Protein AF-0000000082582727 (afdb_homodimer)

Foldseek 3Di:
DEKEWQEWEQFLDPVDRIDGGKIWDDDQFFTADIGHRVVVCVVCVPHHYFYLPHFYKFFFFEFAEAELLCQLVVVFDAPPQDDDAQVSCCVVPVVLSLLLDDLLLLLLSLLLLVLQLQLLRHQEYEHEYGRLNYQACSQVSSVVSCVQLVGAYEYEYAAFCPPHDVSNVSRLVNQLVVQVVVVPDPDLRYHYAYEHEFDLGADLVSLVVNVVSGDPLHAYEYEYLLAVVRQVSCCVPPVDGRLVVCVVSVRAALLYEHEDQAPDDPVSLVVNVVRLGEYEHAQCVSVVSVRHHRPQQVSVVVPRLYAYHHHNVHSKRLVRLQRNLVRVCVVVVHNPPSLPRSVCRTQPSSQVNSCSTGVARGRGRDGRHTPWMWTFQFDDPDDDDSVCPSVCSNPPDISNRTQWTDHSNRTQGHRSDGDNDDSVVSVVSNVVVSVVSSCSSHVD/DEKEWQEWEQFLDPVDRIDGGKIWPDDQFFTADIGHRVVVCVVCVPHHYFYLPHFYKFFFFAFAEAALLCQLVVVFDAPPQDDDAQVSCCVVPVVLSLLLDDLLLLLLSLLLLVLQLQLLRHQEYEHEYGRLNYQACSQVSSVVSCVQLVGAYEYEYAQFCPPHDVSNVSRLVNQLVVQVVVVPDPDLRYHYAYEHEFDLGADLVSLVVNVVSGDPLHAYEYEYLLAVVRQVSCCVPPVDGRLVVCVVSVRAALLYEHEDQAPDDPVSLVVNVVRLGEYEHAQCVSVVSVRHHRPQQVSVVVPRLYAYHHHNVHSKRLVRLQRNLVRVCVVVVHNPPSLPRSVCRTQPSSQVNSCSTGVARGNGRDGRHTPWMWTFQFDDPDDDDSVCPSVCSNPPDISNRTQWTDHSNRTQGHRSDGDNDDSVVSVVSNVVVSVVSSCSSHVD

Structure (mmCIF, N/CA/C/O backbone):
data_AF-0000000082582727-model_v1
#
loop_
_entity.id
_entity.type
_entity.pdbx_description
1 polymer 'Putative aminohydrolase SsnA'
#
loop_
_atom_site.group_PDB
_atom_site.id
_atom_site.type_symbol
_atom_site.label_atom_id
_atom_site.label_alt_id
_atom_site.label_comp_id
_atom_site.label_asym_id
_atom_site.label_entity_id
_atom_site.label_seq_id
_atom_site.pdbx_PDB_ins_code
_atom_site.Cartn_x
_atom_site.Cartn_y
_atom_site.Cartn_z
_atom_site.occupancy
_atom_site.B_iso_or_equiv
_atom_site.auth_seq_id
_atom_site.auth_comp_id
_atom_site.auth_asym_id
_atom_site.auth_atom_id
_atom_site.pdbx_PDB_model_num
ATOM 1 N N . MET A 1 1 ? -12.984 29.828 -16.984 1 96.62 1 MET A N 1
ATOM 2 C CA . MET A 1 1 ? -13.641 28.609 -16.531 1 96.62 1 MET A CA 1
ATOM 3 C C . MET A 1 1 ? -12.898 27.375 -17.047 1 96.62 1 MET A C 1
ATOM 5 O O . MET A 1 1 ? -12.312 27.391 -18.125 1 96.62 1 MET A O 1
ATOM 9 N N . LYS A 1 2 ? -12.82 26.375 -16.281 1 98.56 2 LYS A N 1
ATOM 10 C CA . LYS A 1 2 ? -12.242 25.094 -16.641 1 98.56 2 LYS A CA 1
ATOM 11 C C . LYS A 1 2 ? -13.273 23.969 -16.5 1 98.56 2 LYS A C 1
ATOM 13 O O . LYS A 1 2 ? -14.125 24.016 -15.602 1 98.56 2 LYS A O 1
ATOM 18 N N . LEU A 1 3 ? -13.273 23.078 -17.422 1 98.81 3 LEU A N 1
ATOM 19 C CA . LEU A 1 3 ? -14.141 21.906 -17.391 1 98.81 3 LEU A CA 1
ATOM 20 C C . LEU A 1 3 ? -13.312 20.625 -17.391 1 98.81 3 LEU A C 1
ATOM 22 O O . LEU A 1 3 ? -12.656 20.297 -18.375 1 98.81 3 LEU A O 1
ATOM 26 N N . ILE A 1 4 ? -13.273 19.938 -16.25 1 98.88 4 ILE A N 1
ATOM 27 C CA . ILE A 1 4 ? -12.648 18.609 -16.172 1 98.88 4 ILE A CA 1
ATOM 28 C C . ILE A 1 4 ? -13.695 17.531 -16.422 1 98.88 4 ILE A C 1
ATOM 30 O O . ILE A 1 4 ? -14.68 17.422 -15.695 1 98.88 4 ILE A O 1
ATOM 34 N N . GLY A 1 5 ? -13.547 16.766 -17.5 1 98.62 5 GLY A N 1
ATOM 35 C CA . GLY A 1 5 ? -14.609 15.836 -17.844 1 98.62 5 GLY A CA 1
ATOM 36 C C . GLY A 1 5 ? -14.125 14.633 -18.641 1 98.62 5 GLY A C 1
ATOM 37 O O . GLY A 1 5 ? -12.922 14.391 -18.719 1 98.62 5 GLY A O 1
ATOM 38 N N . ASN A 1 6 ? -15.062 13.852 -19.094 1 98.19 6 ASN A N 1
ATOM 39 C CA . ASN A 1 6 ? -14.789 12.625 -19.844 1 98.19 6 ASN A CA 1
ATOM 40 C C . ASN A 1 6 ? -14.227 11.531 -18.938 1 98.19 6 ASN A C 1
ATOM 42 O O . ASN A 1 6 ? -13.164 10.969 -19.219 1 98.19 6 ASN A O 1
ATOM 46 N N . GLY A 1 7 ? -14.836 11.328 -17.797 1 98.5 7 GLY A N 1
ATOM 47 C CA . GLY A 1 7 ? -14.477 10.312 -16.812 1 98.5 7 GLY A CA 1
ATOM 48 C C . GLY A 1 7 ? -15.586 10.016 -15.828 1 98.5 7 GLY A C 1
ATOM 49 O O . GLY A 1 7 ? -16.641 10.641 -15.875 1 98.5 7 GLY A O 1
ATOM 50 N N . LYS A 1 8 ? -15.484 8.984 -15.062 1 98.56 8 LYS A N 1
ATOM 51 C CA . LYS A 1 8 ? -16.391 8.703 -13.953 1 98.56 8 LYS A CA 1
ATOM 52 C C . LYS A 1 8 ? -16.172 9.688 -12.805 1 98.56 8 LYS A C 1
ATOM 54 O O . LYS A 1 8 ? -15.055 9.844 -12.32 1 98.56 8 LYS A O 1
ATOM 59 N N . VAL A 1 9 ? -17.203 10.367 -12.422 1 98.94 9 VAL A N 1
ATOM 60 C CA . VAL A 1 9 ? -17.078 11.367 -11.375 1 98.94 9 VAL A CA 1
ATOM 61 C C . VAL A 1 9 ? -17.578 10.805 -10.047 1 98.94 9 VAL A C 1
ATOM 63 O O . VAL A 1 9 ? -18.75 10.453 -9.922 1 98.94 9 VAL A O 1
ATOM 66 N N . ILE A 1 10 ? -16.719 10.602 -9.109 1 98.88 10 ILE A N 1
ATOM 67 C CA . ILE A 1 10 ? -17.078 10.312 -7.723 1 98.88 10 ILE A CA 1
ATOM 68 C C . ILE A 1 10 ? -17.156 11.617 -6.934 1 98.88 10 ILE A C 1
ATOM 70 O O . ILE A 1 10 ? -16.141 12.25 -6.66 1 98.88 10 ILE A O 1
ATOM 74 N N . THR A 1 11 ? -18.328 12.031 -6.527 1 98.81 11 THR A N 1
ATOM 75 C CA . THR A 1 11 ? -18.531 13.391 -6.047 1 98.81 11 THR A CA 1
ATOM 76 C C . THR A 1 11 ? -18.328 13.469 -4.539 1 98.81 11 THR A C 1
ATOM 78 O O . THR A 1 11 ? -18.062 14.547 -3.998 1 98.81 11 THR A O 1
ATOM 81 N N . ARG A 1 12 ? -18.516 12.305 -3.807 1 98.44 12 ARG A N 1
ATOM 82 C CA . ARG A 1 12 ? -18.594 12.234 -2.35 1 98.44 12 ARG A CA 1
ATOM 83 C C . ARG A 1 12 ? -19.766 13.047 -1.812 1 98.44 12 ARG A C 1
ATOM 85 O O . ARG A 1 12 ? -19.734 13.5 -0.665 1 98.44 12 ARG A O 1
ATOM 92 N N . ASP A 1 13 ? -20.656 13.383 -2.715 1 96.88 13 ASP A N 1
ATOM 93 C CA . ASP A 1 13 ? -21.984 13.898 -2.367 1 96.88 13 ASP A CA 1
ATOM 94 C C . ASP A 1 13 ? -23.016 12.773 -2.314 1 96.88 13 ASP A C 1
ATOM 96 O O . ASP A 1 13 ? -23.266 12.109 -3.32 1 96.88 13 ASP A O 1
ATOM 100 N N . ASN A 1 14 ? -23.641 12.602 -1.166 1 93.56 14 ASN A N 1
ATOM 101 C CA . ASN A 1 14 ? -24.562 11.484 -0.961 1 93.56 14 ASN A CA 1
ATOM 102 C C . ASN A 1 14 ? -25.734 11.539 -1.928 1 93.56 14 ASN A C 1
ATOM 104 O O . ASN A 1 14 ? -26.328 10.508 -2.264 1 93.56 14 ASN A O 1
ATOM 108 N N . ASP A 1 15 ? -26.062 12.703 -2.426 1 94.31 15 ASP A N 1
ATOM 109 C CA . ASP A 1 15 ? -27.203 12.859 -3.324 1 94.31 15 ASP A CA 1
ATOM 110 C C . ASP A 1 15 ? -26.859 12.359 -4.727 1 94.31 15 ASP A C 1
ATOM 112 O O . ASP A 1 15 ? -27.75 11.977 -5.488 1 94.31 15 ASP A O 1
ATOM 116 N N . GLN A 1 16 ? -25.625 12.398 -5.094 1 96.06 16 GLN A N 1
ATOM 117 C CA . GLN A 1 16 ? -25.125 11.945 -6.391 1 96.06 16 GLN A CA 1
ATOM 118 C C . GLN A 1 16 ? -23.688 11.461 -6.297 1 96.06 16 GLN A C 1
ATOM 120 O O . GLN A 1 16 ? -22.766 12.109 -6.805 1 96.06 16 GLN A O 1
ATOM 125 N N . PRO A 1 17 ? -23.609 10.289 -5.77 1 97.69 17 PRO A N 1
ATOM 126 C CA . PRO A 1 17 ? -22.266 9.82 -5.414 1 97.69 17 PRO A CA 1
ATOM 127 C C . PRO A 1 17 ? -21.406 9.516 -6.637 1 97.69 17 PRO A C 1
ATOM 129 O O . PRO A 1 17 ? -20.172 9.586 -6.566 1 97.69 17 PRO A O 1
ATOM 132 N N . LEU A 1 18 ? -22.078 9.172 -7.797 1 98.56 18 LEU A N 1
ATOM 133 C CA . LEU A 1 18 ? -21.344 8.742 -8.977 1 98.56 18 LEU A CA 1
ATOM 134 C C . LEU A 1 18 ? -22.016 9.242 -10.25 1 98.56 18 LEU A C 1
ATOM 136 O O . LEU A 1 18 ? -23.25 9.18 -10.367 1 98.56 18 LEU A O 1
ATOM 140 N N . ILE A 1 19 ? -21.281 9.82 -11.094 1 98.62 19 ILE A N 1
ATOM 141 C CA . ILE A 1 19 ? -21.703 10.156 -12.445 1 98.62 19 ILE A CA 1
ATOM 142 C C . ILE A 1 19 ? -20.844 9.414 -13.461 1 98.62 19 ILE A C 1
ATOM 144 O O . ILE A 1 19 ? -19.641 9.68 -13.586 1 98.62 19 ILE A O 1
ATOM 148 N N . GLU A 1 20 ? -21.359 8.484 -14.203 1 97.19 20 GLU A N 1
ATOM 149 C CA . GLU A 1 20 ? -20.625 7.559 -15.062 1 97.19 20 GLU A CA 1
ATOM 150 C C . GLU A 1 20 ? -19.812 8.305 -16.109 1 97.19 20 GLU A C 1
ATOM 152 O O . GLU A 1 20 ? -18.641 7.98 -16.344 1 97.19 20 GLU A O 1
ATOM 157 N N . GLU A 1 21 ? -20.391 9.172 -16.828 1 97.94 21 GLU A N 1
ATOM 158 C CA . GLU A 1 21 ? -19.734 10.078 -17.781 1 97.94 21 GLU A CA 1
ATOM 159 C C . GLU A 1 21 ? -19.969 11.531 -17.391 1 97.94 21 GLU A C 1
ATOM 161 O O . GLU A 1 21 ? -20.844 12.195 -17.922 1 97.94 21 GLU A O 1
ATOM 166 N N . GLY A 1 22 ? -19.062 11.938 -16.453 1 98.69 22 GLY A N 1
ATOM 167 C CA . GLY A 1 22 ? -19.359 13.211 -15.82 1 98.69 22 GLY A CA 1
ATOM 168 C C . GLY A 1 22 ? -18.281 14.25 -16.062 1 98.69 22 GLY A C 1
ATOM 169 O O . GLY A 1 22 ? -17.328 14.016 -16.812 1 98.69 22 GLY A O 1
ATOM 170 N N . ALA A 1 23 ? -18.562 15.414 -15.555 1 98.81 23 ALA A N 1
ATOM 171 C CA . ALA A 1 23 ? -17.625 16.531 -15.602 1 98.81 23 ALA A CA 1
ATOM 172 C C . ALA A 1 23 ? -17.844 17.484 -14.43 1 98.81 23 ALA A C 1
ATOM 174 O O . ALA A 1 23 ? -18.906 17.469 -13.805 1 98.81 23 ALA A O 1
ATOM 175 N N . VAL A 1 24 ? -16.875 18.203 -14.102 1 98.94 24 VAL A N 1
ATOM 176 C CA . VAL A 1 24 ? -16.891 19.234 -13.07 1 98.94 24 VAL A CA 1
ATOM 177 C C . VAL A 1 24 ? -16.5 20.578 -13.672 1 98.94 24 VAL A C 1
ATOM 179 O O . VAL A 1 24 ? -15.438 20.719 -14.273 1 98.94 24 VAL A O 1
ATOM 182 N N . LEU A 1 25 ? -17.359 21.594 -13.586 1 98.88 25 LEU A N 1
ATOM 183 C CA . LEU A 1 25 ? -17.109 22.953 -14.055 1 98.88 25 LEU A CA 1
ATOM 184 C C . LEU A 1 25 ? -16.547 23.828 -12.93 1 98.88 25 LEU A C 1
ATOM 186 O O . LEU A 1 25 ? -17.141 23.891 -11.844 1 98.88 25 LEU A O 1
ATOM 190 N N . VAL A 1 26 ? -15.43 24.484 -13.164 1 98.81 26 VAL A N 1
ATOM 191 C CA . VAL A 1 26 ? -14.719 25.281 -12.172 1 98.81 26 VAL A CA 1
ATOM 192 C C . VAL A 1 26 ? -14.648 26.734 -12.641 1 98.81 26 VAL A C 1
ATOM 194 O O . VAL A 1 26 ? -14.398 27 -13.82 1 98.81 26 VAL A O 1
ATOM 197 N N . LYS A 1 27 ? -14.984 27.672 -11.844 1 98.38 27 LYS A N 1
ATOM 198 C CA . LYS A 1 27 ? -14.758 29.094 -12.039 1 98.38 27 LYS A CA 1
ATOM 199 C C . LYS A 1 27 ? -13.852 29.656 -10.953 1 98.38 27 LYS A C 1
ATOM 201 O O . LYS A 1 27 ? -14.211 29.672 -9.773 1 98.38 27 LYS A O 1
ATOM 206 N N . GLU A 1 28 ? -12.688 30.156 -11.359 1 97 28 GLU A N 1
ATOM 207 C CA . GLU A 1 28 ? -11.664 30.609 -10.43 1 97 28 GLU A CA 1
ATOM 208 C C . GLU A 1 28 ? -11.266 29.5 -9.453 1 97 28 GLU A C 1
ATOM 210 O O . GLU A 1 28 ? -10.812 28.438 -9.867 1 97 28 GLU A O 1
ATOM 215 N N . ASN A 1 29 ? -11.656 29.625 -8.195 1 98.06 29 ASN A N 1
ATOM 216 C CA . ASN A 1 29 ? -11.195 28.641 -7.211 1 98.06 29 ASN A CA 1
ATOM 217 C C . ASN A 1 29 ? -12.352 27.812 -6.66 1 98.06 29 ASN A C 1
ATOM 219 O O . ASN A 1 29 ? -12.188 27.094 -5.684 1 98.06 29 ASN A O 1
ATOM 223 N N . THR A 1 30 ? -13.508 27.812 -7.371 1 98.25 30 THR A N 1
ATOM 224 C CA . THR A 1 30 ? -14.688 27.141 -6.836 1 98.25 30 THR A CA 1
ATOM 225 C C . THR A 1 30 ? -15.352 26.281 -7.906 1 98.25 30 THR A C 1
ATOM 227 O O . THR A 1 30 ? -15.273 26.594 -9.094 1 98.25 30 THR A O 1
ATOM 230 N N . ILE A 1 31 ? -15.906 25.219 -7.441 1 98.75 31 ILE A N 1
ATOM 231 C CA . ILE A 1 31 ? -16.734 24.375 -8.312 1 98.75 31 ILE A CA 1
ATOM 232 C C . ILE A 1 31 ? -18.078 25.047 -8.547 1 98.75 31 ILE A C 1
ATOM 234 O O . ILE A 1 31 ? -18.719 25.531 -7.602 1 98.75 31 ILE A O 1
ATOM 238 N N . VAL A 1 32 ? -18.562 25.062 -9.781 1 98.25 32 VAL A N 1
ATOM 239 C CA . VAL A 1 32 ? -19.812 25.766 -10.078 1 98.25 32 VAL A CA 1
ATOM 240 C C . VAL A 1 32 ? -20.891 24.75 -10.438 1 98.25 32 VAL A C 1
ATOM 242 O O . VAL A 1 32 ? -22.078 25.031 -10.25 1 98.25 32 VAL A O 1
ATOM 245 N N . LYS A 1 33 ? -20.5 23.734 -11.156 1 97.94 33 LYS A N 1
ATOM 246 C CA . LYS A 1 33 ? -21.453 22.719 -11.586 1 97.94 33 LYS A CA 1
ATOM 247 C C . LYS A 1 33 ? -20.797 21.359 -11.719 1 97.94 33 LYS A C 1
ATOM 249 O O . LYS A 1 33 ? -19.609 21.266 -12.086 1 97.94 33 LYS A O 1
ATOM 254 N N . VAL A 1 34 ? -21.469 20.328 -11.359 1 98.75 34 VAL A N 1
ATOM 255 C CA . VAL A 1 34 ? -21.094 18.938 -11.578 1 98.75 34 VAL A CA 1
ATOM 256 C C . VAL A 1 34 ? -22.234 18.203 -12.289 1 98.75 34 VAL A C 1
ATOM 258 O O . VAL A 1 34 ? -23.391 18.359 -11.922 1 98.75 34 VAL A O 1
ATOM 261 N N . GLY A 1 35 ? -21.969 17.516 -13.336 1 98.31 35 GLY A N 1
ATOM 262 C CA . GLY A 1 35 ? -23.031 16.844 -14.055 1 98.31 35 GLY A CA 1
ATOM 263 C C . GLY A 1 35 ? -22.547 16.047 -15.25 1 98.31 35 GLY A C 1
ATOM 264 O O . GLY A 1 35 ? -21.375 15.641 -15.297 1 98.31 35 GLY A O 1
ATOM 265 N N . ASP A 1 36 ? -23.422 15.789 -16.172 1 98.44 36 ASP A N 1
ATOM 266 C CA . ASP A 1 36 ? -23.125 15.008 -17.359 1 98.44 36 ASP A CA 1
ATOM 267 C C . ASP A 1 36 ? -22.125 15.734 -18.25 1 98.44 36 ASP A C 1
ATOM 269 O O . ASP A 1 36 ? -22.25 16.922 -18.516 1 98.44 36 ASP A O 1
ATOM 273 N N . TYR A 1 37 ? -21.125 14.953 -18.703 1 98.44 37 TYR A N 1
ATOM 274 C CA . TYR A 1 37 ? -20.016 15.516 -19.469 1 98.44 37 TYR A CA 1
ATOM 275 C C . TYR A 1 37 ? -20.516 16.188 -20.75 1 98.44 37 TYR A C 1
ATOM 277 O O . TYR A 1 37 ? -20.203 17.344 -21 1 98.44 37 TYR A O 1
ATOM 285 N N . LYS A 1 38 ? -21.312 15.508 -21.547 1 98.06 38 LYS A N 1
ATOM 286 C CA . LYS A 1 38 ? -21.781 16.031 -22.828 1 98.06 38 LYS A CA 1
ATOM 287 C C . LYS A 1 38 ? -22.625 17.281 -22.641 1 98.06 38 LYS A C 1
ATOM 289 O O . LYS A 1 38 ? -22.5 18.25 -23.406 1 98.06 38 LYS A O 1
ATOM 294 N N . GLN A 1 39 ? -23.438 17.234 -21.609 1 98.38 39 GLN A N 1
ATOM 295 C CA . GLN A 1 39 ? -24.297 18.375 -21.312 1 98.38 39 GLN A CA 1
ATOM 296 C C . GLN A 1 39 ? -23.453 19.594 -20.938 1 98.38 39 GLN A C 1
ATOM 298 O O . GLN A 1 39 ? -23.656 20.688 -21.484 1 98.38 39 GLN A O 1
ATOM 303 N N . LEU A 1 40 ? -22.516 19.453 -20.031 1 98.44 40 LEU A N 1
ATOM 304 C CA . LEU A 1 40 ? -21.719 20.578 -19.547 1 98.44 40 LEU A CA 1
ATOM 305 C C . LEU A 1 40 ? -20.797 21.094 -20.641 1 98.44 40 LEU A C 1
ATOM 307 O O . LEU A 1 40 ? -20.578 22.312 -20.75 1 98.44 40 LEU A O 1
ATOM 311 N N . LYS A 1 41 ? -20.234 20.188 -21.391 1 97.94 41 LYS A N 1
ATOM 312 C CA . LYS A 1 41 ? -19.391 20.609 -22.516 1 97.94 41 LYS A CA 1
ATOM 313 C C . LYS A 1 41 ? -20.188 21.453 -23.516 1 97.94 41 LYS A C 1
ATOM 315 O O . LYS A 1 41 ? -19.656 22.422 -24.062 1 97.94 41 LYS A O 1
ATOM 320 N N . GLY A 1 42 ? -21.406 21.109 -23.766 1 98 42 GLY A N 1
ATOM 321 C CA . GLY A 1 42 ? -22.281 21.875 -24.656 1 98 42 GLY A CA 1
ATOM 322 C C . GLY A 1 42 ? -22.672 23.219 -24.078 1 98 42 GLY A C 1
ATOM 323 O O . GLY A 1 42 ? -22.719 24.219 -24.797 1 98 42 GLY A O 1
ATOM 324 N N . GLU A 1 43 ? -22.969 23.234 -22.828 1 98.12 43 GLU A N 1
ATOM 325 C CA . GLU A 1 43 ? -23.406 24.453 -22.141 1 98.12 43 GLU A CA 1
ATOM 326 C C . GLU A 1 43 ? -22.25 25.453 -22.016 1 98.12 43 GLU A C 1
ATOM 328 O O . GLU A 1 43 ? -22.484 26.656 -22.016 1 98.12 43 GLU A O 1
ATOM 333 N N . TYR A 1 44 ? -21.047 24.969 -21.875 1 97.94 44 TYR A N 1
ATOM 334 C CA . TYR A 1 44 ? -19.891 25.828 -21.688 1 97.94 44 TYR A CA 1
ATOM 335 C C . TYR A 1 44 ? -18.797 25.516 -22.703 1 97.94 44 TYR A C 1
ATOM 337 O O . TYR A 1 44 ? -17.672 25.141 -22.344 1 97.94 44 TYR A O 1
ATOM 345 N N . PRO A 1 45 ? -19.016 25.797 -23.922 1 97 45 PRO A N 1
ATOM 346 C CA . PRO A 1 45 ? -18.094 25.406 -24.984 1 97 45 PRO A CA 1
ATOM 347 C C . PRO A 1 45 ? -16.766 26.156 -24.938 1 97 45 PRO A C 1
ATOM 349 O O . PRO A 1 45 ? -15.766 25.688 -25.484 1 97 45 PRO A O 1
ATOM 352 N N . ASP A 1 46 ? -16.719 27.297 -24.219 1 97.19 46 ASP A N 1
ATOM 353 C CA . ASP A 1 46 ? -15.523 28.141 -24.203 1 97.19 46 ASP A CA 1
ATOM 354 C C . ASP A 1 46 ? -14.656 27.812 -22.984 1 97.19 46 ASP A C 1
ATOM 356 O O . ASP A 1 46 ? -13.555 28.359 -22.844 1 97.19 46 ASP A O 1
ATOM 360 N N . ALA A 1 47 ? -15.141 26.906 -22.109 1 97.88 47 ALA A N 1
ATOM 361 C CA . ALA A 1 47 ? -14.352 26.531 -20.938 1 97.88 47 ALA A CA 1
ATOM 362 C C . ALA A 1 47 ? -13.102 25.766 -21.344 1 97.88 47 ALA A C 1
ATOM 364 O O . ALA A 1 47 ? -13.141 24.938 -22.266 1 97.88 47 ALA A O 1
ATOM 365 N N . GLU A 1 48 ? -11.93 26.109 -20.734 1 98.25 48 GLU A N 1
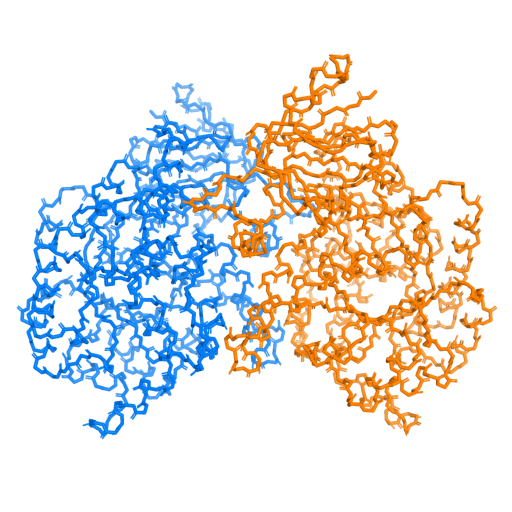ATOM 366 C CA . GLU A 1 48 ? -10.75 25.281 -20.922 1 98.25 48 GLU A CA 1
ATOM 367 C C . GLU A 1 48 ? -11.016 23.828 -20.531 1 98.25 48 GLU A C 1
ATOM 369 O O . GLU A 1 48 ? -11.414 23.562 -19.391 1 98.25 48 GLU A O 1
ATOM 374 N N . PHE A 1 49 ? -10.859 22.984 -21.469 1 98.44 49 PHE A N 1
ATOM 375 C CA . PHE A 1 49 ? -11.219 21.578 -21.25 1 98.44 49 PHE A CA 1
ATOM 376 C C . PHE A 1 49 ? -10.016 20.781 -20.766 1 98.44 49 PHE A C 1
ATOM 378 O O . PHE A 1 49 ? -8.938 20.844 -21.359 1 98.44 49 PHE A O 1
ATOM 385 N N . ILE A 1 50 ? -10.133 20.078 -19.672 1 98.5 50 ILE A N 1
ATOM 386 C CA . ILE A 1 50 ? -9.164 19.125 -19.125 1 98.5 50 ILE A CA 1
ATOM 387 C C . ILE A 1 50 ? -9.703 17.703 -19.266 1 98.5 50 ILE A C 1
ATOM 389 O O . ILE A 1 50 ? -10.664 17.328 -18.594 1 98.5 50 ILE A O 1
ATOM 393 N N . ASP A 1 51 ? -9.102 16.906 -20.078 1 98.56 51 ASP A N 1
ATOM 394 C CA . ASP A 1 51 ? -9.562 15.562 -20.438 1 98.56 51 ASP A CA 1
ATOM 395 C C . ASP A 1 51 ? -9.125 14.531 -19.406 1 98.56 51 ASP A C 1
ATOM 397 O O . ASP A 1 51 ? -7.926 14.328 -19.203 1 98.56 51 ASP A O 1
ATOM 401 N N . ALA A 1 52 ? -10.117 13.93 -18.766 1 98.44 52 ALA A N 1
ATOM 402 C CA . ALA A 1 52 ? -9.812 12.883 -17.781 1 98.44 52 ALA A CA 1
ATOM 403 C C . ALA A 1 52 ? -9.516 11.555 -18.484 1 98.44 52 ALA A C 1
ATOM 405 O O . ALA A 1 52 ? -9.062 10.609 -17.844 1 98.44 52 ALA A O 1
ATOM 406 N N . LYS A 1 53 ? -9.773 11.445 -19.766 1 96.88 53 LYS A N 1
ATOM 407 C CA . LYS A 1 53 ? -9.438 10.305 -20.609 1 96.88 53 LYS A CA 1
ATOM 408 C C . LYS A 1 53 ? -10.039 9.016 -20.047 1 96.88 53 LYS A C 1
ATOM 410 O O . LYS A 1 53 ? -9.359 7.988 -19.969 1 96.88 53 LYS A O 1
ATOM 415 N N . GLY A 1 54 ? -11.25 9.125 -19.578 1 97.31 54 GLY A N 1
ATOM 416 C CA . GLY A 1 54 ? -11.977 7.957 -19.094 1 97.31 54 GLY A CA 1
ATOM 417 C C . GLY A 1 54 ? -11.648 7.59 -17.672 1 97.31 54 GLY A C 1
ATOM 418 O O . GLY A 1 54 ? -12.211 6.641 -17.109 1 97.31 54 GLY A O 1
ATOM 419 N N . GLY A 1 55 ? -10.766 8.328 -17 1 98.19 55 GLY A N 1
ATOM 420 C CA . GLY A 1 55 ? -10.344 8.039 -15.633 1 98.19 55 GLY A CA 1
ATOM 421 C C . GLY A 1 55 ? -11.391 8.422 -14.602 1 98.19 55 GLY A C 1
ATOM 422 O O . GLY A 1 55 ? -12.547 8.656 -14.938 1 98.19 55 GLY A O 1
ATOM 423 N N . VAL A 1 56 ? -10.984 8.406 -13.352 1 98.81 56 VAL A N 1
ATOM 424 C CA . VAL A 1 56 ? -11.875 8.742 -12.242 1 98.81 56 VAL A CA 1
ATOM 425 C C . VAL A 1 56 ? -11.594 10.164 -11.766 1 98.81 56 VAL A C 1
ATOM 427 O O . VAL A 1 56 ? -10.453 10.508 -11.453 1 98.81 56 VAL A O 1
ATOM 430 N N . ILE A 1 57 ? -12.586 11.016 -11.812 1 98.94 57 ILE A N 1
ATOM 431 C CA . ILE A 1 57 ? -12.531 12.375 -11.297 1 98.94 57 ILE A CA 1
ATOM 432 C C . ILE A 1 57 ? -13.102 12.406 -9.875 1 98.94 57 ILE A C 1
ATOM 434 O O . ILE A 1 57 ? -14.227 11.961 -9.641 1 98.94 57 ILE A O 1
ATOM 438 N N . MET A 1 58 ? -12.359 12.852 -8.891 1 98.94 58 MET A N 1
ATOM 439 C CA . MET A 1 58 ? -12.805 12.844 -7.504 1 98.94 58 MET A CA 1
ATOM 440 C C . MET A 1 58 ? -12.203 14.016 -6.73 1 98.94 58 MET A C 1
ATOM 442 O O . MET A 1 58 ? -11.312 14.695 -7.23 1 98.94 58 MET A O 1
ATOM 446 N N . PRO A 1 59 ? -12.758 14.359 -5.555 1 98.94 59 PRO A N 1
ATOM 447 C CA . PRO A 1 59 ? -12.148 15.422 -4.75 1 98.94 59 PRO A CA 1
ATOM 448 C C . PRO A 1 59 ? -10.703 15.109 -4.363 1 98.94 59 PRO A C 1
ATOM 450 O O . PRO A 1 59 ? -10.336 13.945 -4.211 1 98.94 59 PRO A O 1
ATOM 453 N N . GLY A 1 60 ? -9.859 16.156 -4.254 1 98.88 60 GLY A N 1
ATOM 454 C CA . GLY A 1 60 ? -8.539 15.984 -3.668 1 98.88 60 GLY A CA 1
ATOM 455 C C . GLY A 1 60 ? -8.586 15.398 -2.271 1 98.88 60 GLY A C 1
ATOM 456 O O . GLY A 1 60 ? -9.57 15.562 -1.552 1 98.88 60 GLY A O 1
ATOM 457 N N . LEU A 1 61 ? -7.52 14.719 -1.865 1 98.94 61 LEU A N 1
ATOM 458 C CA . LEU A 1 61 ? -7.445 14.062 -0.565 1 98.94 61 LEU A CA 1
ATOM 459 C C . LEU A 1 61 ? -6.883 15.008 0.491 1 98.94 61 LEU A C 1
ATOM 461 O O . LEU A 1 61 ? -6.152 15.945 0.164 1 98.94 61 LEU A O 1
ATOM 465 N N . ILE A 1 62 ? -7.273 14.766 1.72 1 98.94 62 ILE A N 1
ATOM 466 C CA . ILE A 1 62 ? -6.852 15.57 2.863 1 98.94 62 ILE A CA 1
ATOM 467 C C . ILE A 1 62 ? -6.078 14.703 3.848 1 98.94 62 ILE A C 1
ATOM 469 O O . ILE A 1 62 ? -6.531 13.617 4.219 1 98.94 62 ILE A O 1
ATOM 473 N N . ASN A 1 63 ? -4.883 15.055 4.18 1 98.94 63 ASN A N 1
ATOM 474 C CA . ASN A 1 63 ? -4.078 14.414 5.215 1 98.94 63 ASN A CA 1
ATOM 475 C C . ASN A 1 63 ? -4.117 15.203 6.523 1 98.94 63 ASN A C 1
ATOM 477 O O . ASN A 1 63 ? -3.529 16.281 6.617 1 98.94 63 ASN A O 1
ATOM 481 N N . THR A 1 64 ? -4.68 14.609 7.586 1 98.94 64 THR A N 1
ATOM 482 C CA . THR A 1 64 ? -4.984 15.391 8.781 1 98.94 64 THR A CA 1
ATOM 483 C C . THR A 1 64 ? -3.865 15.266 9.805 1 98.94 64 THR A C 1
ATOM 485 O O . THR A 1 64 ? -3.943 15.852 10.891 1 98.94 64 THR A O 1
ATOM 488 N N . HIS A 1 65 ? -2.816 14.555 9.523 1 98.94 65 HIS A N 1
ATOM 489 C CA . HIS A 1 65 ? -1.632 14.5 10.367 1 98.94 65 HIS A CA 1
ATOM 490 C C . HIS A 1 65 ? -0.408 14.047 9.578 1 98.94 65 HIS A C 1
ATOM 492 O O . HIS A 1 65 ? -0.322 12.883 9.172 1 98.94 65 HIS A O 1
ATOM 498 N N . ASN A 1 66 ? 0.524 14.898 9.383 1 98.81 66 ASN A N 1
ATOM 499 C CA . ASN A 1 66 ? 1.755 14.633 8.641 1 98.81 66 ASN A CA 1
ATOM 500 C C . ASN A 1 66 ? 2.969 15.227 9.352 1 98.81 66 ASN A C 1
ATOM 502 O O . ASN A 1 66 ? 2.828 15.938 10.352 1 98.81 66 ASN A O 1
ATOM 506 N N . HIS A 1 67 ? 4.16 14.844 8.977 1 98.81 67 HIS A N 1
ATOM 507 C CA . HIS A 1 67 ? 5.434 15.414 9.406 1 98.81 67 HIS A CA 1
ATOM 508 C C . HIS A 1 67 ? 6.316 15.742 8.203 1 98.81 67 HIS A C 1
ATOM 510 O O . HIS A 1 67 ? 7.051 14.883 7.711 1 98.81 67 HIS A O 1
ATOM 516 N N . ILE A 1 68 ? 6.375 17 7.848 1 98.56 68 ILE A N 1
ATOM 517 C CA . ILE A 1 68 ? 7.191 17.484 6.738 1 98.56 68 ILE A CA 1
ATOM 518 C C . ILE A 1 68 ? 8.672 17.359 7.102 1 98.56 68 ILE A C 1
ATOM 520 O O . ILE A 1 68 ? 9.5 17.031 6.25 1 98.56 68 ILE A O 1
ATOM 524 N N . TYR A 1 69 ? 9.023 17.562 8.383 1 97.88 69 TYR A N 1
ATOM 525 C CA . TYR A 1 69 ? 10.422 17.625 8.805 1 97.88 69 TYR A CA 1
ATOM 526 C C . TYR A 1 69 ? 11.102 16.266 8.648 1 97.88 69 TYR A C 1
ATOM 528 O O . TYR A 1 69 ? 12.328 16.172 8.68 1 97.88 69 TYR A O 1
ATOM 536 N N . SER A 1 70 ? 10.273 15.188 8.422 1 97.44 70 SER A N 1
ATOM 537 C CA . SER A 1 70 ? 10.828 13.844 8.375 1 97.44 70 SER A CA 1
ATOM 538 C C . SER A 1 70 ? 11.211 13.445 6.953 1 97.44 70 SER A C 1
ATOM 540 O O . SER A 1 70 ? 11.711 12.344 6.723 1 97.44 70 SER A O 1
ATOM 542 N N . ALA A 1 71 ? 11.086 14.305 5.965 1 97.62 71 ALA A N 1
ATOM 543 C CA . ALA A 1 71 ? 11.234 13.961 4.551 1 97.62 71 ALA A CA 1
ATOM 544 C C . ALA A 1 71 ? 12.625 13.391 4.273 1 97.62 71 ALA A C 1
ATOM 546 O O . ALA A 1 71 ? 12.758 12.398 3.551 1 97.62 71 ALA A O 1
ATOM 547 N N . MET A 1 72 ? 13.648 13.945 4.914 1 98.06 72 MET A N 1
ATOM 548 C CA . MET A 1 72 ? 15.023 13.594 4.594 1 98.06 72 MET A CA 1
ATOM 549 C C . MET A 1 72 ? 15.461 12.352 5.363 1 98.06 72 MET A C 1
ATOM 551 O O . MET A 1 72 ? 16.609 11.922 5.254 1 98.06 72 MET A O 1
ATOM 555 N N . ALA A 1 73 ? 14.508 11.766 6.145 1 96.94 73 ALA A N 1
ATOM 556 C CA . ALA A 1 73 ? 14.82 10.531 6.863 1 96.94 73 ALA A CA 1
ATOM 557 C C . ALA A 1 73 ? 14.875 9.336 5.906 1 96.94 73 ALA A C 1
ATOM 559 O O . ALA A 1 73 ? 15.406 8.281 6.254 1 96.94 73 ALA A O 1
ATOM 560 N N . ARG A 1 74 ? 14.383 9.461 4.738 1 94.75 74 ARG A N 1
ATOM 561 C CA . ARG A 1 74 ? 14.359 8.359 3.773 1 94.75 74 ARG A CA 1
ATOM 562 C C . ARG A 1 74 ? 15.773 7.883 3.465 1 94.75 74 ARG A C 1
ATOM 564 O O . ARG A 1 74 ? 16.594 8.648 2.959 1 94.75 74 ARG A O 1
ATOM 571 N N . GLY A 1 75 ? 16.047 6.629 3.729 1 94.19 75 GLY A N 1
ATOM 572 C CA . GLY A 1 75 ? 17.344 6.031 3.4 1 94.19 75 GLY A CA 1
ATOM 573 C C . GLY A 1 75 ? 18.453 6.496 4.309 1 94.19 75 GLY A C 1
ATOM 574 O O . GLY A 1 75 ? 19.625 6.184 4.066 1 94.19 75 GLY A O 1
ATOM 575 N N . LEU A 1 76 ? 18.109 7.23 5.328 1 95.5 76 LEU A N 1
ATOM 576 C CA . LEU A 1 76 ? 19.125 7.785 6.227 1 95.5 76 LEU A CA 1
ATOM 577 C C . LEU A 1 76 ? 19.672 6.711 7.164 1 95.5 76 LEU A C 1
ATOM 579 O O . LEU A 1 76 ? 18.891 5.984 7.797 1 95.5 76 LEU A O 1
ATOM 583 N N . ALA A 1 77 ? 20.938 6.547 7.176 1 93.06 77 ALA A N 1
ATOM 584 C CA . ALA A 1 77 ? 21.625 5.703 8.148 1 93.06 77 ALA A CA 1
ATOM 585 C C . ALA A 1 77 ? 22.328 6.551 9.211 1 93.06 77 ALA A C 1
ATOM 587 O O . ALA A 1 77 ? 23.094 7.453 8.875 1 93.06 77 ALA A O 1
ATOM 588 N N . ILE A 1 78 ? 22.016 6.289 10.375 1 94.69 78 ILE A N 1
ATOM 589 C CA . ILE A 1 78 ? 22.656 6.969 11.492 1 94.69 78 ILE A CA 1
ATOM 590 C C . ILE A 1 78 ? 23.625 6.012 12.188 1 94.69 78 ILE A C 1
ATOM 592 O O . ILE A 1 78 ? 23.234 4.922 12.609 1 94.69 78 ILE A O 1
ATOM 596 N N . ASP A 1 79 ? 24.797 6.359 12.312 1 93.62 79 ASP A N 1
ATOM 597 C CA . ASP A 1 79 ? 25.828 5.516 12.906 1 93.62 79 ASP A CA 1
ATOM 598 C C . ASP A 1 79 ? 25.469 5.133 14.336 1 93.62 79 ASP A C 1
ATOM 600 O O . ASP A 1 79 ? 25.141 5.996 15.156 1 93.62 79 ASP A O 1
ATOM 604 N N . GLY A 1 80 ? 25.5 3.865 14.578 1 90.31 80 GLY A N 1
ATOM 605 C CA . GLY A 1 80 ? 25.281 3.379 15.938 1 90.31 80 GLY A CA 1
ATOM 606 C C . GLY A 1 80 ? 23.828 3.305 16.328 1 90.31 80 GLY A C 1
ATOM 607 O O . GLY A 1 80 ? 23.484 2.92 17.438 1 90.31 80 GLY A O 1
ATOM 608 N N . TYR A 1 81 ? 22.969 3.621 15.406 1 91.38 81 TYR A N 1
ATOM 609 C CA . TYR A 1 81 ? 21.531 3.639 15.688 1 91.38 81 TYR A CA 1
ATOM 610 C C . TYR A 1 81 ? 20.969 2.225 15.742 1 91.38 81 TYR A C 1
ATOM 612 O O . TYR A 1 81 ? 20.969 1.515 14.734 1 91.38 81 TYR A O 1
ATOM 620 N N . ASN A 1 82 ? 20.562 1.728 16.812 1 90.38 82 ASN A N 1
ATOM 621 C CA . ASN A 1 82 ? 19.953 0.437 17.094 1 90.38 82 ASN A CA 1
ATOM 622 C C . ASN A 1 82 ? 18.953 0.528 18.25 1 90.38 82 ASN A C 1
ATOM 624 O O . ASN A 1 82 ? 19.219 0.023 19.344 1 90.38 82 ASN A O 1
ATOM 628 N N . PRO A 1 83 ? 17.766 1.047 17.906 1 91.75 83 PRO A N 1
ATOM 629 C CA . PRO A 1 83 ? 16.844 1.41 18.984 1 91.75 83 PRO A CA 1
ATOM 630 C C . PRO A 1 83 ? 16.141 0.201 19.594 1 91.75 83 PRO A C 1
ATOM 632 O O . PRO A 1 83 ? 15.812 -0.749 18.875 1 91.75 83 PRO A O 1
ATOM 635 N N . ASN A 1 84 ? 15.961 0.253 20.828 1 90.12 84 ASN A N 1
ATOM 636 C CA . ASN A 1 84 ? 15.094 -0.662 21.562 1 90.12 84 ASN A CA 1
ATOM 637 C C . ASN A 1 84 ? 13.867 0.057 22.125 1 90.12 84 ASN A C 1
ATOM 639 O O . ASN A 1 84 ? 13.898 0.528 23.266 1 90.12 84 ASN A O 1
ATOM 643 N N . GLY A 1 85 ? 12.852 0.035 21.344 1 90.69 85 GLY A N 1
ATOM 644 C CA . GLY A 1 85 ? 11.617 0.661 21.797 1 90.69 85 GLY A CA 1
ATOM 645 C C . GLY A 1 85 ? 11.406 2.051 21.234 1 90.69 85 GLY A C 1
ATOM 646 O O . GLY A 1 85 ? 12.312 2.617 20.609 1 90.69 85 GLY A O 1
ATOM 647 N N . PHE A 1 86 ? 10.281 2.652 21.5 1 93.56 86 PHE A N 1
ATOM 648 C CA . PHE A 1 86 ? 9.805 3.871 20.859 1 93.56 86 PHE A CA 1
ATOM 649 C C . PHE A 1 86 ? 10.586 5.082 21.344 1 93.56 86 PHE A C 1
ATOM 651 O O . PHE A 1 86 ? 10.93 5.965 20.562 1 93.56 86 PHE A O 1
ATOM 658 N N . LEU A 1 87 ? 10.898 5.16 22.625 1 94.12 87 LEU A N 1
ATOM 659 C CA . LEU A 1 87 ? 11.609 6.309 23.156 1 94.12 87 LEU A CA 1
ATOM 660 C C . LEU A 1 87 ? 13 6.422 22.547 1 94.12 87 LEU A C 1
ATOM 662 O O . LEU A 1 87 ? 13.484 7.527 22.281 1 94.12 87 LEU A O 1
ATOM 666 N N . GLU A 1 88 ? 13.648 5.23 22.344 1 94.62 88 GLU A N 1
ATOM 667 C CA . GLU A 1 88 ? 14.961 5.234 21.703 1 94.62 88 GLU A CA 1
ATOM 668 C C . GLU A 1 88 ? 14.852 5.629 20.234 1 94.62 88 GLU A C 1
ATOM 670 O O . GLU A 1 88 ? 15.766 6.25 19.688 1 94.62 88 GLU A O 1
ATOM 675 N N . ILE A 1 89 ? 13.758 5.309 19.609 1 95.38 89 ILE A N 1
ATOM 676 C CA . ILE A 1 89 ? 13.508 5.742 18.25 1 95.38 89 ILE A CA 1
ATOM 677 C C . ILE A 1 89 ? 13.383 7.262 18.203 1 95.38 89 ILE A C 1
ATOM 679 O O . ILE A 1 89 ? 13.984 7.918 17.344 1 95.38 89 ILE A O 1
ATOM 683 N N . LEU A 1 90 ? 12.602 7.832 19.125 1 95.19 90 LEU A N 1
ATOM 684 C CA . LEU A 1 90 ? 12.461 9.281 19.203 1 95.19 90 LEU A CA 1
ATOM 685 C C . LEU A 1 90 ? 13.82 9.953 19.375 1 95.19 90 LEU A C 1
ATOM 687 O O . LEU A 1 90 ? 14.203 10.812 18.578 1 95.19 90 LEU A O 1
ATOM 691 N N . ASP A 1 91 ? 14.562 9.492 20.328 1 94.44 91 ASP A N 1
ATOM 692 C CA . ASP A 1 91 ? 15.82 10.133 20.703 1 94.44 91 ASP A CA 1
ATOM 693 C C . ASP A 1 91 ? 16.875 9.922 19.625 1 94.44 91 ASP A C 1
ATOM 695 O O . ASP A 1 91 ? 17.562 10.859 19.219 1 94.44 91 ASP A O 1
ATOM 699 N N . GLY A 1 92 ? 16.953 8.703 19.203 1 94.25 92 GLY A N 1
ATOM 700 C CA . GLY A 1 92 ? 18.031 8.336 18.312 1 94.25 92 GLY A CA 1
ATOM 701 C C . GLY A 1 92 ? 17.781 8.711 16.859 1 94.25 92 GLY A C 1
ATOM 702 O O . GLY A 1 92 ? 18.719 8.859 16.078 1 94.25 92 GLY A O 1
ATOM 703 N N . LEU A 1 93 ? 16.531 8.891 16.5 1 96 93 LEU A N 1
ATOM 704 C CA . LEU A 1 93 ? 16.219 9.164 15.102 1 96 93 LEU A CA 1
ATOM 705 C C . LEU A 1 93 ? 15.523 10.516 14.953 1 96 93 LEU A C 1
ATOM 707 O O . LEU A 1 93 ? 16.125 11.484 14.477 1 96 93 LEU A O 1
ATOM 711 N N . TRP A 1 94 ? 14.375 10.695 15.445 1 96.31 94 TRP A N 1
ATOM 712 C CA . TRP A 1 94 ? 13.531 11.844 15.117 1 96.31 94 TRP A CA 1
ATOM 713 C C . TRP A 1 94 ? 14.047 13.102 15.797 1 96.31 94 TRP A C 1
ATOM 715 O O . TRP A 1 94 ? 14.164 14.156 15.156 1 96.31 94 TRP A O 1
ATOM 725 N N . TRP A 1 95 ? 14.367 13.023 17.125 1 97.19 95 TRP A N 1
ATOM 726 C CA . TRP A 1 95 ? 14.891 14.188 17.828 1 97.19 95 TRP A CA 1
ATOM 727 C C . TRP A 1 95 ? 16.297 14.516 17.359 1 97.19 95 TRP A C 1
ATOM 729 O O . TRP A 1 95 ? 16.703 15.68 17.359 1 97.19 95 TRP A O 1
ATOM 739 N N . ASN A 1 96 ? 17.031 13.43 16.953 1 97 96 ASN A N 1
ATOM 740 C CA . ASN A 1 96 ? 18.328 13.672 16.328 1 97 96 ASN A CA 1
ATOM 741 C C . ASN A 1 96 ? 18.203 14.461 15.031 1 97 96 ASN A C 1
ATOM 743 O O . ASN A 1 96 ? 18.906 15.445 14.82 1 97 96 ASN A O 1
ATOM 747 N N . ILE A 1 97 ? 17.266 14.133 14.203 1 97.69 97 ILE A N 1
ATOM 748 C CA . ILE A 1 97 ? 17.047 14.812 12.938 1 97.69 97 ILE A CA 1
ATOM 749 C C . ILE A 1 97 ? 16.609 16.25 13.188 1 97.69 97 ILE A C 1
ATOM 751 O O . ILE A 1 97 ? 17.203 17.188 12.641 1 97.69 97 ILE A O 1
ATOM 755 N N . ASP A 1 98 ? 15.594 16.453 14.031 1 97.5 98 ASP A N 1
ATOM 756 C CA . ASP A 1 98 ? 15.039 17.797 14.172 1 97.5 98 ASP A CA 1
ATOM 757 C C . ASP A 1 98 ? 16.031 18.734 14.859 1 97.5 98 ASP A C 1
ATOM 759 O O . ASP A 1 98 ? 15.984 19.953 14.664 1 97.5 98 ASP A O 1
ATOM 763 N N . ARG A 1 99 ? 17.047 18.219 15.656 1 97.69 99 ARG A N 1
ATOM 764 C CA . ARG A 1 99 ? 18.078 19.016 16.297 1 97.69 99 ARG A CA 1
ATOM 765 C C . ARG A 1 99 ? 19.094 19.5 15.266 1 97.69 99 ARG A C 1
ATOM 767 O O . ARG A 1 99 ? 19.828 20.453 15.516 1 97.69 99 ARG A O 1
ATOM 774 N N . HIS A 1 100 ? 19.078 18.875 14.109 1 98.06 100 HIS A N 1
ATOM 775 C CA . HIS A 1 100 ? 20.109 19.203 13.125 1 98.06 100 HIS A CA 1
ATOM 776 C C . HIS A 1 100 ? 19.531 19.969 11.945 1 98.06 100 HIS A C 1
ATOM 778 O O . HIS A 1 100 ? 20.266 20.516 11.133 1 98.06 100 HIS A O 1
ATOM 784 N N . LEU A 1 101 ? 18.281 20.047 11.836 1 98.44 101 LEU A N 1
ATOM 785 C CA . LEU A 1 101 ? 17.641 20.656 10.672 1 98.44 101 LEU A CA 1
ATOM 786 C C . LEU A 1 101 ? 17.906 22.156 10.633 1 98.44 101 LEU A C 1
ATOM 788 O O . LEU A 1 101 ? 17.734 22.859 11.641 1 98.44 101 LEU A O 1
ATOM 792 N N . THR A 1 102 ? 18.344 22.656 9.516 1 98.44 102 THR A N 1
ATOM 793 C CA . THR A 1 102 ? 18.438 24.094 9.234 1 98.44 102 THR A CA 1
ATOM 794 C C . THR A 1 102 ? 17.172 24.594 8.562 1 98.44 102 THR A C 1
ATOM 796 O O . THR A 1 102 ? 16.312 23.797 8.156 1 98.44 102 THR A O 1
ATOM 799 N N . LEU A 1 103 ? 17.031 25.938 8.477 1 98.62 103 LEU A N 1
ATOM 800 C CA . LEU A 1 103 ? 15.883 26.5 7.781 1 98.62 103 LEU A CA 1
ATOM 801 C C . LEU A 1 103 ? 15.875 26.078 6.316 1 98.62 103 LEU A C 1
ATOM 803 O O . LEU A 1 103 ? 14.812 25.828 5.742 1 98.62 103 LEU A O 1
ATOM 807 N N . GLU A 1 104 ? 17.078 26.016 5.715 1 98.69 104 GLU A N 1
ATOM 808 C CA . GLU A 1 104 ? 17.172 25.594 4.32 1 98.69 104 GLU A CA 1
ATOM 809 C C . GLU A 1 104 ? 16.734 24.141 4.16 1 98.69 104 GLU A C 1
ATOM 811 O O . GLU A 1 104 ? 16.031 23.797 3.209 1 98.69 104 GLU A O 1
ATOM 816 N N . GLN A 1 105 ? 17.156 23.312 5.074 1 98.75 105 GLN A N 1
ATOM 817 C CA . GLN A 1 105 ? 16.75 21.906 5.039 1 98.75 105 GLN A CA 1
ATOM 818 C C . GLN A 1 105 ? 15.25 21.766 5.281 1 98.75 105 GLN A C 1
ATOM 820 O O . GLN A 1 105 ? 14.586 20.953 4.652 1 98.75 105 GLN A O 1
ATOM 825 N N . THR A 1 106 ? 14.688 22.578 6.223 1 98.81 106 THR A N 1
ATOM 826 C CA . THR A 1 106 ? 13.242 22.625 6.43 1 98.81 106 THR A CA 1
ATOM 827 C C . THR A 1 106 ? 12.523 23.047 5.148 1 98.81 106 THR A C 1
ATOM 829 O O . THR A 1 106 ? 11.516 22.438 4.773 1 98.81 106 THR A O 1
ATOM 832 N N . LYS A 1 107 ? 13.094 24.031 4.457 1 98.81 107 LYS A N 1
ATOM 833 C CA . LYS A 1 107 ? 12.523 24.516 3.197 1 98.81 107 LYS A CA 1
ATOM 834 C C . LYS A 1 107 ? 12.508 23.406 2.15 1 98.81 107 LYS A C 1
ATOM 836 O O . LYS A 1 107 ? 11.477 23.141 1.521 1 98.81 107 LYS A O 1
ATOM 841 N N . GLN A 1 108 ? 13.625 22.703 1.983 1 98.81 108 GLN A N 1
ATOM 842 C CA . GLN A 1 108 ? 13.734 21.656 0.974 1 98.81 108 GLN A CA 1
ATOM 843 C C . GLN A 1 108 ? 12.844 20.453 1.324 1 98.81 108 GLN A C 1
ATOM 845 O O . GLN A 1 108 ? 12.258 19.828 0.439 1 98.81 108 GLN A O 1
ATOM 850 N N . SER A 1 109 ? 12.766 20.141 2.613 1 98.69 109 SER A N 1
ATOM 851 C CA . SER A 1 109 ? 11.844 19.094 3.061 1 98.69 109 SER A CA 1
ATOM 852 C C . SER A 1 109 ? 10.406 19.438 2.701 1 98.69 109 SER A C 1
ATOM 854 O O . SER A 1 109 ? 9.641 18.578 2.254 1 98.69 109 SER A O 1
ATOM 856 N N . ALA A 1 110 ? 10.039 20.703 2.932 1 98.88 110 ALA A N 1
ATOM 857 C CA . ALA A 1 110 ? 8.688 21.156 2.633 1 98.88 110 ALA A CA 1
ATOM 858 C C . ALA A 1 110 ? 8.398 21.062 1.138 1 98.88 110 ALA A C 1
ATOM 860 O O . ALA A 1 110 ? 7.352 20.547 0.733 1 98.88 110 ALA A O 1
ATOM 861 N N . ILE A 1 111 ? 9.328 21.531 0.337 1 98.75 111 ILE A N 1
ATOM 862 C CA . ILE A 1 111 ? 9.156 21.531 -1.111 1 98.75 111 ILE A CA 1
ATOM 863 C C . ILE A 1 111 ? 8.984 20.094 -1.602 1 98.75 111 ILE A C 1
ATOM 865 O O . ILE A 1 111 ? 8.039 19.781 -2.328 1 98.75 111 ILE A O 1
ATOM 869 N N . ALA A 1 112 ? 9.859 19.219 -1.181 1 98.44 112 ALA A N 1
ATOM 870 C CA . ALA A 1 112 ? 9.797 17.828 -1.607 1 98.44 112 ALA A CA 1
ATOM 871 C C . ALA A 1 112 ? 8.5 17.172 -1.157 1 98.44 112 ALA A C 1
ATOM 873 O O . ALA A 1 112 ? 7.879 16.422 -1.916 1 98.44 112 ALA A O 1
ATOM 874 N N . THR A 1 113 ? 8.086 17.406 0.093 1 98.75 113 THR A N 1
ATOM 875 C CA . THR A 1 113 ? 6.883 16.797 0.648 1 98.75 113 THR A CA 1
ATOM 876 C C . THR A 1 113 ? 5.641 17.297 -0.085 1 98.75 113 THR A C 1
ATOM 878 O O . THR A 1 113 ? 4.754 16.5 -0.423 1 98.75 113 THR A O 1
ATOM 881 N N . TYR A 1 114 ? 5.535 18.594 -0.346 1 98.88 114 TYR A N 1
ATOM 882 C CA . TYR A 1 114 ? 4.363 19.141 -1.021 1 98.88 114 TYR A CA 1
ATOM 883 C C . TYR A 1 114 ? 4.293 18.656 -2.467 1 98.88 114 TYR A C 1
ATOM 885 O O . TYR A 1 114 ? 3.207 18.406 -2.994 1 98.88 114 TYR A O 1
ATOM 893 N N . ILE A 1 115 ? 5.465 18.547 -3.148 1 98.69 115 ILE A N 1
ATOM 894 C CA . ILE A 1 115 ? 5.492 17.953 -4.48 1 98.69 115 ILE A CA 1
ATOM 895 C C . ILE A 1 115 ? 4.918 16.547 -4.43 1 98.69 115 ILE A C 1
ATOM 897 O O . ILE A 1 115 ? 4.074 16.172 -5.254 1 98.69 115 ILE A O 1
ATOM 901 N N . ASP A 1 116 ? 5.367 15.805 -3.467 1 98.56 116 ASP A N 1
ATOM 902 C CA . ASP A 1 116 ? 4.879 14.445 -3.301 1 98.56 116 ASP A CA 1
ATOM 903 C C . ASP A 1 116 ? 3.377 14.422 -3.027 1 98.56 116 ASP A C 1
ATOM 905 O O . ASP A 1 116 ? 2.662 13.547 -3.518 1 98.56 116 ASP A O 1
ATOM 909 N N . CYS A 1 117 ? 2.875 15.344 -2.199 1 98.88 117 CYS A N 1
ATOM 910 C CA . CYS A 1 117 ? 1.446 15.461 -1.931 1 98.88 117 CYS A CA 1
ATOM 911 C C . CYS A 1 117 ? 0.668 15.719 -3.217 1 98.88 117 CYS A C 1
ATOM 913 O O . CYS A 1 117 ? -0.316 15.031 -3.498 1 98.88 117 CYS A O 1
ATOM 915 N N . ILE A 1 118 ? 1.107 16.656 -4.031 1 98.88 118 ILE A N 1
ATOM 916 C CA . ILE A 1 118 ? 0.463 16.984 -5.305 1 98.88 118 ILE A CA 1
ATOM 917 C C . ILE A 1 118 ? 0.422 15.734 -6.184 1 98.88 118 ILE A C 1
ATOM 919 O O . ILE A 1 118 ? -0.625 15.391 -6.742 1 98.88 118 ILE A O 1
ATOM 923 N N . LYS A 1 119 ? 1.491 15.008 -6.227 1 98.69 119 LYS A N 1
ATOM 924 C CA . LYS A 1 119 ? 1.614 13.852 -7.105 1 98.69 119 LYS A CA 1
ATOM 925 C C . LYS A 1 119 ? 0.761 12.688 -6.609 1 98.69 119 LYS A C 1
ATOM 927 O O . LYS A 1 119 ? 0.41 11.789 -7.379 1 98.69 119 LYS A O 1
ATOM 932 N N . ASN A 1 120 ? 0.448 12.719 -5.34 1 98.81 120 ASN A N 1
ATOM 933 C CA . ASN A 1 120 ? -0.39 11.672 -4.77 1 98.81 120 ASN A CA 1
ATOM 934 C C . ASN A 1 120 ? -1.834 12.133 -4.602 1 98.81 120 ASN A C 1
ATOM 936 O O . ASN A 1 120 ? -2.652 11.43 -4.008 1 98.81 120 ASN A O 1
ATOM 940 N N . GLY A 1 121 ? -2.193 13.305 -5.047 1 98.88 121 GLY A N 1
ATOM 941 C CA . GLY A 1 121 ? -3.559 13.805 -5.035 1 98.88 121 GLY A CA 1
ATOM 942 C C . GLY A 1 121 ? -3.969 14.383 -3.691 1 98.88 121 GLY A C 1
ATOM 943 O O . GLY A 1 121 ? -5.16 14.508 -3.4 1 98.88 121 GLY A O 1
ATOM 944 N N . VAL A 1 122 ? -2.992 14.68 -2.832 1 98.94 122 VAL A N 1
ATOM 945 C CA . VAL A 1 122 ? -3.277 15.289 -1.537 1 98.94 122 VAL A CA 1
ATOM 946 C C . VAL A 1 122 ? -3.262 16.812 -1.67 1 98.94 122 VAL A C 1
ATOM 948 O O . VAL A 1 122 ? -2.227 17.406 -1.982 1 98.94 122 VAL A O 1
ATOM 951 N N . THR A 1 123 ? -4.391 17.438 -1.406 1 98.94 123 THR A N 1
ATOM 952 C CA . THR A 1 123 ? -4.543 18.859 -1.711 1 98.94 123 THR A CA 1
ATOM 953 C C . THR A 1 123 ? -4.555 19.688 -0.43 1 98.94 123 THR A C 1
ATOM 955 O O . THR A 1 123 ? -4.422 20.906 -0.477 1 98.94 123 THR A O 1
ATOM 958 N N . THR A 1 124 ? -4.746 19.031 0.728 1 98.94 124 THR A N 1
ATOM 959 C CA . THR A 1 124 ? -4.742 19.688 2.031 1 98.94 124 THR A CA 1
ATOM 960 C C . THR A 1 124 ? -3.955 18.859 3.047 1 98.94 124 THR A C 1
ATOM 962 O O . THR A 1 124 ? -4.152 17.656 3.162 1 98.94 124 THR A O 1
ATOM 965 N N . VAL A 1 125 ? -3.051 19.562 3.803 1 98.88 125 VAL A N 1
ATOM 966 C CA . VAL A 1 125 ? -2.166 18.844 4.707 1 98.88 125 VAL A CA 1
ATOM 967 C C . VAL A 1 125 ? -2.137 19.531 6.066 1 98.88 125 VAL A C 1
ATOM 969 O O . VAL A 1 125 ? -1.924 20.75 6.148 1 98.88 125 VAL A O 1
ATOM 972 N N . PHE A 1 126 ? -2.432 18.781 7.121 1 98.94 126 PHE A N 1
ATOM 973 C CA . PHE A 1 126 ? -2.121 19.203 8.484 1 98.94 126 PHE A CA 1
ATOM 974 C C . PHE A 1 126 ? -0.75 18.688 8.906 1 98.94 126 PHE A C 1
ATOM 976 O O . PHE A 1 126 ? -0.535 17.469 8.992 1 98.94 126 PHE A O 1
ATOM 983 N N . ASP A 1 127 ? 0.168 19.594 9.133 1 98.88 127 ASP A N 1
ATOM 984 C CA . ASP A 1 127 ? 1.542 19.203 9.438 1 98.88 127 ASP A CA 1
ATOM 985 C C . ASP A 1 127 ? 1.92 19.562 10.867 1 98.88 127 ASP A C 1
ATOM 987 O O . ASP A 1 127 ? 1.552 20.641 11.352 1 98.88 127 ASP A O 1
ATOM 991 N N . HIS A 1 128 ? 2.521 18.641 11.477 1 98.81 128 HIS A N 1
ATOM 992 C CA . HIS A 1 128 ? 3.064 18.75 12.82 1 98.81 128 HIS A CA 1
ATOM 993 C C . HIS A 1 128 ? 4.586 18.828 12.805 1 98.81 128 HIS A C 1
ATOM 995 O O . HIS A 1 128 ? 5.258 17.797 12.852 1 98.81 128 HIS A O 1
ATOM 1001 N N . HIS A 1 129 ? 5.156 20.062 12.859 1 98.75 129 HIS A N 1
ATOM 1002 C CA . HIS A 1 129 ? 6.547 20.312 12.508 1 98.75 129 HIS A CA 1
ATOM 1003 C C . HIS A 1 129 ? 7.438 20.328 13.742 1 98.75 129 HIS A C 1
ATOM 1005 O O . HIS A 1 129 ? 6.973 20.609 14.852 1 98.75 129 HIS A O 1
ATOM 1011 N N . ALA A 1 130 ? 8.672 19.906 13.555 1 98.5 130 ALA A N 1
ATOM 1012 C CA . ALA A 1 130 ? 9.727 20.031 14.562 1 98.5 130 ALA A CA 1
ATOM 1013 C C . ALA A 1 130 ? 11.078 20.297 13.906 1 98.5 130 ALA A C 1
ATOM 1015 O O . ALA A 1 130 ? 11.445 19.625 12.938 1 98.5 130 ALA A O 1
ATOM 1016 N N . SER A 1 131 ? 11.773 21.25 14.32 1 98.31 131 SER A N 1
ATOM 1017 C CA . SER A 1 131 ? 13.141 21.562 13.914 1 98.31 131 SER A CA 1
ATOM 1018 C C . SER A 1 131 ? 13.883 22.312 15.016 1 98.31 131 SER A C 1
ATOM 1020 O O . SER A 1 131 ? 14.258 23.484 14.844 1 98.31 131 SER A O 1
ATOM 1022 N N . PHE A 1 132 ? 14.195 21.672 16.062 1 97.06 132 PHE A N 1
ATOM 1023 C CA . PHE A 1 132 ? 14.773 22.281 17.25 1 97.06 132 PHE A CA 1
ATOM 1024 C C . PHE A 1 132 ? 16.156 22.859 16.953 1 97.06 132 PHE A C 1
ATOM 1026 O O . PHE A 1 132 ? 16.672 23.672 17.719 1 97.06 132 PHE A O 1
ATOM 1033 N N . GLY A 1 133 ? 16.734 22.391 15.828 1 95.88 133 GLY A N 1
ATOM 1034 C CA . GLY A 1 133 ? 17.953 23.031 15.367 1 95.88 133 GLY A CA 1
ATOM 1035 C C . GLY A 1 133 ? 17.75 24.438 14.844 1 95.88 133 GLY A C 1
ATOM 1036 O O . GLY A 1 133 ? 18.688 25.234 14.805 1 95.88 133 GLY A O 1
ATOM 1037 N N . SER A 1 134 ? 16.594 24.703 14.344 1 97.94 134 SER A N 1
ATOM 1038 C CA . SER A 1 134 ? 16.172 26 13.828 1 97.94 134 SER A CA 1
ATOM 1039 C C . SER A 1 134 ? 14.672 26.219 14.039 1 97.94 134 SER A C 1
ATOM 1041 O O . SER A 1 134 ? 13.867 25.953 13.148 1 97.94 134 SER A O 1
ATOM 1043 N N . ILE A 1 135 ? 14.305 26.875 15.164 1 98.62 135 ILE A N 1
ATOM 1044 C CA . ILE A 1 135 ? 12.906 26.984 15.562 1 98.62 135 ILE A CA 1
ATOM 1045 C C . ILE A 1 135 ? 12.266 28.203 14.906 1 98.62 135 ILE A C 1
ATOM 1047 O O . ILE A 1 135 ? 11.289 28.062 14.164 1 98.62 135 ILE A O 1
ATOM 1051 N N . GLU A 1 136 ? 12.898 29.391 15.102 1 98.38 136 GLU A N 1
ATOM 1052 C CA . GLU A 1 136 ? 12.305 30.656 14.672 1 98.38 136 GLU A CA 1
ATOM 1053 C C . GLU A 1 136 ? 12.227 30.734 13.148 1 98.38 136 GLU A C 1
ATOM 1055 O O . GLU A 1 136 ? 13.227 30.516 12.461 1 98.38 136 GLU A O 1
ATOM 1060 N N . GLY A 1 137 ? 11.055 30.938 12.656 1 98.75 137 GLY A N 1
ATOM 1061 C CA . GLY A 1 137 ? 10.844 31.141 11.234 1 98.75 137 GLY A CA 1
ATOM 1062 C C . GLY A 1 137 ? 10.539 29.859 10.492 1 98.75 137 GLY A C 1
ATOM 1063 O O . GLY A 1 137 ? 10.211 29.875 9.305 1 98.75 137 GLY A O 1
ATOM 1064 N N . SER A 1 138 ? 10.609 28.719 11.125 1 98.81 138 SER A N 1
ATOM 1065 C CA . SER A 1 138 ? 10.469 27.438 10.438 1 98.81 138 SER A CA 1
ATOM 1066 C C . SER A 1 138 ? 9.055 27.25 9.906 1 98.81 138 SER A C 1
ATOM 1068 O O . SER A 1 138 ? 8.867 26.766 8.789 1 98.81 138 SER A O 1
ATOM 1070 N N . LEU A 1 139 ? 8.016 27.594 10.688 1 98.94 139 LEU A N 1
ATOM 1071 C CA . LEU A 1 139 ? 6.648 27.484 10.188 1 98.94 139 LEU A CA 1
ATOM 1072 C C . LEU A 1 139 ? 6.441 28.406 8.984 1 98.94 139 LEU A C 1
ATOM 1074 O O . LEU A 1 139 ? 5.766 28.031 8.023 1 98.94 139 LEU A O 1
ATOM 1078 N N . PHE A 1 140 ? 7.012 29.609 9.055 1 98.88 140 PHE A N 1
ATOM 1079 C CA . PHE A 1 140 ? 6.918 30.562 7.949 1 98.88 140 PHE A CA 1
ATOM 1080 C C . PHE A 1 140 ? 7.602 30.016 6.703 1 98.88 140 PHE A C 1
ATOM 1082 O O . PHE A 1 140 ? 7.109 30.188 5.586 1 98.88 140 P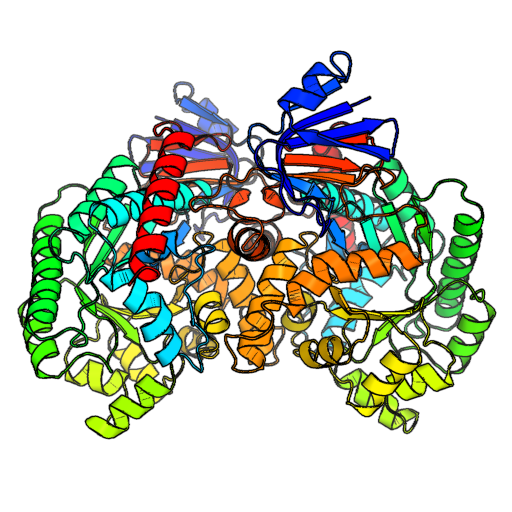HE A O 1
ATOM 1089 N N . THR A 1 141 ? 8.727 29.328 6.93 1 98.88 141 THR A N 1
ATOM 1090 C CA . THR A 1 141 ? 9.461 28.703 5.832 1 98.88 141 THR A CA 1
ATOM 1091 C C . THR A 1 141 ? 8.602 27.641 5.145 1 98.88 141 THR A C 1
ATOM 1093 O O . THR A 1 141 ? 8.547 27.594 3.914 1 98.88 141 THR A O 1
ATOM 1096 N N . ILE A 1 142 ? 7.922 26.797 5.883 1 98.94 142 ILE A N 1
ATOM 1097 C CA . ILE A 1 142 ? 7.055 25.766 5.34 1 98.94 142 ILE A CA 1
ATOM 1098 C C . ILE A 1 142 ? 5.855 26.406 4.641 1 98.94 142 ILE A C 1
ATOM 1100 O O . ILE A 1 142 ? 5.449 25.969 3.564 1 98.94 142 ILE A O 1
ATOM 1104 N N . ALA A 1 143 ? 5.281 27.453 5.27 1 98.88 143 ALA A N 1
ATOM 1105 C CA . ALA A 1 143 ? 4.141 28.156 4.688 1 98.88 143 ALA A CA 1
ATOM 1106 C C . ALA A 1 143 ? 4.504 28.766 3.336 1 98.88 143 ALA A C 1
ATOM 1108 O O . ALA A 1 143 ? 3.693 28.766 2.408 1 98.88 143 ALA A O 1
ATOM 1109 N N . ASP A 1 144 ? 5.703 29.344 3.254 1 98.69 144 ASP A N 1
ATOM 1110 C CA . ASP A 1 144 ? 6.168 29.922 1.995 1 98.69 144 ASP A CA 1
ATOM 1111 C C . ASP A 1 144 ? 6.242 28.859 0.9 1 98.69 144 ASP A C 1
ATOM 1113 O O . ASP A 1 144 ? 5.867 29.109 -0.245 1 98.69 144 ASP A O 1
ATOM 1117 N N . ALA A 1 145 ? 6.773 27.688 1.25 1 98.62 145 ALA A N 1
ATOM 1118 C CA . ALA A 1 145 ? 6.832 26.594 0.298 1 98.62 145 ALA A CA 1
ATOM 1119 C C . ALA A 1 145 ? 5.43 26.172 -0.145 1 98.62 145 ALA A C 1
ATOM 1121 O O . ALA A 1 145 ? 5.195 25.922 -1.329 1 98.62 145 ALA A O 1
ATOM 1122 N N . ALA A 1 146 ? 4.508 26.109 0.83 1 98.69 146 ALA A N 1
ATOM 1123 C CA . ALA A 1 146 ? 3.127 25.75 0.518 1 98.69 146 ALA A CA 1
ATOM 1124 C C . ALA A 1 146 ? 2.506 26.766 -0.444 1 98.69 146 ALA A C 1
ATOM 1126 O O . ALA A 1 146 ? 1.808 26.375 -1.387 1 98.69 146 ALA A O 1
ATOM 1127 N N . LYS A 1 147 ? 2.729 28 -0.165 1 97.81 147 LYS A N 1
ATOM 1128 C CA . LYS A 1 147 ? 2.211 29.062 -1.009 1 97.81 147 LYS A CA 1
ATOM 1129 C C . LYS A 1 147 ? 2.783 28.984 -2.422 1 97.81 147 LYS A C 1
ATOM 1131 O O . LYS A 1 147 ? 2.047 29.094 -3.402 1 97.81 147 LYS A O 1
ATOM 1136 N N . GLU A 1 148 ? 4.035 28.75 -2.473 1 97.5 148 GLU A N 1
ATOM 1137 C CA . GLU A 1 148 ? 4.715 28.641 -3.76 1 97.5 148 GLU A CA 1
ATOM 1138 C C . GLU A 1 148 ? 4.184 27.469 -4.566 1 97.5 148 GLU A C 1
ATOM 1140 O O . GLU A 1 148 ? 3.99 27.578 -5.781 1 97.5 148 GLU A O 1
ATOM 1145 N N . LEU A 1 149 ? 3.912 26.375 -3.936 1 98.25 149 LEU A N 1
ATOM 1146 C CA . LEU A 1 149 ? 3.555 25.141 -4.637 1 98.25 149 LEU A CA 1
ATOM 1147 C C . LEU A 1 149 ? 2.041 25 -4.758 1 98.25 149 LEU A C 1
ATOM 1149 O O . LEU A 1 149 ? 1.547 24.203 -5.551 1 98.25 149 LEU A O 1
ATOM 1153 N N . GLY A 1 150 ? 1.306 25.766 -3.971 1 98.19 150 GLY A N 1
ATOM 1154 C CA . GLY A 1 150 ? -0.139 25.828 -4.125 1 98.19 150 GLY A CA 1
ATOM 1155 C C . GLY A 1 150 ? -0.875 24.781 -3.318 1 98.19 150 GLY A C 1
ATOM 1156 O O . GLY A 1 150 ? -1.977 24.359 -3.686 1 98.19 150 GLY A O 1
ATOM 1157 N N . VAL A 1 151 ? -0.303 24.312 -2.209 1 98.75 151 VAL A N 1
ATOM 1158 C CA . VAL A 1 151 ? -0.94 23.281 -1.391 1 98.75 151 VAL A CA 1
ATOM 1159 C C . VAL A 1 151 ? -1.594 23.938 -0.17 1 98.75 151 VAL A C 1
ATOM 1161 O O . VAL A 1 151 ? -0.995 24.797 0.481 1 98.75 151 VAL A O 1
ATOM 1164 N N . ARG A 1 152 ? -2.873 23.625 0.089 1 98.88 152 ARG A N 1
ATOM 1165 C CA . ARG A 1 152 ? -3.557 24.078 1.298 1 98.88 152 ARG A CA 1
ATOM 1166 C C . ARG A 1 152 ? -2.963 23.406 2.539 1 98.88 152 ARG A C 1
ATOM 1168 O O . ARG A 1 152 ? -2.719 22.203 2.551 1 98.88 152 ARG A O 1
ATOM 1175 N N . THR A 1 153 ? -2.656 24.25 3.619 1 98.81 153 THR A N 1
ATOM 1176 C CA . THR A 1 153 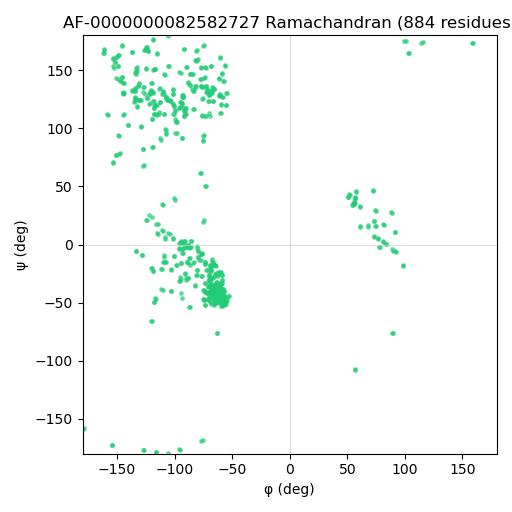? -1.926 23.641 4.73 1 98.81 153 THR A CA 1
ATOM 1177 C C . THR A 1 153 ? -2.365 24.266 6.059 1 98.81 153 THR A C 1
ATOM 1179 O O . THR A 1 153 ? -2.828 25.406 6.098 1 98.81 153 THR A O 1
ATOM 1182 N N . CYS A 1 154 ? -2.416 23.484 7.047 1 98.94 154 CYS A N 1
ATOM 1183 C CA . CYS A 1 154 ? -2.514 23.875 8.445 1 98.94 154 CYS A CA 1
ATOM 1184 C C . CYS A 1 154 ? -1.27 23.453 9.219 1 98.94 154 CYS A C 1
ATOM 1186 O O . CYS A 1 154 ? -0.921 22.281 9.25 1 98.94 154 CYS A O 1
ATOM 1188 N N . LEU A 1 155 ? -0.541 24.438 9.812 1 98.94 155 LEU A N 1
ATOM 1189 C CA . LEU A 1 155 ? 0.782 24.156 10.359 1 98.94 155 LEU A CA 1
ATOM 1190 C C . LEU A 1 155 ? 0.815 24.406 11.867 1 98.94 155 LEU A C 1
ATOM 1192 O O . LEU A 1 155 ? 0.063 25.25 12.367 1 98.94 155 LEU A O 1
ATOM 1196 N N . CYS A 1 156 ? 1.622 23.719 12.547 1 98.94 156 CYS A N 1
ATOM 1197 C CA . CYS A 1 156 ? 1.955 23.984 13.938 1 98.94 156 CYS A CA 1
ATOM 1198 C C . CYS A 1 156 ? 3.348 23.469 14.281 1 98.94 156 CYS A C 1
ATOM 1200 O O . CYS A 1 156 ? 3.93 22.703 13.516 1 98.94 156 CYS A O 1
ATOM 1202 N N . TYR A 1 157 ? 3.916 23.969 15.305 1 98.88 157 TYR A N 1
ATOM 1203 C CA . TYR A 1 157 ? 5.238 23.578 15.781 1 98.88 157 TYR A CA 1
ATOM 1204 C C . TYR A 1 157 ? 5.145 22.812 17.094 1 98.88 157 TYR A C 1
ATOM 1206 O O . TYR A 1 157 ? 4.531 23.266 18.047 1 98.88 157 TYR A O 1
ATOM 1214 N N . GLU A 1 158 ? 5.824 21.688 17.188 1 98.12 158 GLU A N 1
ATOM 1215 C CA . GLU A 1 158 ? 5.797 20.844 18.375 1 98.12 158 GLU A CA 1
ATOM 1216 C C . GLU A 1 158 ? 6.527 21.5 19.531 1 98.12 158 GLU A C 1
ATOM 1218 O O . GLU A 1 158 ? 7.754 21.609 19.531 1 98.12 158 GLU A O 1
ATOM 1223 N N . VAL A 1 159 ? 5.84 21.875 20.562 1 98.75 159 VAL A N 1
ATOM 1224 C CA . VAL A 1 159 ? 6.441 22.406 21.781 1 98.75 159 VAL A CA 1
ATOM 1225 C C . VAL A 1 159 ? 6.859 21.266 22.703 1 98.75 159 VAL A C 1
ATOM 1227 O O . VAL A 1 159 ? 6.129 20.281 22.859 1 98.75 159 VAL A O 1
ATOM 1230 N N . SER A 1 160 ? 8 21.297 23.234 1 98.31 160 SER A N 1
ATOM 1231 C CA . SER A 1 160 ? 8.539 20.281 24.125 1 98.31 160 SER A CA 1
ATOM 1232 C C . SER A 1 160 ? 9.57 20.875 25.078 1 98.31 160 SER A C 1
ATOM 1234 O O . SER A 1 160 ? 10.273 21.828 24.719 1 98.31 160 SER A O 1
ATOM 1236 N N . ASP A 1 161 ? 9.711 20.266 26.25 1 98.25 161 ASP A N 1
ATOM 1237 C CA . ASP A 1 161 ? 10.695 20.703 27.25 1 98.25 161 ASP A CA 1
ATOM 1238 C C . ASP A 1 161 ? 12.039 20.016 27.016 1 98.25 161 ASP A C 1
ATOM 1240 O O . ASP A 1 161 ? 13.031 20.344 27.672 1 98.25 161 ASP A O 1
ATOM 1244 N N . ARG A 1 162 ? 12.156 19.188 26.062 1 96.25 162 ARG A N 1
ATOM 1245 C CA . ARG A 1 162 ? 13.227 18.188 25.984 1 96.25 162 ARG A CA 1
ATOM 1246 C C . ARG A 1 162 ? 14.578 18.875 25.75 1 96.25 162 ARG A C 1
ATOM 1248 O O . ARG A 1 162 ? 15.625 18.297 26.062 1 96.25 162 ARG A O 1
ATOM 1255 N N . ASP A 1 163 ? 14.609 20.094 25.219 1 96.5 163 ASP A N 1
ATOM 1256 C CA . ASP A 1 163 ? 15.867 20.766 24.922 1 96.5 163 ASP A CA 1
ATOM 1257 C C . ASP A 1 163 ? 15.984 22.078 25.703 1 96.5 163 ASP A C 1
ATOM 1259 O O . ASP A 1 163 ? 16.594 23.047 25.219 1 96.5 163 ASP A O 1
ATOM 1263 N N . GLY A 1 164 ? 15.289 22.203 26.812 1 97.06 164 GLY A N 1
ATOM 1264 C CA . GLY A 1 164 ? 15.461 23.344 27.719 1 97.06 164 GLY A CA 1
ATOM 1265 C C . GLY A 1 164 ? 14.352 24.375 27.609 1 97.06 164 GLY A C 1
ATOM 1266 O O . GLY A 1 164 ? 13.609 24.375 26.625 1 97.06 164 GLY A O 1
ATOM 1267 N N . GLU A 1 165 ? 14.297 25.203 28.562 1 97.81 165 GLU A N 1
ATOM 1268 C CA . GLU A 1 165 ? 13.219 26.188 28.703 1 97.81 165 GLU A CA 1
ATOM 1269 C C . GLU A 1 165 ? 13.258 27.219 27.578 1 97.81 165 GLU A C 1
ATOM 1271 O O . GLU A 1 165 ? 12.211 27.641 27.078 1 97.81 165 GLU A O 1
ATOM 1276 N N . ASP A 1 166 ? 14.445 27.594 27.188 1 98.06 166 ASP A N 1
ATOM 1277 C CA . ASP A 1 166 ? 14.57 28.609 26.156 1 98.06 166 ASP A CA 1
ATOM 1278 C C . ASP A 1 166 ? 13.977 28.125 24.828 1 98.06 166 ASP A C 1
ATOM 1280 O O . ASP A 1 166 ? 13.234 28.859 24.172 1 98.06 166 ASP A O 1
ATOM 1284 N N . LYS A 1 167 ? 14.297 26.906 24.469 1 98.31 167 LYS A N 1
ATOM 1285 C CA . LYS A 1 167 ? 13.781 26.359 23.219 1 98.31 167 LYS A CA 1
ATOM 1286 C C . LYS A 1 167 ? 12.281 26.078 23.312 1 98.31 167 LYS A C 1
ATOM 1288 O O . LYS A 1 167 ? 11.547 26.234 22.328 1 98.31 167 LYS A O 1
ATOM 1293 N N . MET A 1 168 ? 11.875 25.656 24.5 1 98.69 168 MET A N 1
ATOM 1294 C CA . MET A 1 168 ? 10.445 25.5 24.719 1 98.69 168 MET A CA 1
ATOM 1295 C C . MET A 1 168 ? 9.703 26.812 24.484 1 98.69 168 MET A C 1
ATOM 1297 O O . MET A 1 168 ? 8.727 26.859 23.75 1 98.69 168 MET A O 1
ATOM 1301 N N . LYS A 1 169 ? 10.211 27.891 25.062 1 98.69 169 LYS A N 1
ATOM 1302 C CA . LYS A 1 169 ? 9.594 29.203 24.906 1 98.69 169 LYS A CA 1
ATOM 1303 C C . LYS A 1 169 ? 9.648 29.672 23.453 1 98.69 169 LYS A C 1
ATOM 1305 O O . LYS A 1 169 ? 8.703 30.281 22.953 1 98.69 169 LYS A O 1
ATOM 1310 N N . ALA A 1 170 ? 10.773 29.391 22.797 1 98.75 170 ALA A N 1
ATOM 1311 C CA . ALA A 1 170 ? 10.906 29.734 21.391 1 98.75 170 ALA A CA 1
ATOM 1312 C C . ALA A 1 170 ? 9.867 28.984 20.547 1 98.75 170 ALA A C 1
ATOM 1314 O O . ALA A 1 170 ? 9.336 29.531 19.578 1 98.75 170 ALA A O 1
ATOM 1315 N N . SER A 1 171 ? 9.664 27.75 20.859 1 98.81 171 SER A N 1
ATOM 1316 C CA . SER A 1 171 ? 8.672 26.938 20.172 1 98.81 171 SER A CA 1
ATOM 1317 C C . SER A 1 171 ? 7.27 27.516 20.344 1 98.81 171 SER A C 1
ATOM 1319 O O . SER A 1 171 ? 6.488 27.578 19.391 1 98.81 171 SER A O 1
ATOM 1321 N N . VAL A 1 172 ? 6.914 27.906 21.594 1 98.88 172 VAL A N 1
ATOM 1322 C CA . VAL A 1 172 ? 5.625 28.531 21.875 1 98.88 172 VAL A CA 1
ATOM 1323 C C . VAL A 1 172 ? 5.492 29.812 21.062 1 98.88 172 VAL A C 1
ATOM 1325 O O . VAL A 1 172 ? 4.453 30.062 20.453 1 98.88 172 VAL A O 1
ATOM 1328 N N . LYS A 1 173 ? 6.543 30.609 21.078 1 98.88 173 LYS A N 1
ATOM 1329 C CA . LYS A 1 173 ? 6.539 31.875 20.359 1 98.88 173 LYS A CA 1
ATOM 1330 C C . LYS A 1 173 ? 6.367 31.672 18.859 1 98.88 173 LYS A C 1
ATOM 1332 O O . LYS A 1 173 ? 5.68 32.438 18.203 1 98.88 173 LYS A O 1
ATOM 1337 N N . GLU A 1 174 ? 7.078 30.656 18.266 1 98.94 174 GLU A N 1
ATOM 1338 C CA . GLU A 1 174 ? 6.945 30.359 16.844 1 98.94 174 GLU A CA 1
ATOM 1339 C C . GLU A 1 174 ? 5.492 30.062 16.484 1 98.94 174 GLU A C 1
ATOM 1341 O O . GLU A 1 174 ? 4.992 30.562 15.469 1 98.94 174 GLU A O 1
ATOM 1346 N N . ASN A 1 175 ? 4.812 29.266 17.297 1 98.94 175 ASN A N 1
ATOM 1347 C CA . ASN A 1 175 ? 3.396 28.984 17.078 1 98.94 175 ASN A CA 1
ATOM 1348 C C . ASN A 1 175 ? 2.551 30.25 17.172 1 98.94 175 ASN A C 1
ATOM 1350 O O . ASN A 1 175 ? 1.71 30.516 16.312 1 98.94 175 ASN A O 1
ATOM 1354 N N . ALA A 1 176 ? 2.771 31 18.266 1 98.81 176 ALA A N 1
ATOM 1355 C CA . ALA A 1 176 ? 1.977 32.188 18.516 1 98.81 176 ALA A CA 1
ATOM 1356 C C . ALA A 1 176 ? 2.129 33.188 17.375 1 98.81 176 ALA A C 1
ATOM 1358 O O . ALA A 1 176 ? 1.146 33.812 16.938 1 98.81 176 ALA A O 1
ATOM 1359 N N . ASP A 1 177 ? 3.398 33.406 16.969 1 98.81 177 ASP A N 1
ATOM 1360 C CA . ASP A 1 177 ? 3.66 34.344 15.867 1 98.81 177 ASP A CA 1
ATOM 1361 C C . ASP A 1 177 ? 2.963 33.844 14.586 1 98.81 177 ASP A C 1
ATOM 1363 O O . ASP A 1 177 ? 2.406 34.656 13.844 1 98.81 177 ASP A O 1
ATOM 1367 N N . PHE A 1 178 ? 3.031 32.625 14.305 1 98.88 178 PHE A N 1
ATOM 1368 C CA . PHE A 1 178 ? 2.443 32.062 13.094 1 98.88 178 PHE A CA 1
ATOM 1369 C C . PHE A 1 178 ? 0.922 32.125 13.148 1 98.88 178 PHE A C 1
ATOM 1371 O O . PHE A 1 178 ? 0.273 32.406 12.133 1 98.88 178 PHE A O 1
ATOM 1378 N N . ILE A 1 179 ? 0.32 31.812 14.328 1 98.75 179 ILE A N 1
ATOM 1379 C CA . ILE A 1 179 ? -1.12 31.938 14.523 1 98.75 179 ILE A CA 1
ATOM 1380 C C . ILE A 1 179 ? -1.568 33.375 14.211 1 98.75 179 ILE A C 1
ATOM 1382 O O . ILE A 1 179 ? -2.551 33.562 13.5 1 98.75 179 ILE A O 1
ATOM 1386 N N . LYS A 1 180 ? -0.875 34.281 14.766 1 98.31 180 LYS A N 1
ATOM 1387 C CA . LYS A 1 180 ? -1.185 35.688 14.508 1 98.31 180 LYS A CA 1
ATOM 1388 C C . LYS A 1 180 ? -1.077 36.031 13.023 1 98.31 180 LYS A C 1
ATOM 1390 O O . LYS A 1 180 ? -1.939 36.719 12.469 1 98.31 180 LYS A O 1
ATOM 1395 N N . TYR A 1 181 ? -0.007 35.562 12.43 1 98.31 181 TYR A N 1
ATOM 1396 C CA . TYR A 1 181 ? 0.222 35.812 11.008 1 98.31 181 TYR A CA 1
ATOM 1397 C C . TYR A 1 181 ? -0.939 35.281 10.18 1 98.31 181 TYR A C 1
ATOM 1399 O O . TYR A 1 181 ? -1.486 36 9.336 1 98.31 181 TYR A O 1
ATOM 1407 N N . THR A 1 182 ? -1.354 34 10.375 1 98.06 182 THR A N 1
ATOM 1408 C CA . THR A 1 182 ? -2.367 33.375 9.547 1 98.06 182 THR A CA 1
ATOM 1409 C C . THR A 1 182 ? -3.738 34 9.789 1 98.06 182 THR A C 1
ATOM 1411 O O . THR A 1 182 ? -4.586 34 8.891 1 98.06 182 THR A O 1
ATOM 1414 N N . ALA A 1 183 ? -4 34.5 11.008 1 96.44 183 ALA A N 1
ATOM 1415 C CA . ALA A 1 183 ? -5.258 35.188 11.312 1 96.44 183 ALA A CA 1
ATOM 1416 C C . ALA A 1 183 ? -5.445 36.406 10.438 1 96.44 183 ALA A C 1
ATOM 1418 O O . ALA A 1 183 ? -6.578 36.844 10.195 1 96.44 183 ALA A O 1
ATOM 1419 N N . GLY A 1 184 ? -4.336 36.906 9.969 1 96.19 184 GLY A N 1
ATOM 1420 C CA . GLY A 1 184 ? -4.406 38.125 9.164 1 96.19 184 GLY A CA 1
ATOM 1421 C C . GLY A 1 184 ? -4.496 37.844 7.672 1 96.19 184 GLY A C 1
ATOM 1422 O O . GLY A 1 184 ? -4.695 38.75 6.875 1 96.19 184 GLY A O 1
ATOM 1423 N N . LEU A 1 185 ? -4.348 36.594 7.316 1 96.31 185 LEU A N 1
ATOM 1424 C CA . LEU A 1 185 ? -4.383 36.25 5.898 1 96.31 185 LEU A CA 1
ATOM 1425 C C . LEU A 1 185 ? -5.809 36.312 5.359 1 96.31 185 LEU A C 1
ATOM 1427 O O . LEU A 1 185 ? -6.762 35.969 6.062 1 96.31 185 LEU A O 1
ATOM 1431 N N . LYS A 1 186 ? -5.977 36.75 4.133 1 92.38 186 LYS A N 1
ATOM 1432 C CA . LYS A 1 186 ? -7.285 36.875 3.498 1 92.38 186 LYS A CA 1
ATOM 1433 C C . LYS A 1 186 ? -7.664 35.594 2.771 1 92.38 186 LYS A C 1
ATOM 1435 O O . LYS A 1 186 ? -8.852 35.281 2.639 1 92.38 186 LYS A O 1
ATOM 1440 N N . ASP A 1 187 ? -6.633 34.906 2.322 1 90.19 187 ASP A N 1
ATOM 1441 C CA . ASP A 1 187 ? -6.949 33.656 1.595 1 90.19 187 ASP A CA 1
ATOM 1442 C C . ASP A 1 187 ? -7.199 32.5 2.557 1 90.19 187 ASP A C 1
ATOM 1444 O O . ASP A 1 187 ? -6.898 32.594 3.748 1 90.19 187 ASP A O 1
ATOM 1448 N N . ASP A 1 188 ? -7.852 31.516 2.176 1 96.81 188 ASP A N 1
ATOM 1449 C CA . ASP A 1 188 ? -8.234 30.344 2.957 1 96.81 188 ASP A CA 1
ATOM 1450 C C . ASP A 1 188 ? -7.297 29.172 2.678 1 96.81 188 ASP A C 1
ATOM 1452 O O . ASP A 1 188 ? -7.746 28.031 2.555 1 96.81 188 ASP A O 1
ATOM 1456 N N . MET A 1 189 ? -5.973 29.406 2.508 1 98.38 189 MET A N 1
ATOM 1457 C CA . MET A 1 189 ? -5.043 28.391 2.055 1 98.38 189 MET A CA 1
ATOM 1458 C C . MET A 1 189 ? -4.09 27.984 3.178 1 98.38 189 MET A C 1
ATOM 1460 O O . MET A 1 189 ? -3.469 26.922 3.115 1 98.38 189 MET A O 1
ATOM 1464 N N . THR A 1 190 ? -3.951 28.859 4.191 1 98.75 190 THR A N 1
ATOM 1465 C CA . THR A 1 190 ? -2.998 28.594 5.262 1 98.75 190 THR A CA 1
ATOM 1466 C C . THR A 1 190 ? -3.627 28.875 6.625 1 98.75 190 THR A C 1
ATOM 1468 O O . THR A 1 190 ? -4.152 29.969 6.867 1 98.75 190 THR A O 1
ATOM 1471 N N . LYS A 1 191 ? -3.65 27.922 7.477 1 98.75 191 LYS A N 1
ATOM 1472 C CA . LYS A 1 191 ? -4.152 28.016 8.844 1 98.75 191 LYS A CA 1
ATOM 1473 C C . LYS A 1 191 ? -3.111 27.547 9.852 1 98.75 191 LYS A C 1
ATOM 1475 O O . LYS A 1 191 ? -2.078 26.984 9.469 1 98.75 191 LYS A O 1
ATOM 1480 N N . ALA A 1 192 ? -3.344 27.812 11.094 1 98.81 192 ALA A N 1
ATOM 1481 C CA . ALA A 1 192 ? -2.391 27.469 12.148 1 98.81 192 ALA A CA 1
ATOM 1482 C C . ALA A 1 192 ? -3.09 26.797 13.32 1 98.81 192 ALA A C 1
ATOM 1484 O O . ALA A 1 192 ? -4.277 27.016 13.562 1 98.81 192 ALA A O 1
ATOM 1485 N N . MET A 1 193 ? -2.408 25.953 13.977 1 98.88 193 MET A N 1
ATOM 1486 C CA . MET A 1 193 ? -2.721 25.391 15.289 1 98.88 193 MET A CA 1
ATOM 1487 C C . MET A 1 193 ? -1.567 25.625 16.266 1 98.88 193 MET A C 1
ATOM 1489 O O . MET A 1 193 ? -0.525 26.156 15.883 1 98.88 193 MET A O 1
ATOM 1493 N N . MET A 1 194 ? -1.784 25.391 17.547 1 98.94 194 MET A N 1
ATOM 1494 C CA . MET A 1 194 ? -0.713 25.297 18.531 1 98.94 194 MET A CA 1
ATOM 1495 C C . MET A 1 194 ? -0.242 23.859 18.672 1 98.94 194 MET A C 1
ATOM 1497 O O . MET A 1 194 ? -0.999 22.984 19.125 1 98.94 194 MET A O 1
ATOM 1501 N N . GLY A 1 195 ? 1.017 23.609 18.234 1 98.88 195 GLY A N 1
ATOM 1502 C CA . GLY A 1 195 ? 1.529 22.25 18.266 1 98.88 195 GLY A CA 1
ATOM 1503 C C . GLY A 1 195 ? 2.156 21.875 19.594 1 98.88 195 GLY A C 1
ATOM 1504 O O . GLY A 1 195 ? 2.824 22.703 20.219 1 98.88 195 GLY A O 1
ATOM 1505 N N . LEU A 1 196 ? 1.887 20.688 20.078 1 98.88 196 LEU A N 1
ATOM 1506 C CA . LEU A 1 196 ? 2.473 20.078 21.266 1 98.88 196 LEU A CA 1
ATOM 1507 C C . LEU A 1 196 ? 3.043 18.703 20.953 1 98.88 196 LEU A C 1
ATOM 1509 O O . LEU A 1 196 ? 2.426 17.922 20.219 1 98.88 196 LEU A O 1
ATOM 1513 N N . HIS A 1 197 ? 4.199 18.453 21.438 1 98.44 197 HIS A N 1
ATOM 1514 C CA . HIS A 1 197 ? 4.773 17.141 21.141 1 98.44 197 HIS A CA 1
ATOM 1515 C C . HIS A 1 197 ? 3.932 16.016 21.734 1 98.44 197 HIS A C 1
ATOM 1517 O O . HIS A 1 197 ? 3.168 15.359 21.016 1 98.44 197 HIS A O 1
ATOM 1523 N N . ALA A 1 198 ? 3.994 15.781 23 1 98 198 ALA A N 1
ATOM 1524 C CA . ALA A 1 198 ? 3.281 14.766 23.766 1 98 198 ALA A CA 1
ATOM 1525 C C . ALA A 1 198 ? 3.275 15.102 25.266 1 98 198 ALA A C 1
ATOM 1527 O O . ALA A 1 198 ? 4.074 15.914 25.719 1 98 198 ALA A O 1
ATOM 1528 N N . CYS A 1 199 ? 2.457 14.469 25.984 1 96.44 199 CYS A N 1
ATOM 1529 C CA . CYS A 1 199 ? 2.268 14.789 27.391 1 96.44 199 CYS A CA 1
ATOM 1530 C C . CYS A 1 199 ? 3.551 14.562 28.188 1 96.44 199 CYS A C 1
ATOM 1532 O O . CYS A 1 199 ? 3.873 15.328 29.094 1 96.44 199 CYS A O 1
ATOM 1534 N N . PHE A 1 200 ? 4.309 13.555 27.812 1 96.19 200 PHE A N 1
ATOM 1535 C CA . PHE A 1 200 ? 5.438 13.164 28.641 1 96.19 200 PHE A CA 1
ATOM 1536 C C . PHE A 1 200 ? 6.629 14.086 28.422 1 96.19 200 PHE A C 1
ATOM 1538 O O . PHE A 1 200 ? 7.609 14.039 29.172 1 96.19 200 PHE A O 1
ATOM 1545 N N . THR A 1 201 ? 6.531 15 27.484 1 97.62 201 THR A N 1
ATOM 1546 C CA . THR A 1 201 ? 7.645 15.906 27.219 1 97.62 201 THR A CA 1
ATOM 1547 C C . THR A 1 201 ? 7.258 17.344 27.547 1 97.62 201 THR A C 1
ATOM 1549 O O . THR A 1 201 ? 7.965 18.281 27.188 1 97.62 201 THR A O 1
ATOM 1552 N N . ILE A 1 202 ? 6.109 17.594 28.188 1 98.06 202 ILE A N 1
ATOM 1553 C CA . ILE A 1 202 ? 5.645 18.938 28.469 1 98.06 202 ILE A CA 1
ATOM 1554 C C . ILE A 1 202 ? 5.258 19.062 29.938 1 98.06 202 ILE A C 1
ATOM 1556 O O . ILE A 1 202 ? 4.414 18.312 30.422 1 98.06 202 ILE A O 1
ATOM 1560 N N . SER A 1 203 ? 5.828 20 30.688 1 97.38 203 SER A N 1
ATOM 1561 C CA . SER A 1 203 ? 5.543 20.219 32.094 1 97.38 203 SER A CA 1
ATOM 1562 C C . SER A 1 203 ? 4.27 21.047 32.281 1 97.38 203 SER A C 1
ATOM 1564 O O . SER A 1 203 ? 3.777 21.656 31.328 1 97.38 203 SER A O 1
ATOM 1566 N N . ASP A 1 204 ? 3.754 21.094 33.469 1 97 204 ASP A N 1
ATOM 1567 C CA . ASP A 1 204 ? 2.578 21.906 33.781 1 97 204 ASP A CA 1
ATOM 1568 C C . ASP A 1 204 ? 2.85 23.391 33.531 1 97 204 ASP A C 1
ATOM 1570 O O . ASP A 1 204 ? 1.976 24.109 33.062 1 97 204 ASP A O 1
ATOM 1574 N N . LYS A 1 205 ? 4.047 23.797 33.938 1 97.56 205 LYS A N 1
ATOM 1575 C CA . LYS A 1 205 ? 4.438 25.172 33.688 1 97.56 205 LYS A CA 1
ATOM 1576 C C . LYS A 1 205 ? 4.402 25.516 32.188 1 97.56 205 LYS A C 1
ATOM 1578 O O . LYS A 1 205 ? 3.949 26.594 31.812 1 97.56 205 LYS A O 1
ATOM 1583 N N . SER A 1 206 ? 4.898 24.609 31.359 1 98.5 206 SER A N 1
ATOM 1584 C CA . SER A 1 206 ? 4.891 24.812 29.922 1 98.5 206 SER A CA 1
ATOM 1585 C C . SER A 1 206 ? 3.467 24.844 29.375 1 98.5 206 SER A C 1
ATOM 1587 O O . SER A 1 206 ? 3.154 25.656 28.484 1 98.5 206 SER A O 1
ATOM 1589 N N . PHE A 1 207 ? 2.561 23.969 29.891 1 98.5 207 PHE A N 1
ATOM 1590 C CA . PHE A 1 207 ? 1.164 23.984 29.469 1 98.5 207 PHE A CA 1
ATOM 1591 C C . PHE A 1 207 ? 0.527 25.344 29.75 1 98.5 207 PHE A C 1
ATOM 1593 O O . PHE A 1 207 ? -0.269 25.828 28.938 1 98.5 207 PHE A O 1
ATOM 1600 N N . GLU A 1 208 ? 0.847 25.906 30.906 1 98.19 208 GLU A N 1
ATOM 1601 C CA . GLU A 1 208 ? 0.316 27.234 31.25 1 98.19 208 GLU A CA 1
ATOM 1602 C C . GLU A 1 208 ? 0.733 28.266 30.219 1 98.19 208 GLU A C 1
ATOM 1604 O O . GLU A 1 208 ? -0.099 29.047 29.734 1 98.19 208 GLU A O 1
ATOM 1609 N N . LEU A 1 209 ? 2.031 28.266 29.906 1 98.56 209 LEU A N 1
ATOM 1610 C CA . LEU A 1 209 ? 2.537 29.203 28.922 1 98.56 209 LEU A CA 1
ATOM 1611 C C . LEU A 1 209 ? 1.883 28.984 27.562 1 98.56 209 LEU A C 1
ATOM 1613 O O . LEU A 1 209 ? 1.559 29.938 26.859 1 98.56 209 LEU A O 1
ATOM 1617 N N . ILE A 1 210 ? 1.741 27.75 27.172 1 98.75 210 ILE A N 1
ATOM 1618 C CA . ILE A 1 210 ? 1.117 27.344 25.922 1 98.75 210 ILE A CA 1
ATOM 1619 C C . ILE A 1 210 ? -0.308 27.891 25.859 1 98.75 210 ILE A C 1
ATOM 1621 O O . ILE A 1 210 ? -0.691 28.531 24.875 1 98.75 210 ILE A O 1
ATOM 1625 N N . ARG A 1 211 ? -1.117 27.688 26.875 1 98.25 211 ARG A N 1
ATOM 1626 C CA . ARG A 1 211 ? -2.502 28.156 26.922 1 98.25 211 ARG A CA 1
ATOM 1627 C C . ARG A 1 211 ? -2.58 29.672 26.844 1 98.25 211 ARG A C 1
ATOM 1629 O O . ARG A 1 211 ? -3.445 30.219 26.156 1 98.25 211 ARG A O 1
ATOM 1636 N N . GLU A 1 212 ? -1.67 30.312 27.547 1 98.19 212 GLU A N 1
ATOM 1637 C CA . GLU A 1 212 ? -1.645 31.766 27.578 1 98.19 212 GLU A CA 1
ATOM 1638 C C . GLU A 1 212 ? -1.377 32.344 26.188 1 98.19 212 GLU A C 1
ATOM 1640 O O . GLU A 1 212 ? -1.759 33.469 25.891 1 98.19 212 GLU A O 1
ATOM 1645 N N . ASN A 1 213 ? -0.711 31.562 25.391 1 98.56 213 ASN A N 1
ATOM 1646 C CA . ASN A 1 213 ? -0.308 32.062 24.094 1 98.56 213 ASN A CA 1
ATOM 1647 C C . ASN A 1 213 ? -1.17 31.469 22.969 1 98.56 213 ASN A C 1
ATOM 1649 O O . ASN A 1 213 ? -0.817 31.562 21.797 1 98.56 213 ASN A O 1
ATOM 1653 N N . THR A 1 214 ? -2.223 30.797 23.25 1 98.44 214 THR A N 1
ATOM 1654 C CA . THR A 1 214 ? -3.129 30.219 22.281 1 98.44 214 THR A CA 1
ATOM 1655 C C . THR A 1 214 ? -4.496 30.891 22.344 1 98.44 214 THR A C 1
ATOM 1657 O O . THR A 1 214 ? -5.207 30.781 23.344 1 98.44 214 THR A O 1
ATOM 1660 N N . PRO A 1 215 ? -4.871 31.609 21.328 1 97.44 215 PRO A N 1
ATOM 1661 C CA . PRO A 1 215 ? -6.199 32.219 21.328 1 97.44 215 PRO A CA 1
ATOM 1662 C C . PRO A 1 215 ? -7.324 31.188 21.406 1 97.44 215 PRO A C 1
ATOM 1664 O O . PRO A 1 215 ? -7.152 30.047 21 1 97.44 215 PRO A O 1
ATOM 1667 N N . ASP A 1 216 ? -8.539 31.578 21.797 1 93.56 216 ASP A N 1
ATOM 1668 C CA . ASP A 1 216 ? -9.672 30.703 22.078 1 93.56 216 ASP A CA 1
ATOM 1669 C C . ASP A 1 216 ? -10.148 30 20.812 1 93.56 216 ASP A C 1
ATOM 1671 O O . ASP A 1 216 ? -10.672 28.875 20.875 1 93.56 216 ASP A O 1
ATOM 1675 N N . ASN A 1 217 ? -9.953 30.562 19.75 1 94.12 217 ASN A N 1
ATOM 1676 C CA . ASN A 1 217 ? -10.492 30 18.516 1 94.12 217 ASN A CA 1
ATOM 1677 C C . ASN A 1 217 ? -9.469 29.125 17.812 1 94.12 217 ASN A C 1
ATOM 1679 O O . ASN A 1 217 ? -9.703 28.672 16.688 1 94.12 217 ASN A O 1
ATOM 1683 N N . VAL A 1 218 ? -8.328 28.922 18.344 1 97.88 218 VAL A N 1
ATOM 1684 C CA . VAL A 1 218 ? -7.266 28.078 17.812 1 97.88 218 VAL A CA 1
ATOM 1685 C C . VAL A 1 218 ? -7.105 26.844 18.703 1 97.88 218 VAL A C 1
ATOM 1687 O O . VAL A 1 218 ? -7.129 26.953 19.938 1 97.88 218 VAL A O 1
ATOM 1690 N N . GLY A 1 219 ? -7.109 25.688 18.094 1 98.38 219 GLY A N 1
ATOM 1691 C CA . GLY A 1 219 ? -6.953 24.453 18.844 1 98.38 219 GLY A CA 1
ATOM 1692 C C . GLY A 1 219 ? -5.52 23.953 18.875 1 98.38 219 GLY A C 1
ATOM 1693 O O . GLY A 1 219 ? -4.605 24.656 18.438 1 98.38 219 GLY A O 1
ATOM 1694 N N . TYR A 1 220 ? -5.348 22.797 19.484 1 98.88 220 TYR A N 1
ATOM 1695 C CA . TYR A 1 220 ? -4.043 22.172 19.672 1 98.88 220 TYR A CA 1
ATOM 1696 C C . TYR A 1 220 ? -3.881 20.953 18.781 1 98.88 220 TYR A C 1
ATOM 1698 O O . TYR A 1 220 ? -4.871 20.359 18.344 1 98.88 220 TYR A O 1
ATOM 1706 N N . HIS A 1 221 ? -2.734 20.656 18.297 1 98.94 221 HIS A N 1
ATOM 1707 C CA . HIS A 1 221 ? -2.318 19.453 17.594 1 98.94 221 HIS A CA 1
ATOM 1708 C C . HIS A 1 221 ? -1.263 18.688 18.391 1 98.94 221 HIS A C 1
ATOM 1710 O O . HIS A 1 221 ? -0.14 19.172 18.562 1 98.94 221 HIS A O 1
ATOM 1716 N N . ILE A 1 222 ? -1.594 17.469 18.938 1 98.88 222 ILE A N 1
ATOM 1717 C CA . ILE A 1 222 ? -0.722 16.828 19.922 1 98.88 222 ILE A CA 1
ATOM 1718 C C . ILE A 1 222 ? -0.735 15.32 19.719 1 98.88 222 ILE A C 1
ATOM 1720 O O . ILE A 1 222 ? -1.767 14.75 19.359 1 98.88 222 ILE A O 1
ATOM 1724 N N . HIS A 1 223 ? 0.446 14.633 19.828 1 98.81 223 HIS A N 1
ATOM 1725 C CA . HIS A 1 223 ? 0.484 13.18 19.938 1 98.81 223 HIS A CA 1
ATOM 1726 C C . HIS A 1 223 ? -0.054 12.711 21.281 1 98.81 223 HIS A C 1
ATOM 1728 O O . HIS A 1 223 ? 0.404 13.164 22.328 1 98.81 223 HIS A O 1
ATOM 1734 N N . VAL A 1 224 ? -0.931 11.75 21.281 1 98.62 224 VAL A N 1
ATOM 1735 C CA . VAL A 1 224 ? -1.568 11.344 22.531 1 98.62 224 VAL A CA 1
ATOM 1736 C C . VAL A 1 224 ? -1.494 9.82 22.672 1 98.62 224 VAL A C 1
ATOM 1738 O O . VAL A 1 224 ? -1.953 9.086 21.797 1 98.62 224 VAL A O 1
ATOM 1741 N N . ALA A 1 225 ? -0.951 9.367 23.75 1 98.19 225 ALA A N 1
ATOM 1742 C CA . ALA A 1 225 ? -0.93 7.961 24.141 1 98.19 225 ALA A CA 1
ATOM 1743 C C . ALA A 1 225 ? -0.42 7.086 23 1 98.19 225 ALA A C 1
ATOM 1745 O O . ALA A 1 225 ? -1.022 6.059 22.672 1 98.19 225 ALA A O 1
ATOM 1746 N N . GLU A 1 226 ? 0.587 7.559 22.312 1 97.19 226 GLU A N 1
ATOM 1747 C CA . GLU A 1 226 ? 1.138 6.832 21.172 1 97.19 226 GLU A CA 1
ATOM 1748 C C . GLU A 1 226 ? 1.939 5.617 21.625 1 97.19 226 GLU A C 1
ATOM 1750 O O . GLU A 1 226 ? 1.782 4.523 21.062 1 97.19 226 GLU A O 1
ATOM 1755 N N . GLY A 1 227 ? 2.869 5.828 22.531 1 95.12 227 GLY A N 1
ATOM 1756 C CA . GLY A 1 227 ? 3.607 4.754 23.188 1 95.12 227 GLY A CA 1
ATOM 1757 C C . GLY A 1 227 ? 3.164 4.5 24.609 1 95.12 227 GLY A C 1
ATOM 1758 O O . GLY A 1 227 ? 2.732 5.422 25.312 1 95.12 227 GLY A O 1
ATOM 1759 N N . ILE A 1 228 ? 3.348 3.307 25.078 1 94.44 228 ILE A N 1
ATOM 1760 C CA . ILE A 1 228 ? 2.914 2.938 26.422 1 94.44 228 ILE A CA 1
ATOM 1761 C C . ILE A 1 228 ? 3.697 3.742 27.453 1 94.44 228 ILE A C 1
ATOM 1763 O O . ILE A 1 228 ? 3.199 4.004 28.547 1 94.44 228 ILE A O 1
ATOM 1767 N N . GLU A 1 229 ? 4.855 4.168 27.078 1 93.19 229 GLU A N 1
ATOM 1768 C CA . GLU A 1 229 ? 5.711 4.945 27.969 1 93.19 229 GLU A CA 1
ATOM 1769 C C . GLU A 1 229 ? 5.07 6.281 28.328 1 93.19 229 GLU A C 1
ATOM 1771 O O . GLU A 1 229 ? 5.258 6.789 29.438 1 93.19 229 GLU A O 1
ATOM 1776 N N . ASP A 1 230 ? 4.359 6.832 27.391 1 94.44 230 ASP A N 1
ATOM 1777 C CA . ASP A 1 230 ? 3.635 8.07 27.656 1 94.44 230 ASP A CA 1
ATOM 1778 C C . ASP A 1 230 ? 2.609 7.879 28.766 1 94.44 230 ASP A C 1
ATOM 1780 O O . ASP A 1 230 ? 2.5 8.719 29.672 1 94.44 230 ASP A O 1
ATOM 1784 N N . LEU A 1 231 ? 1.897 6.805 28.734 1 96.06 231 LEU A N 1
ATOM 1785 C CA . LEU A 1 231 ? 0.901 6.488 29.75 1 96.06 231 LEU A CA 1
ATOM 1786 C C . LEU A 1 231 ? 1.559 6.277 31.109 1 96.06 231 LEU A C 1
ATOM 1788 O O . LEU A 1 231 ? 1.117 6.84 32.125 1 96.06 231 LEU A O 1
ATOM 1792 N N . HIS A 1 232 ? 2.641 5.488 31.125 1 96.56 232 HIS A N 1
ATOM 1793 C CA . HIS A 1 232 ? 3.342 5.211 32.375 1 96.56 232 HIS A CA 1
ATOM 1794 C C . HIS A 1 232 ? 3.902 6.488 32.969 1 96.56 232 HIS A C 1
ATOM 1796 O O . HIS A 1 232 ? 3.84 6.676 34.188 1 96.56 232 HIS A O 1
ATOM 1802 N N . ASP A 1 233 ? 4.414 7.297 32.125 1 96.69 233 ASP A N 1
ATOM 1803 C CA . ASP A 1 233 ? 4.98 8.562 32.594 1 96.69 233 ASP A CA 1
ATOM 1804 C C . ASP A 1 233 ? 3.91 9.445 33.25 1 96.69 233 ASP A C 1
ATOM 1806 O O . ASP A 1 233 ? 4.133 10.023 34.312 1 96.69 233 ASP A O 1
ATOM 1810 N N . SER A 1 234 ? 2.775 9.586 32.625 1 96.94 234 SER A N 1
ATOM 1811 C CA . SER A 1 234 ? 1.688 10.414 33.125 1 96.94 234 SER A CA 1
ATOM 1812 C C . SER A 1 234 ? 1.186 9.906 34.5 1 96.94 234 SER A C 1
ATOM 1814 O O . SER A 1 234 ? 0.971 10.688 35.406 1 96.94 234 SER A O 1
ATOM 1816 N N . LEU A 1 235 ? 1.02 8.586 34.562 1 97.12 235 LEU A N 1
ATOM 1817 C CA . LEU A 1 235 ? 0.566 7.973 35.812 1 97.12 235 LEU A CA 1
ATOM 1818 C C . LEU A 1 235 ? 1.586 8.188 36.938 1 97.12 235 LEU A C 1
ATOM 1820 O O . LEU A 1 235 ? 1.218 8.516 38.062 1 97.12 235 LEU A O 1
ATOM 1824 N N . LYS A 1 236 ? 2.828 7.988 36.594 1 97.81 236 LYS A N 1
ATOM 1825 C CA . LYS A 1 236 ? 3.904 8.094 37.562 1 97.81 236 LYS A CA 1
ATOM 1826 C C . LYS A 1 236 ? 4.055 9.523 38.062 1 97.81 236 LYS A C 1
ATOM 1828 O O . LYS A 1 236 ? 4.172 9.758 39.281 1 97.81 236 LYS A O 1
ATOM 1833 N N . LYS A 1 237 ? 4.016 10.508 37.188 1 96.81 237 LYS A N 1
ATOM 1834 C CA . LYS A 1 237 ? 4.352 11.891 37.531 1 96.81 237 LYS A CA 1
ATOM 1835 C C . LYS A 1 237 ? 3.119 12.648 38.031 1 96.81 237 LYS A C 1
ATOM 1837 O O . LYS A 1 237 ? 3.229 13.562 38.844 1 96.81 237 LYS A O 1
ATOM 1842 N N . HIS A 1 238 ? 1.942 12.203 37.531 1 96.06 238 HIS A N 1
ATOM 1843 C CA . HIS A 1 238 ? 0.793 13.078 37.75 1 96.06 238 HIS A CA 1
ATOM 1844 C C . HIS A 1 238 ? -0.37 12.312 38.375 1 96.06 238 HIS A C 1
ATOM 1846 O O . HIS A 1 238 ? -1.374 12.906 38.75 1 96.06 238 HIS A O 1
ATOM 1852 N N . GLY A 1 239 ? -0.307 11.023 38.469 1 96.06 239 GLY A N 1
ATOM 1853 C CA . GLY A 1 239 ? -1.362 10.203 39.031 1 96.06 239 GLY A CA 1
ATOM 1854 C C . GLY A 1 239 ? -2.629 10.188 38.188 1 96.06 239 GLY A C 1
ATOM 1855 O O . GLY A 1 239 ? -3.719 9.938 38.719 1 96.06 239 GLY A O 1
ATOM 1856 N N . LYS A 1 240 ? -2.494 10.617 36.938 1 96.12 240 LYS A N 1
ATOM 1857 C CA . LYS A 1 240 ? -3.613 10.688 36 1 96.12 240 LYS A CA 1
ATOM 1858 C C . LYS A 1 240 ? -3.238 10.102 34.656 1 96.12 240 LYS A C 1
ATOM 1860 O O . LYS A 1 240 ? -2.07 10.133 34.25 1 96.12 240 LYS A O 1
ATOM 1865 N N . ARG A 1 241 ? -4.262 9.594 33.969 1 97.62 241 ARG A N 1
ATOM 1866 C CA . ARG A 1 241 ? -4.031 9.148 32.594 1 97.62 241 ARG A CA 1
ATOM 1867 C C . ARG A 1 241 ? -3.9 10.344 31.641 1 97.62 241 ARG A C 1
ATOM 1869 O O . ARG A 1 241 ? -4.191 11.477 32.031 1 97.62 241 ARG A O 1
ATOM 1876 N N . ILE A 1 242 ? -3.535 10.102 30.453 1 98.12 242 ILE A N 1
ATOM 1877 C CA . ILE A 1 242 ? -3.023 11.133 29.547 1 98.12 242 ILE A CA 1
ATOM 1878 C C . ILE A 1 242 ? -4.148 12.094 29.172 1 98.12 242 ILE A C 1
ATOM 1880 O O . ILE A 1 242 ? -3.988 13.312 29.266 1 98.12 242 ILE A O 1
ATOM 1884 N N . VAL A 1 243 ? -5.305 11.57 28.719 1 98.69 243 VAL A N 1
ATOM 1885 C CA . VAL A 1 243 ? -6.398 12.422 28.266 1 98.69 243 VAL A CA 1
ATOM 1886 C C . VAL A 1 243 ? -6.969 13.203 29.453 1 98.69 243 VAL A C 1
ATOM 1888 O O . VAL A 1 243 ? -7.383 14.359 29.297 1 98.69 243 VAL A O 1
ATOM 1891 N N . ASN A 1 244 ? -6.988 12.555 30.641 1 98.38 244 ASN A N 1
ATOM 1892 C CA . ASN A 1 244 ? -7.398 13.258 31.859 1 98.38 244 ASN A CA 1
ATOM 1893 C C . ASN A 1 244 ? -6.504 14.461 32.156 1 98.38 244 ASN A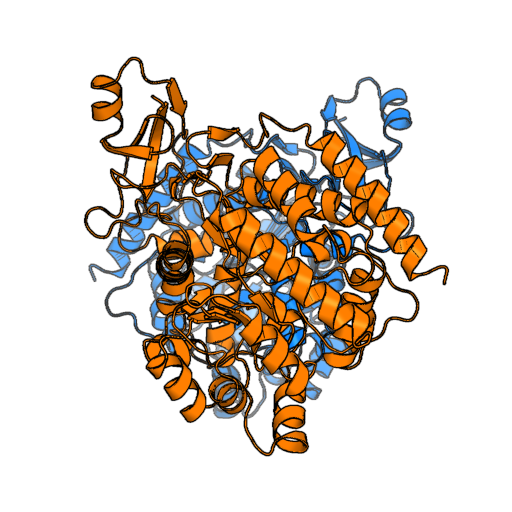 C 1
ATOM 1895 O O . ASN A 1 244 ? -6.988 15.531 32.5 1 98.38 244 ASN A O 1
ATOM 1899 N N . ARG A 1 245 ? -5.227 14.227 32.031 1 98.12 245 ARG A N 1
ATOM 1900 C CA . ARG A 1 245 ? -4.293 15.328 32.25 1 98.12 245 ARG A CA 1
ATOM 1901 C C . ARG A 1 245 ? -4.523 16.438 31.234 1 98.12 245 ARG A C 1
ATOM 1903 O O . ARG A 1 245 ? -4.488 17.625 31.594 1 98.12 245 ARG A O 1
ATOM 1910 N N . LEU A 1 246 ? -4.715 16.094 29.984 1 98.62 246 LEU A N 1
ATOM 1911 C CA . LEU A 1 246 ? -4.965 17.078 28.938 1 98.62 246 LEU A CA 1
ATOM 1912 C C . LEU A 1 246 ? -6.242 17.859 29.234 1 98.62 246 LEU A C 1
ATOM 1914 O O . LEU A 1 246 ? -6.328 19.062 28.938 1 98.62 246 LEU A O 1
ATOM 1918 N N . MET A 1 247 ? -7.262 17.156 29.766 1 98.12 247 MET A N 1
ATOM 1919 C CA . MET A 1 247 ? -8.484 17.828 30.188 1 98.12 247 MET A CA 1
ATOM 1920 C C . MET A 1 247 ? -8.195 18.875 31.266 1 98.12 247 MET A C 1
ATOM 1922 O O . MET A 1 247 ? -8.633 20.016 31.172 1 98.12 247 MET A O 1
ATOM 1926 N N . ASP A 1 248 ? -7.426 18.469 32.312 1 97.69 248 ASP A N 1
ATOM 1927 C CA . ASP A 1 248 ? -7.066 19.359 33.406 1 97.69 248 ASP A CA 1
ATOM 1928 C C . ASP A 1 248 ? -6.305 20.578 32.906 1 97.69 248 ASP A C 1
ATOM 1930 O O . ASP A 1 248 ? -6.418 21.656 33.469 1 97.69 248 ASP A O 1
ATOM 1934 N N . GLN A 1 249 ? -5.539 20.359 31.875 1 97.88 249 GLN A N 1
ATOM 1935 C CA . GLN A 1 249 ? -4.68 21.422 31.359 1 97.88 249 GLN A CA 1
ATOM 1936 C C . GLN A 1 249 ? -5.414 22.266 30.344 1 97.88 249 GLN A C 1
ATOM 1938 O O . GLN A 1 249 ? -4.832 23.188 29.734 1 97.88 249 GLN A O 1
ATOM 1943 N N . GLY A 1 250 ? -6.695 21.984 30.031 1 97.56 250 GLY A N 1
ATOM 1944 C CA . GLY A 1 250 ? -7.496 22.797 29.141 1 97.56 250 GLY A CA 1
ATOM 1945 C C . GLY A 1 250 ? -7.117 22.641 27.672 1 97.56 250 GLY A C 1
ATOM 1946 O O . GLY A 1 250 ? -7.27 23.578 26.891 1 97.56 250 GLY A O 1
ATOM 1947 N N . ILE A 1 251 ? -6.629 21.5 27.281 1 98.44 251 ILE A N 1
ATOM 1948 C CA . ILE A 1 251 ? -6.098 21.281 25.953 1 98.44 251 ILE A CA 1
ATOM 1949 C C . ILE A 1 251 ? -7.184 20.688 25.062 1 98.44 251 ILE A C 1
ATOM 1951 O O . ILE A 1 251 ? -7.164 20.859 23.828 1 98.44 251 ILE A O 1
ATOM 1955 N N . LEU A 1 252 ? -8.164 19.922 25.578 1 98.56 252 LEU A N 1
ATOM 1956 C CA . LEU A 1 252 ? -9.195 19.266 24.781 1 98.56 252 LEU A CA 1
ATOM 1957 C C . LEU A 1 252 ? -10.211 20.266 24.266 1 98.56 252 LEU A C 1
ATOM 1959 O O . LEU A 1 252 ? -10.406 21.328 24.875 1 98.56 252 LEU A O 1
ATOM 1963 N N . GLY A 1 253 ? -10.867 19.969 23.125 1 98.44 253 GLY A N 1
ATOM 1964 C CA . GLY A 1 253 ? -11.875 20.812 22.516 1 98.44 253 GLY A CA 1
ATOM 1965 C C . GLY A 1 253 ? -12.086 20.547 21.047 1 98.44 253 GLY A C 1
ATOM 1966 O O . GLY A 1 253 ? -11.336 19.766 20.438 1 98.44 253 GLY A O 1
ATOM 1967 N N . PRO A 1 254 ? -13.055 21.156 20.469 1 98.44 254 PRO A N 1
ATOM 1968 C CA . PRO A 1 254 ? -13.492 20.828 19.109 1 98.44 254 PRO A CA 1
ATOM 1969 C C . PRO A 1 254 ? -12.438 21.172 18.047 1 98.44 254 PRO A C 1
ATOM 1971 O O . PRO A 1 254 ? -12.523 20.688 16.922 1 98.44 254 PRO A O 1
ATOM 1974 N N . LYS A 1 255 ? -11.453 21.953 18.391 1 98.38 255 LYS A N 1
ATOM 1975 C CA . LYS A 1 255 ? -10.445 22.328 17.406 1 98.38 255 LYS A CA 1
ATOM 1976 C C . LYS A 1 255 ? -9.117 21.625 17.688 1 98.38 255 LYS A C 1
ATOM 1978 O O . LYS A 1 255 ? -8.109 21.906 17.031 1 98.38 255 LYS A O 1
ATOM 1983 N N . THR A 1 256 ? -9.078 20.719 18.688 1 98.88 256 THR A N 1
ATOM 1984 C CA . THR A 1 256 ? -7.859 20 19.047 1 98.88 256 THR A CA 1
ATOM 1985 C C . THR A 1 256 ? -7.789 18.672 18.312 1 98.88 256 THR A C 1
ATOM 1987 O O . THR A 1 256 ? -8.766 17.906 18.281 1 98.88 256 THR A O 1
ATOM 1990 N N . ILE A 1 257 ? -6.672 18.406 17.656 1 98.94 257 ILE A N 1
ATOM 1991 C CA . ILE A 1 257 ? -6.367 17.125 17.047 1 98.94 257 ILE A CA 1
ATOM 1992 C C . ILE A 1 257 ? -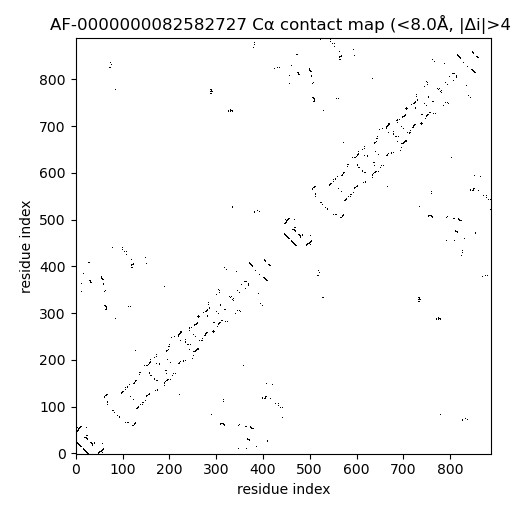5.5 16.297 18 1 98.94 257 ILE A C 1
ATOM 1994 O O . ILE A 1 257 ? -4.418 16.734 18.391 1 98.94 257 ILE A O 1
ATOM 1998 N N . THR A 1 258 ? -5.996 15.188 18.438 1 98.94 258 THR A N 1
ATOM 1999 C CA . THR A 1 258 ? -5.207 14.188 19.141 1 98.94 258 THR A CA 1
ATOM 2000 C C . THR A 1 258 ? -4.781 13.062 18.219 1 98.94 258 THR A C 1
ATOM 2002 O O . THR A 1 258 ? -5.613 12.258 17.781 1 98.94 258 THR A O 1
ATOM 2005 N N . ALA A 1 259 ? -3.514 13.031 17.859 1 98.81 259 ALA A N 1
ATOM 2006 C CA . ALA A 1 259 ? -2.984 12.016 16.953 1 98.81 259 ALA A CA 1
ATOM 2007 C C . ALA A 1 259 ? -2.695 10.711 17.703 1 98.81 259 ALA A C 1
ATOM 2009 O O . ALA A 1 259 ? -2.168 10.734 18.812 1 98.81 259 ALA A O 1
ATOM 2010 N N . HIS A 1 260 ? -3.051 9.539 17.156 1 98.69 260 HIS A N 1
ATOM 2011 C CA . HIS A 1 260 ? -2.721 8.172 17.531 1 98.69 260 HIS A CA 1
ATOM 2012 C C . HIS A 1 260 ? -3.73 7.609 18.531 1 98.69 260 HIS A C 1
ATOM 2014 O O . HIS A 1 260 ? -4.598 6.812 18.156 1 98.69 260 HIS A O 1
ATOM 2020 N N . CYS A 1 261 ? -3.656 8.023 19.859 1 98.75 261 CYS A N 1
ATOM 2021 C CA . CYS A 1 261 ? -4.574 7.594 20.906 1 98.75 261 CYS A CA 1
ATOM 2022 C C . CYS A 1 261 ? -4.57 6.074 21.047 1 98.75 261 CYS A C 1
ATOM 2024 O O . CYS A 1 261 ? -5.629 5.457 21.172 1 98.75 261 CYS A O 1
ATOM 2026 N N . ILE A 1 262 ? -3.42 5.449 21.062 1 98.56 262 ILE A N 1
ATOM 2027 C CA . ILE A 1 262 ? -3.27 3.998 21.078 1 98.56 262 ILE A CA 1
ATOM 2028 C C . ILE A 1 262 ? -3.666 3.453 22.438 1 98.56 262 ILE A C 1
ATOM 2030 O O . ILE A 1 262 ? -4.406 2.471 22.531 1 98.56 262 ILE A O 1
ATOM 2034 N N . TYR A 1 263 ? -3.273 4.105 23.562 1 98.06 263 TYR A N 1
ATOM 2035 C CA . TYR A 1 263 ? -3.447 3.541 24.906 1 98.06 263 TYR A CA 1
ATOM 2036 C C . TYR A 1 263 ? -4.504 4.309 25.688 1 98.06 263 TYR A C 1
ATOM 2038 O O . TYR A 1 263 ? -4.41 4.438 26.906 1 98.06 263 TYR A O 1
ATOM 2046 N N . VAL A 1 264 ? -5.477 4.777 25.047 1 98.44 264 VAL A N 1
ATOM 2047 C CA . VAL A 1 264 ? -6.605 5.41 25.719 1 98.44 264 VAL A CA 1
ATOM 2048 C C . VAL A 1 264 ? -7.605 4.344 26.156 1 98.44 264 VAL A C 1
ATOM 2050 O O . VAL A 1 264 ? -7.754 3.311 25.5 1 98.44 264 VAL A O 1
ATOM 2053 N N . ASN A 1 265 ? -8.266 4.547 27.25 1 97.94 265 ASN A N 1
ATOM 2054 C CA . ASN A 1 265 ? -9.289 3.633 27.734 1 97.94 265 ASN A CA 1
ATOM 2055 C C . ASN A 1 265 ? -10.695 4.199 27.531 1 97.94 265 ASN A C 1
ATOM 2057 O O . ASN A 1 265 ? -10.852 5.293 26.984 1 97.94 265 ASN A O 1
ATOM 2061 N N . PRO A 1 266 ? -11.758 3.51 27.922 1 98.06 266 PRO A N 1
ATOM 2062 C CA . PRO A 1 266 ? -13.133 3.943 27.641 1 98.06 266 PRO A CA 1
ATOM 2063 C C . PRO A 1 266 ? -13.469 5.277 28.297 1 98.06 266 PRO A C 1
ATOM 2065 O O . PRO A 1 266 ? -14.188 6.098 27.719 1 98.06 266 PRO A O 1
ATOM 2068 N N . GLN A 1 267 ? -13.016 5.434 29.547 1 98.31 267 GLN A N 1
ATOM 2069 C CA . GLN A 1 267 ? -13.281 6.703 30.219 1 98.31 267 GLN A CA 1
ATOM 2070 C C . GLN A 1 267 ? -12.641 7.867 29.469 1 98.31 267 GLN A C 1
ATOM 2072 O O . GLN A 1 267 ? -13.258 8.93 29.328 1 98.31 267 GLN A O 1
ATOM 2077 N N . GLU A 1 268 ? -11.422 7.762 29.031 1 98.75 268 GLU A N 1
ATOM 2078 C CA . GLU A 1 268 ? -10.742 8.781 28.234 1 98.75 268 GLU A CA 1
ATOM 2079 C C . GLU A 1 268 ? -11.469 9.031 26.922 1 98.75 268 GLU A C 1
ATOM 2081 O O . GLU A 1 268 ? -11.562 10.172 26.469 1 98.75 268 GLU A O 1
ATOM 2086 N N . MET A 1 269 ? -11.953 7.992 26.281 1 98.81 269 MET A N 1
ATOM 2087 C CA . MET A 1 269 ? -12.727 8.141 25.047 1 98.81 269 MET A CA 1
ATOM 2088 C C . MET A 1 269 ? -13.984 8.961 25.297 1 98.81 269 MET A C 1
ATOM 2090 O O . MET A 1 269 ? -14.406 9.742 24.438 1 98.81 269 MET A O 1
ATOM 2094 N N . ALA A 1 270 ? -14.586 8.719 26.453 1 98.69 270 ALA A N 1
ATOM 2095 C CA . ALA A 1 270 ? -15.766 9.5 26.812 1 98.69 270 ALA A CA 1
ATOM 2096 C C . ALA A 1 270 ? -15.422 10.984 26.922 1 98.69 270 ALA A C 1
ATOM 2098 O O . ALA A 1 270 ? -16.203 11.844 26.516 1 98.69 270 ALA A O 1
ATOM 2099 N N . LEU A 1 271 ? -14.258 11.312 27.484 1 98.75 271 LEU A N 1
ATOM 2100 C CA . LEU A 1 271 ? -13.812 12.695 27.594 1 98.75 271 LEU A CA 1
ATOM 2101 C C . LEU A 1 271 ? -13.609 13.305 26.203 1 98.75 271 LEU A C 1
ATOM 2103 O O . LEU A 1 271 ? -13.977 14.461 25.969 1 98.75 271 LEU A O 1
ATOM 2107 N N . LEU A 1 272 ? -12.961 12.547 25.297 1 98.88 272 LEU A N 1
ATOM 2108 C CA . LEU A 1 272 ? -12.758 13.016 23.938 1 98.88 272 LEU A CA 1
ATOM 2109 C C . LEU A 1 272 ? -14.094 13.328 23.266 1 98.88 272 LEU A C 1
ATOM 2111 O O . LEU A 1 272 ? -14.227 14.344 22.578 1 98.88 272 LEU A O 1
ATOM 2115 N N . LYS A 1 273 ? -15.07 12.43 23.438 1 98.81 273 LYS A N 1
ATOM 2116 C CA . LYS A 1 273 ? -16.391 12.625 22.859 1 98.81 273 LYS A CA 1
ATOM 2117 C C . LYS A 1 273 ? -17.078 13.859 23.453 1 98.81 273 LYS A C 1
ATOM 2119 O O . LYS A 1 273 ? -17.594 14.703 22.719 1 98.81 273 LYS A O 1
ATOM 2124 N N . GLU A 1 274 ? -17.062 13.938 24.781 1 98.62 274 GLU A N 1
ATOM 2125 C CA . GLU A 1 274 ? -17.734 15.008 25.5 1 98.62 274 GLU A CA 1
ATOM 2126 C C . GLU A 1 274 ? -17.188 16.375 25.109 1 98.62 274 GLU A C 1
ATOM 2128 O O . GLU A 1 274 ? -17.922 17.359 25.047 1 98.62 274 GLU A O 1
ATOM 2133 N N . THR A 1 275 ? -15.93 16.453 24.891 1 98.75 275 THR A N 1
ATOM 2134 C CA . THR A 1 275 ? -15.281 17.719 24.578 1 98.75 275 THR A CA 1
ATOM 2135 C C . THR A 1 275 ? -15.25 17.953 23.062 1 98.75 275 THR A C 1
ATOM 2137 O O . THR A 1 275 ? -14.695 18.953 22.594 1 98.75 275 THR A O 1
ATOM 2140 N N . ASP A 1 276 ? -15.719 17.031 22.281 1 98.81 276 ASP A N 1
ATOM 2141 C CA . ASP A 1 276 ? -15.742 17.078 20.828 1 98.81 276 ASP A CA 1
ATOM 2142 C C . ASP A 1 276 ? -14.328 17.172 20.25 1 98.81 276 ASP A C 1
ATOM 2144 O O . ASP A 1 276 ? -14.086 17.922 19.312 1 98.81 276 ASP A O 1
ATOM 2148 N N . THR A 1 277 ? -13.375 16.547 20.953 1 98.88 277 THR A N 1
ATOM 2149 C CA . THR A 1 277 ? -11.977 16.516 20.531 1 98.88 277 THR A CA 1
ATOM 2150 C C . THR A 1 277 ? -11.781 15.5 19.406 1 98.88 277 THR A C 1
ATOM 2152 O O . THR A 1 277 ? -12.359 14.414 19.422 1 98.88 277 THR A O 1
ATOM 2155 N N . MET A 1 278 ? -11.023 15.867 18.375 1 98.94 278 MET A N 1
ATOM 2156 C CA . MET A 1 278 ? -10.836 15.039 17.188 1 98.94 278 MET A CA 1
ATOM 2157 C C . MET A 1 278 ? -9.695 14.047 17.391 1 98.94 278 MET A C 1
ATOM 2159 O O . MET A 1 278 ? -8.727 14.336 18.094 1 98.94 278 MET A O 1
ATOM 2163 N N . VAL A 1 279 ? -9.805 12.859 16.797 1 98.94 279 VAL A N 1
ATOM 2164 C CA . VAL A 1 279 ? -8.773 11.828 16.859 1 98.94 279 VAL A CA 1
ATOM 2165 C C . VAL A 1 279 ? -8.297 11.492 15.445 1 98.94 279 VAL A C 1
ATOM 2167 O O . VAL A 1 279 ? -9.117 11.352 14.531 1 98.94 279 VAL A O 1
ATOM 2170 N N . VAL A 1 280 ? -7.012 11.43 15.203 1 98.94 280 VAL A N 1
ATOM 2171 C CA . VAL A 1 280 ? -6.477 11.062 13.898 1 98.94 280 VAL A CA 1
ATOM 2172 C C . VAL A 1 280 ? -5.668 9.773 14.008 1 98.94 280 VAL A C 1
ATOM 2174 O O . VAL A 1 280 ? -4.695 9.711 14.766 1 98.94 280 VAL A O 1
ATOM 2177 N N . HIS A 1 281 ? -6.094 8.773 13.281 1 98.88 281 HIS A N 1
ATOM 2178 C CA . HIS A 1 281 ? -5.469 7.457 13.219 1 98.88 281 HIS A CA 1
ATOM 2179 C C . HIS A 1 281 ? -4.316 7.445 12.219 1 98.88 281 HIS A C 1
ATOM 2181 O O . HIS A 1 281 ? -4.434 8 11.125 1 98.88 281 HIS A O 1
ATOM 2187 N N . ASN A 1 282 ? -3.174 6.918 12.586 1 98.88 282 ASN A N 1
ATOM 2188 C CA . ASN A 1 282 ? -1.976 6.816 11.758 1 98.88 282 ASN A CA 1
ATOM 2189 C C . ASN A 1 282 ? -1.446 5.387 11.711 1 98.88 282 ASN A C 1
ATOM 2191 O O . ASN A 1 282 ? -0.439 5.07 12.344 1 98.88 282 ASN A O 1
ATOM 2195 N N . PRO A 1 283 ? -1.988 4.523 10.859 1 98.81 283 PRO A N 1
ATOM 2196 C CA . PRO A 1 283 ? -1.777 3.078 10.961 1 98.81 283 PRO A CA 1
ATOM 2197 C C . PRO A 1 283 ? -0.329 2.672 10.703 1 98.81 283 PRO A C 1
ATOM 2199 O O . PRO A 1 283 ? 0.267 1.945 11.5 1 98.81 283 PRO A O 1
ATOM 2202 N N . GLU A 1 284 ? 0.293 3.131 9.633 1 98.75 284 GLU A N 1
ATOM 2203 C CA . GLU A 1 284 ? 1.631 2.674 9.266 1 98.75 284 GLU A CA 1
ATOM 2204 C C . GLU A 1 284 ? 2.68 3.197 10.242 1 98.75 284 GLU A C 1
ATOM 2206 O O . GLU A 1 284 ? 3.625 2.486 10.586 1 98.75 284 GLU A O 1
ATOM 2211 N N . SER A 1 285 ? 2.502 4.449 10.625 1 98.44 285 SER A N 1
ATOM 2212 C CA . SER A 1 285 ? 3.43 4.992 11.617 1 98.44 285 SER A CA 1
ATOM 2213 C C . SER A 1 285 ? 3.373 4.203 12.922 1 98.44 285 SER A C 1
ATOM 2215 O O . SER A 1 285 ? 4.41 3.844 13.477 1 98.44 285 SER A O 1
ATOM 2217 N N . ASN A 1 286 ? 2.152 3.916 13.445 1 98.44 286 ASN A N 1
ATOM 2218 C CA . ASN A 1 286 ? 1.971 3.141 14.664 1 98.44 286 ASN A CA 1
ATOM 2219 C C . ASN A 1 286 ? 2.586 1.75 14.539 1 98.44 286 ASN A C 1
ATOM 2221 O O . ASN A 1 286 ? 3.275 1.289 15.453 1 98.44 286 ASN A O 1
ATOM 2225 N N . MET A 1 287 ? 2.352 1.128 13.375 1 98.62 287 MET A N 1
ATOM 2226 C CA . MET A 1 287 ? 2.895 -0.208 13.156 1 98.62 287 MET A CA 1
ATOM 2227 C C . MET A 1 287 ? 4.414 -0.16 13.008 1 98.62 287 MET A C 1
ATOM 2229 O O . MET A 1 287 ? 5.121 -0.995 13.57 1 98.62 287 MET A O 1
ATOM 2233 N N . GLY A 1 288 ? 4.891 0.804 12.234 1 97.75 288 GLY A N 1
ATOM 2234 C CA . GLY A 1 288 ? 6.309 0.936 11.938 1 97.75 288 GLY A CA 1
ATOM 2235 C C . GLY A 1 288 ? 7.16 1.149 13.18 1 97.75 288 GLY A C 1
ATOM 2236 O O . GLY A 1 288 ? 8.297 0.676 13.242 1 97.75 288 GLY A O 1
ATOM 2237 N N . ASN A 1 289 ? 6.566 1.845 14.141 1 97.38 289 ASN A N 1
ATOM 2238 C CA . ASN A 1 289 ? 7.254 2.105 15.406 1 97.38 289 ASN A CA 1
ATOM 2239 C C . ASN A 1 289 ? 6.93 1.041 16.453 1 97.38 289 ASN A C 1
ATOM 2241 O O . ASN A 1 289 ? 7.414 1.108 17.578 1 97.38 289 ASN A O 1
ATOM 2245 N N . ALA A 1 290 ? 6.129 0.071 16.078 1 97.38 290 ALA A N 1
ATOM 2246 C CA . ALA A 1 290 ? 5.699 -1.018 16.953 1 97.38 290 ALA A CA 1
ATOM 2247 C C . ALA A 1 290 ? 5.027 -0.478 18.203 1 97.38 290 ALA A C 1
ATOM 2249 O O . ALA A 1 290 ? 5.266 -0.979 19.312 1 97.38 290 ALA A O 1
ATOM 2250 N N . CYS A 1 291 ? 4.227 0.583 18 1 97 291 CYS A N 1
ATOM 2251 C CA . CYS A 1 291 ? 3.586 1.234 19.125 1 97 291 CYS A CA 1
ATOM 2252 C C . CYS A 1 291 ? 2.264 0.559 19.469 1 97 291 CYS A C 1
ATOM 2254 O O . CYS A 1 291 ? 1.734 0.74 20.578 1 97 291 CYS A O 1
ATOM 2256 N N . GLY A 1 292 ? 1.729 -0.217 18.547 1 95.94 292 GLY A N 1
ATOM 2257 C CA . GLY A 1 292 ? 0.473 -0.906 18.797 1 95.94 292 GLY A CA 1
ATOM 2258 C C . GLY A 1 292 ? -0.648 -0.451 17.875 1 95.94 292 GLY A C 1
ATOM 2259 O O . GLY A 1 292 ? -0.448 0.417 17.031 1 95.94 292 GLY A O 1
ATOM 2260 N N . CYS A 1 293 ? -1.755 -1.065 17.922 1 98.06 293 CYS A N 1
ATOM 2261 C CA . CYS A 1 293 ? -2.975 -0.708 17.203 1 98.06 293 CYS A CA 1
ATOM 2262 C C . CYS A 1 293 ? -3.953 0.016 18.125 1 98.06 293 CYS A C 1
ATOM 2264 O O . CYS A 1 293 ? -4.355 -0.52 19.156 1 98.06 293 CYS A O 1
ATOM 2266 N N . PRO A 1 294 ? -4.301 1.213 17.828 1 98.5 294 PRO A N 1
ATOM 2267 C CA . PRO A 1 294 ? -5.258 1.931 18.672 1 98.5 294 PRO A CA 1
ATOM 2268 C C . PRO A 1 294 ? -6.664 1.34 18.609 1 98.5 294 PRO A C 1
ATOM 2270 O O . PRO A 1 294 ? -7.023 0.7 17.625 1 98.5 294 PRO A O 1
ATOM 2273 N N . PRO A 1 295 ? -7.453 1.523 19.656 1 98.5 295 PRO A N 1
ATOM 2274 C CA . PRO A 1 295 ? -8.859 1.109 19.594 1 98.5 295 PRO A CA 1
ATOM 2275 C C . PRO A 1 295 ? -9.703 2.029 18.719 1 98.5 295 PRO A C 1
ATOM 2277 O O . PRO A 1 295 ? -10.789 2.445 19.125 1 98.5 295 PRO A O 1
ATOM 2280 N N . THR A 1 296 ? -9.25 2.277 17.547 1 98.56 296 THR A N 1
ATOM 2281 C CA . THR A 1 296 ? -9.812 3.279 16.641 1 98.56 296 THR A CA 1
ATOM 2282 C C . THR A 1 296 ? -11.227 2.898 16.234 1 98.56 296 THR A C 1
ATOM 2284 O O . THR A 1 296 ? -12.078 3.768 16.047 1 98.56 296 THR A O 1
ATOM 2287 N N . MET A 1 297 ? -11.492 1.56 16 1 98.38 297 MET A N 1
ATOM 2288 C CA . MET A 1 297 ? -12.852 1.137 15.664 1 98.38 297 MET A CA 1
ATOM 2289 C C . MET A 1 297 ? -13.828 1.53 16.766 1 98.38 297 MET A C 1
ATOM 2291 O O . MET A 1 297 ? -14.922 2.035 16.469 1 98.38 297 MET A O 1
ATOM 2295 N N . GLU A 1 298 ? -13.406 1.308 18 1 98.38 298 GLU A N 1
ATOM 2296 C CA . GLU A 1 298 ? -14.25 1.687 19.125 1 98.38 298 GLU A CA 1
ATOM 2297 C C . GLU A 1 298 ? -14.406 3.203 19.219 1 98.38 298 GLU A C 1
ATOM 2299 O O . GLU A 1 298 ? -15.5 3.709 19.453 1 98.38 298 GLU A O 1
ATOM 2304 N N . ILE A 1 299 ? -13.297 3.941 19.078 1 98.81 299 ILE A N 1
ATOM 2305 C CA . ILE A 1 299 ? -13.305 5.398 19.125 1 98.81 299 ILE A CA 1
ATOM 2306 C C . ILE A 1 299 ? -14.297 5.934 18.094 1 98.81 299 ILE A C 1
ATOM 2308 O O . ILE A 1 299 ? -15.141 6.777 18.406 1 98.81 299 ILE A O 1
ATOM 2312 N N . PHE A 1 300 ? -14.234 5.453 16.891 1 98.75 300 PHE A N 1
ATOM 2313 C CA . PHE A 1 300 ? -15.109 5.855 15.797 1 98.75 300 PHE A CA 1
ATOM 2314 C C . PHE A 1 300 ? -16.562 5.539 16.125 1 98.75 300 PHE A C 1
ATOM 2316 O O . PHE A 1 300 ? -17.438 6.383 15.945 1 98.75 300 PHE A O 1
ATOM 2323 N N . ASN A 1 301 ? -16.812 4.324 16.594 1 98.25 301 ASN A N 1
ATOM 2324 C CA . ASN A 1 301 ? -18.172 3.852 16.828 1 98.25 301 ASN A CA 1
ATOM 2325 C C . ASN A 1 301 ? -18.828 4.59 18 1 98.25 301 ASN A C 1
ATOM 2327 O O . ASN A 1 301 ? -20.062 4.617 18.109 1 98.25 301 ASN A O 1
ATOM 2331 N N . ARG A 1 302 ? -18.047 5.203 18.844 1 98.31 302 ARG A N 1
ATOM 2332 C CA . ARG A 1 302 ? -18.547 6.027 19.938 1 98.31 302 ARG A CA 1
ATOM 2333 C C . ARG A 1 302 ? -19.016 7.391 19.422 1 98.31 302 ARG A C 1
ATOM 2335 O O . ARG A 1 302 ? -19.594 8.172 20.172 1 98.31 302 ARG A O 1
ATOM 2342 N N . GLY A 1 303 ? -18.75 7.656 18.203 1 98.56 303 GLY A N 1
ATOM 2343 C CA . GLY A 1 303 ? -19.188 8.906 17.609 1 98.56 303 GLY A CA 1
ATOM 2344 C C . GLY A 1 303 ? -18.172 10.023 17.719 1 98.56 303 GLY A C 1
ATOM 2345 O O . GLY A 1 303 ? -18.5 11.195 17.531 1 98.56 303 GLY A O 1
ATOM 2346 N N . ILE A 1 304 ? -16.953 9.734 18.125 1 98.88 304 ILE A N 1
ATOM 2347 C CA . ILE A 1 304 ? -15.867 10.711 18.141 1 98.88 304 ILE A CA 1
ATOM 2348 C C . ILE A 1 304 ? -15.406 11.016 16.719 1 98.88 304 ILE A C 1
ATOM 2350 O O . ILE A 1 304 ? -15.227 10.102 15.914 1 98.88 304 ILE A O 1
ATOM 2354 N N . LEU A 1 305 ? -15.281 12.289 16.328 1 98.88 305 LEU A N 1
ATOM 2355 C CA . LEU A 1 305 ? -14.773 12.641 15.008 1 98.88 305 LEU A CA 1
ATOM 2356 C C . LEU A 1 305 ? -13.359 12.102 14.805 1 98.88 305 LEU A C 1
ATOM 2358 O O . LEU A 1 305 ? -12.43 12.516 15.508 1 98.88 305 LEU A O 1
ATOM 2362 N N . THR A 1 306 ? -13.258 11.18 13.914 1 98.94 306 THR A N 1
ATOM 2363 C CA . THR A 1 306 ? -12.008 10.461 13.688 1 98.94 306 THR A CA 1
ATOM 2364 C C . THR A 1 306 ? -11.555 10.617 12.242 1 98.94 306 THR A C 1
ATOM 2366 O O . THR A 1 306 ? -12.359 10.492 11.312 1 98.94 306 THR A O 1
ATOM 2369 N N . GLY A 1 307 ? -10.305 10.992 12.031 1 98.94 307 GLY A N 1
ATOM 2370 C CA . GLY A 1 307 ? -9.703 11.086 10.711 1 98.94 307 GLY A CA 1
ATOM 2371 C C . GLY A 1 307 ? -8.555 10.117 10.508 1 98.94 307 GLY A C 1
ATOM 2372 O O . GLY A 1 307 ? -8.305 9.258 11.352 1 98.94 307 GLY A O 1
ATOM 2373 N N . LEU A 1 308 ? -7.977 10.18 9.367 1 98.88 308 LEU A N 1
ATOM 2374 C CA . LEU A 1 308 ? -6.828 9.375 8.969 1 98.88 308 LEU A CA 1
ATOM 2375 C C . LEU A 1 308 ? -5.648 10.266 8.586 1 98.88 308 LEU A C 1
ATOM 2377 O O . LEU A 1 308 ? -5.824 11.273 7.898 1 98.88 308 LEU A O 1
ATOM 2381 N N . GLY A 1 309 ? -4.492 9.992 9.102 1 98.88 309 GLY A N 1
ATOM 2382 C CA . GLY A 1 309 ? -3.252 10.68 8.766 1 98.88 309 GLY A CA 1
ATOM 2383 C C . GLY A 1 309 ? -2.139 9.734 8.359 1 98.88 309 GLY A C 1
ATOM 2384 O O . GLY A 1 309 ? -2.361 8.531 8.219 1 98.88 309 GLY A O 1
ATOM 2385 N N . THR A 1 310 ? -0.97 10.305 8.109 1 98.62 310 THR A N 1
ATOM 2386 C CA . THR A 1 310 ? 0.151 9.492 7.656 1 98.62 310 THR A CA 1
ATOM 2387 C C . THR A 1 310 ? 1.312 9.57 8.641 1 98.62 310 THR A C 1
ATOM 2389 O O . THR A 1 310 ? 2.219 8.734 8.609 1 98.62 310 THR A O 1
ATOM 2392 N N . ASP A 1 311 ? 1.348 10.648 9.445 1 98.69 311 ASP A N 1
ATOM 2393 C CA . ASP A 1 311 ? 2.396 10.859 10.438 1 98.69 311 ASP A CA 1
ATOM 2394 C C . ASP A 1 311 ? 3.779 10.836 9.789 1 98.69 311 ASP A C 1
ATOM 2396 O O . ASP A 1 311 ? 4.727 10.289 10.352 1 98.69 311 ASP A O 1
ATOM 2400 N N . GLY A 1 312 ? 3.848 11.352 8.633 1 98 312 GLY A N 1
ATOM 2401 C CA . GLY A 1 312 ? 5.117 11.469 7.934 1 98 312 GLY A CA 1
ATOM 2402 C C . GLY A 1 312 ? 5.582 10.164 7.312 1 98 312 GLY A C 1
ATOM 2403 O O . GLY A 1 312 ? 6.598 10.133 6.609 1 98 312 GLY A O 1
ATOM 2404 N N . TYR A 1 313 ? 4.871 9.055 7.477 1 98.12 313 TYR A N 1
ATOM 2405 C CA . TYR A 1 313 ? 5.273 7.75 6.973 1 98.12 313 TYR A CA 1
ATOM 2406 C C . TYR A 1 313 ? 5.195 7.703 5.453 1 98.12 313 TYR A C 1
ATOM 2408 O O . TYR A 1 313 ? 6.039 7.082 4.801 1 98.12 313 TYR A O 1
ATOM 2416 N N . THR A 1 314 ? 4.199 8.234 4.883 1 98.06 314 THR A N 1
ATOM 2417 C CA . THR A 1 314 ? 3.881 8.352 3.463 1 98.06 314 THR A CA 1
ATOM 2418 C C . THR A 1 314 ? 3.057 9.609 3.195 1 98.06 314 THR A C 1
ATOM 2420 O O . THR A 1 314 ? 2.627 10.289 4.133 1 98.06 314 THR A O 1
ATOM 2423 N N . ASN A 1 315 ? 3.008 10.047 1.977 1 98.25 315 ASN A N 1
ATOM 2424 C CA . ASN A 1 315 ? 2.102 11.125 1.602 1 98.25 315 ASN A CA 1
ATOM 2425 C C . ASN A 1 315 ? 0.977 10.625 0.699 1 98.25 315 ASN A C 1
ATOM 2427 O O . ASN A 1 315 ? 0.354 11.414 -0.017 1 98.25 315 ASN A O 1
ATOM 2431 N N . ASP A 1 316 ? 0.834 9.281 0.611 1 98.69 316 ASP A N 1
ATOM 2432 C CA . ASP A 1 316 ? -0.237 8.609 -0.121 1 98.69 316 ASP A CA 1
ATOM 2433 C C . ASP A 1 316 ? -1.357 8.18 0.82 1 98.69 316 ASP A C 1
ATOM 2435 O O . ASP A 1 316 ? -1.239 7.16 1.506 1 98.69 316 ASP A O 1
ATOM 2439 N N . MET A 1 317 ? -2.488 8.859 0.816 1 98.88 317 MET A N 1
ATOM 2440 C CA . MET A 1 317 ? -3.592 8.586 1.732 1 98.88 317 MET A CA 1
ATOM 2441 C C . MET A 1 317 ? -4.227 7.23 1.428 1 98.88 317 MET A C 1
ATOM 2443 O O . MET A 1 317 ? -4.758 6.574 2.324 1 98.88 317 MET A O 1
ATOM 2447 N N . PHE A 1 318 ? -4.168 6.793 0.149 1 98.81 318 PHE A N 1
ATOM 2448 C CA . PHE A 1 318 ? -4.711 5.48 -0.193 1 98.81 318 PHE A CA 1
ATOM 2449 C C . PHE A 1 318 ? -3.891 4.371 0.455 1 98.81 318 PHE A C 1
ATOM 2451 O O . PHE A 1 318 ? -4.434 3.336 0.839 1 98.81 318 PHE A O 1
ATOM 2458 N N . GLU A 1 319 ? -2.584 4.574 0.529 1 98.62 319 GLU A N 1
ATOM 2459 C CA . GLU A 1 319 ? -1.744 3.596 1.213 1 98.62 319 GLU A CA 1
ATOM 2460 C C . GLU A 1 319 ? -2.156 3.439 2.674 1 98.62 319 GLU A C 1
ATOM 2462 O O . GLU A 1 319 ? -2.264 2.318 3.176 1 98.62 319 GLU A O 1
ATOM 2467 N N . SER A 1 320 ? -2.416 4.578 3.375 1 98.81 320 SER A N 1
ATOM 2468 C CA . SER A 1 320 ? -2.855 4.531 4.766 1 98.81 320 SER A CA 1
ATOM 2469 C C . SER A 1 320 ? -4.234 3.891 4.887 1 98.81 320 SER A C 1
ATOM 2471 O O . SER A 1 320 ? -4.512 3.18 5.855 1 98.81 320 SER A O 1
ATOM 2473 N N . TYR A 1 321 ? -5.117 4.172 3.918 1 98.88 321 TYR A N 1
ATOM 2474 C CA . TYR A 1 321 ? -6.434 3.545 3.842 1 98.88 321 TYR A CA 1
ATOM 2475 C C . TYR A 1 321 ? -6.312 2.027 3.781 1 98.88 321 TYR A C 1
ATOM 2477 O O . TYR A 1 321 ? -6.945 1.316 4.562 1 98.88 321 TYR A O 1
ATOM 2485 N N . LYS A 1 322 ? -5.449 1.555 2.918 1 98.81 322 LYS A N 1
ATOM 2486 C CA . LYS A 1 322 ? -5.242 0.125 2.707 1 98.81 322 LYS A CA 1
ATOM 2487 C C . LYS A 1 322 ? -4.707 -0.545 3.971 1 98.81 322 LYS A C 1
ATOM 2489 O O . LYS A 1 322 ? -5.215 -1.589 4.387 1 98.81 322 LYS A O 1
ATOM 2494 N N . VAL A 1 323 ? -3.748 0.063 4.602 1 98.88 323 VAL A N 1
ATOM 2495 C CA . VAL A 1 323 ? -3.094 -0.56 5.75 1 98.88 323 VAL A CA 1
ATOM 2496 C C . VAL A 1 323 ? -4.023 -0.52 6.961 1 98.88 323 VAL A C 1
ATOM 2498 O O . VAL A 1 323 ? -4.102 -1.485 7.723 1 98.88 323 VAL A O 1
ATOM 2501 N N . ALA A 1 324 ? -4.723 0.642 7.121 1 98.94 324 ALA A N 1
ATOM 2502 C CA . ALA A 1 324 ? -5.672 0.721 8.227 1 98.94 324 ALA A CA 1
ATOM 2503 C C . ALA A 1 324 ? -6.711 -0.394 8.148 1 98.94 324 ALA A C 1
ATOM 2505 O O . ALA A 1 324 ? -7.078 -0.987 9.164 1 98.94 324 ALA A O 1
ATOM 2506 N N . ASN A 1 325 ? -7.168 -0.679 6.941 1 98.81 325 ASN A N 1
ATOM 2507 C CA . ASN A 1 325 ? -8.18 -1.707 6.723 1 98.81 325 ASN A CA 1
ATOM 2508 C C . ASN A 1 325 ? -7.711 -3.07 7.219 1 98.81 325 ASN A C 1
ATOM 2510 O O . ASN A 1 325 ? -8.383 -3.709 8.031 1 98.81 325 ASN A O 1
ATOM 2514 N N . VAL A 1 326 ? -6.512 -3.504 6.82 1 98.75 326 VAL A N 1
ATOM 2515 C CA . VAL A 1 326 ? -6.062 -4.852 7.152 1 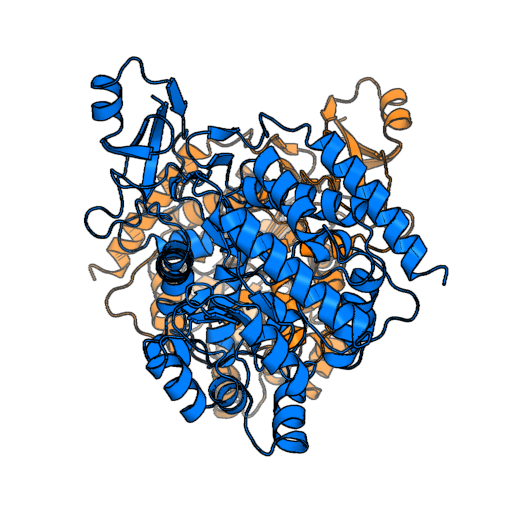98.75 326 VAL A CA 1
ATOM 2516 C C . VAL A 1 326 ? -5.523 -4.879 8.578 1 98.75 326 VAL A C 1
ATOM 2518 O O . VAL A 1 326 ? -5.598 -5.902 9.266 1 98.75 326 VAL A O 1
ATOM 2521 N N . LEU A 1 327 ? -5.023 -3.723 9.117 1 98.88 327 LEU A N 1
ATOM 2522 C CA . LEU A 1 327 ? -4.527 -3.666 10.484 1 98.88 327 LEU A CA 1
ATOM 2523 C C . LEU A 1 327 ? -5.629 -4.02 11.477 1 98.88 327 LEU A C 1
ATOM 2525 O O . LEU A 1 327 ? -5.426 -4.852 12.367 1 98.88 327 LEU A O 1
ATOM 2529 N N . HIS A 1 328 ? -6.762 -3.395 11.32 1 98.81 328 HIS A N 1
ATOM 2530 C CA . HIS A 1 328 ? -7.82 -3.582 12.305 1 98.81 328 HIS A CA 1
ATOM 2531 C C . HIS A 1 328 ? -8.469 -4.953 12.156 1 98.81 328 HIS A C 1
ATOM 2533 O O . HIS A 1 328 ? -8.898 -5.551 13.148 1 98.81 328 HIS A O 1
ATOM 2539 N N . LYS A 1 329 ? -8.578 -5.523 10.93 1 98.25 329 LYS A N 1
ATOM 2540 C CA . LYS A 1 329 ? -9.023 -6.902 10.75 1 98.25 329 LYS A CA 1
ATOM 2541 C C . LYS A 1 329 ? -8.109 -7.879 11.492 1 98.25 329 LYS A C 1
ATOM 2543 O O . LYS A 1 329 ? -8.594 -8.773 12.188 1 98.25 329 LYS A O 1
ATOM 2548 N N . HIS A 1 330 ? -6.84 -7.66 11.32 1 98.25 330 HIS A N 1
ATOM 2549 C CA . HIS A 1 330 ? -5.836 -8.492 11.961 1 98.25 330 HIS A CA 1
ATOM 2550 C C . HIS A 1 330 ? -5.902 -8.367 13.484 1 98.25 330 HIS A C 1
ATOM 2552 O O . HIS A 1 330 ? -5.949 -9.375 14.188 1 98.25 330 HIS A O 1
ATOM 2558 N N . SER A 1 331 ? -5.941 -7.137 13.969 1 97.75 331 SER A N 1
ATOM 2559 C CA . SER A 1 331 ? -5.863 -6.871 15.398 1 97.75 331 SER A CA 1
ATOM 2560 C C . SER A 1 331 ? -7.113 -7.359 16.125 1 97.75 331 SER A C 1
ATOM 2562 O O . SER A 1 331 ? -7.039 -7.816 17.266 1 97.75 331 SER A O 1
ATOM 2564 N N . LEU A 1 332 ? -8.281 -7.258 15.508 1 97.19 332 LEU A N 1
ATOM 2565 C CA . LEU A 1 332 ? -9.555 -7.609 16.141 1 97.19 332 LEU A CA 1
ATOM 2566 C C . LEU A 1 332 ? -9.938 -9.047 15.828 1 97.19 332 LEU A C 1
ATOM 2568 O O . LEU A 1 332 ? -10.953 -9.547 16.328 1 97.19 332 LEU A O 1
ATOM 2572 N N . CYS A 1 333 ? -9.117 -9.758 14.969 1 96.25 333 CYS A N 1
ATOM 2573 C CA . CYS A 1 333 ? -9.445 -11.102 14.508 1 96.25 333 CYS A CA 1
ATOM 2574 C C . CYS A 1 333 ? -10.859 -11.148 13.938 1 96.25 333 CYS A C 1
ATOM 2576 O O . CYS A 1 333 ? -11.656 -12.016 14.305 1 96.25 333 CYS A O 1
ATOM 2578 N N . ASP A 1 334 ? -11.172 -10.125 13.148 1 96.69 334 ASP A N 1
ATOM 2579 C CA . ASP A 1 334 ? -12.492 -9.945 12.547 1 96.69 334 ASP A CA 1
ATOM 2580 C C . ASP A 1 334 ? -12.383 -9.422 11.117 1 96.69 334 ASP A C 1
ATOM 2582 O O . ASP A 1 334 ? -12.125 -8.234 10.906 1 96.69 334 ASP A O 1
ATOM 2586 N N . ALA A 1 335 ? -12.57 -10.281 10.156 1 96 335 ALA A N 1
ATOM 2587 C CA . ALA A 1 335 ? -12.422 -9.93 8.742 1 96 335 ALA A CA 1
ATOM 2588 C C . ALA A 1 335 ? -13.469 -8.898 8.32 1 96 335 ALA A C 1
ATOM 2590 O O . ALA A 1 335 ? -13.336 -8.266 7.27 1 96 335 ALA A O 1
ATOM 2591 N N . GLY A 1 336 ? -14.516 -8.727 9.055 1 95 336 GLY A N 1
ATOM 2592 C CA . GLY A 1 336 ? -15.578 -7.785 8.742 1 95 336 GLY A CA 1
ATOM 2593 C C . GLY A 1 336 ? -15.32 -6.391 9.273 1 95 336 GLY A C 1
ATOM 2594 O O . GLY A 1 336 ? -16.062 -5.457 8.977 1 95 336 GLY A O 1
ATOM 2595 N N . ALA A 1 337 ? -14.211 -6.207 9.992 1 96.38 337 ALA A N 1
ATOM 2596 C CA . ALA A 1 337 ? -13.898 -4.922 10.609 1 96.38 337 ALA A CA 1
ATOM 2597 C C . ALA A 1 337 ? -13.367 -3.932 9.578 1 96.38 337 ALA A C 1
ATOM 2599 O O . ALA A 1 337 ? -12.836 -4.328 8.539 1 96.38 337 ALA A O 1
ATOM 2600 N N . ALA A 1 338 ? -13.57 -2.576 9.789 1 97.69 338 ALA A N 1
ATOM 2601 C CA . ALA A 1 338 ? -12.867 -1.457 9.164 1 97.69 338 ALA A CA 1
ATOM 2602 C C . ALA A 1 338 ? -13.344 -1.228 7.738 1 97.69 338 ALA A C 1
ATOM 2604 O O . ALA A 1 338 ? -12.805 -0.381 7.023 1 97.69 338 ALA A O 1
ATOM 2605 N N . TRP A 1 339 ? -14.383 -1.957 7.262 1 95.56 339 TRP A N 1
ATOM 2606 C CA . TRP A 1 339 ? -14.93 -1.781 5.918 1 95.56 339 TRP A CA 1
ATOM 2607 C C . TRP A 1 339 ? -15.648 -0.442 5.793 1 95.56 339 TRP A C 1
ATOM 2609 O O . TRP A 1 339 ? -15.648 0.172 4.723 1 95.56 339 TRP A O 1
ATOM 2619 N N . THR A 1 340 ? -16.281 -0.081 6.867 1 96.44 340 THR A N 1
ATOM 2620 C CA . THR A 1 340 ? -17.078 1.146 6.844 1 96.44 340 THR A CA 1
ATOM 2621 C C . THR A 1 340 ? -16.344 2.273 7.562 1 96.44 340 THR A C 1
ATOM 2623 O O . THR A 1 340 ? -16.312 3.41 7.086 1 96.44 340 THR A O 1
ATOM 2626 N N . GLU A 1 341 ? -15.672 1.97 8.688 1 98.44 341 GLU A N 1
ATOM 2627 C CA . GLU A 1 341 ? -15.078 2.975 9.562 1 98.44 341 GLU A CA 1
ATOM 2628 C C . GLU A 1 341 ? -13.922 3.691 8.875 1 98.44 341 GLU A C 1
ATOM 2630 O O . GLU A 1 341 ? -13.867 4.922 8.867 1 98.44 341 GLU A O 1
ATOM 2635 N N . VAL A 1 342 ? -13.031 2.91 8.227 1 98.81 342 VAL A N 1
ATOM 2636 C CA . VAL A 1 342 ? -11.789 3.486 7.727 1 98.81 342 VAL A CA 1
ATOM 2637 C C . VAL A 1 342 ? -12.078 4.402 6.543 1 98.81 342 VAL A C 1
ATOM 2639 O O . VAL A 1 342 ? -11.594 5.535 6.492 1 98.81 342 VAL A O 1
ATOM 2642 N N . PRO A 1 343 ? -12.875 3.979 5.555 1 98.62 343 PRO A N 1
ATOM 2643 C CA . PRO A 1 343 ? -13.188 4.941 4.496 1 98.62 343 PRO A CA 1
ATOM 2644 C C . PRO A 1 343 ? -13.969 6.152 5.008 1 98.62 343 PRO A C 1
ATOM 2646 O O . PRO A 1 343 ? -13.797 7.262 4.496 1 98.62 343 PRO A O 1
ATOM 2649 N N . ALA A 1 344 ? -14.836 5.988 6.035 1 98.62 344 ALA A N 1
ATOM 2650 C CA . ALA A 1 344 ? -15.523 7.133 6.633 1 98.62 344 ALA A CA 1
ATOM 2651 C C . ALA A 1 344 ? -14.523 8.109 7.246 1 98.62 344 ALA A C 1
ATOM 2653 O O . ALA A 1 344 ? -14.703 9.328 7.152 1 98.62 344 ALA A O 1
ATOM 2654 N N . MET A 1 345 ? -13.492 7.617 7.895 1 98.88 345 MET A N 1
ATOM 2655 C CA . MET A 1 345 ? -12.445 8.469 8.445 1 98.88 345 MET A CA 1
ATOM 2656 C C . MET A 1 345 ? -11.773 9.289 7.34 1 98.88 345 MET A C 1
ATOM 2658 O O . MET A 1 345 ? -11.57 10.492 7.492 1 98.88 345 MET A O 1
ATOM 2662 N N . LEU A 1 346 ? -11.461 8.633 6.223 1 98.81 346 LEU A N 1
ATOM 2663 C CA . LEU A 1 346 ? -10.688 9.25 5.145 1 98.81 346 LEU A CA 1
ATOM 2664 C C . LEU A 1 346 ? -11.547 10.242 4.367 1 98.81 346 LEU A C 1
ATOM 2666 O O . LEU A 1 346 ? -11.125 11.375 4.113 1 98.81 346 LEU A O 1
ATOM 2670 N N . PHE A 1 347 ? -12.758 9.852 3.982 1 98.69 347 PHE A N 1
ATOM 2671 C CA . PHE A 1 347 ? -13.5 10.609 2.988 1 98.69 347 PHE A CA 1
ATOM 2672 C C . PHE A 1 347 ? -14.516 11.531 3.658 1 98.69 347 PHE A C 1
ATOM 2674 O O . PHE A 1 347 ? -15.031 12.461 3.027 1 98.69 347 PHE A O 1
ATOM 2681 N N . GLU A 1 348 ? -14.867 11.312 4.941 1 98.62 348 GLU A N 1
ATOM 2682 C CA . GLU A 1 348 ? -15.781 12.18 5.68 1 98.62 348 GLU A CA 1
ATOM 2683 C C . GLU A 1 348 ? -15.086 12.82 6.875 1 98.62 348 GLU A C 1
ATOM 2685 O O . GLU A 1 348 ? -15.18 14.039 7.074 1 98.62 348 GLU A O 1
ATOM 2690 N N . GLY A 1 349 ? -14.398 12.008 7.684 1 98.88 349 GLY A N 1
ATOM 2691 C CA . GLY A 1 349 ? -13.719 12.5 8.867 1 98.88 349 GLY A CA 1
ATOM 2692 C C . GLY A 1 349 ? -12.68 13.562 8.562 1 98.88 349 GLY A C 1
ATOM 2693 O O . GLY A 1 349 ? -12.688 14.633 9.164 1 98.88 349 GLY A O 1
ATOM 2694 N N . ASN A 1 350 ? -11.781 13.227 7.629 1 98.94 350 ASN A N 1
ATOM 2695 C CA . ASN A 1 350 ? -10.75 14.188 7.25 1 98.94 350 ASN A CA 1
ATOM 2696 C C . ASN A 1 350 ? -11.359 15.492 6.742 1 98.94 350 ASN A C 1
ATOM 2698 O O . ASN A 1 350 ? -10.812 16.578 6.992 1 98.94 350 ASN A O 1
ATOM 2702 N N . VAL A 1 351 ? -12.43 15.406 6.012 1 98.81 351 VAL A N 1
ATOM 2703 C CA . VAL A 1 351 ? -13.125 16.578 5.477 1 98.81 351 VAL A CA 1
ATOM 2704 C C . VAL A 1 351 ? -13.672 17.422 6.621 1 98.81 351 VAL A C 1
ATOM 2706 O O . VAL A 1 351 ? -13.477 18.641 6.648 1 98.81 351 VAL A O 1
ATOM 2709 N N . LYS A 1 352 ? -14.336 16.781 7.562 1 98.88 352 LYS A N 1
ATOM 2710 C CA . LYS A 1 352 ? -14.906 17.484 8.711 1 98.88 352 LYS A CA 1
ATOM 2711 C C . LYS A 1 352 ? -13.812 18.141 9.555 1 98.88 352 LYS A C 1
ATOM 2713 O O . LYS A 1 352 ? -13.969 19.266 10.016 1 98.88 352 LYS A O 1
ATOM 2718 N N . ILE A 1 353 ? -12.719 17.422 9.758 1 98.94 353 ILE A N 1
ATOM 2719 C CA . ILE A 1 353 ? -11.586 17.969 10.508 1 98.94 353 ILE A CA 1
ATOM 2720 C C . ILE A 1 353 ? -11.047 19.203 9.812 1 98.94 353 ILE A C 1
ATOM 2722 O O . ILE A 1 353 ? -10.859 20.25 10.445 1 98.94 353 ILE A O 1
ATOM 2726 N N . ALA A 1 354 ? -10.844 19.125 8.531 1 98.88 354 ALA A N 1
ATOM 2727 C CA . ALA A 1 354 ? -10.312 20.25 7.766 1 98.88 354 ALA A CA 1
ATOM 2728 C C . ALA A 1 354 ? -11.258 21.453 7.812 1 98.88 354 ALA A C 1
ATOM 2730 O O . ALA A 1 354 ? -10.82 22.594 7.949 1 98.88 354 ALA A O 1
ATOM 2731 N N . ASN A 1 355 ? -12.523 21.219 7.766 1 98.62 355 ASN A N 1
ATOM 2732 C CA . ASN A 1 355 ? -13.508 22.281 7.68 1 98.62 355 ASN A CA 1
ATOM 2733 C C . ASN A 1 355 ? -13.781 22.906 9.047 1 98.62 355 ASN A C 1
ATOM 2735 O O . ASN A 1 355 ? -14.57 23.844 9.164 1 98.62 355 ASN A O 1
ATOM 2739 N N . ARG A 1 356 ? -13.18 22.391 10.086 1 98.44 356 ARG A N 1
ATOM 2740 C CA . ARG A 1 356 ? -13.156 23.125 11.359 1 98.44 356 ARG A CA 1
ATOM 2741 C C . ARG A 1 356 ? -12.141 24.25 11.328 1 98.44 356 ARG A C 1
ATOM 2743 O O . ARG A 1 356 ? -12.148 25.125 12.195 1 98.44 356 ARG A O 1
ATOM 2750 N N . TYR A 1 357 ? -11.266 24.219 10.32 1 98.12 357 TYR A N 1
ATOM 2751 C CA . TYR A 1 357 ? -10.25 25.266 10.195 1 98.12 357 TYR A CA 1
ATOM 2752 C C . TYR A 1 357 ? -10.43 26.047 8.906 1 98.12 357 TYR A C 1
ATOM 2754 O O . TYR A 1 357 ? -10.461 27.281 8.93 1 98.12 357 TYR A O 1
ATOM 2762 N N . PHE A 1 358 ? -10.625 25.406 7.836 1 98.31 358 PHE A N 1
ATOM 2763 C CA . PHE A 1 358 ? -10.805 26.094 6.562 1 98.31 358 PHE A CA 1
ATOM 2764 C C . PHE A 1 358 ? -12.273 26.438 6.328 1 98.31 358 PHE A C 1
ATOM 2766 O O . PHE A 1 358 ? -13.156 25.609 6.582 1 98.31 358 PHE A O 1
ATOM 2773 N N . ASP A 1 359 ? -12.508 27.594 5.812 1 97 359 ASP A N 1
ATOM 2774 C CA . ASP A 1 359 ? -13.867 28.094 5.648 1 97 359 ASP A CA 1
ATOM 2775 C C . ASP A 1 359 ? -14.508 27.531 4.379 1 97 359 ASP A C 1
ATOM 2777 O O . ASP A 1 359 ? -15.719 27.297 4.34 1 97 359 ASP A O 1
ATOM 2781 N N . THR A 1 360 ? -13.711 27.375 3.396 1 96.31 360 THR A N 1
ATOM 2782 C CA . THR A 1 360 ? -14.203 26.844 2.133 1 96.31 360 THR A CA 1
ATOM 2783 C C . THR A 1 360 ? -14.516 25.344 2.262 1 96.31 360 THR A C 1
ATOM 2785 O O . THR A 1 360 ? -13.711 24.578 2.785 1 96.31 360 THR A O 1
ATOM 2788 N N . PRO A 1 361 ? -15.734 24.938 1.743 1 98.38 361 PRO A N 1
ATOM 2789 C CA . PRO A 1 361 ? -16 23.5 1.779 1 98.38 361 PRO A CA 1
ATOM 2790 C C . PRO A 1 361 ? -14.984 22.688 0.981 1 98.38 361 PRO A C 1
ATOM 2792 O O . PRO A 1 361 ? -14.695 23.016 -0.175 1 98.38 361 PRO A O 1
ATOM 2795 N N . LEU A 1 362 ? -14.422 21.656 1.614 1 98.69 362 LEU A N 1
ATOM 2796 C CA . LEU A 1 362 ? -13.391 20.828 1.003 1 98.69 362 LEU A CA 1
ATOM 2797 C C . LEU A 1 362 ? -13.891 19.406 0.817 1 98.69 362 LEU A C 1
ATOM 2799 O O . LEU A 1 362 ? -14.906 19 1.4 1 98.69 362 LEU A O 1
ATOM 2803 N N . GLY A 1 363 ? -13.234 18.594 0.005 1 98.62 363 GLY A N 1
ATOM 2804 C CA . GLY A 1 363 ? -13.352 17.156 -0.059 1 98.62 363 GLY A CA 1
ATOM 2805 C C . GLY A 1 363 ? -14.648 16.688 -0.699 1 98.62 363 GLY A C 1
ATOM 2806 O O . GLY A 1 363 ? -15.078 15.555 -0.482 1 98.62 363 GLY A O 1
ATOM 2807 N N . VAL A 1 364 ? -15.32 17.531 -1.47 1 98.75 364 VAL A N 1
ATOM 2808 C CA . VAL A 1 364 ? -16.578 17.188 -2.135 1 98.75 364 VAL A CA 1
ATOM 2809 C C . VAL A 1 364 ? -16.672 17.922 -3.469 1 98.75 364 VAL A C 1
ATOM 2811 O O . VAL A 1 364 ? -16.188 19.047 -3.602 1 98.75 364 VAL A O 1
ATOM 2814 N N . LEU A 1 365 ? -17.188 17.25 -4.508 1 98.81 365 LEU A N 1
ATOM 2815 C CA . LEU A 1 365 ? -17.469 17.906 -5.781 1 98.81 365 LEU A CA 1
ATOM 2816 C C . LEU A 1 365 ? -18.922 18.375 -5.836 1 98.81 365 LEU A C 1
ATOM 2818 O O . LEU A 1 365 ? -19.812 17.641 -6.27 1 98.81 365 LEU A O 1
ATOM 2822 N N . LYS A 1 366 ? -19.078 19.531 -5.438 1 98.06 366 LYS A N 1
ATOM 2823 C CA . LYS A 1 366 ? -20.375 20.203 -5.383 1 98.06 366 LYS A CA 1
ATOM 2824 C C . LYS A 1 366 ? -20.234 21.703 -5.598 1 98.06 366 LYS A C 1
ATOM 2826 O O . LYS A 1 366 ? -19.188 22.281 -5.332 1 98.06 366 LYS A O 1
ATOM 2831 N N . ALA A 1 367 ? -21.359 22.312 -6.121 1 98.19 367 ALA A N 1
ATOM 2832 C CA . ALA A 1 367 ? -21.344 23.75 -6.309 1 98.19 367 ALA A CA 1
ATOM 2833 C C . ALA A 1 367 ? -21 24.469 -5.004 1 98.19 367 ALA A C 1
ATOM 2835 O O . ALA A 1 367 ? -21.547 24.141 -3.947 1 98.19 367 ALA A O 1
ATOM 2836 N N . GLY A 1 368 ? -20.047 25.391 -5.078 1 98.06 368 GLY A N 1
ATOM 2837 C CA . GLY A 1 368 ? -19.688 26.172 -3.912 1 98.06 368 GLY A CA 1
ATOM 2838 C C . GLY A 1 368 ? -18.453 25.641 -3.203 1 98.06 368 GLY A C 1
ATOM 2839 O O . GLY A 1 368 ? -17.812 26.359 -2.438 1 98.06 368 GLY A O 1
ATOM 2840 N N . ALA A 1 369 ? -18.031 24.406 -3.432 1 98.69 369 ALA A N 1
ATOM 2841 C CA . ALA A 1 369 ? -16.859 23.812 -2.797 1 98.69 369 ALA A CA 1
ATOM 2842 C C . ALA A 1 369 ? -15.57 24.25 -3.484 1 98.69 369 ALA A C 1
ATOM 2844 O O . ALA A 1 369 ? -15.609 24.781 -4.598 1 98.69 369 ALA A O 1
ATOM 2845 N N . ALA A 1 370 ? -14.492 24.141 -2.746 1 98.75 370 ALA A N 1
ATOM 2846 C CA . ALA A 1 370 ? -13.18 24.438 -3.32 1 98.75 370 ALA A CA 1
ATOM 2847 C C . ALA A 1 370 ? -12.906 23.562 -4.547 1 98.75 370 ALA A C 1
ATOM 2849 O O . ALA A 1 370 ? -13.258 22.375 -4.57 1 98.75 370 ALA A O 1
ATOM 2850 N N . ALA A 1 371 ? -12.281 24.172 -5.566 1 98.81 371 ALA A N 1
ATOM 2851 C CA . ALA A 1 371 ? -11.859 23.422 -6.746 1 98.81 371 ALA A CA 1
ATOM 2852 C C . ALA A 1 371 ? -10.586 22.625 -6.465 1 98.81 371 ALA A C 1
ATOM 2854 O O . ALA A 1 371 ? -9.531 22.922 -7.043 1 98.81 371 ALA A O 1
ATOM 2855 N N . ASP A 1 372 ? -10.641 21.734 -5.551 1 98.94 372 ASP A N 1
ATOM 2856 C CA . ASP A 1 372 ? -9.641 20.719 -5.273 1 98.94 372 ASP A CA 1
ATOM 2857 C C . ASP A 1 372 ? -10.039 19.375 -5.891 1 98.94 372 ASP A C 1
ATOM 2859 O O . ASP A 1 372 ? -10.797 18.609 -5.289 1 98.94 372 ASP A O 1
ATOM 2863 N N . ILE A 1 373 ? -9.531 19.094 -7.07 1 98.94 373 ILE A N 1
ATOM 2864 C CA . ILE A 1 373 ? -10 17.984 -7.887 1 98.94 373 ILE A CA 1
ATOM 2865 C C . ILE A 1 373 ? -8.805 17.172 -8.391 1 98.94 373 ILE A C 1
ATOM 2867 O O . ILE A 1 373 ? -7.781 17.734 -8.789 1 98.94 373 ILE A O 1
ATOM 2871 N N . VAL A 1 374 ? -8.891 15.852 -8.336 1 98.94 374 VAL A N 1
ATOM 2872 C CA . VAL A 1 374 ? -7.844 15.008 -8.898 1 98.94 374 VAL A CA 1
ATOM 2873 C C . VAL A 1 374 ? -8.453 14.039 -9.906 1 98.94 374 VAL A C 1
ATOM 2875 O O . VAL A 1 374 ? -9.648 13.742 -9.852 1 98.94 374 VAL A O 1
ATOM 2878 N N . VAL A 1 375 ? -7.68 13.641 -10.883 1 98.94 375 VAL A N 1
ATOM 2879 C CA . VAL A 1 375 ? -8.023 12.586 -11.836 1 98.94 375 VAL A CA 1
ATOM 2880 C C . VAL A 1 375 ? -7.109 11.383 -11.625 1 98.94 375 VAL A C 1
ATOM 2882 O O . VAL A 1 375 ? -5.883 11.523 -11.625 1 98.94 375 VAL A O 1
ATOM 2885 N N . ALA A 1 376 ? -7.684 10.273 -11.375 1 98.81 376 ALA A N 1
ATOM 2886 C CA . ALA A 1 376 ? -6.938 9.023 -11.25 1 98.81 376 ALA A CA 1
ATOM 2887 C C . ALA A 1 376 ? -7.051 8.188 -12.516 1 98.81 376 ALA A C 1
ATOM 2889 O O . ALA A 1 376 ? -8.141 8.039 -13.07 1 98.81 376 ALA A O 1
ATOM 2890 N N . ASP A 1 377 ? -5.922 7.688 -12.977 1 98.19 377 ASP A N 1
ATOM 2891 C CA . ASP A 1 377 ? -5.895 6.727 -14.078 1 98.19 377 ASP A CA 1
ATOM 2892 C C . ASP A 1 377 ? -6.344 5.344 -13.609 1 98.19 377 ASP A C 1
ATOM 2894 O O . ASP A 1 377 ? -5.52 4.52 -13.203 1 98.19 377 ASP A O 1
ATOM 2898 N N . TYR A 1 378 ? -7.652 5.125 -13.703 1 97.88 378 TYR A N 1
ATOM 2899 C CA . TYR A 1 378 ? -8.234 3.875 -13.234 1 97.88 378 TYR A CA 1
ATOM 2900 C C . TYR A 1 378 ? -9.398 3.445 -14.125 1 97.88 378 TYR A C 1
ATOM 2902 O O . TYR A 1 378 ? -10.391 4.16 -14.25 1 97.88 378 TYR A O 1
ATOM 2910 N N . ASP A 1 379 ? -9.195 2.422 -14.805 1 97.5 379 ASP A N 1
ATOM 2911 C CA . ASP A 1 379 ? -10.227 1.712 -15.555 1 97.5 379 ASP A CA 1
ATOM 2912 C C . ASP A 1 379 ? -10.578 0.382 -14.891 1 97.5 379 ASP A C 1
ATOM 2914 O O . ASP A 1 379 ? -9.852 -0.604 -15.047 1 97.5 379 ASP A O 1
ATOM 2918 N N . PRO A 1 380 ? -11.648 0.344 -14.133 1 97.25 380 PRO A N 1
ATOM 2919 C CA . PRO A 1 380 ? -11.953 -0.831 -13.312 1 97.25 380 PRO A CA 1
ATOM 2920 C C . PRO A 1 380 ? -12.164 -2.092 -14.148 1 97.25 380 PRO A C 1
ATOM 2922 O O . PRO A 1 380 ? -12.742 -2.031 -15.234 1 97.25 380 PRO A O 1
ATOM 2925 N N . LEU A 1 381 ? -11.703 -3.248 -13.648 1 97.31 381 LEU A N 1
ATOM 2926 C CA . LEU A 1 381 ? -11.859 -4.52 -14.344 1 97.31 381 LEU A CA 1
ATOM 2927 C C . LEU A 1 381 ? -13.234 -5.121 -14.07 1 97.31 381 LEU A C 1
ATOM 2929 O O . LEU A 1 381 ? -13.648 -6.062 -14.75 1 97.31 381 LEU A O 1
ATOM 2933 N N . THR A 1 382 ? -13.938 -4.629 -13.055 1 98.44 382 THR A N 1
ATOM 2934 C CA . THR A 1 382 ? -15.305 -4.996 -12.719 1 98.44 382 THR A CA 1
ATOM 2935 C C . THR A 1 382 ? -16.203 -3.764 -12.695 1 98.44 382 THR A C 1
ATOM 2937 O O . THR A 1 382 ? -15.719 -2.631 -12.711 1 98.44 382 THR A O 1
ATOM 2940 N N . PRO A 1 383 ? -17.5 -3.941 -12.672 1 97.75 383 PRO A N 1
ATOM 2941 C CA . PRO A 1 383 ? -18.375 -2.771 -12.664 1 97.75 383 PRO A CA 1
ATOM 2942 C C . PRO A 1 383 ? -18.172 -1.89 -11.43 1 97.75 383 PRO A C 1
ATOM 2944 O O . PRO A 1 383 ? -18.141 -2.395 -10.305 1 97.75 383 PRO A O 1
ATOM 2947 N N . LEU A 1 384 ? -17.984 -0.641 -11.695 1 97.94 384 LEU A N 1
ATOM 2948 C CA . LEU A 1 384 ? -17.938 0.371 -10.641 1 97.94 384 LEU A CA 1
ATOM 2949 C C . LEU A 1 384 ? -19.312 1.019 -10.469 1 97.94 384 LEU A C 1
ATOM 2951 O O . LEU A 1 384 ? -19.859 1.583 -11.414 1 97.94 384 LEU A O 1
ATOM 2955 N N . THR A 1 385 ? -19.891 0.897 -9.328 1 97.25 385 THR A N 1
ATOM 2956 C CA . THR A 1 385 ? -21.188 1.46 -9 1 97.25 385 THR A CA 1
ATOM 2957 C C . THR A 1 385 ? -21.109 2.35 -7.766 1 97.25 385 THR A C 1
ATOM 2959 O O . THR A 1 385 ? -20.062 2.395 -7.098 1 97.25 385 THR A O 1
ATOM 2962 N N . ALA A 1 386 ? -22.172 3.068 -7.5 1 97 386 ALA A N 1
ATOM 2963 C CA . ALA A 1 386 ? -22.234 3.951 -6.34 1 97 386 ALA A CA 1
ATOM 2964 C C . ALA A 1 386 ? -22.031 3.168 -5.047 1 97 386 ALA A C 1
ATOM 2966 O O . ALA A 1 386 ? -21.469 3.691 -4.074 1 97 386 ALA A O 1
ATOM 2967 N N . ASP A 1 387 ? -22.375 1.869 -5.098 1 95.5 387 ASP A N 1
ATOM 2968 C CA . ASP A 1 387 ? -22.391 1.082 -3.869 1 95.5 387 ASP A CA 1
ATOM 2969 C C . ASP A 1 387 ? -21.031 0.453 -3.596 1 95.5 387 ASP A C 1
ATOM 2971 O O . ASP A 1 387 ? -20.766 -0.018 -2.486 1 95.5 387 ASP A O 1
ATOM 2975 N N . ASN A 1 388 ? -20.141 0.417 -4.582 1 97.5 388 ASN A N 1
ATOM 2976 C CA . ASN A 1 388 ? -18.891 -0.306 -4.367 1 97.5 388 ASN A CA 1
ATOM 2977 C C . ASN A 1 388 ? -17.672 0.586 -4.609 1 97.5 388 ASN A C 1
ATOM 2979 O O . ASN A 1 388 ? -16.578 0.091 -4.848 1 97.5 388 ASN A O 1
ATOM 2983 N N . ILE A 1 389 ? -17.844 1.945 -4.547 1 98.25 389 ILE A N 1
ATOM 2984 C CA . ILE A 1 389 ? -16.812 2.939 -4.793 1 98.25 389 ILE A CA 1
ATOM 2985 C C . ILE A 1 389 ? -15.625 2.695 -3.854 1 98.25 389 ILE A C 1
ATOM 2987 O O . ILE A 1 389 ? -14.477 2.631 -4.297 1 98.25 389 ILE A O 1
ATOM 2991 N N . ASN A 1 390 ? -15.938 2.529 -2.566 1 98.25 390 ASN A N 1
ATOM 2992 C CA . ASN A 1 390 ? -14.875 2.424 -1.573 1 98.25 390 ASN A CA 1
ATOM 2993 C C . ASN A 1 390 ? -14.047 1.156 -1.771 1 98.25 390 ASN A C 1
ATOM 2995 O O . ASN A 1 390 ? -12.836 1.154 -1.528 1 98.25 390 ASN A O 1
ATOM 2999 N N . SER A 1 391 ? -14.711 0.085 -2.207 1 97.75 391 SER A N 1
ATOM 3000 C CA . SER A 1 391 ? -13.977 -1.144 -2.498 1 97.75 391 SER A CA 1
ATOM 3001 C C . SER A 1 391 ? -13.023 -0.951 -3.668 1 97.75 391 SER A C 1
ATOM 3003 O O . SER A 1 391 ? -11.875 -1.407 -3.621 1 97.75 391 SER A O 1
ATOM 3005 N N . HIS A 1 392 ? -13.477 -0.279 -4.727 1 98.19 392 HIS A N 1
ATOM 3006 C CA . HIS A 1 392 ? -12.617 0.01 -5.871 1 98.19 392 HIS A CA 1
ATOM 3007 C C . HIS A 1 392 ? -11.461 0.924 -5.473 1 98.19 392 HIS A C 1
ATOM 3009 O O . HIS A 1 392 ? -10.344 0.772 -5.973 1 98.19 392 HIS A O 1
ATOM 3015 N N . MET A 1 393 ? -11.742 1.871 -4.578 1 98.06 393 MET A N 1
ATOM 3016 C CA . MET A 1 393 ? -10.672 2.754 -4.121 1 98.06 393 MET A CA 1
ATOM 3017 C C . MET A 1 393 ? -9.656 1.986 -3.283 1 98.06 393 MET A C 1
ATOM 3019 O O . MET A 1 393 ? -8.445 2.186 -3.43 1 98.06 393 MET A O 1
ATOM 3023 N N . LEU A 1 394 ? -10.148 1.133 -2.447 1 98.31 394 LEU A N 1
ATOM 3024 C CA . LEU A 1 394 ? -9.305 0.356 -1.542 1 98.31 394 LEU A CA 1
ATOM 3025 C C . LEU A 1 394 ? -8.352 -0.544 -2.322 1 98.31 394 LEU A C 1
ATOM 3027 O O . LEU A 1 394 ? -7.156 -0.594 -2.027 1 98.31 394 LEU A O 1
ATOM 3031 N N . PHE A 1 395 ? -8.828 -1.212 -3.363 1 97.69 395 PHE A N 1
ATOM 3032 C CA . PHE A 1 395 ? -8.047 -2.262 -4.004 1 97.69 395 PHE A CA 1
ATOM 3033 C C . PHE A 1 395 ? -7.441 -1.765 -5.309 1 97.69 395 PHE A C 1
ATOM 3035 O O . PHE A 1 395 ? -6.445 -2.316 -5.789 1 97.69 395 PHE A O 1
ATOM 3042 N N . GLY A 1 396 ? -8.023 -0.717 -5.855 1 97.38 396 GLY A N 1
ATOM 3043 C CA . GLY A 1 396 ? -7.66 -0.384 -7.223 1 97.38 396 GLY A CA 1
ATOM 3044 C C . GLY A 1 396 ? -6.844 0.888 -7.332 1 97.38 396 GLY A C 1
ATOM 3045 O O . GLY A 1 396 ? -6.234 1.154 -8.375 1 97.38 396 GLY A O 1
ATOM 3046 N N . LEU A 1 397 ? -6.836 1.681 -6.234 1 97.81 397 LEU A N 1
ATOM 3047 C CA . LEU A 1 397 ? -6.168 2.973 -6.348 1 97.81 397 LEU A CA 1
ATOM 3048 C C . LEU A 1 397 ? -4.984 3.059 -5.391 1 97.81 397 LEU A C 1
ATOM 3050 O O . LEU A 1 397 ? -4.922 2.318 -4.41 1 97.81 397 LEU A O 1
ATOM 3054 N N . ASN A 1 398 ? -4.02 3.799 -5.719 1 98.25 398 ASN A N 1
ATOM 3055 C CA . ASN A 1 398 ? -2.957 4.375 -4.902 1 98.25 398 ASN A CA 1
ATOM 3056 C C . ASN A 1 398 ? -2.543 5.754 -5.414 1 98.25 398 ASN A C 1
ATOM 3058 O O . ASN A 1 398 ? -3.053 6.223 -6.434 1 98.25 398 ASN A O 1
ATOM 3062 N N . GLY A 1 399 ? -1.736 6.422 -4.656 1 98.44 399 GLY A N 1
ATOM 3063 C CA . GLY A 1 399 ? -1.384 7.793 -4.984 1 98.44 399 GLY A CA 1
ATOM 3064 C C . GLY A 1 399 ? -0.74 7.934 -6.352 1 98.44 399 GLY A C 1
ATOM 3065 O O . GLY A 1 399 ? -0.931 8.938 -7.035 1 98.44 399 GLY A O 1
ATOM 3066 N N . SER A 1 400 ? -0.033 6.941 -6.812 1 98.19 400 SER A N 1
ATOM 3067 C CA . SER A 1 400 ? 0.721 7.016 -8.062 1 98.19 400 SER A CA 1
ATOM 3068 C C . SER A 1 400 ? -0.199 6.902 -9.273 1 98.19 400 SER A C 1
ATOM 3070 O O . SER A 1 400 ? 0.218 7.168 -10.398 1 98.19 400 SER A O 1
ATOM 3072 N N . LYS A 1 401 ? -1.438 6.617 -9.047 1 98.38 401 LYS A N 1
ATOM 3073 C CA . LYS A 1 401 ? -2.412 6.555 -10.133 1 98.38 401 LYS A CA 1
ATOM 3074 C C . LYS A 1 401 ? -3.012 7.934 -10.406 1 98.38 401 LYS A C 1
ATOM 3076 O O . LYS A 1 401 ? -3.666 8.133 -11.43 1 98.38 401 LYS A O 1
ATOM 3081 N N . ILE A 1 402 ? -2.773 8.891 -9.523 1 98.81 402 ILE A N 1
ATOM 3082 C CA . ILE A 1 402 ? -3.221 10.258 -9.773 1 98.81 402 ILE A CA 1
ATOM 3083 C C . ILE A 1 402 ? -2.404 10.867 -10.906 1 98.81 402 ILE A C 1
ATOM 3085 O O . ILE A 1 402 ? -1.172 10.883 -10.859 1 98.81 402 ILE A O 1
ATOM 3089 N N . VAL A 1 403 ? -3.104 11.422 -11.891 1 98.62 403 VAL A N 1
ATOM 3090 C CA . VAL A 1 403 ? -2.381 11.914 -13.062 1 98.62 403 VAL A CA 1
ATOM 3091 C C . VAL A 1 403 ? -2.617 13.406 -13.234 1 98.62 403 VAL A C 1
ATOM 3093 O O . VAL A 1 403 ? -1.87 14.086 -13.945 1 98.62 403 VAL A O 1
ATOM 3096 N N . THR A 1 404 ? -3.686 13.938 -12.641 1 98.88 404 THR A N 1
ATOM 3097 C CA . THR A 1 404 ? -3.994 15.367 -12.641 1 98.88 404 THR A CA 1
ATOM 3098 C C . THR A 1 404 ? -4.402 15.828 -11.25 1 98.88 404 THR A C 1
ATOM 3100 O O . THR A 1 404 ? -5.148 15.141 -10.555 1 98.88 404 THR A O 1
ATOM 3103 N N . THR A 1 405 ? -3.865 16.922 -10.828 1 98.94 405 THR A N 1
ATOM 3104 C CA . THR A 1 405 ? -4.215 17.516 -9.539 1 98.94 405 THR A CA 1
ATOM 3105 C C . THR A 1 405 ? -4.484 19.016 -9.688 1 98.94 405 THR A C 1
ATOM 3107 O O . THR A 1 405 ? -3.631 19.75 -10.18 1 98.94 405 THR A O 1
ATOM 3110 N N . MET A 1 406 ? -5.633 19.406 -9.383 1 98.88 406 MET A N 1
ATOM 3111 C CA . MET A 1 406 ? -6.043 20.797 -9.266 1 98.88 406 MET A CA 1
ATOM 3112 C C . MET A 1 406 ? -6.254 21.188 -7.809 1 98.88 406 MET A C 1
ATOM 3114 O O . MET A 1 406 ? -6.93 20.469 -7.062 1 98.88 406 MET A O 1
ATOM 3118 N N . ILE A 1 407 ? -5.621 22.25 -7.383 1 98.88 407 ILE A N 1
ATOM 3119 C CA . ILE A 1 407 ? -5.84 22.781 -6.035 1 98.88 407 ILE A CA 1
ATOM 3120 C C . ILE A 1 407 ? -6.258 24.25 -6.117 1 98.88 407 ILE A C 1
ATOM 3122 O O . ILE A 1 407 ? -5.57 25.062 -6.742 1 98.88 407 ILE A O 1
ATOM 3126 N N . ASN A 1 408 ? -7.414 24.531 -5.469 1 98.5 408 ASN A N 1
ATOM 3127 C CA . ASN A 1 408 ? -7.898 25.906 -5.422 1 98.5 408 ASN A CA 1
ATOM 3128 C C . ASN A 1 408 ? -8.023 26.5 -6.82 1 98.5 408 ASN A C 1
ATOM 3130 O O . ASN A 1 408 ? -7.656 27.656 -7.043 1 98.5 408 ASN A O 1
ATOM 3134 N N . GLY A 1 409 ? -8.406 25.703 -7.82 1 98.5 409 GLY A N 1
ATOM 3135 C CA . GLY A 1 409 ? -8.711 26.141 -9.172 1 98.5 409 GLY A CA 1
ATOM 3136 C C . GLY A 1 409 ? -7.5 26.172 -10.078 1 98.5 409 GLY A C 1
ATOM 3137 O O . GLY A 1 409 ? -7.625 26.406 -11.281 1 98.5 409 GLY A O 1
ATOM 3138 N N . LYS A 1 410 ? -6.359 25.906 -9.578 1 98.38 410 LYS A N 1
ATOM 3139 C CA . LYS A 1 410 ? -5.129 25.891 -10.359 1 98.38 410 LYS A CA 1
ATOM 3140 C C . LYS A 1 410 ? -4.68 24.469 -10.648 1 98.38 410 LYS A C 1
ATOM 3142 O O . LYS A 1 410 ? -4.52 23.656 -9.727 1 98.38 410 LYS A O 1
ATOM 3147 N N . VAL A 1 411 ? -4.5 24.094 -11.961 1 98.62 411 VAL A N 1
ATOM 3148 C CA . VAL A 1 411 ? -3.953 22.797 -12.328 1 98.62 411 VAL A CA 1
ATOM 3149 C C . VAL A 1 411 ? -2.455 22.766 -12.031 1 98.62 411 VAL A C 1
ATOM 3151 O O . VAL A 1 411 ? -1.672 23.438 -12.703 1 98.62 411 VAL A O 1
ATOM 3154 N N . LEU A 1 412 ? -2.096 21.984 -11.039 1 98.75 412 LEU A N 1
ATOM 3155 C CA . LEU A 1 412 ? -0.703 21.938 -10.609 1 98.75 412 LEU A CA 1
ATOM 3156 C C . LEU A 1 412 ? 0.026 20.766 -11.266 1 98.75 412 LEU A C 1
ATOM 3158 O O . LEU A 1 412 ? 1.242 20.828 -11.461 1 98.75 412 LEU A O 1
ATOM 3162 N N . MET A 1 413 ? -0.645 19.703 -11.539 1 98.75 413 MET A N 1
ATOM 3163 C CA . MET A 1 413 ? -0.109 18.531 -12.219 1 98.75 413 MET A CA 1
ATOM 3164 C C . MET A 1 413 ? -1.065 18.047 -13.297 1 98.75 413 MET A C 1
ATOM 3166 O O . MET A 1 413 ? -2.277 17.984 -13.086 1 98.75 413 MET A O 1
ATOM 3170 N N . LYS A 1 414 ? -0.577 17.781 -14.477 1 98.5 414 LYS A N 1
ATOM 3171 C CA . LYS A 1 414 ? -1.306 17.203 -15.602 1 98.5 414 LYS A CA 1
ATOM 3172 C C . LYS A 1 414 ? -0.501 16.078 -16.266 1 98.5 414 LYS A C 1
ATOM 3174 O O . LYS A 1 414 ? 0.661 16.281 -16.625 1 98.5 414 LYS A O 1
ATOM 3179 N N . ASP A 1 415 ? -1.09 14.875 -16.422 1 97 415 ASP A N 1
ATOM 3180 C CA . ASP A 1 415 ? -0.43 13.703 -16.984 1 97 415 ASP A CA 1
ATOM 3181 C C . ASP A 1 415 ? 0.872 13.398 -16.25 1 97 415 ASP A C 1
ATOM 3183 O O . ASP A 1 415 ? 1.903 13.148 -16.875 1 97 415 ASP A O 1
ATOM 3187 N N . ARG A 1 416 ? 0.935 13.656 -14.93 1 96.94 416 ARG A N 1
ATOM 3188 C CA . ARG A 1 416 ? 1.992 13.359 -13.977 1 96.94 416 ARG A CA 1
ATOM 3189 C C . ARG A 1 416 ? 3.174 14.305 -14.148 1 96.94 416 ARG A C 1
ATOM 3191 O O . ARG A 1 416 ? 4.266 14.047 -13.633 1 96.94 416 ARG A O 1
ATOM 3198 N N . GLU A 1 417 ? 2.918 15.398 -14.867 1 97.31 417 GLU A N 1
ATOM 3199 C CA . GLU A 1 417 ? 3.922 16.453 -14.984 1 97.31 417 GLU A CA 1
ATOM 3200 C C . GLU A 1 417 ? 3.525 17.688 -14.18 1 97.31 417 GLU A C 1
ATOM 3202 O O . GLU A 1 417 ? 2.412 18.188 -14.328 1 97.31 417 GLU A O 1
ATOM 3207 N N . LEU A 1 418 ? 4.414 18.094 -13.344 1 97.94 418 LEU A N 1
ATOM 3208 C CA . LEU A 1 418 ? 4.18 19.312 -12.602 1 97.94 418 LEU A CA 1
ATOM 3209 C C . LEU A 1 418 ? 4.324 20.531 -13.508 1 97.94 418 LEU A C 1
ATOM 3211 O O . LEU A 1 418 ? 5.258 20.609 -14.305 1 97.94 418 LEU A O 1
ATOM 3215 N N . LEU A 1 419 ? 3.471 21.484 -13.43 1 96.75 419 LEU A N 1
ATOM 3216 C CA . LEU A 1 419 ? 3.387 22.547 -14.422 1 96.75 419 LEU A CA 1
ATOM 3217 C C . LEU A 1 419 ? 4.07 23.812 -13.922 1 96.75 419 LEU A C 1
ATOM 3219 O O . LEU A 1 419 ? 4.359 24.719 -14.703 1 96.75 419 LEU A O 1
ATOM 3223 N N . PHE A 1 420 ? 4.469 23.953 -12.703 1 92.25 420 PHE A N 1
ATOM 3224 C CA . PHE A 1 420 ? 4.887 25.25 -12.203 1 92.25 420 PHE A CA 1
ATOM 3225 C C . PHE A 1 420 ? 6.191 25.141 -11.43 1 92.25 420 PHE A C 1
ATOM 3227 O O . PHE A 1 420 ? 6.691 26.141 -10.906 1 92.25 420 PHE A O 1
ATOM 3234 N N . VAL A 1 421 ? 6.633 23.984 -11.258 1 95.38 421 VAL A N 1
ATOM 3235 C CA . VAL A 1 421 ? 7.871 23.75 -10.516 1 95.38 421 VAL A CA 1
ATOM 3236 C C . VAL A 1 421 ? 8.789 22.828 -11.312 1 95.38 421 VAL A C 1
ATOM 3238 O O . VAL A 1 421 ? 8.32 21.922 -11.992 1 95.38 421 VAL A O 1
ATOM 3241 N N . ASP A 1 422 ? 10.062 23.141 -11.328 1 96.69 422 ASP A N 1
ATOM 3242 C CA . ASP A 1 422 ? 11.07 22.234 -11.867 1 96.69 422 ASP A CA 1
ATOM 3243 C C . ASP A 1 422 ? 11.328 21.078 -10.906 1 96.69 422 ASP A C 1
ATOM 3245 O O . ASP A 1 422 ? 12.188 21.172 -10.023 1 96.69 422 ASP A O 1
ATOM 3249 N N . GLU A 1 423 ? 10.648 19.984 -11.102 1 96.94 423 GLU A N 1
ATOM 3250 C CA . GLU A 1 423 ? 10.68 18.828 -10.203 1 96.94 423 GLU A CA 1
ATOM 3251 C C . GLU A 1 423 ? 12.102 18.281 -10.055 1 96.94 423 GLU A C 1
ATOM 3253 O O . GLU A 1 423 ? 12.531 17.953 -8.953 1 96.94 423 GLU A O 1
ATOM 3258 N N . ALA A 1 424 ? 12.82 18.156 -11.141 1 96.81 424 ALA A N 1
ATOM 3259 C CA . ALA A 1 424 ? 14.18 17.609 -11.117 1 96.81 424 ALA A CA 1
ATOM 3260 C C . ALA A 1 424 ? 15.094 18.469 -10.25 1 96.81 424 ALA A C 1
ATOM 3262 O O . ALA A 1 424 ? 15.898 17.938 -9.477 1 96.81 424 ALA A O 1
ATOM 3263 N N . LYS A 1 425 ? 14.992 19.766 -10.43 1 97.81 425 LYS A N 1
ATOM 3264 C CA . LYS A 1 425 ? 15.805 20.672 -9.617 1 97.81 425 LYS A CA 1
ATOM 3265 C C . LYS A 1 425 ? 15.43 20.578 -8.141 1 97.81 425 LYS A C 1
ATOM 3267 O O . LYS A 1 425 ? 16.297 20.594 -7.273 1 97.81 425 LYS A O 1
ATOM 3272 N N . ALA A 1 426 ? 14.117 20.578 -7.895 1 98.12 426 ALA A N 1
ATOM 3273 C CA . ALA A 1 426 ? 13.648 20.484 -6.512 1 98.12 426 ALA A CA 1
ATOM 3274 C C . ALA A 1 426 ? 14.195 19.234 -5.828 1 98.12 426 ALA A C 1
ATOM 3276 O O . ALA A 1 426 ? 14.664 19.312 -4.691 1 98.12 426 ALA A O 1
ATOM 3277 N N . MET A 1 427 ? 14.148 18.094 -6.52 1 97.81 427 MET A N 1
ATOM 3278 C CA . MET A 1 427 ? 14.648 16.844 -5.961 1 97.81 427 MET A CA 1
ATOM 3279 C C . MET A 1 427 ? 16.156 16.906 -5.754 1 97.81 427 MET A C 1
ATOM 3281 O O . MET A 1 427 ? 16.672 16.438 -4.738 1 97.81 427 MET A O 1
ATOM 3285 N N . ALA A 1 428 ? 16.875 17.469 -6.715 1 98.06 428 ALA A N 1
ATOM 3286 C CA . ALA A 1 428 ? 18.312 17.594 -6.605 1 98.06 428 ALA A CA 1
ATOM 3287 C C . ALA A 1 428 ? 18.703 18.453 -5.402 1 98.06 428 ALA A C 1
ATOM 3289 O O . ALA A 1 428 ? 19.641 18.125 -4.668 1 98.06 428 ALA A O 1
ATOM 3290 N N . ASP A 1 429 ? 17.984 19.578 -5.246 1 98.56 429 ASP A N 1
ATOM 3291 C CA . ASP A 1 429 ? 18.25 20.469 -4.113 1 98.56 429 ASP A CA 1
ATOM 3292 C C . ASP A 1 429 ? 17.984 19.766 -2.789 1 98.56 429 ASP A C 1
ATOM 3294 O O . ASP A 1 429 ? 18.766 19.891 -1.843 1 98.56 429 ASP A O 1
ATOM 3298 N N . CYS A 1 430 ? 16.906 19.047 -2.732 1 98.56 430 CYS A N 1
ATOM 3299 C CA . CYS A 1 430 ? 16.578 18.312 -1.516 1 98.56 430 CYS A CA 1
ATOM 3300 C C . CYS A 1 430 ? 17.641 17.25 -1.219 1 98.56 430 CYS A C 1
ATOM 3302 O O . CYS A 1 430 ? 18.062 17.094 -0.07 1 98.56 430 CYS A O 1
ATOM 3304 N N . ARG A 1 431 ? 18.047 16.516 -2.229 1 98.44 431 ARG A N 1
ATOM 3305 C CA . ARG A 1 431 ? 19.047 15.461 -2.082 1 98.44 431 ARG A CA 1
ATOM 3306 C C . ARG A 1 431 ? 20.359 16.031 -1.566 1 98.44 431 ARG A C 1
ATOM 3308 O O . ARG A 1 431 ? 21.047 15.375 -0.773 1 98.44 431 ARG A O 1
ATOM 3315 N N . GLN A 1 432 ? 20.734 17.203 -2.062 1 98.44 432 GLN A N 1
ATOM 3316 C CA . GLN A 1 432 ? 21.938 17.859 -1.591 1 98.44 432 GLN A CA 1
ATOM 3317 C C . GLN A 1 432 ? 21.844 18.203 -0.107 1 98.44 432 GLN A C 1
ATOM 3319 O O . GLN A 1 432 ? 22.781 17.953 0.657 1 98.44 432 GLN A O 1
ATOM 3324 N N . GLN A 1 433 ? 20.719 18.75 0.293 1 98.62 433 GLN A N 1
ATOM 3325 C CA . GLN A 1 433 ? 20.531 19.125 1.691 1 98.62 433 GLN A CA 1
ATOM 3326 C C . GLN A 1 433 ? 20.422 17.891 2.578 1 98.62 433 GLN A C 1
ATOM 3328 O O . GLN A 1 433 ? 20.875 17.906 3.727 1 98.62 433 GLN A O 1
ATOM 3333 N N . ALA A 1 434 ? 19.797 16.859 2.047 1 98.56 434 ALA A N 1
ATOM 3334 C CA . ALA A 1 434 ? 19.719 15.602 2.785 1 98.56 434 ALA A CA 1
ATOM 3335 C C . ALA A 1 434 ? 21.109 15.031 3.064 1 98.56 434 ALA A C 1
ATOM 3337 O O . ALA A 1 434 ? 21.359 14.492 4.145 1 98.56 434 ALA A O 1
ATOM 3338 N N . ASP A 1 435 ? 21.984 15.109 2.088 1 98.06 435 ASP A N 1
ATOM 3339 C CA . ASP A 1 435 ? 23.359 14.641 2.271 1 98.06 435 ASP A CA 1
ATOM 3340 C C . ASP A 1 435 ? 24.078 15.445 3.346 1 98.06 435 ASP A C 1
ATOM 3342 O O . ASP A 1 435 ? 24.812 14.891 4.168 1 98.06 435 ASP A O 1
ATOM 3346 N N . LEU A 1 436 ? 23.891 16.75 3.311 1 98.31 436 LEU A N 1
ATOM 3347 C CA . LEU A 1 436 ? 24.484 17.609 4.324 1 98.31 436 LEU A CA 1
ATOM 3348 C C . LEU A 1 436 ? 23.938 17.281 5.707 1 98.31 436 LEU A C 1
ATOM 3350 O O . LEU A 1 436 ? 24.688 17.312 6.695 1 98.31 436 LEU A O 1
ATOM 3354 N N . LEU A 1 437 ? 22.641 17 5.812 1 98.31 437 LEU A N 1
ATOM 3355 C CA . LEU A 1 437 ? 22.031 16.609 7.078 1 98.31 437 LEU A CA 1
ATOM 3356 C C . LEU A 1 437 ? 22.656 15.312 7.602 1 98.31 437 LEU A C 1
ATOM 3358 O O . LEU A 1 437 ? 22.984 15.219 8.789 1 98.31 437 LEU A O 1
ATOM 3362 N N . ARG A 1 438 ? 22.734 14.328 6.688 1 97.56 438 ARG A N 1
ATOM 3363 C CA . ARG A 1 438 ? 23.359 13.055 7.059 1 97.56 438 ARG A CA 1
ATOM 3364 C C . ARG A 1 438 ? 24.75 13.266 7.641 1 97.56 438 ARG A C 1
ATOM 3366 O O . ARG A 1 438 ? 25.094 12.672 8.664 1 97.56 438 ARG A O 1
ATOM 3373 N N . ILE A 1 439 ? 25.562 14.133 7 1 97.44 439 ILE A N 1
ATOM 3374 C CA . ILE A 1 439 ? 26.922 14.422 7.441 1 97.44 439 ILE A CA 1
ATOM 3375 C C . ILE A 1 439 ? 26.875 15.086 8.812 1 97.44 439 ILE A C 1
ATOM 3377 O O . ILE A 1 439 ? 27.656 14.727 9.703 1 97.44 439 ILE A O 1
ATOM 3381 N N . SER A 1 440 ? 25.938 15.992 8.984 1 97.56 440 SER A N 1
ATOM 3382 C CA . SER A 1 440 ? 25.812 16.703 10.25 1 97.56 440 SER A CA 1
ATOM 3383 C C . SER A 1 440 ? 25.438 15.766 11.391 1 97.56 440 SER A C 1
ATOM 3385 O O . SER A 1 440 ? 25.938 15.906 12.508 1 97.56 440 SER A O 1
ATOM 3387 N N . ILE A 1 441 ? 24.609 14.766 11.18 1 97.25 441 ILE A N 1
ATOM 3388 C CA . ILE A 1 441 ? 24.125 13.828 12.18 1 97.25 441 ILE A CA 1
ATOM 3389 C C . ILE A 1 441 ? 25.234 12.836 12.531 1 97.25 441 ILE A C 1
ATOM 3391 O O . ILE A 1 441 ? 25.422 12.5 13.703 1 97.25 441 ILE A O 1
ATOM 3395 N N . ASN A 1 442 ? 25.984 12.422 11.508 1 95.81 442 ASN A N 1
ATOM 3396 C CA . ASN A 1 442 ? 26.938 11.336 11.711 1 95.81 442 ASN A CA 1
ATOM 3397 C C . ASN A 1 442 ? 28.328 11.859 12.039 1 95.81 442 ASN A C 1
ATOM 3399 O O . ASN A 1 442 ? 29.188 11.109 12.492 1 95.81 442 ASN A O 1
ATOM 3403 N N . LYS A 1 443 ? 29.016 12.898 11.508 1 83.19 443 LYS A N 1
ATOM 3404 C CA . LYS A 1 443 ? 30.375 13.398 11.766 1 83.19 443 LYS A CA 1
ATOM 3405 C C . LYS A 1 443 ? 30.422 14.148 13.094 1 83.19 443 LYS A C 1
ATOM 3407 O O . LYS A 1 443 ? 31.469 14.688 13.469 1 83.19 443 LYS A O 1
ATOM 3412 N N . ARG A 1 444 ? 29.391 13.898 14.016 1 52.53 444 ARG A N 1
ATOM 3413 C CA . ARG A 1 444 ? 29.656 14.43 15.344 1 52.53 444 ARG A CA 1
ATOM 3414 C C . ARG A 1 444 ? 30.578 13.508 16.141 1 52.53 444 ARG A C 1
ATOM 3416 O O . ARG A 1 444 ? 30.531 12.289 15.969 1 52.53 444 ARG A O 1
ATOM 3423 N N . MET B 1 1 ? 19.312 -6.137 -30.938 1 96.56 1 MET B N 1
ATOM 3424 C CA . MET B 1 1 ? 19.766 -5.793 -29.594 1 96.56 1 MET B CA 1
ATOM 3425 C C . MET B 1 1 ? 19.031 -4.566 -29.062 1 96.56 1 MET B C 1
ATOM 3427 O O . MET B 1 1 ? 18.656 -3.682 -29.828 1 96.56 1 MET B O 1
ATOM 3431 N N . LYS B 1 2 ? 18.719 -4.555 -27.859 1 98.56 2 LYS B N 1
ATOM 3432 C CA . LYS B 1 2 ? 18.109 -3.43 -27.156 1 98.56 2 LYS B CA 1
ATOM 3433 C C . LYS B 1 2 ? 18.984 -2.941 -26.016 1 98.56 2 LYS B C 1
ATOM 3435 O O . LYS B 1 2 ? 19.656 -3.74 -25.359 1 98.56 2 LYS B O 1
ATOM 3440 N N . LEU B 1 3 ? 19.078 -1.679 -25.859 1 98.81 3 LEU B N 1
ATOM 3441 C CA . LEU B 1 3 ? 19.812 -1.057 -24.766 1 98.81 3 LEU B CA 1
ATOM 3442 C C . LEU B 1 3 ? 18.891 -0.202 -23.906 1 98.81 3 LEU B C 1
ATOM 3444 O O . LEU B 1 3 ? 18.391 0.829 -24.359 1 98.81 3 LEU B O 1
ATOM 3448 N N . ILE B 1 4 ? 18.578 -0.651 -22.688 1 98.88 4 ILE B N 1
ATOM 3449 C CA . ILE B 1 4 ? 17.844 0.149 -21.719 1 98.88 4 ILE B CA 1
ATOM 3450 C C . ILE B 1 4 ? 18.812 0.924 -20.844 1 98.88 4 ILE B C 1
ATOM 3452 O O . ILE B 1 4 ? 19.625 0.328 -20.125 1 98.88 4 ILE B O 1
ATOM 3456 N N . GLY B 1 5 ? 18.797 2.252 -20.906 1 98.62 5 GLY B N 1
ATOM 3457 C CA . GLY B 1 5 ? 19.812 2.992 -20.188 1 98.62 5 GLY B CA 1
ATOM 3458 C C . GLY B 1 5 ? 19.391 4.395 -19.812 1 98.62 5 GLY B C 1
ATOM 3459 O O . GLY B 1 5 ? 18.203 4.727 -19.891 1 98.62 5 GLY B O 1
ATOM 3460 N N . ASN B 1 6 ? 20.312 5.148 -19.297 1 98.19 6 ASN B N 1
ATOM 3461 C CA . ASN B 1 6 ? 20.062 6.512 -18.828 1 98.19 6 ASN B CA 1
ATOM 3462 C C . ASN B 1 6 ? 19.25 6.527 -17.531 1 98.19 6 ASN B C 1
ATOM 3464 O O . ASN B 1 6 ? 18.219 7.195 -17.453 1 98.19 6 ASN B O 1
ATOM 3468 N N . GLY B 1 7 ? 19.625 5.688 -16.578 1 98.5 7 GLY B N 1
ATOM 3469 C CA . GLY B 1 7 ? 19 5.578 -15.273 1 98.5 7 GLY B CA 1
ATOM 3470 C C . GLY B 1 7 ? 19.875 4.887 -14.25 1 98.5 7 GLY B C 1
ATOM 3471 O O . GLY B 1 7 ? 20.984 4.445 -14.562 1 98.5 7 GLY B O 1
ATOM 3472 N N . LYS B 1 8 ? 19.547 4.934 -13 1 98.62 8 LYS B N 1
ATOM 3473 C CA . LYS B 1 8 ? 20.203 4.152 -11.961 1 98.62 8 LYS B CA 1
ATOM 3474 C C . LYS B 1 8 ? 19.859 2.67 -12.086 1 98.62 8 LYS B C 1
ATOM 3476 O O . LYS B 1 8 ? 18.688 2.293 -12.117 1 98.62 8 LYS B O 1
ATOM 3481 N N . VAL B 1 9 ? 20.859 1.866 -12.203 1 98.94 9 VAL B N 1
ATOM 3482 C CA . VAL B 1 9 ? 20.625 0.438 -12.398 1 98.94 9 VAL B CA 1
ATOM 3483 C C . VAL B 1 9 ? 20.828 -0.297 -11.07 1 98.94 9 VAL B C 1
ATOM 3485 O O . VAL B 1 9 ? 21.922 -0.293 -10.508 1 98.94 9 VAL B O 1
ATOM 3488 N N . ILE B 1 10 ? 19.797 -0.83 -10.508 1 98.88 10 ILE B N 1
ATOM 3489 C CA . ILE B 1 10 ? 19.875 -1.771 -9.398 1 98.88 10 ILE B CA 1
ATOM 3490 C C . ILE B 1 10 ? 19.922 -3.199 -9.938 1 98.88 10 ILE B C 1
ATOM 3492 O O . ILE B 1 10 ? 18.938 -3.717 -10.461 1 98.88 10 ILE B O 1
ATOM 3496 N N . THR B 1 11 ? 21.031 -3.869 -9.812 1 98.81 11 THR B N 1
ATOM 3497 C CA . THR B 1 11 ? 21.281 -5.102 -10.555 1 98.81 11 THR B CA 1
ATOM 3498 C C . THR B 1 11 ? 20.812 -6.316 -9.758 1 98.81 11 THR B C 1
ATOM 3500 O O . THR B 1 11 ? 20.547 -7.375 -10.328 1 98.81 11 THR B O 1
ATOM 3503 N N . ARG B 1 12 ? 20.75 -6.195 -8.383 1 98.44 12 ARG B N 1
ATOM 3504 C CA . ARG B 1 12 ? 20.547 -7.297 -7.449 1 98.44 12 ARG B CA 1
ATOM 3505 C C . ARG B 1 12 ? 21.672 -8.32 -7.551 1 98.44 12 ARG B C 1
ATOM 3507 O O . ARG B 1 12 ? 21.469 -9.492 -7.223 1 98.44 12 ARG B O 1
ATOM 3514 N N . ASP B 1 13 ? 22.75 -7.898 -8.18 1 96.81 13 ASP B N 1
ATOM 3515 C CA . ASP B 1 13 ? 24.016 -8.602 -8.133 1 96.81 13 ASP B CA 1
ATOM 3516 C C . ASP B 1 13 ? 24.906 -8.047 -7.023 1 96.81 13 ASP B C 1
ATOM 3518 O O . ASP B 1 13 ? 25.281 -6.875 -7.047 1 96.81 13 ASP B O 1
ATOM 3522 N N . ASN B 1 14 ? 25.297 -8.898 -6.098 1 93.62 14 ASN B N 1
ATOM 3523 C CA . ASN B 1 14 ? 26.047 -8.453 -4.93 1 93.62 14 ASN B CA 1
ATOM 3524 C C . ASN B 1 14 ? 27.391 -7.84 -5.324 1 93.62 14 ASN B C 1
ATOM 3526 O O . ASN B 1 14 ? 27.922 -6.996 -4.605 1 93.62 14 ASN B O 1
ATOM 3530 N N . ASP B 1 15 ? 27.906 -8.188 -6.469 1 94.31 15 ASP B N 1
ATOM 3531 C CA . ASP B 1 15 ? 29.203 -7.68 -6.906 1 94.31 15 ASP B CA 1
ATOM 3532 C C . ASP B 1 15 ? 29.078 -6.246 -7.414 1 94.31 15 ASP B C 1
ATOM 3534 O O . ASP B 1 15 ? 30.062 -5.496 -7.406 1 94.31 15 ASP B O 1
ATOM 3538 N N . GLN B 1 16 ? 27.938 -5.871 -7.891 1 96.12 16 GLN B N 1
ATOM 3539 C CA . GLN B 1 16 ? 27.656 -4.531 -8.398 1 96.12 16 GLN B CA 1
ATOM 3540 C C . GLN B 1 16 ? 26.188 -4.176 -8.227 1 96.12 16 GLN B C 1
ATOM 3542 O O . GLN B 1 16 ? 25.438 -4.086 -9.211 1 96.12 16 GLN B O 1
ATOM 3547 N N . PRO B 1 17 ? 25.906 -3.865 -7.012 1 97.75 17 PRO B N 1
ATOM 3548 C CA . PRO B 1 17 ? 24.484 -3.738 -6.684 1 97.75 17 PRO B CA 1
ATOM 3549 C C . PRO B 1 17 ? 23.844 -2.516 -7.328 1 97.75 17 PRO B C 1
ATOM 3551 O O . PRO B 1 17 ? 22.625 -2.508 -7.57 1 97.75 17 PRO B O 1
ATOM 3554 N N . LEU B 1 18 ? 24.672 -1.458 -7.633 1 98.56 18 LEU B N 1
ATOM 3555 C CA . LEU B 1 18 ? 24.125 -0.201 -8.141 1 98.56 18 LEU B CA 1
ATOM 3556 C C . LEU B 1 18 ? 25.078 0.431 -9.148 1 98.56 18 LEU B C 1
ATOM 3558 O O . LEU B 1 18 ? 26.281 0.45 -8.945 1 98.56 18 LEU B O 1
ATOM 3562 N N . ILE B 1 19 ? 24.562 0.807 -10.242 1 98.62 19 ILE B N 1
ATOM 3563 C CA . ILE B 1 19 ? 25.266 1.621 -11.234 1 98.62 19 ILE B CA 1
ATOM 3564 C C . ILE B 1 19 ? 24.531 2.951 -11.414 1 98.62 19 ILE B C 1
ATOM 3566 O O . ILE B 1 19 ? 23.406 2.988 -11.914 1 98.62 19 ILE B O 1
ATOM 3570 N N . GLU B 1 20 ? 25.078 4.055 -11.023 1 97.25 20 GLU B N 1
ATOM 3571 C CA . GLU B 1 20 ? 24.422 5.363 -10.945 1 97.25 20 GLU B CA 1
ATOM 3572 C C . GLU B 1 20 ? 23.891 5.801 -12.305 1 97.25 20 GLU B C 1
ATOM 3574 O O . GLU B 1 20 ? 22.766 6.281 -12.406 1 97.25 20 GLU B O 1
ATOM 3579 N N . GLU B 1 21 ? 24.688 5.781 -13.289 1 97.94 21 GLU B N 1
ATOM 3580 C CA . GLU B 1 21 ? 24.297 6.027 -14.68 1 97.94 21 GLU B CA 1
ATOM 3581 C C . GLU B 1 21 ? 24.578 4.805 -15.547 1 97.94 21 GLU B C 1
ATOM 3583 O O . GLU B 1 21 ? 25.609 4.742 -16.234 1 97.94 21 GLU B O 1
ATOM 3588 N N . GLY B 1 22 ? 23.562 3.904 -15.484 1 98.69 22 GLY B N 1
ATOM 3589 C CA . GLY B 1 22 ? 23.844 2.596 -16.047 1 98.69 22 GLY B CA 1
ATOM 3590 C C . GLY B 1 22 ? 22.922 2.238 -17.203 1 98.69 22 GLY B C 1
ATOM 3591 O O . GLY B 1 22 ? 22.109 3.062 -17.641 1 98.69 22 GLY B O 1
ATOM 3592 N N . ALA B 1 23 ? 23.219 1.103 -17.766 1 98.81 23 ALA B N 1
ATOM 3593 C CA . ALA B 1 23 ? 22.406 0.534 -18.844 1 98.81 23 ALA B CA 1
ATOM 3594 C C . ALA B 1 23 ? 22.5 -0.989 -18.859 1 98.81 23 ALA B C 1
ATOM 3596 O O . ALA B 1 23 ? 23.438 -1.563 -18.281 1 98.81 23 ALA B O 1
ATOM 3597 N N . VAL B 1 24 ? 21.547 -1.598 -19.406 1 98.94 24 VAL B N 1
ATOM 3598 C CA . VAL B 1 24 ? 21.469 -3.043 -19.594 1 98.94 24 VAL B CA 1
ATOM 3599 C C . VAL B 1 24 ? 21.328 -3.367 -21.078 1 98.94 24 VAL B C 1
ATOM 3601 O O . VAL B 1 24 ? 20.391 -2.881 -21.734 1 98.94 24 VAL B O 1
ATOM 3604 N N . LEU B 1 25 ? 22.234 -4.137 -21.656 1 98.88 25 LEU B N 1
ATOM 3605 C CA . LEU B 1 25 ? 22.203 -4.578 -23.047 1 98.88 25 LEU B CA 1
ATOM 3606 C C . LEU B 1 25 ? 21.531 -5.949 -23.172 1 98.88 25 LEU B C 1
ATOM 3608 O O . LEU B 1 25 ? 21.922 -6.891 -22.469 1 98.88 25 LEU B O 1
ATOM 3612 N N . VAL B 1 26 ? 20.531 -6.059 -24.031 1 98.81 26 VAL B N 1
ATOM 3613 C CA . VAL B 1 26 ? 19.734 -7.266 -24.203 1 98.81 26 VAL B CA 1
ATOM 3614 C C . VAL B 1 26 ? 19.875 -7.781 -25.625 1 98.81 26 VAL B C 1
ATOM 3616 O O . VAL B 1 26 ? 19.875 -7 -26.578 1 98.81 26 VAL B O 1
ATOM 3619 N N . LYS B 1 27 ? 20.141 -9.016 -25.828 1 98.38 27 LYS B N 1
ATOM 3620 C CA . LYS B 1 27 ? 20.078 -9.711 -27.109 1 98.38 27 LYS B CA 1
ATOM 3621 C C . LYS B 1 27 ? 19.031 -10.836 -27.078 1 98.38 27 LYS B C 1
ATOM 3623 O O . LYS B 1 27 ? 19.172 -11.789 -26.312 1 98.38 27 LYS B O 1
ATOM 3628 N N . GLU B 1 28 ? 18.016 -10.711 -27.922 1 97 28 GLU B N 1
ATOM 3629 C CA . GLU B 1 28 ? 16.875 -11.633 -27.906 1 97 28 GLU B CA 1
ATOM 3630 C C . GLU B 1 28 ? 16.203 -11.68 -26.547 1 97 28 GLU B C 1
ATOM 3632 O O . GLU B 1 28 ? 15.742 -10.656 -26.031 1 97 28 GLU B O 1
ATOM 3637 N N . ASN B 1 29 ? 16.391 -12.766 -25.812 1 98.06 29 ASN B N 1
ATOM 3638 C CA . ASN B 1 29 ? 15.664 -12.906 -24.547 1 98.06 29 ASN B CA 1
ATOM 3639 C C . ASN B 1 29 ? 16.625 -12.93 -23.359 1 98.06 29 ASN B C 1
ATOM 3641 O O . ASN B 1 29 ? 16.203 -13.234 -22.234 1 98.06 29 ASN B O 1
ATOM 3645 N N . THR B 1 30 ? 17.875 -12.477 -23.562 1 98.25 30 THR B N 1
ATOM 3646 C CA . THR B 1 30 ? 18.875 -12.594 -22.5 1 98.25 30 THR B CA 1
ATOM 3647 C C . THR B 1 30 ? 19.641 -11.289 -22.344 1 98.25 30 THR B C 1
ATOM 3649 O O . THR B 1 30 ? 19.812 -10.539 -23.312 1 98.25 30 THR B O 1
ATOM 3652 N N . ILE B 1 31 ? 20.031 -11.031 -21.125 1 98.75 31 ILE B N 1
ATOM 3653 C CA . ILE B 1 31 ? 20.906 -9.906 -20.844 1 98.75 31 ILE B CA 1
ATOM 3654 C C . ILE B 1 31 ? 22.328 -10.258 -21.266 1 98.75 31 ILE B C 1
ATOM 3656 O O . ILE B 1 31 ? 22.828 -11.344 -20.953 1 98.75 31 ILE B O 1
ATOM 3660 N N . VAL B 1 32 ? 23.016 -9.352 -21.922 1 98.25 32 VAL B N 1
ATOM 3661 C CA . VAL B 1 32 ? 24.359 -9.656 -22.438 1 98.25 32 VAL B CA 1
ATOM 3662 C C . VAL B 1 32 ? 25.391 -8.867 -21.641 1 98.25 32 VAL B C 1
ATOM 3664 O O . VAL B 1 32 ? 26.531 -9.32 -21.484 1 98.25 32 VAL B O 1
ATOM 3667 N N . LYS B 1 33 ? 25.016 -7.633 -21.328 1 98.12 33 LYS B N 1
ATOM 3668 C CA . LYS B 1 33 ? 25.953 -6.766 -20.609 1 98.12 33 LYS B CA 1
ATOM 3669 C C . LYS B 1 33 ? 25.203 -5.758 -19.75 1 98.12 33 LYS B C 1
ATOM 3671 O O . LYS B 1 33 ? 24.109 -5.312 -20.109 1 98.12 33 LYS B O 1
ATOM 3676 N N . VAL B 1 34 ? 25.734 -5.469 -18.609 1 98.75 34 VAL B N 1
ATOM 3677 C CA . VAL B 1 34 ? 25.281 -4.406 -17.719 1 98.75 34 VAL B CA 1
ATOM 3678 C C . VAL B 1 34 ? 26.469 -3.504 -17.359 1 98.75 34 VAL B C 1
ATOM 3680 O O . VAL B 1 34 ? 27.547 -3.99 -17.062 1 98.75 34 VAL B O 1
ATOM 3683 N N . GLY B 1 35 ? 26.328 -2.23 -17.469 1 98.31 35 GLY B N 1
ATOM 3684 C CA . GLY B 1 35 ? 27.453 -1.354 -17.188 1 98.31 35 GLY B CA 1
ATOM 3685 C C . GLY B 1 35 ? 27.125 0.117 -17.359 1 98.31 35 GLY B C 1
ATOM 3686 O O . GLY B 1 35 ? 25.953 0.509 -17.266 1 98.31 35 GLY B O 1
ATOM 3687 N N . ASP B 1 36 ? 28.125 0.896 -17.547 1 98.44 36 ASP B N 1
ATOM 3688 C CA . ASP B 1 36 ? 28 2.342 -17.688 1 98.44 36 ASP B CA 1
ATOM 3689 C C . ASP B 1 36 ? 27.234 2.691 -18.969 1 98.44 36 ASP B C 1
ATOM 3691 O O . ASP B 1 36 ? 27.516 2.146 -20.031 1 98.44 36 ASP B O 1
ATOM 3695 N N . TYR B 1 37 ? 26.281 3.619 -18.812 1 98.44 37 TYR B N 1
ATOM 3696 C CA . TYR B 1 37 ? 25.391 3.98 -19.906 1 98.44 37 TYR B CA 1
ATOM 3697 C C . TYR B 1 37 ? 26.172 4.516 -21.094 1 98.44 37 TYR B C 1
ATOM 3699 O O . TYR B 1 37 ? 26.016 4.035 -22.219 1 98.44 37 TYR B O 1
ATOM 3707 N N . LYS B 1 38 ? 27.031 5.508 -20.891 1 98.06 38 LYS B N 1
ATOM 3708 C CA . LYS B 1 38 ? 27.766 6.145 -21.969 1 98.06 38 LYS B CA 1
ATOM 3709 C C . LYS B 1 38 ? 28.672 5.141 -22.688 1 98.06 38 LYS B C 1
ATOM 3711 O O . LYS B 1 38 ? 28.781 5.16 -23.906 1 98.06 38 LYS B O 1
ATOM 3716 N N . GLN B 1 39 ? 29.281 4.289 -21.891 1 98.38 39 GLN B N 1
ATOM 3717 C CA . GLN B 1 39 ? 30.156 3.271 -22.453 1 98.38 39 GLN B CA 1
ATOM 3718 C C . GLN B 1 39 ? 29.375 2.305 -23.344 1 98.38 39 GLN B C 1
ATOM 3720 O O . GLN B 1 39 ? 29.781 2.051 -24.484 1 98.38 39 GLN B O 1
ATOM 3725 N N . LEU B 1 40 ? 28.281 1.771 -22.875 1 98.44 40 LEU B N 1
ATOM 3726 C CA . LEU B 1 40 ? 27.516 0.772 -23.609 1 98.44 40 LEU B CA 1
ATOM 3727 C C . LEU B 1 40 ? 26.859 1.389 -24.828 1 98.44 40 LEU B C 1
ATOM 3729 O O . LEU B 1 40 ? 26.781 0.746 -25.891 1 98.44 40 LEU B O 1
ATOM 3733 N N . LYS B 1 41 ? 26.359 2.576 -24.672 1 97.94 41 LYS B N 1
ATOM 3734 C CA . LYS B 1 41 ? 25.781 3.268 -25.812 1 97.94 41 LYS B CA 1
ATOM 3735 C C . LYS B 1 41 ? 26.812 3.465 -26.922 1 97.94 41 LYS B C 1
ATOM 3737 O O . LYS B 1 41 ? 26.484 3.365 -28.109 1 97.94 41 LYS B O 1
ATOM 3742 N N . GLY B 1 42 ? 28.031 3.777 -26.578 1 98 42 GLY B N 1
ATOM 3743 C CA . GLY B 1 42 ? 29.125 3.918 -27.531 1 98 42 GLY B CA 1
ATOM 3744 C C . GLY B 1 42 ? 29.516 2.604 -28.188 1 98 42 GLY B C 1
ATOM 3745 O O . GLY B 1 42 ? 29.797 2.553 -29.375 1 98 42 GLY B O 1
ATOM 3746 N N . GLU B 1 43 ? 29.578 1.588 -27.391 1 98.06 43 GLU B N 1
ATOM 3747 C CA . GLU B 1 43 ? 29.984 0.268 -27.859 1 98.06 43 GLU B CA 1
ATOM 3748 C C . GLU B 1 43 ? 28.938 -0.342 -28.781 1 98.06 43 GLU B C 1
ATOM 3750 O O . GLU B 1 43 ? 29.266 -1.107 -29.688 1 98.06 43 GLU B O 1
ATOM 3755 N N . TYR B 1 44 ? 27.672 -0.036 -28.562 1 98 44 TYR B N 1
ATOM 3756 C CA . TYR B 1 44 ? 26.578 -0.613 -29.328 1 98 44 TYR B CA 1
ATOM 3757 C C . TYR B 1 44 ? 25.672 0.477 -29.891 1 98 44 TYR B C 1
ATOM 3759 O O . TYR B 1 44 ? 24.484 0.518 -29.578 1 98 44 TYR B O 1
ATOM 3767 N N . PRO B 1 45 ? 26.141 1.229 -30.781 1 96.94 45 PRO B N 1
ATOM 3768 C CA . PRO B 1 45 ? 25.406 2.395 -31.281 1 96.94 45 PRO B CA 1
ATOM 3769 C C . PRO B 1 45 ? 24.172 2.01 -32.094 1 96.94 45 PRO B C 1
ATOM 3771 O O . PRO B 1 45 ? 23.25 2.814 -32.219 1 96.94 45 PRO B O 1
ATOM 3774 N N . ASP B 1 46 ? 24.094 0.741 -32.562 1 97.19 46 ASP B N 1
ATOM 3775 C CA . ASP B 1 46 ? 22.984 0.329 -33.406 1 97.19 46 ASP B CA 1
ATOM 3776 C C . ASP B 1 46 ? 21.875 -0.352 -32.625 1 97.19 46 ASP B C 1
ATOM 3778 O O . ASP B 1 46 ? 20.828 -0.692 -33.156 1 97.19 46 ASP B O 1
ATOM 3782 N N . ALA B 1 47 ? 22.125 -0.523 -31.297 1 97.81 47 ALA B N 1
ATOM 3783 C CA . ALA B 1 47 ? 21.109 -1.134 -30.438 1 97.81 47 ALA B CA 1
ATOM 3784 C C . ALA B 1 47 ? 19.891 -0.226 -30.328 1 97.81 47 ALA B C 1
ATOM 3786 O O . ALA B 1 47 ? 20.016 0.995 -30.219 1 97.81 47 ALA B O 1
ATOM 3787 N N . GLU B 1 48 ? 18.656 -0.823 -30.453 1 98.25 48 GLU B N 1
ATOM 3788 C CA . GLU B 1 48 ? 17.453 -0.06 -30.125 1 98.25 48 GLU B CA 1
ATOM 3789 C C . GLU B 1 48 ? 17.516 0.496 -28.703 1 98.25 48 GLU B C 1
ATOM 3791 O O . GLU B 1 48 ? 17.672 -0.26 -27.75 1 98.25 48 GLU B O 1
ATOM 3796 N N . PHE B 1 49 ? 17.453 1.783 -28.625 1 98.44 49 PHE B N 1
ATOM 3797 C CA . PHE B 1 49 ? 17.641 2.434 -27.344 1 98.44 49 PHE B CA 1
ATOM 3798 C C . PHE B 1 49 ? 16.297 2.658 -26.641 1 98.44 49 PHE B C 1
ATOM 3800 O O . PHE B 1 49 ? 15.367 3.188 -27.25 1 98.44 49 PHE B O 1
ATOM 3807 N N . ILE B 1 50 ? 16.141 2.221 -25.422 1 98.5 50 ILE B N 1
ATOM 3808 C CA . ILE B 1 50 ? 15.023 2.473 -24.531 1 98.5 50 ILE B CA 1
ATOM 3809 C C . ILE B 1 50 ? 15.453 3.402 -23.391 1 98.5 50 ILE B C 1
ATOM 3811 O O . ILE B 1 50 ? 16.25 3.012 -22.531 1 98.5 50 ILE B O 1
ATOM 3815 N N . ASP B 1 51 ? 14.945 4.586 -23.359 1 98.56 51 ASP B N 1
ATOM 3816 C CA . ASP B 1 51 ? 15.344 5.648 -22.438 1 98.56 51 ASP B CA 1
ATOM 3817 C C . ASP B 1 51 ? 14.633 5.512 -21.094 1 98.56 51 ASP B C 1
ATOM 3819 O O . ASP B 1 51 ? 13.398 5.59 -21.031 1 98.56 51 ASP B O 1
ATOM 3823 N N . ALA B 1 52 ? 15.422 5.281 -20.062 1 98.44 52 ALA B N 1
ATOM 3824 C CA . ALA B 1 52 ? 14.852 5.191 -18.719 1 98.44 52 ALA B CA 1
ATOM 3825 C C . ALA B 1 52 ? 14.578 6.578 -18.141 1 98.44 52 ALA B C 1
ATOM 3827 O O . ALA B 1 52 ? 13.93 6.707 -17.094 1 98.44 52 ALA B O 1
ATOM 3828 N N . LYS B 1 53 ? 15.055 7.625 -18.781 1 96.94 53 LYS B N 1
ATOM 3829 C CA . LYS B 1 53 ? 14.773 9.016 -18.438 1 96.94 53 LYS B CA 1
ATOM 3830 C C . LYS B 1 53 ? 15.148 9.32 -17 1 96.94 53 LYS B C 1
ATOM 3832 O O . LYS B 1 53 ? 14.375 9.945 -16.266 1 96.94 53 LYS B O 1
ATOM 3837 N N . GLY B 1 54 ? 16.25 8.773 -16.578 1 97.38 54 GLY B N 1
ATOM 3838 C CA . GLY B 1 54 ? 16.766 9.055 -15.242 1 97.38 54 GLY B CA 1
ATOM 3839 C C . GLY B 1 54 ? 16.141 8.195 -14.164 1 97.38 54 GLY B C 1
ATOM 3840 O O . GLY B 1 54 ? 16.516 8.297 -12.992 1 97.38 54 GLY B O 1
ATOM 3841 N N . GLY B 1 55 ? 15.227 7.285 -14.516 1 98.19 55 GLY B N 1
ATOM 3842 C CA . GLY B 1 55 ? 14.539 6.438 -13.555 1 98.19 55 GLY B CA 1
ATOM 3843 C C . GLY B 1 55 ? 15.398 5.293 -13.047 1 98.19 55 GLY B C 1
ATOM 3844 O O . GLY B 1 55 ? 16.625 5.309 -13.219 1 98.19 55 GLY B O 1
ATOM 3845 N N . VAL B 1 56 ? 14.766 4.367 -12.359 1 98.81 56 VAL B N 1
ATOM 3846 C CA . VAL B 1 56 ? 15.461 3.209 -11.805 1 98.81 56 VAL B CA 1
ATOM 3847 C C . VAL B 1 56 ? 15.227 1.987 -12.688 1 98.81 56 VAL B C 1
ATOM 3849 O O . VAL B 1 56 ? 14.078 1.639 -12.984 1 98.81 56 VAL B O 1
ATOM 3852 N N . ILE B 1 57 ? 16.281 1.415 -13.203 1 98.94 57 ILE B N 1
ATOM 3853 C CA . ILE B 1 57 ? 16.266 0.175 -13.969 1 98.94 57 ILE B CA 1
ATOM 3854 C C . ILE B 1 57 ? 16.562 -1.007 -13.047 1 98.94 57 ILE B C 1
ATOM 3856 O O . ILE B 1 57 ? 17.578 -1.02 -12.359 1 98.94 57 ILE B O 1
ATOM 3860 N N . MET B 1 58 ? 15.695 -1.99 -12.953 1 98.94 58 MET B N 1
ATOM 3861 C CA . MET B 1 58 ? 15.875 -3.115 -12.039 1 98.94 58 MET B CA 1
ATOM 3862 C C . MET B 1 58 ? 15.25 -4.383 -12.609 1 98.94 58 MET B C 1
ATOM 3864 O O . MET B 1 58 ? 14.531 -4.332 -13.609 1 98.94 58 MET B O 1
ATOM 3868 N N . PRO B 1 59 ? 15.609 -5.562 -12.078 1 98.94 59 PRO B N 1
ATOM 3869 C CA . PRO B 1 59 ? 14.953 -6.789 -12.547 1 98.94 59 PRO B CA 1
ATOM 3870 C C . PRO B 1 59 ? 13.438 -6.77 -12.344 1 98.94 59 PRO B C 1
ATOM 3872 O O . PRO B 1 59 ? 12.953 -6.141 -11.398 1 98.94 59 PRO B O 1
ATOM 3875 N N . GLY B 1 60 ? 12.688 -7.422 -13.266 1 98.88 60 GLY B N 1
ATOM 3876 C CA . GLY B 1 60 ? 11.273 -7.648 -13.016 1 98.88 60 GLY B CA 1
ATOM 3877 C C . GLY B 1 60 ? 11.008 -8.391 -11.719 1 98.88 60 GLY B C 1
ATOM 3878 O O . GLY B 1 60 ? 11.859 -9.133 -11.234 1 98.88 60 GLY B O 1
ATOM 3879 N N . LEU B 1 61 ? 9.828 -8.195 -11.141 1 98.94 61 LEU B N 1
ATOM 3880 C CA . LEU B 1 61 ? 9.461 -8.812 -9.867 1 98.94 61 LEU B CA 1
ATOM 3881 C C . LEU B 1 61 ? 8.805 -10.172 -10.086 1 98.94 61 LEU B C 1
ATOM 3883 O O . LEU B 1 61 ? 8.242 -10.43 -11.156 1 98.94 61 LEU B O 1
ATOM 3887 N N . ILE B 1 62 ? 8.938 -11.016 -9.102 1 98.94 62 ILE B N 1
ATOM 3888 C CA . ILE B 1 62 ? 8.391 -12.367 -9.125 1 98.94 62 ILE B CA 1
ATOM 3889 C C . ILE B 1 62 ? 7.367 -12.539 -8 1 98.94 62 ILE B C 1
ATOM 3891 O O . ILE B 1 62 ? 7.645 -12.203 -6.848 1 98.94 62 ILE B O 1
ATOM 3895 N N . ASN B 1 63 ? 6.164 -12.914 -8.305 1 98.94 63 ASN B N 1
ATOM 3896 C CA . ASN B 1 63 ? 5.129 -13.258 -7.336 1 98.94 63 ASN B CA 1
ATOM 3897 C C . ASN B 1 63 ? 4.996 -14.773 -7.172 1 98.94 63 ASN B C 1
ATOM 3899 O O . ASN B 1 63 ? 4.496 -15.453 -8.07 1 98.94 63 ASN B O 1
ATOM 3903 N N . THR B 1 64 ? 5.305 -15.297 -5.977 1 98.94 64 THR B N 1
ATOM 3904 C CA . THR B 1 64 ? 5.453 -16.734 -5.828 1 98.94 64 THR B CA 1
ATOM 3905 C C . THR B 1 64 ? 4.152 -17.359 -5.328 1 98.94 64 THR B C 1
ATOM 3907 O O . THR B 1 64 ? 4.078 -18.578 -5.141 1 98.94 64 THR B O 1
ATOM 3910 N N . HIS B 1 65 ? 3.117 -16.609 -5.129 1 98.94 65 HIS B N 1
ATOM 3911 C CA . HIS B 1 65 ? 1.797 -17.125 -4.793 1 98.94 65 HIS B CA 1
ATOM 3912 C C . HIS B 1 65 ? 0.704 -16.125 -5.133 1 98.94 65 HIS B C 1
ATOM 3914 O O . HIS B 1 65 ? 0.589 -15.086 -4.48 1 98.94 65 HIS B O 1
ATOM 3920 N N . ASN B 1 66 ? -0.09 -16.406 -6.082 1 98.81 66 ASN B N 1
ATOM 3921 C CA . ASN B 1 66 ? -1.184 -15.562 -6.539 1 98.81 66 ASN B CA 1
ATOM 3922 C C . ASN B 1 66 ? -2.447 -16.375 -6.812 1 98.81 66 ASN B C 1
ATOM 3924 O O . ASN B 1 66 ? -2.432 -17.594 -6.738 1 98.81 66 ASN B O 1
ATOM 3928 N N . HIS B 1 67 ? -3.582 -15.734 -6.945 1 98.81 67 HIS B N 1
ATOM 3929 C CA . HIS B 1 67 ? -4.859 -16.297 -7.371 1 98.81 67 HIS B CA 1
ATOM 3930 C C . HIS B 1 67 ? -5.473 -15.484 -8.5 1 98.81 67 HIS B C 1
ATOM 3932 O O . HIS B 1 67 ? -6.188 -14.508 -8.258 1 98.81 67 HIS B O 1
ATOM 3938 N N . ILE B 1 68 ? -5.336 -15.961 -9.711 1 98.56 68 ILE B N 1
ATOM 3939 C CA . ILE B 1 68 ? -5.891 -15.312 -10.898 1 98.56 68 ILE B CA 1
ATOM 3940 C C . ILE B 1 68 ? -7.418 -15.398 -10.859 1 98.56 68 ILE B C 1
ATOM 3942 O O . ILE B 1 68 ? -8.109 -14.461 -11.266 1 98.56 68 ILE B O 1
ATOM 3946 N N . TYR B 1 69 ? -7.977 -16.484 -10.328 1 97.94 69 TYR B N 1
ATOM 3947 C CA . TYR B 1 69 ? -9.414 -16.75 -10.383 1 97.94 69 TYR B CA 1
ATOM 3948 C C . TYR B 1 69 ? -10.172 -15.727 -9.539 1 97.94 69 TYR B C 1
ATOM 3950 O O . TYR B 1 69 ? -11.391 -15.586 -9.672 1 97.94 69 TYR B O 1
ATOM 3958 N N . SER B 1 70 ? -9.422 -14.969 -8.664 1 97.5 70 SER B N 1
ATOM 3959 C CA . SER B 1 70 ? -10.078 -14.062 -7.738 1 97.5 70 SER B CA 1
ATOM 3960 C C . SER B 1 70 ? -10.227 -12.664 -8.344 1 97.5 70 SER B C 1
ATOM 3962 O O . SER B 1 70 ? -10.766 -11.758 -7.707 1 97.5 70 SER B O 1
ATOM 3964 N N . ALA B 1 71 ? -9.844 -12.422 -9.586 1 97.69 71 ALA B N 1
ATOM 3965 C CA . ALA B 1 71 ? -9.766 -11.094 -10.188 1 97.69 71 ALA B CA 1
ATOM 3966 C C . ALA B 1 71 ? -11.117 -10.398 -10.156 1 97.69 71 ALA B C 1
ATOM 3968 O O . ALA B 1 71 ? -11.203 -9.211 -9.836 1 97.69 71 ALA B O 1
ATOM 3969 N N . MET B 1 72 ? -12.195 -11.141 -10.398 1 98.06 72 MET B N 1
ATOM 3970 C CA . MET B 1 72 ? -13.516 -10.547 -10.57 1 98.06 72 MET B CA 1
ATOM 3971 C C . MET B 1 72 ? -14.195 -10.352 -9.219 1 98.06 72 MET B C 1
ATOM 3973 O O . MET B 1 72 ? -15.344 -9.891 -9.156 1 98.06 72 MET B O 1
ATOM 3977 N N . ALA B 1 73 ? -13.461 -10.688 -8.109 1 97 73 ALA B N 1
ATOM 3978 C CA . ALA B 1 73 ? -14.008 -10.461 -6.773 1 97 73 ALA B CA 1
ATOM 3979 C C . ALA B 1 73 ? -13.992 -8.977 -6.422 1 97 73 ALA B C 1
ATOM 3981 O O . ALA B 1 73 ? -14.664 -8.547 -5.484 1 97 73 ALA B O 1
ATOM 3982 N N . ARG B 1 74 ? -13.273 -8.188 -7.129 1 94.81 74 ARG B N 1
ATOM 3983 C CA . ARG B 1 74 ? -13.18 -6.758 -6.844 1 94.81 74 ARG B CA 1
ATOM 3984 C C . ARG B 1 74 ? -14.547 -6.09 -6.926 1 94.81 74 ARG B C 1
ATOM 3986 O O . ARG B 1 74 ? -15.188 -6.094 -7.98 1 94.81 74 ARG B O 1
ATOM 3993 N N . GLY B 1 75 ? -14.984 -5.488 -5.828 1 94.25 75 GLY B N 1
ATOM 3994 C CA . GLY B 1 75 ? -16.234 -4.746 -5.805 1 94.25 75 GLY B CA 1
ATOM 3995 C C . GLY B 1 75 ? -17.453 -5.645 -5.832 1 94.25 75 GLY B C 1
ATOM 3996 O O . GLY B 1 75 ? -18.594 -5.156 -5.945 1 94.25 75 GLY B O 1
ATOM 3997 N N . LEU B 1 76 ? -17.234 -6.926 -5.738 1 95.44 76 LEU B N 1
ATOM 3998 C CA . LEU B 1 76 ? -18.344 -7.879 -5.812 1 95.44 76 LEU B CA 1
ATOM 3999 C C . LEU B 1 76 ? -19.141 -7.898 -4.512 1 95.44 76 LEU B C 1
ATOM 4001 O O . LEU B 1 76 ? -18.547 -8.008 -3.428 1 95.44 76 LEU B O 1
ATOM 4005 N N . ALA B 1 77 ? -20.422 -7.699 -4.602 1 92.94 77 ALA B N 1
ATOM 4006 C CA . ALA B 1 77 ? -21.328 -7.883 -3.482 1 92.94 77 ALA B CA 1
ATOM 4007 C C . ALA B 1 77 ? -22.141 -9.164 -3.643 1 92.94 77 ALA B C 1
ATOM 4009 O O . ALA B 1 77 ? -22.766 -9.391 -4.684 1 92.94 77 ALA B O 1
ATOM 4010 N N . ILE B 1 78 ? -22.062 -9.961 -2.693 1 94.5 78 ILE B N 1
ATOM 4011 C CA . ILE B 1 78 ? -22.844 -11.188 -2.678 1 94.5 78 ILE B CA 1
ATOM 4012 C C . ILE B 1 78 ? -24 -11.055 -1.688 1 94.5 78 ILE B C 1
ATOM 4014 O O . ILE B 1 78 ? -23.781 -10.742 -0.513 1 94.5 78 ILE B O 1
ATOM 4018 N N . ASP B 1 79 ? -25.141 -11.25 -2.094 1 93.38 79 ASP B N 1
ATOM 4019 C CA . ASP B 1 79 ? -26.328 -11.102 -1.269 1 93.38 79 ASP B CA 1
ATOM 4020 C C . ASP B 1 79 ? -26.266 -12.016 -0.047 1 93.38 79 ASP B C 1
ATOM 4022 O O . ASP B 1 79 ? -26.031 -13.219 -0.175 1 93.38 79 ASP B O 1
ATOM 4026 N N . GLY B 1 80 ? -26.453 -11.414 1.085 1 89.88 80 GLY B N 1
ATOM 4027 C CA . GLY B 1 80 ? -26.547 -12.195 2.311 1 89.88 80 GLY B CA 1
ATOM 4028 C C . GLY B 1 80 ? -25.188 -12.586 2.865 1 89.88 80 GLY B C 1
ATOM 4029 O O . GLY B 1 80 ? -25.109 -13.258 3.896 1 89.88 80 GLY B O 1
ATOM 4030 N N . TYR B 1 81 ? -24.156 -12.148 2.217 1 91.06 81 TYR B N 1
ATOM 4031 C CA . TYR B 1 81 ? -22.797 -12.516 2.633 1 91.06 81 TYR B CA 1
ATOM 4032 C C . TYR B 1 81 ? -22.375 -11.734 3.873 1 91.06 81 TYR B C 1
ATOM 4034 O O . TYR B 1 81 ? -22.266 -10.508 3.836 1 91.06 81 TYR B O 1
ATOM 4042 N N . ASN B 1 82 ? -22.234 -12.297 4.977 1 90 82 ASN B N 1
ATOM 4043 C CA . ASN B 1 82 ? -21.797 -11.781 6.27 1 90 82 ASN B CA 1
ATOM 4044 C C . ASN B 1 82 ? -21.031 -12.844 7.062 1 90 82 ASN B C 1
ATOM 4046 O O . ASN B 1 82 ? -21.547 -13.367 8.055 1 90 82 ASN B O 1
ATOM 4050 N N . PRO B 1 83 ? -19.766 -13.008 6.672 1 91.44 83 PRO B N 1
ATOM 4051 C CA . PRO B 1 83 ? -19.031 -14.164 7.195 1 91.44 83 PRO B CA 1
ATOM 4052 C C . PRO B 1 83 ? -18.547 -13.953 8.633 1 91.44 83 PRO B C 1
ATOM 4054 O O . PRO B 1 83 ? -18.188 -12.836 9.008 1 91.44 83 PRO B O 1
ATOM 4057 N N . ASN B 1 84 ? -18.609 -14.977 9.367 1 89.94 84 ASN B N 1
ATOM 4058 C CA . ASN B 1 84 ? -17.984 -15.07 10.68 1 89.94 84 ASN B CA 1
ATOM 4059 C C . ASN B 1 84 ? -16.828 -16.062 10.68 1 89.94 84 ASN B C 1
ATOM 4061 O O . ASN B 1 84 ? -17.016 -17.25 10.992 1 89.94 84 ASN B O 1
ATOM 4065 N N . GLY B 1 85 ? -15.695 -15.539 10.391 1 90.06 85 GLY B N 1
ATOM 4066 C CA . GLY B 1 85 ? -14.516 -16.391 10.398 1 90.06 85 GLY B CA 1
ATOM 4067 C C . GLY B 1 85 ? -14.078 -16.828 9.016 1 90.06 85 GLY B C 1
ATOM 4068 O O . GLY B 1 85 ? -14.805 -16.625 8.039 1 90.06 85 GLY B O 1
ATOM 4069 N N . PHE B 1 86 ? -12.969 -17.516 8.961 1 93.19 86 PHE B N 1
ATOM 4070 C CA . PHE B 1 86 ? -12.281 -17.812 7.711 1 93.19 86 PHE B CA 1
ATOM 4071 C C . PHE B 1 86 ? -13.031 -18.859 6.91 1 93.19 86 PHE B C 1
ATOM 4073 O O . PHE B 1 86 ? -13.148 -18.75 5.688 1 93.19 86 PHE B O 1
ATOM 4080 N N . LEU B 1 87 ? -13.555 -19.875 7.484 1 94.19 87 LEU B N 1
ATOM 4081 C CA . LEU B 1 87 ? -14.25 -20.938 6.773 1 94.19 87 LEU B CA 1
ATOM 4082 C C . LEU B 1 87 ? -15.492 -20.406 6.062 1 94.19 87 LEU B C 1
ATOM 4084 O O . LEU B 1 87 ? -15.812 -20.828 4.953 1 94.19 87 LEU B O 1
ATOM 4088 N N . GLU B 1 88 ? -16.188 -19.438 6.758 1 94.5 88 GLU B N 1
ATOM 4089 C CA . GLU B 1 88 ? -17.359 -18.828 6.133 1 94.5 88 GLU B CA 1
ATOM 4090 C C . GLU B 1 88 ? -16.938 -17.922 4.973 1 94.5 88 GLU B C 1
ATOM 4092 O O . GLU B 1 88 ? -17.688 -17.781 3.994 1 94.5 88 GLU B O 1
ATOM 4097 N N . ILE B 1 89 ? -15.781 -17.344 5.059 1 95.19 89 ILE B N 1
ATOM 4098 C CA . ILE B 1 89 ? -15.242 -16.562 3.953 1 95.19 89 ILE B CA 1
ATOM 4099 C C . ILE B 1 89 ? -14.977 -17.469 2.758 1 95.19 89 ILE B C 1
ATOM 4101 O O . ILE B 1 89 ? -15.359 -17.156 1.628 1 95.19 89 ILE B O 1
ATOM 4105 N N . LEU B 1 90 ? -14.336 -18.609 3.004 1 95.12 90 LEU B N 1
ATOM 4106 C CA . LEU B 1 90 ? -14.086 -19.578 1.935 1 95.12 90 LEU B CA 1
ATOM 4107 C C . LEU B 1 90 ? -15.383 -20 1.269 1 95.12 90 LEU B C 1
ATOM 4109 O O . LEU B 1 90 ? -15.539 -19.859 0.054 1 95.12 90 LEU B O 1
ATOM 4113 N N . ASP B 1 91 ? -16.312 -20.406 2.062 1 94.38 91 ASP B N 1
ATOM 4114 C CA . ASP B 1 91 ? -17.562 -20.969 1.547 1 94.38 91 ASP B CA 1
ATOM 4115 C C . ASP B 1 91 ? -18.422 -19.891 0.884 1 94.38 91 ASP B C 1
ATOM 4117 O O . ASP B 1 91 ? -18.938 -20.094 -0.216 1 94.38 91 ASP B O 1
ATOM 4121 N N . GLY B 1 92 ? -18.516 -18.812 1.583 1 94.12 92 GLY B N 1
ATOM 4122 C CA . GLY B 1 92 ? -19.438 -17.781 1.146 1 94.12 92 GLY B CA 1
ATOM 4123 C C . GLY B 1 92 ? -18.891 -16.906 0.038 1 94.12 92 GLY B C 1
ATOM 4124 O O . GLY B 1 92 ? -19.656 -16.297 -0.709 1 94.12 92 GLY B O 1
ATOM 4125 N N . LEU B 1 93 ? -17.594 -16.844 -0.103 1 95.88 93 LEU B N 1
ATOM 4126 C CA . LEU B 1 93 ? -17 -15.945 -1.091 1 95.88 93 LEU B CA 1
ATOM 4127 C C . LEU B 1 93 ? -16.172 -16.734 -2.105 1 95.88 93 LEU B C 1
ATOM 4129 O O . LEU B 1 93 ? -16.578 -16.891 -3.258 1 95.88 93 LEU B O 1
ATOM 4133 N N . TRP B 1 94 ? -15.125 -17.344 -1.729 1 96.25 94 TRP B N 1
ATOM 4134 C CA . TRP B 1 94 ? -14.148 -17.859 -2.674 1 96.25 94 TRP B CA 1
ATOM 4135 C C . TRP B 1 94 ? -14.664 -19.125 -3.354 1 96.25 94 TRP B C 1
ATOM 4137 O O . TRP B 1 94 ? -14.562 -19.266 -4.574 1 96.25 94 TRP B O 1
ATOM 4147 N N . TRP B 1 95 ? -15.219 -20.078 -2.551 1 97.19 95 TRP B N 1
ATOM 4148 C CA . TRP B 1 95 ? -15.766 -21.297 -3.137 1 97.19 95 TRP B CA 1
ATOM 4149 C C . TRP B 1 95 ? -17.031 -21 -3.941 1 97.19 95 TRP B C 1
ATOM 4151 O O . TRP B 1 95 ? -17.312 -21.688 -4.93 1 97.19 95 TRP B O 1
ATOM 4161 N N . ASN B 1 96 ? -17.75 -19.953 -3.467 1 96.94 96 ASN B N 1
ATOM 4162 C CA . ASN B 1 96 ? -18.891 -19.5 -4.258 1 96.94 96 ASN B CA 1
ATOM 4163 C C . ASN B 1 96 ? -18.453 -18.969 -5.621 1 96.94 96 ASN B C 1
ATOM 4165 O O . ASN B 1 96 ? -19.016 -19.359 -6.648 1 96.94 96 ASN B O 1
ATOM 4169 N N . ILE B 1 97 ? -17.422 -18.219 -5.688 1 97.62 97 ILE B N 1
ATOM 4170 C CA . ILE B 1 97 ? -16.906 -17.656 -6.93 1 97.62 97 ILE B CA 1
ATOM 4171 C C . ILE B 1 97 ? -16.406 -18.781 -7.828 1 97.62 97 ILE B C 1
ATOM 4173 O O . ILE B 1 97 ? -16.781 -18.875 -9 1 97.62 97 ILE B O 1
ATOM 4177 N N . ASP B 1 98 ? -15.539 -19.672 -7.301 1 97.5 98 ASP B N 1
ATOM 4178 C CA . ASP B 1 98 ? -14.898 -20.656 -8.164 1 97.5 98 ASP B CA 1
ATOM 4179 C C . ASP B 1 98 ? -15.906 -21.672 -8.68 1 97.5 98 ASP B C 1
ATOM 4181 O O . ASP B 1 98 ? -15.703 -22.281 -9.734 1 97.5 98 ASP B O 1
ATOM 4185 N N . ARG B 1 99 ? -17.094 -21.875 -7.98 1 97.69 99 ARG B N 1
ATOM 4186 C CA . ARG B 1 99 ? -18.156 -22.766 -8.43 1 97.69 99 ARG B CA 1
ATOM 4187 C C . ARG B 1 99 ? -18.922 -22.172 -9.602 1 97.69 99 ARG B C 1
ATOM 4189 O O . ARG B 1 99 ? -19.609 -22.891 -10.336 1 97.69 99 ARG B O 1
ATOM 4196 N N . HIS B 1 100 ? -18.766 -20.875 -9.789 1 98.06 100 HIS B N 1
ATOM 4197 C CA . HIS B 1 100 ? -19.562 -20.219 -10.812 1 98.06 100 HIS B CA 1
ATOM 4198 C C . HIS B 1 100 ? -18.688 -19.812 -12.008 1 98.06 100 HIS B C 1
ATOM 4200 O O . HIS B 1 100 ? -19.219 -19.453 -13.062 1 98.06 100 HIS B O 1
ATOM 4206 N N . LEU B 1 101 ? -17.453 -19.906 -11.922 1 98.5 101 LEU B N 1
ATOM 4207 C CA . LEU B 1 101 ? -16.562 -19.422 -12.969 1 98.5 101 LEU B CA 1
ATOM 4208 C C . LEU B 1 101 ? -16.672 -20.281 -14.219 1 98.5 101 LEU B C 1
ATOM 4210 O O . LEU B 1 101 ? -16.625 -21.516 -14.133 1 98.5 101 LEU B O 1
ATOM 4214 N N . THR B 1 102 ? -16.859 -19.672 -15.352 1 98.44 102 THR B N 1
ATOM 4215 C CA . THR B 1 102 ? -16.766 -20.328 -16.656 1 98.44 102 THR B CA 1
ATOM 4216 C C . THR B 1 102 ? -15.359 -20.219 -17.219 1 98.44 102 THR B C 1
ATOM 4218 O O . THR B 1 102 ? -14.516 -19.5 -16.688 1 98.44 102 THR B O 1
ATOM 4221 N N . LEU B 1 103 ? -15.102 -21 -18.297 1 98.62 103 LEU B N 1
ATOM 4222 C CA . LEU B 1 103 ? -13.797 -20.906 -18.938 1 98.62 103 LEU B CA 1
ATOM 4223 C C . LEU B 1 103 ? -13.555 -19.5 -19.469 1 98.62 103 LEU B C 1
ATOM 4225 O O . LEU B 1 103 ? -12.43 -19 -19.422 1 98.62 103 LEU B O 1
ATOM 4229 N N . GLU B 1 104 ? -14.633 -18.875 -20 1 98.69 104 GLU B N 1
ATOM 4230 C CA . GLU B 1 104 ? -14.5 -17.516 -20.516 1 98.69 104 GLU B CA 1
ATOM 4231 C C . GLU B 1 104 ? -14.172 -16.531 -19.391 1 98.69 104 GLU B C 1
ATOM 4233 O O . GLU B 1 104 ? -13.336 -15.641 -19.562 1 98.69 104 GLU B O 1
ATOM 4238 N N . GLN B 1 105 ? -14.828 -16.703 -18.281 1 98.75 105 GLN B N 1
ATOM 4239 C CA . GLN B 1 105 ? -14.539 -15.852 -17.125 1 98.75 105 GLN B CA 1
ATOM 4240 C C . GLN B 1 105 ? -13.125 -16.094 -16.609 1 98.75 105 GLN B C 1
ATOM 4242 O O . GLN B 1 105 ? -12.438 -15.156 -16.203 1 98.75 105 GLN B O 1
ATOM 4247 N N . THR B 1 106 ? -12.672 -17.375 -16.578 1 98.81 106 THR B N 1
ATOM 4248 C CA . THR B 1 106 ? -11.297 -17.703 -16.234 1 98.81 106 THR B CA 1
ATOM 4249 C C . THR B 1 106 ? -10.32 -17.016 -17.188 1 98.81 106 THR B C 1
ATOM 4251 O O . THR B 1 106 ? -9.32 -16.438 -16.75 1 98.81 106 THR B O 1
ATOM 4254 N N . LYS B 1 107 ? -10.656 -17.031 -18.469 1 98.81 107 LYS B N 1
ATOM 4255 C CA . LYS B 1 107 ? -9.828 -16.391 -19.484 1 98.81 107 LYS B CA 1
ATOM 4256 C C . LYS B 1 107 ? -9.727 -14.891 -19.234 1 98.81 107 LYS B C 1
ATOM 4258 O O . LYS B 1 107 ? -8.625 -14.336 -19.234 1 98.81 107 LYS B O 1
ATOM 4263 N N . GLN B 1 108 ? -10.852 -14.227 -18.984 1 98.81 108 GLN B N 1
ATOM 4264 C CA . GLN B 1 108 ? -10.867 -12.781 -18.781 1 98.81 108 GLN B CA 1
ATOM 4265 C C . GLN B 1 108 ? -10.172 -12.398 -17.484 1 98.81 108 GLN B C 1
ATOM 4267 O O . GLN B 1 108 ? -9.492 -11.375 -17.406 1 98.81 108 GLN B O 1
ATOM 4272 N N . SER B 1 109 ? -10.352 -13.227 -16.453 1 98.75 109 SER B N 1
ATOM 4273 C CA . SER B 1 109 ? -9.617 -13.016 -15.203 1 98.75 109 SER B CA 1
ATOM 4274 C C . SER B 1 109 ? -8.109 -13.078 -15.422 1 98.75 109 SER B C 1
ATOM 4276 O O . SER B 1 109 ? -7.363 -12.273 -14.875 1 98.75 109 SER B O 1
ATOM 4278 N N . ALA B 1 110 ? -7.688 -14.07 -16.219 1 98.88 110 ALA B N 1
ATOM 4279 C CA . ALA B 1 110 ? -6.266 -14.242 -16.5 1 98.88 110 ALA B CA 1
ATOM 4280 C C . ALA B 1 110 ? -5.715 -13.039 -17.266 1 98.88 110 ALA B C 1
ATOM 4282 O O . ALA B 1 110 ? -4.668 -12.492 -16.906 1 98.88 110 ALA B O 1
ATOM 4283 N N . ILE B 1 111 ? -6.441 -12.602 -18.266 1 98.75 111 ILE B N 1
ATOM 4284 C CA . ILE B 1 111 ? -6.012 -11.477 -19.094 1 98.75 111 ILE B CA 1
ATOM 4285 C C . ILE B 1 111 ? -5.883 -10.227 -18.219 1 98.75 111 ILE B C 1
ATOM 4287 O O . ILE B 1 111 ? -4.848 -9.555 -18.234 1 98.75 111 ILE B O 1
ATOM 4291 N N . ALA B 1 112 ? -6.887 -9.953 -17.453 1 98.5 112 ALA B N 1
ATOM 4292 C CA . ALA B 1 112 ? -6.879 -8.766 -16.609 1 98.5 112 ALA B CA 1
ATOM 4293 C C . ALA B 1 112 ? -5.746 -8.828 -15.586 1 98.5 112 ALA B C 1
ATOM 4295 O O . ALA B 1 112 ? -5.07 -7.828 -15.336 1 98.5 112 ALA B O 1
ATOM 4296 N N . THR B 1 113 ? -5.559 -9.992 -14.953 1 98.75 113 THR B N 1
ATOM 4297 C CA . THR B 1 113 ? -4.535 -10.156 -13.93 1 98.75 113 THR B CA 1
ATOM 4298 C C . THR B 1 113 ? -3.141 -10 -14.523 1 98.75 113 THR B C 1
ATOM 4300 O O . THR B 1 113 ? -2.283 -9.328 -13.945 1 98.75 113 THR B O 1
ATOM 4303 N N . TYR B 1 114 ? -2.863 -10.602 -15.672 1 98.88 114 TYR B N 1
ATOM 4304 C CA . TYR B 1 114 ? -1.544 -10.516 -16.297 1 98.88 114 TYR B CA 1
ATOM 4305 C C . TYR B 1 114 ? -1.256 -9.102 -16.766 1 98.88 114 TYR B C 1
ATOM 4307 O O . TYR B 1 114 ? -0.119 -8.625 -16.688 1 98.88 114 TYR B O 1
ATOM 4315 N N . ILE B 1 115 ? -2.289 -8.391 -17.297 1 98.69 115 ILE B N 1
ATOM 4316 C CA . ILE B 1 115 ? -2.127 -6.977 -17.625 1 98.69 115 ILE B CA 1
ATOM 4317 C C . ILE B 1 115 ? -1.701 -6.199 -16.375 1 98.69 115 ILE B C 1
ATOM 4319 O O . ILE B 1 115 ? -0.76 -5.406 -16.422 1 98.69 115 ILE B O 1
ATOM 4323 N N . ASP B 1 116 ? -2.389 -6.457 -15.312 1 98.56 116 ASP B N 1
ATOM 4324 C CA . ASP B 1 116 ? -2.068 -5.789 -14.055 1 98.56 116 ASP B CA 1
ATOM 4325 C C . ASP B 1 116 ? -0.649 -6.129 -13.602 1 98.56 116 ASP B C 1
ATOM 4327 O O . ASP B 1 116 ? 0.06 -5.27 -13.078 1 98.56 116 ASP B O 1
ATOM 4331 N N . CYS B 1 117 ? -0.22 -7.387 -13.734 1 98.88 117 CYS B N 1
ATOM 4332 C CA . CYS B 1 117 ? 1.139 -7.801 -13.406 1 98.88 117 CYS B CA 1
ATOM 4333 C C . CYS B 1 117 ? 2.16 -7.02 -14.227 1 98.88 117 CYS B C 1
ATOM 4335 O O . CYS B 1 117 ? 3.115 -6.469 -13.672 1 98.88 117 CYS B O 1
ATOM 4337 N N . ILE B 1 118 ? 1.965 -6.922 -15.523 1 98.88 118 ILE B N 1
ATOM 4338 C CA . ILE B 1 118 ? 2.857 -6.176 -16.406 1 98.88 118 ILE B CA 1
ATOM 4339 C C . ILE B 1 118 ? 2.945 -4.723 -15.945 1 98.88 118 ILE B C 1
ATOM 4341 O O . ILE B 1 118 ? 4.043 -4.172 -15.82 1 98.88 118 ILE B O 1
ATOM 4345 N N . LYS B 1 119 ? 1.842 -4.148 -15.609 1 98.69 119 LYS B N 1
ATOM 4346 C CA . LYS B 1 119 ? 1.777 -2.736 -15.242 1 98.69 119 LYS B CA 1
ATOM 4347 C C . LYS B 1 119 ? 2.414 -2.488 -13.883 1 98.69 119 LYS B C 1
ATOM 4349 O O . LYS B 1 119 ? 2.814 -1.365 -13.57 1 98.69 119 LYS B O 1
ATOM 4354 N N . ASN B 1 120 ? 2.49 -3.535 -13.094 1 98.81 120 ASN B N 1
ATOM 4355 C CA . ASN B 1 120 ? 3.109 -3.414 -11.773 1 98.81 120 ASN B CA 1
ATOM 4356 C C . ASN B 1 120 ? 4.535 -3.961 -11.773 1 98.81 120 ASN B C 1
ATOM 4358 O O . ASN B 1 120 ? 5.16 -4.066 -10.719 1 98.81 120 ASN B O 1
ATOM 4362 N N . GLY B 1 121 ? 5.078 -4.352 -12.891 1 98.88 121 GLY B N 1
ATOM 4363 C CA . GLY B 1 121 ? 6.457 -4.797 -13.023 1 98.88 121 GLY B CA 1
ATOM 4364 C C . GLY B 1 121 ? 6.66 -6.238 -12.602 1 98.88 121 GLY B C 1
ATOM 4365 O O . GLY B 1 121 ? 7.785 -6.648 -12.305 1 98.88 121 GLY B O 1
ATOM 4366 N N . VAL B 1 122 ? 5.578 -7.012 -12.516 1 98.94 122 VAL B N 1
ATOM 4367 C CA . VAL B 1 122 ? 5.676 -8.43 -12.172 1 98.94 122 VAL B CA 1
ATOM 4368 C C . VAL B 1 122 ? 5.82 -9.258 -13.445 1 98.94 122 VAL B C 1
ATOM 4370 O O . VAL B 1 122 ? 4.918 -9.281 -14.281 1 98.94 122 VAL B O 1
ATOM 4373 N N . THR B 1 123 ? 6.934 -9.945 -13.578 1 98.94 123 THR B N 1
ATOM 4374 C CA . THR B 1 123 ? 7.266 -10.594 -14.836 1 98.94 123 THR B CA 1
ATOM 4375 C C . THR B 1 123 ? 7.113 -12.109 -14.727 1 98.94 123 THR B C 1
ATOM 4377 O O . THR B 1 123 ? 7.102 -12.812 -15.742 1 98.94 123 THR B O 1
ATOM 4380 N N . THR B 1 124 ? 7.023 -12.633 -13.492 1 98.94 124 THR B N 1
ATOM 4381 C CA . THR B 1 124 ? 6.844 -14.055 -13.227 1 98.94 124 THR B CA 1
ATOM 4382 C C . THR B 1 124 ? 5.809 -14.273 -12.125 1 98.94 124 THR B C 1
ATOM 4384 O O . THR B 1 124 ? 5.871 -13.633 -11.078 1 98.94 124 THR B O 1
ATOM 4387 N N . VAL B 1 125 ? 4.855 -15.219 -12.398 1 98.88 125 VAL B N 1
ATOM 4388 C CA . VAL B 1 125 ? 3.756 -15.406 -11.453 1 98.88 125 VAL B CA 1
ATOM 4389 C C . VAL B 1 125 ? 3.541 -16.891 -11.203 1 98.88 125 VAL B C 1
ATOM 4391 O O . VAL B 1 125 ? 3.432 -17.688 -12.141 1 98.88 125 VAL B O 1
ATOM 4394 N N . PHE B 1 126 ? 3.566 -17.297 -9.938 1 98.94 126 PHE B N 1
ATOM 4395 C CA . PHE B 1 126 ? 3.051 -18.594 -9.508 1 98.94 126 PHE B CA 1
ATOM 4396 C C . PHE B 1 126 ? 1.584 -18.484 -9.109 1 98.94 126 PHE B C 1
ATOM 4398 O O . PHE B 1 126 ? 1.245 -17.781 -8.148 1 98.94 126 PHE B O 1
ATOM 4405 N N . ASP B 1 127 ? 0.724 -19.141 -9.852 1 98.88 127 ASP B N 1
ATOM 4406 C CA . ASP B 1 127 ? -0.711 -19.016 -9.617 1 98.88 127 ASP B CA 1
ATOM 4407 C C . ASP B 1 127 ? -1.312 -20.328 -9.133 1 98.88 127 ASP B C 1
ATOM 4409 O O . ASP B 1 127 ? -0.954 -21.406 -9.617 1 98.88 127 ASP B O 1
ATOM 4413 N N . HIS B 1 128 ? -2.092 -20.172 -8.141 1 98.81 128 HIS B N 1
ATOM 4414 C CA . HIS B 1 128 ? -2.85 -21.25 -7.52 1 98.81 128 HIS B CA 1
ATOM 4415 C C . HIS B 1 128 ? -4.332 -21.141 -7.855 1 98.81 128 HIS B C 1
ATOM 4417 O O . HIS B 1 128 ? -5.098 -20.516 -7.121 1 98.81 128 HIS B O 1
ATOM 4423 N N . HIS B 1 129 ? -4.781 -21.875 -8.914 1 98.75 129 HIS B N 1
ATOM 4424 C CA . HIS B 1 129 ? -6.059 -21.641 -9.578 1 98.75 129 HIS B CA 1
ATOM 4425 C C . HIS B 1 129 ? -7.152 -22.531 -9.008 1 98.75 129 HIS B C 1
ATOM 4427 O O . HIS B 1 129 ? -6.871 -23.625 -8.5 1 98.75 129 HIS B O 1
ATOM 4433 N N . ALA B 1 130 ? -8.367 -22.016 -9.008 1 98.5 130 ALA B N 1
ATOM 4434 C CA . ALA B 1 130 ? -9.57 -22.797 -8.711 1 98.5 130 ALA B CA 1
ATOM 4435 C C . ALA B 1 130 ? -10.75 -22.312 -9.555 1 98.5 130 ALA B C 1
ATOM 4437 O O . ALA B 1 130 ? -10.992 -21.109 -9.68 1 98.5 130 ALA B O 1
ATOM 4438 N N . SER B 1 131 ? -11.422 -23.172 -10.18 1 98.31 131 SER B N 1
ATOM 4439 C CA . SER B 1 131 ? -12.648 -22.922 -10.93 1 98.31 131 SER B CA 1
ATOM 4440 C C . SER B 1 131 ? -13.508 -24.188 -11 1 98.31 131 SER B C 1
ATOM 4442 O O . SER B 1 131 ? -13.742 -24.734 -12.078 1 98.31 131 SER B O 1
ATOM 4444 N N . PHE B 1 132 ? -14.078 -24.562 -9.93 1 96.94 132 PHE B N 1
ATOM 4445 C CA . PHE B 1 132 ? -14.812 -25.828 -9.805 1 96.94 132 PHE B CA 1
ATOM 4446 C C . PHE B 1 132 ? -16.047 -25.812 -10.695 1 96.94 132 PHE B C 1
ATOM 4448 O O . PHE B 1 132 ? -16.609 -26.875 -10.984 1 96.94 132 PHE B O 1
ATOM 4455 N N . GLY B 1 133 ? -16.438 -24.609 -11.109 1 95.69 133 GLY B N 1
ATOM 4456 C CA . GLY B 1 133 ? -17.5 -24.516 -12.102 1 95.69 133 GLY B CA 1
ATOM 4457 C C . GLY B 1 133 ? -17.078 -24.984 -13.477 1 95.69 133 GLY B C 1
ATOM 4458 O O . GLY B 1 133 ? -17.922 -25.375 -14.289 1 95.69 133 GLY B O 1
ATOM 4459 N N . SER B 1 134 ? -15.836 -24.875 -13.781 1 97.88 134 SER B N 1
ATOM 4460 C CA . SER B 1 134 ? -15.211 -25.312 -15.023 1 97.88 134 SER B CA 1
ATOM 4461 C C . SER B 1 134 ? -13.766 -25.734 -14.797 1 97.88 134 SER B C 1
ATOM 4463 O O . SER B 1 134 ? -12.844 -24.953 -14.984 1 97.88 134 SER B O 1
ATOM 4465 N N . ILE B 1 135 ? -13.555 -27.062 -14.57 1 98.62 135 ILE B N 1
ATOM 4466 C CA . ILE B 1 135 ? -12.25 -27.562 -14.156 1 98.62 135 ILE B CA 1
ATOM 4467 C C . ILE B 1 135 ? -11.391 -27.844 -15.383 1 98.62 135 ILE B C 1
ATOM 4469 O O . ILE B 1 135 ? -10.312 -27.266 -15.539 1 98.62 135 ILE B O 1
ATOM 4473 N N . GLU B 1 136 ? -11.945 -28.672 -16.328 1 98.38 136 GLU B N 1
ATOM 4474 C CA . GLU B 1 136 ? -11.172 -29.156 -17.469 1 98.38 136 GLU B CA 1
ATOM 4475 C C . GLU B 1 136 ? -10.805 -28.031 -18.406 1 98.38 136 GLU B C 1
ATOM 4477 O O . GLU B 1 136 ? -11.672 -27.266 -18.828 1 98.38 136 GLU B O 1
ATOM 4482 N N . GLY B 1 137 ? -9.547 -27.875 -18.656 1 98.75 137 GLY B N 1
ATOM 4483 C CA . GLY B 1 137 ? -9.062 -26.906 -19.609 1 98.75 137 GLY B CA 1
ATOM 4484 C C . GLY B 1 137 ? -8.742 -25.562 -19 1 98.75 137 GLY B C 1
ATOM 4485 O O . GLY B 1 137 ? -8.195 -24.672 -19.656 1 98.75 137 GLY B O 1
ATOM 4486 N N . SER B 1 138 ? -9.039 -25.359 -17.719 1 98.81 138 SER B N 1
ATOM 4487 C CA . SER B 1 138 ? -8.891 -24.047 -17.109 1 98.81 138 SER B CA 1
ATOM 4488 C C . SER B 1 138 ? -7.422 -23.641 -17.016 1 98.81 138 SER B C 1
ATOM 4490 O O . SER B 1 138 ? -7.078 -22.484 -17.266 1 98.81 138 SER B O 1
ATOM 4492 N N . LEU B 1 139 ? -6.512 -24.562 -16.625 1 98.94 139 LEU B N 1
ATOM 4493 C CA . LEU B 1 139 ? -5.094 -24.234 -16.594 1 98.94 139 LEU B CA 1
ATOM 4494 C C . LEU B 1 139 ? -4.586 -23.859 -17.984 1 98.94 139 LEU B C 1
ATOM 4496 O O . LEU B 1 139 ? -3.785 -22.938 -18.141 1 98.94 139 LEU B O 1
ATOM 4500 N N . PHE B 1 140 ? -5.043 -24.609 -19 1 98.88 140 PHE B N 1
ATOM 4501 C CA . PHE B 1 140 ? -4.66 -24.344 -20.375 1 98.88 140 PHE B CA 1
ATOM 4502 C C . PHE B 1 140 ? -5.148 -22.969 -20.812 1 98.88 140 PHE B C 1
ATOM 4504 O O . PHE B 1 140 ? -4.441 -22.234 -21.516 1 98.88 140 PHE B O 1
ATOM 4511 N N . THR B 1 141 ? -6.367 -22.609 -20.359 1 98.88 141 THR B N 1
ATOM 4512 C CA . THR B 1 141 ? -6.938 -21.312 -20.656 1 98.88 141 THR B CA 1
ATOM 4513 C C . THR B 1 141 ? -6.066 -20.188 -20.078 1 98.88 141 THR B C 1
ATOM 4515 O O . THR B 1 141 ? -5.793 -19.203 -20.75 1 98.88 141 THR B O 1
ATOM 4518 N N . ILE B 1 142 ? -5.613 -20.312 -18.844 1 98.94 142 ILE B N 1
ATOM 4519 C CA . ILE B 1 142 ? -4.758 -19.328 -18.203 1 98.94 142 ILE B CA 1
ATOM 4520 C C . ILE B 1 142 ? -3.398 -19.281 -18.891 1 98.94 142 ILE B C 1
ATOM 4522 O O . ILE B 1 142 ? -2.846 -18.203 -19.125 1 98.94 142 ILE B O 1
ATOM 4526 N N . ALA B 1 143 ? -2.854 -20.469 -19.234 1 98.88 143 ALA B N 1
ATOM 4527 C CA . ALA B 1 143 ? -1.567 -20.547 -19.922 1 98.88 143 ALA B CA 1
ATOM 4528 C C . ALA B 1 143 ? -1.619 -19.844 -21.281 1 98.88 143 ALA B C 1
ATOM 4530 O O . ALA B 1 143 ? -0.655 -19.188 -21.672 1 98.88 143 ALA B O 1
ATOM 4531 N N . ASP B 1 144 ? -2.727 -20.016 -22 1 98.69 144 ASP B N 1
ATOM 4532 C CA . ASP B 1 144 ? -2.9 -19.344 -23.281 1 98.69 144 ASP B CA 1
ATOM 4533 C C . ASP B 1 144 ? -2.867 -17.828 -23.109 1 98.69 144 ASP B C 1
ATOM 4535 O O . ASP B 1 144 ? -2.266 -17.125 -23.922 1 98.69 144 ASP B O 1
ATOM 4539 N N . ALA B 1 145 ? -3.553 -17.328 -22.078 1 98.62 145 ALA B N 1
ATOM 4540 C CA . ALA B 1 145 ? -3.533 -15.898 -21.797 1 98.62 145 ALA B CA 1
ATOM 4541 C C . ALA B 1 145 ? -2.117 -15.422 -21.469 1 98.62 145 ALA B C 1
ATOM 4543 O O . ALA B 1 145 ? -1.695 -14.359 -21.938 1 98.62 145 ALA B O 1
ATOM 4544 N N . ALA B 1 146 ? -1.396 -16.234 -20.672 1 98.69 146 ALA B N 1
ATOM 4545 C CA . ALA B 1 146 ? -0.018 -15.891 -20.328 1 98.69 146 ALA B CA 1
ATOM 4546 C C . ALA B 1 146 ? 0.856 -15.812 -21.578 1 98.69 146 ALA B C 1
ATOM 4548 O O . ALA B 1 146 ? 1.678 -14.906 -21.703 1 98.69 146 ALA B O 1
ATOM 4549 N N . LYS B 1 147 ? 0.695 -16.766 -22.422 1 97.81 147 LYS B N 1
ATOM 4550 C CA . LYS B 1 147 ? 1.453 -16.812 -23.656 1 97.81 147 LYS B CA 1
ATOM 4551 C C . LYS B 1 147 ? 1.145 -15.609 -24.547 1 97.81 147 LYS B C 1
ATOM 4553 O O . LYS B 1 147 ? 2.057 -14.977 -25.078 1 97.81 147 LYS B O 1
ATOM 4558 N N . GLU B 1 148 ? -0.095 -15.312 -24.625 1 97.56 148 GLU B N 1
ATOM 4559 C CA . GLU B 1 148 ? -0.534 -14.172 -25.422 1 97.56 148 GLU B CA 1
ATOM 4560 C C . GLU B 1 148 ? 0.026 -12.867 -24.875 1 97.56 148 GLU B C 1
ATOM 4562 O O . GLU B 1 148 ? 0.446 -12 -25.656 1 97.56 148 GLU B O 1
ATOM 4567 N N . LEU B 1 149 ? 0.084 -12.711 -23.594 1 98.25 149 LEU B N 1
ATOM 4568 C CA . LEU B 1 149 ? 0.449 -11.445 -22.984 1 98.25 149 LEU B CA 1
ATOM 4569 C C . LEU B 1 149 ? 1.94 -11.398 -22.672 1 98.25 149 LEU B C 1
ATOM 4571 O O . LEU B 1 149 ? 2.494 -10.328 -22.422 1 98.25 149 LEU B O 1
ATOM 4575 N N . GLY B 1 150 ? 2.586 -12.539 -22.672 1 98.19 150 GLY B N 1
ATOM 4576 C CA . GLY B 1 150 ? 4.035 -12.594 -22.547 1 98.19 150 GLY B CA 1
ATOM 4577 C C . GLY B 1 150 ? 4.508 -12.641 -21.109 1 98.19 150 GLY B C 1
ATOM 4578 O O . GLY B 1 150 ? 5.609 -12.188 -20.797 1 98.19 150 GLY B O 1
ATOM 4579 N N . VAL B 1 151 ? 3.705 -13.18 -20.188 1 98.75 151 VAL B N 1
ATOM 4580 C CA . VAL B 1 151 ? 4.086 -13.25 -18.781 1 98.75 151 VAL B CA 1
ATOM 4581 C C . VAL B 1 151 ? 4.559 -14.656 -18.438 1 98.75 151 VAL B C 1
ATOM 4583 O O . VAL B 1 151 ? 3.928 -15.641 -18.828 1 98.75 151 VAL B O 1
ATOM 4586 N N . ARG B 1 152 ? 5.738 -14.781 -17.812 1 98.88 152 ARG B N 1
ATOM 4587 C CA . ARG B 1 152 ? 6.227 -16.062 -17.328 1 98.88 152 ARG B CA 1
ATOM 4588 C C . ARG B 1 152 ? 5.355 -16.578 -16.172 1 98.88 152 ARG B C 1
ATOM 4590 O O . ARG B 1 152 ? 5.008 -15.82 -15.273 1 98.88 152 ARG B O 1
ATOM 4597 N N . THR B 1 153 ? 4.93 -17.922 -16.25 1 98.81 153 THR B N 1
ATOM 4598 C CA . THR B 1 153 ? 3.959 -18.359 -15.25 1 98.81 153 THR B CA 1
ATOM 4599 C C . THR B 1 153 ? 4.199 -19.812 -14.867 1 98.81 153 THR B C 1
ATOM 4601 O O . THR B 1 153 ? 4.75 -20.578 -15.648 1 98.81 153 THR B O 1
ATOM 4604 N N . CYS B 1 154 ? 3.99 -20.125 -13.664 1 98.94 154 CYS B N 1
ATOM 4605 C CA . CYS B 1 154 ? 3.863 -21.469 -13.125 1 98.94 154 CYS B CA 1
ATOM 4606 C C . CYS B 1 154 ? 2.465 -21.703 -12.562 1 98.94 154 CYS B C 1
ATOM 4608 O O . CYS B 1 154 ? 2.012 -20.969 -11.688 1 98.94 154 CYS B O 1
ATOM 4610 N N . LEU B 1 155 ? 1.736 -22.703 -13.109 1 98.94 155 LEU B N 1
ATOM 4611 C CA . LEU B 1 155 ? 0.314 -22.844 -12.812 1 98.94 155 LEU B CA 1
ATOM 4612 C C . LEU B 1 155 ? 0.026 -24.172 -12.133 1 98.94 155 LEU B C 1
ATOM 4614 O O . LEU B 1 155 ? 0.744 -25.156 -12.352 1 98.94 155 LEU B O 1
ATOM 4618 N N . CYS B 1 156 ? -0.953 -24.203 -11.336 1 98.94 156 CYS B N 1
ATOM 4619 C CA . CYS B 1 156 ? -1.509 -25.438 -10.781 1 98.94 156 CYS B CA 1
ATOM 4620 C C . CYS B 1 156 ? -2.979 -25.25 -10.422 1 98.94 156 CYS B C 1
ATOM 4622 O O . CYS B 1 156 ? -3.477 -24.125 -10.367 1 98.94 156 CYS B O 1
ATOM 4624 N N . TYR B 1 157 ? -3.684 -26.312 -10.289 1 98.88 157 TYR B N 1
ATOM 4625 C CA . TYR B 1 157 ? -5.102 -26.344 -9.953 1 98.88 157 TYR B CA 1
ATOM 4626 C C . TYR B 1 157 ? -5.312 -26.891 -8.547 1 98.88 157 TYR B C 1
ATOM 4628 O O . TYR B 1 157 ? -4.848 -27.984 -8.227 1 98.88 157 TYR B O 1
ATOM 4636 N N . GLU B 1 158 ? -6.105 -26.203 -7.723 1 98.25 158 GLU B N 1
ATOM 4637 C CA . GLU B 1 158 ? -6.383 -26.625 -6.352 1 98.25 158 GLU B CA 1
ATOM 4638 C C . GLU B 1 158 ? -7.246 -27.875 -6.316 1 98.25 158 GLU B C 1
ATOM 4640 O O . GLU B 1 158 ? -8.453 -27.812 -6.562 1 98.25 158 GLU B O 1
ATOM 4645 N N . VAL B 1 159 ? -6.707 -28.984 -5.906 1 98.75 159 VAL B N 1
ATOM 4646 C CA . VAL B 1 159 ? -7.473 -30.203 -5.711 1 98.75 159 VAL B CA 1
ATOM 4647 C C . VAL B 1 159 ? -8.156 -30.188 -4.348 1 98.75 159 VAL B C 1
ATOM 4649 O O . VAL B 1 159 ? -7.555 -29.766 -3.354 1 98.75 159 VAL B O 1
ATOM 4652 N N . SER B 1 160 ? -9.367 -30.531 -4.281 1 98.25 160 SER B N 1
ATOM 4653 C CA . SER B 1 160 ? -10.148 -30.562 -3.047 1 98.25 160 SER B CA 1
ATOM 4654 C C . SER B 1 160 ? -11.281 -31.578 -3.137 1 98.25 160 SER B C 1
ATOM 4656 O O . SER B 1 160 ? -11.805 -31.844 -4.223 1 98.25 160 SER B O 1
ATOM 4658 N N . ASP B 1 161 ? -11.695 -32.094 -1.981 1 98.19 161 ASP B N 1
ATOM 4659 C CA . ASP B 1 161 ? -12.797 -33.062 -1.909 1 98.19 161 ASP B CA 1
ATOM 4660 C C . ASP B 1 161 ? -14.133 -32.344 -1.768 1 98.19 161 ASP B C 1
ATOM 4662 O O . ASP B 1 161 ? -15.195 -32.969 -1.82 1 98.19 161 ASP B O 1
ATOM 4666 N N . ARG B 1 162 ? -14.148 -31.078 -1.689 1 96.19 162 ARG B N 1
ATOM 4667 C CA . ARG B 1 162 ? -15.281 -30.312 -1.16 1 96.19 162 ARG B CA 1
ATOM 4668 C C . ARG B 1 162 ? -16.484 -30.406 -2.08 1 96.19 162 ARG B C 1
ATOM 4670 O O . ARG B 1 162 ? -17.625 -30.219 -1.644 1 96.19 162 ARG B O 1
ATOM 4677 N N . ASP B 1 163 ? -16.312 -30.766 -3.361 1 96.44 163 ASP B N 1
ATOM 4678 C CA . ASP B 1 163 ? -17.438 -30.828 -4.293 1 96.44 163 ASP B CA 1
ATOM 4679 C C . ASP B 1 163 ? -17.562 -32.219 -4.883 1 96.44 163 ASP B C 1
ATOM 4681 O O . ASP B 1 163 ? -18 -32.375 -6.031 1 96.44 163 ASP B O 1
ATOM 4685 N N . GLY B 1 164 ? -17.078 -33.25 -4.184 1 97 164 GLY B N 1
ATOM 4686 C CA . GLY B 1 164 ? -17.312 -34.625 -4.57 1 97 164 GLY B CA 1
ATOM 4687 C C . GLY B 1 164 ? -16.109 -35.25 -5.238 1 97 164 GLY B C 1
ATOM 4688 O O . GLY B 1 164 ? -15.203 -34.562 -5.695 1 97 164 GLY B O 1
ATOM 4689 N N . GLU B 1 165 ? -16.156 -36.531 -5.324 1 97.81 165 GLU B N 1
ATOM 4690 C CA . GLU B 1 165 ? -15.031 -37.344 -5.809 1 97.81 165 GLU B CA 1
ATOM 4691 C C . GLU B 1 165 ? -14.773 -37.094 -7.293 1 97.81 165 GLU B C 1
ATOM 4693 O O . GLU B 1 165 ? -13.617 -37.062 -7.73 1 97.81 165 GLU B O 1
ATOM 4698 N N . ASP B 1 166 ? -15.828 -36.906 -8.023 1 98.06 166 ASP B N 1
ATOM 4699 C CA . ASP B 1 166 ? -15.672 -36.719 -9.461 1 98.06 166 ASP B CA 1
ATOM 4700 C C . ASP B 1 166 ? -14.891 -35.438 -9.758 1 98.06 166 ASP B C 1
ATOM 4702 O O . ASP B 1 166 ? -13.984 -35.438 -10.594 1 98.06 166 ASP B O 1
ATOM 4706 N N . LYS B 1 167 ? -15.242 -34.375 -9.07 1 98.25 167 LYS B N 1
ATOM 4707 C CA . LYS B 1 167 ? -14.555 -33.094 -9.297 1 98.25 167 LYS B CA 1
ATOM 4708 C C . LYS B 1 167 ? -13.133 -33.156 -8.742 1 98.25 167 LYS B C 1
ATOM 4710 O O . LYS B 1 167 ? -12.227 -32.531 -9.305 1 98.25 167 LYS B O 1
ATOM 4715 N N . MET B 1 168 ? -13 -33.844 -7.637 1 98.69 168 MET B N 1
ATOM 4716 C CA . MET B 1 168 ? -11.648 -34.062 -7.109 1 98.69 168 MET B CA 1
ATOM 4717 C C . MET B 1 168 ? -10.766 -34.75 -8.148 1 98.69 168 MET B C 1
ATOM 4719 O O . MET B 1 168 ? -9.664 -34.281 -8.438 1 98.69 168 MET B O 1
ATOM 4723 N N . LYS B 1 169 ? -11.273 -35.812 -8.75 1 98.69 169 LYS B N 1
ATOM 4724 C CA . LYS B 1 169 ? -10.523 -36.531 -9.758 1 98.69 169 LYS B CA 1
ATOM 4725 C C . LYS B 1 169 ? -10.266 -35.688 -10.992 1 98.69 169 LYS B C 1
ATOM 4727 O O . LYS B 1 169 ? -9.195 -35.75 -11.594 1 98.69 169 LYS B O 1
ATOM 4732 N N . ALA B 1 170 ? -11.273 -34.906 -11.375 1 98.75 170 ALA B N 1
ATOM 4733 C CA . ALA B 1 170 ? -11.109 -34 -12.508 1 98.75 170 ALA B CA 1
ATOM 4734 C C . ALA B 1 170 ? -10.008 -32.969 -12.234 1 98.75 170 ALA B C 1
ATOM 4736 O O . ALA B 1 170 ? -9.266 -32.594 -13.141 1 98.75 170 ALA B O 1
ATOM 4737 N N . SER B 1 171 ? -9.977 -32.469 -11.031 1 98.81 171 SER B N 1
ATOM 4738 C CA . SER B 1 171 ? -8.945 -31.531 -10.633 1 98.81 171 SER B CA 1
ATOM 4739 C C . SER B 1 171 ? -7.559 -32.156 -10.727 1 98.81 171 SER B C 1
ATOM 4741 O O . SER B 1 171 ? -6.613 -31.5 -11.188 1 98.81 171 SER B O 1
ATOM 4743 N N . VAL B 1 172 ? -7.41 -33.375 -10.211 1 98.88 172 VAL B N 1
ATOM 4744 C CA . VAL B 1 172 ? -6.145 -34.094 -10.305 1 98.88 172 VAL B CA 1
ATOM 4745 C C . VAL B 1 172 ? -5.75 -34.281 -11.773 1 98.88 172 VAL B C 1
ATOM 4747 O O . VAL B 1 172 ? -4.594 -34.031 -12.141 1 98.88 172 VAL B O 1
ATOM 4750 N N . LYS B 1 173 ? -6.707 -34.688 -12.57 1 98.88 173 LYS B N 1
ATOM 4751 C CA . LYS B 1 173 ? -6.457 -34.906 -13.992 1 98.88 173 LYS B CA 1
ATOM 4752 C C . LYS B 1 173 ? -6.031 -33.625 -14.688 1 98.88 173 LYS B C 1
ATOM 4754 O O . LYS B 1 173 ? -5.164 -33.625 -15.562 1 98.88 173 LYS B O 1
ATOM 4759 N N . GLU B 1 174 ? -6.711 -32.469 -14.383 1 98.88 174 GLU B N 1
ATOM 4760 C CA . GLU B 1 174 ? -6.348 -31.172 -14.961 1 98.88 174 GLU B CA 1
ATOM 4761 C C . GLU B 1 174 ? -4.883 -30.844 -14.688 1 98.88 174 GLU B C 1
ATOM 4763 O O . GLU B 1 174 ? -4.164 -30.391 -15.586 1 98.88 174 GLU B O 1
ATOM 4768 N N . ASN B 1 175 ? -4.441 -31.047 -13.445 1 98.94 175 ASN B N 1
ATOM 4769 C CA . ASN B 1 175 ? -3.041 -30.828 -13.094 1 98.94 175 ASN B CA 1
ATOM 4770 C C . ASN B 1 175 ? -2.117 -31.766 -13.875 1 98.94 175 ASN B C 1
ATOM 4772 O O . ASN B 1 175 ? -1.111 -31.328 -14.43 1 98.94 175 ASN B O 1
ATOM 4776 N N . ALA B 1 176 ? -2.473 -33.062 -13.844 1 98.81 176 ALA B N 1
ATOM 4777 C CA . ALA B 1 176 ? -1.631 -34.062 -14.484 1 98.81 176 ALA B CA 1
ATOM 4778 C C . ALA B 1 176 ? -1.479 -33.781 -15.977 1 98.81 176 ALA B C 1
ATOM 4780 O O . ALA B 1 176 ? -0.38 -33.875 -16.531 1 98.81 176 ALA B O 1
ATOM 4781 N N . ASP B 1 177 ? -2.625 -33.469 -16.625 1 98.81 177 ASP B N 1
ATOM 4782 C CA . ASP B 1 177 ? -2.596 -33.125 -18.047 1 98.81 177 ASP B CA 1
ATOM 4783 C C . ASP B 1 177 ? -1.723 -31.922 -18.297 1 98.81 177 ASP B C 1
ATOM 4785 O O . ASP B 1 177 ? -0.967 -31.875 -19.281 1 98.81 177 ASP B O 1
ATOM 4789 N N . PHE B 1 178 ? -1.845 -30.922 -17.516 1 98.88 178 PHE B N 1
ATOM 4790 C CA . PHE B 1 178 ? -1.096 -29.688 -17.688 1 98.88 178 PHE B CA 1
ATOM 4791 C C . PHE B 1 178 ? 0.39 -29.906 -17.438 1 98.88 178 PHE B C 1
ATOM 4793 O O . PHE B 1 178 ? 1.236 -29.344 -18.141 1 98.88 178 PHE B O 1
ATOM 4800 N N . ILE B 1 179 ? 0.73 -30.688 -16.375 1 98.81 179 ILE B N 1
ATOM 4801 C CA . ILE B 1 179 ? 2.113 -31.047 -16.078 1 98.81 179 ILE B CA 1
ATOM 4802 C C . ILE B 1 179 ? 2.738 -31.719 -17.297 1 98.81 179 ILE B C 1
ATOM 4804 O O . ILE B 1 179 ? 3.85 -31.375 -17.703 1 98.81 179 ILE B O 1
ATOM 4808 N N . LYS B 1 180 ? 2.045 -32.656 -17.828 1 98.38 180 LYS B N 1
ATOM 4809 C CA . LYS B 1 180 ? 2.521 -33.344 -19.031 1 98.38 180 LYS B CA 1
ATOM 4810 C C . LYS B 1 180 ? 2.719 -32.375 -20.188 1 98.38 180 LYS B C 1
ATOM 4812 O O . LYS B 1 180 ? 3.727 -32.438 -20.891 1 98.38 180 LYS B O 1
ATOM 4817 N N . TYR B 1 181 ? 1.739 -31.547 -20.391 1 98.31 181 TYR B N 1
ATOM 4818 C CA . TYR B 1 181 ? 1.796 -30.547 -21.453 1 98.31 181 TYR B CA 1
ATOM 4819 C C . TYR B 1 181 ? 3.037 -29.672 -21.312 1 98.31 181 TYR B C 1
ATOM 4821 O O . TYR B 1 181 ? 3.791 -29.5 -22.281 1 98.31 181 TYR B O 1
ATOM 4829 N N . THR B 1 182 ? 3.291 -29.109 -20.141 1 98.12 182 THR B N 1
ATOM 4830 C CA . THR B 1 182 ? 4.375 -28.156 -19.938 1 98.12 182 THR B CA 1
ATOM 4831 C C . THR B 1 182 ? 5.73 -28.844 -20.031 1 98.12 182 THR B C 1
ATOM 4833 O O . THR B 1 182 ? 6.723 -28.219 -20.422 1 98.12 182 THR B O 1
ATOM 4836 N N . ALA B 1 183 ? 5.812 -30.125 -19.656 1 96.44 183 ALA B N 1
ATOM 4837 C CA . ALA B 1 183 ? 7.051 -30.891 -19.781 1 96.44 183 ALA B CA 1
ATOM 4838 C C . ALA B 1 183 ? 7.508 -30.984 -21.234 1 96.44 183 ALA B C 1
ATOM 4840 O O . ALA B 1 183 ? 8.695 -31.156 -21.5 1 96.44 183 ALA B O 1
ATOM 4841 N N . GLY B 1 184 ? 6.551 -30.828 -22.109 1 96.19 184 GLY B N 1
ATOM 4842 C CA . GLY B 1 184 ? 6.875 -30.938 -23.531 1 96.19 184 GLY B CA 1
ATOM 4843 C C . GLY B 1 184 ? 7.207 -29.609 -24.172 1 96.19 184 GLY B C 1
ATOM 4844 O O . GLY B 1 184 ? 7.625 -29.562 -25.328 1 96.19 184 GLY B O 1
ATOM 4845 N N . LEU B 1 185 ? 7.016 -28.562 -23.438 1 96.31 185 LEU B N 1
ATOM 4846 C CA . LEU B 1 185 ? 7.277 -27.234 -24 1 96.31 185 LEU B CA 1
ATOM 4847 C C . LEU B 1 185 ? 8.773 -26.984 -24.109 1 96.31 185 LEU B C 1
ATOM 4849 O O . LEU B 1 185 ? 9.547 -27.406 -23.234 1 96.31 185 LEU B O 1
ATOM 4853 N N . LYS B 1 186 ? 9.203 -26.297 -25.141 1 92.62 186 LYS B N 1
ATOM 4854 C CA . LYS B 1 186 ? 10.609 -25.984 -25.375 1 92.62 186 LYS B CA 1
ATOM 4855 C C . LYS B 1 186 ? 11 -24.656 -24.719 1 92.62 186 LYS B C 1
ATOM 4857 O O . LYS B 1 186 ? 12.148 -24.469 -24.328 1 92.62 186 LYS B O 1
ATOM 4862 N N . ASP B 1 187 ? 10.008 -23.797 -24.656 1 90.38 187 ASP B N 1
ATOM 4863 C CA . ASP B 1 187 ? 10.336 -22.5 -24.062 1 90.38 187 ASP B CA 1
ATOM 4864 C C . ASP B 1 187 ? 10.305 -22.562 -22.531 1 90.38 187 ASP B C 1
ATOM 4866 O O . ASP B 1 187 ? 9.812 -23.531 -21.969 1 90.38 187 ASP B O 1
ATOM 4870 N N . ASP B 1 188 ? 10.938 -21.703 -21.859 1 96.88 188 ASP B N 1
ATOM 4871 C CA . ASP B 1 188 ? 11.062 -21.641 -20.406 1 96.88 188 ASP B CA 1
ATOM 4872 C C . ASP B 1 188 ? 10.094 -20.609 -19.828 1 96.88 188 ASP B C 1
ATOM 4874 O O . ASP B 1 188 ? 10.453 -19.844 -18.922 1 96.88 188 ASP B O 1
ATOM 4878 N N . MET B 1 189 ? 8.844 -20.516 -20.344 1 98.44 189 MET B N 1
ATOM 4879 C CA . MET B 1 189 ? 7.926 -19.438 -19.984 1 98.44 189 MET B CA 1
ATOM 4880 C C . MET B 1 189 ? 6.754 -19.984 -19.172 1 98.44 189 MET B C 1
ATOM 4882 O O . MET B 1 189 ? 6.059 -19.234 -18.484 1 98.44 189 MET B O 1
ATOM 4886 N N . THR B 1 190 ? 6.508 -21.328 -19.297 1 98.75 190 THR B N 1
ATOM 4887 C CA . THR B 1 190 ? 5.355 -21.906 -18.625 1 98.75 190 THR B CA 1
ATOM 4888 C C . THR B 1 190 ? 5.746 -23.203 -17.922 1 98.75 190 THR B C 1
ATOM 4890 O O . THR B 1 190 ? 6.309 -24.109 -18.531 1 98.75 190 THR B O 1
ATOM 4893 N N . LYS B 1 191 ? 5.52 -23.297 -16.656 1 98.75 191 LYS B N 1
ATOM 4894 C CA . LYS B 1 191 ? 5.773 -24.469 -15.836 1 98.75 191 LYS B CA 1
ATOM 4895 C C . LYS B 1 191 ? 4.523 -24.875 -15.055 1 98.75 191 LYS B C 1
ATOM 4897 O O . LYS B 1 191 ? 3.531 -24.141 -15.039 1 98.75 191 LYS B O 1
ATOM 4902 N N . ALA B 1 192 ? 4.547 -26.031 -14.484 1 98.81 192 ALA B N 1
ATOM 4903 C CA . ALA B 1 192 ? 3.393 -26.562 -13.766 1 98.81 192 ALA B CA 1
ATOM 4904 C C . ALA B 1 192 ? 3.803 -27.125 -12.406 1 98.81 192 ALA B C 1
ATOM 4906 O O . ALA B 1 192 ? 4.941 -27.562 -12.234 1 98.81 192 ALA B O 1
ATOM 4907 N N . MET B 1 193 ? 2.945 -27.062 -11.484 1 98.88 193 MET B N 1
ATOM 4908 C CA . MET B 1 193 ? 2.957 -27.781 -10.219 1 98.88 193 MET B CA 1
ATOM 4909 C C . MET B 1 193 ? 1.674 -28.578 -10.031 1 98.88 193 MET B C 1
ATOM 4911 O O . MET B 1 193 ? 0.776 -28.531 -10.875 1 98.88 193 MET B O 1
ATOM 4915 N N . MET B 1 194 ? 1.621 -29.469 -9.055 1 98.94 194 MET B N 1
ATOM 4916 C CA . MET B 1 194 ? 0.384 -30.078 -8.586 1 98.94 194 MET B CA 1
ATOM 4917 C C . MET B 1 194 ? -0.237 -29.266 -7.453 1 98.94 194 MET B C 1
ATOM 4919 O O . MET B 1 194 ? 0.341 -29.156 -6.371 1 98.94 194 MET B O 1
ATOM 4923 N N . GLY B 1 195 ? -1.403 -28.656 -7.758 1 98.88 195 GLY B N 1
ATOM 4924 C CA . GLY B 1 195 ? -2.035 -27.797 -6.77 1 98.88 195 GLY B CA 1
ATOM 4925 C C . GLY B 1 195 ? -2.928 -28.547 -5.805 1 98.88 195 GLY B C 1
ATOM 4926 O O . GLY B 1 195 ? -3.625 -29.484 -6.203 1 98.88 195 GLY B O 1
ATOM 4927 N N . LEU B 1 196 ? -2.865 -28.219 -4.535 1 98.88 196 LEU B N 1
ATOM 4928 C CA . LEU B 1 196 ? -3.717 -28.719 -3.461 1 98.88 196 LEU B CA 1
ATOM 4929 C C . LEU B 1 196 ? -4.34 -27.562 -2.682 1 98.88 196 LEU B C 1
ATOM 4931 O O . LEU B 1 196 ? -3.674 -26.562 -2.402 1 98.88 196 LEU B O 1
ATOM 4935 N N . HIS B 1 197 ? -5.586 -27.688 -2.41 1 98.5 197 HIS B N 1
ATOM 4936 C CA . HIS B 1 197 ? -6.215 -26.609 -1.67 1 98.5 197 HIS B CA 1
ATOM 4937 C C . HIS B 1 197 ? -5.602 -26.453 -0.281 1 98.5 197 HIS B C 1
ATOM 4939 O O . HIS B 1 197 ? -4.797 -25.562 -0.044 1 98.5 197 HIS B O 1
ATOM 4945 N N . ALA B 1 198 ? -5.918 -27.312 0.644 1 98.06 198 ALA B N 1
ATOM 4946 C CA . ALA B 1 198 ? -5.453 -27.344 2.029 1 98.06 198 ALA B CA 1
ATOM 4947 C C . ALA B 1 198 ? -5.691 -28.719 2.654 1 98.06 198 ALA B C 1
ATOM 4949 O O . ALA B 1 198 ? -6.484 -29.516 2.143 1 98.06 198 ALA B O 1
ATOM 4950 N N . CYS B 1 199 ? -5.074 -28.969 3.732 1 96.44 199 CYS B N 1
ATOM 4951 C CA . CYS B 1 199 ? -5.113 -30.281 4.355 1 96.44 199 CYS B CA 1
ATOM 4952 C C . CYS B 1 199 ? -6.535 -30.641 4.773 1 96.44 199 CYS B C 1
ATOM 4954 O O . CYS B 1 199 ? -6.949 -31.797 4.648 1 96.44 199 CYS B O 1
ATOM 4956 N N . PHE B 1 200 ? -7.301 -29.672 5.188 1 96.19 200 PHE B N 1
ATOM 4957 C CA . PHE B 1 200 ? -8.594 -29.984 5.789 1 96.19 200 PHE B CA 1
ATOM 4958 C C . PHE B 1 200 ? -9.633 -30.281 4.711 1 96.19 200 PHE B C 1
ATOM 4960 O O . PHE B 1 200 ? -10.734 -30.734 5.016 1 96.19 200 PHE B O 1
ATOM 4967 N N . THR B 1 201 ? -9.281 -30.109 3.459 1 97.62 201 THR B N 1
ATOM 4968 C CA . THR B 1 201 ? -10.242 -30.359 2.393 1 97.62 201 THR B CA 1
ATOM 4969 C C . THR B 1 201 ? -9.797 -31.547 1.534 1 97.62 201 THR B C 1
ATOM 4971 O O . THR B 1 201 ? -10.336 -31.766 0.449 1 97.62 201 THR B O 1
ATOM 4974 N N . ILE B 1 202 ? -8.766 -32.281 1.937 1 98.06 202 ILE B N 1
ATOM 4975 C CA . ILE B 1 202 ? -8.242 -33.375 1.126 1 98.06 202 ILE B CA 1
ATOM 4976 C C . ILE B 1 202 ? -8.125 -34.656 1.978 1 98.06 202 ILE B C 1
ATOM 4978 O O . ILE B 1 202 ? -7.457 -34.656 3.016 1 98.06 202 ILE B O 1
ATOM 4982 N N . SER B 1 203 ? -8.734 -35.75 1.571 1 97.38 203 SER B N 1
ATOM 4983 C CA . SER B 1 203 ? -8.703 -37.031 2.281 1 97.38 203 SER B CA 1
ATOM 4984 C C . SER B 1 203 ? -7.414 -37.781 1.981 1 97.38 203 SER B C 1
ATOM 4986 O O . SER B 1 203 ? -6.703 -37.469 1.028 1 97.38 203 SER B O 1
ATOM 4988 N N . ASP B 1 204 ? -7.125 -38.812 2.74 1 97 204 ASP B N 1
ATOM 4989 C CA . ASP B 1 204 ? -5.957 -39.656 2.512 1 97 204 ASP B CA 1
ATOM 4990 C C . ASP B 1 204 ? -6.039 -40.344 1.153 1 97 204 ASP B C 1
ATOM 4992 O O . ASP B 1 204 ? -5.031 -40.5 0.463 1 97 204 ASP B O 1
ATOM 4996 N N . LYS B 1 205 ? -7.242 -40.781 0.84 1 97.5 205 LYS B N 1
ATOM 4997 C CA . LYS B 1 205 ? -7.457 -41.406 -0.462 1 97.5 205 LYS B CA 1
ATOM 4998 C C . LYS B 1 205 ? -7.113 -40.438 -1.597 1 97.5 205 LYS B C 1
ATOM 5000 O O . LYS B 1 205 ? -6.504 -40.844 -2.592 1 97.5 205 LYS B O 1
ATOM 5005 N N . SER B 1 206 ? -7.535 -39.188 -1.479 1 98.5 206 SER B N 1
ATOM 5006 C CA . SER B 1 206 ? -7.242 -38.188 -2.494 1 98.5 206 SER B CA 1
ATOM 5007 C C . SER B 1 206 ? -5.746 -37.906 -2.582 1 98.5 206 SER B C 1
ATOM 5009 O O . SER B 1 206 ? -5.203 -37.75 -3.674 1 98.5 206 SER B O 1
ATOM 5011 N N . PHE B 1 207 ? -5.031 -37.875 -1.417 1 98.5 207 PHE B N 1
ATOM 5012 C CA . PHE B 1 207 ? -3.588 -37.688 -1.419 1 98.5 207 PHE B CA 1
ATOM 5013 C C . PHE B 1 207 ? -2.893 -38.781 -2.203 1 98.5 207 PHE B C 1
ATOM 5015 O O . PHE B 1 207 ? -1.923 -38.531 -2.92 1 98.5 207 PHE B O 1
ATOM 5022 N N . GLU B 1 208 ? -3.367 -40 -2.012 1 98.19 208 GLU B N 1
ATOM 5023 C CA . GLU B 1 208 ? -2.791 -41.125 -2.744 1 98.19 208 GLU B CA 1
ATOM 5024 C C . GLU B 1 208 ? -2.914 -40.938 -4.25 1 98.19 208 GLU B C 1
ATOM 5026 O O . GLU B 1 208 ? -1.941 -41.094 -4.988 1 98.19 208 GLU B O 1
ATOM 5031 N N . LEU B 1 209 ? -4.121 -40.562 -4.664 1 98.56 209 LEU B N 1
ATOM 5032 C CA . LEU B 1 209 ? -4.352 -40.312 -6.086 1 98.56 209 LEU B CA 1
ATOM 5033 C C . LEU B 1 209 ? -3.48 -39.188 -6.59 1 98.56 209 LEU B C 1
ATOM 5035 O O . LEU B 1 209 ? -2.945 -39.25 -7.699 1 98.56 209 LEU B O 1
ATOM 5039 N N . ILE B 1 210 ? -3.387 -38.125 -5.824 1 98.75 210 ILE B N 1
ATOM 5040 C CA . ILE B 1 210 ? -2.578 -36.938 -6.145 1 98.75 210 ILE B CA 1
ATOM 5041 C C . ILE B 1 210 ? -1.124 -37.375 -6.348 1 98.75 210 ILE B C 1
ATOM 5043 O O . ILE B 1 210 ? -0.509 -37.031 -7.359 1 98.75 210 ILE B O 1
ATOM 5047 N N . ARG B 1 211 ? -0.542 -38.125 -5.441 1 98.31 211 ARG B N 1
ATOM 5048 C CA . ARG B 1 211 ? 0.849 -38.562 -5.523 1 98.31 211 ARG B CA 1
ATOM 5049 C C . ARG B 1 211 ? 1.075 -39.438 -6.746 1 98.31 211 ARG B C 1
ATOM 5051 O O . ARG B 1 211 ? 2.098 -39.312 -7.426 1 98.31 211 ARG B O 1
ATOM 5058 N N . GLU B 1 212 ? 0.115 -40.312 -7 1 98.12 212 GLU B N 1
ATOM 5059 C CA . GLU B 1 212 ? 0.216 -41.219 -8.133 1 98.12 212 GLU B CA 1
ATOM 5060 C C . GLU B 1 212 ? 0.261 -40.469 -9.453 1 98.12 212 GLU B C 1
ATOM 5062 O O . GLU B 1 212 ? 0.79 -40.969 -10.445 1 98.12 212 GLU B O 1
ATOM 5067 N N . ASN B 1 213 ? -0.315 -39.312 -9.438 1 98.56 213 ASN B N 1
ATOM 5068 C CA . ASN B 1 213 ? -0.424 -38.531 -10.68 1 98.56 213 ASN B CA 1
ATOM 5069 C C . ASN B 1 213 ? 0.571 -37.375 -10.719 1 98.56 213 ASN B C 1
ATOM 5071 O O . ASN B 1 213 ? 0.45 -36.5 -11.547 1 98.56 213 ASN B O 1
ATOM 5075 N N . THR B 1 214 ? 1.486 -37.281 -9.82 1 98.44 214 THR B N 1
ATOM 5076 C CA . THR B 1 214 ? 2.502 -36.25 -9.781 1 98.44 214 THR B CA 1
ATOM 5077 C C . THR B 1 214 ? 3.891 -36.844 -10.016 1 98.44 214 THR B C 1
ATOM 5079 O O . THR B 1 214 ? 4.391 -37.625 -9.203 1 98.44 214 THR B O 1
ATOM 5082 N N . PRO B 1 215 ? 4.508 -36.5 -11.109 1 97.38 215 PRO B N 1
ATOM 5083 C CA . PRO B 1 215 ? 5.863 -37 -11.352 1 97.38 215 PRO B CA 1
ATOM 5084 C C . PRO B 1 215 ? 6.855 -36.562 -10.281 1 97.38 215 PRO B C 1
ATOM 5086 O O . PRO B 1 215 ? 6.652 -35.5 -9.664 1 97.38 215 PRO B O 1
ATOM 5089 N N . ASP B 1 216 ? 8.008 -37.219 -10.133 1 93.62 216 ASP B N 1
ATOM 5090 C CA . ASP B 1 216 ? 8.984 -37 -9.07 1 93.62 216 ASP B CA 1
ATOM 5091 C C . ASP B 1 216 ? 9.617 -35.594 -9.18 1 93.62 216 ASP B C 1
ATOM 5093 O O . ASP B 1 216 ? 10.016 -35.031 -8.164 1 93.62 216 ASP B O 1
ATOM 5097 N N . ASN B 1 217 ? 9.672 -35.094 -10.297 1 94.12 217 ASN B N 1
ATOM 5098 C CA . ASN B 1 217 ? 10.383 -33.844 -10.484 1 94.12 217 ASN B CA 1
ATOM 5099 C C . ASN B 1 217 ? 9.43 -32.656 -10.398 1 94.12 217 ASN B C 1
ATOM 5101 O O . ASN B 1 217 ? 9.82 -31.5 -10.664 1 94.12 217 ASN B O 1
ATOM 5105 N N . VAL B 1 218 ? 8.195 -32.844 -10.148 1 97.94 218 VAL B N 1
ATOM 5106 C CA . VAL B 1 218 ? 7.176 -31.812 -9.977 1 97.94 218 VAL B CA 1
ATOM 5107 C C . VAL B 1 218 ? 6.746 -31.75 -8.516 1 97.94 218 VAL B C 1
ATOM 5109 O O . VAL B 1 218 ? 6.559 -32.781 -7.867 1 97.94 218 VAL B O 1
ATOM 5112 N N . GLY B 1 219 ? 6.758 -30.547 -7.977 1 98.38 219 GLY B N 1
ATOM 5113 C CA . GLY B 1 219 ? 6.355 -30.375 -6.59 1 98.38 219 GLY B CA 1
ATOM 5114 C C . GLY B 1 219 ? 4.902 -29.953 -6.441 1 98.38 219 GLY B C 1
ATOM 5115 O O . GLY B 1 219 ? 4.148 -29.953 -7.418 1 98.38 219 GLY B O 1
ATOM 5116 N N . TYR B 1 220 ? 4.52 -29.703 -5.207 1 98.88 220 TYR B N 1
ATOM 5117 C CA . TYR B 1 220 ? 3.15 -29.359 -4.848 1 98.88 220 TYR B CA 1
ATOM 5118 C C . TYR B 1 220 ? 3.045 -27.891 -4.449 1 98.88 220 TYR B C 1
ATOM 5120 O O . TYR B 1 220 ? 4.039 -27.281 -4.059 1 98.88 220 TYR B O 1
ATOM 5128 N N . HIS B 1 221 ? 1.983 -27.234 -4.711 1 98.94 221 HIS B N 1
ATOM 5129 C CA . HIS B 1 221 ? 1.594 -25.906 -4.254 1 98.94 221 HIS B CA 1
ATOM 5130 C C . HIS B 1 221 ? 0.344 -25.969 -3.383 1 98.94 221 HIS B C 1
ATOM 5132 O O . HIS B 1 221 ? -0.74 -26.297 -3.865 1 98.94 221 HIS B O 1
ATOM 5138 N N . ILE B 1 222 ? 0.451 -25.672 -2.043 1 98.88 222 ILE B N 1
ATOM 5139 C CA . ILE B 1 222 ? -0.64 -25.969 -1.122 1 98.88 222 ILE B CA 1
ATOM 5140 C C . ILE B 1 222 ? -0.727 -24.891 -0.055 1 98.88 222 ILE B C 1
ATOM 5142 O O . ILE B 1 222 ? 0.296 -24.344 0.376 1 98.88 222 ILE B O 1
ATOM 5146 N N . HIS B 1 223 ? -1.967 -24.453 0.326 1 98.81 223 HIS B N 1
ATOM 5147 C CA . HIS B 1 223 ? -2.154 -23.625 1.521 1 98.81 223 HIS B CA 1
ATOM 5148 C C . HIS B 1 223 ? -1.911 -24.453 2.787 1 98.81 223 HIS B C 1
ATOM 5150 O O . HIS B 1 223 ? -2.504 -25.516 2.967 1 98.81 223 HIS B O 1
ATOM 5156 N N . VAL B 1 224 ? -1.141 -23.938 3.707 1 98.62 224 VAL B N 1
ATOM 5157 C CA . VAL B 1 224 ? -0.779 -24.719 4.887 1 98.62 224 VAL B CA 1
ATOM 5158 C C . VAL B 1 224 ? -1.016 -23.891 6.148 1 98.62 224 VAL B C 1
ATOM 5160 O O . VAL B 1 224 ? -0.474 -22.781 6.285 1 98.62 224 VAL B O 1
ATOM 5163 N N . ALA B 1 225 ? -1.783 -24.406 7.047 1 98.19 225 ALA B N 1
ATOM 5164 C CA . ALA B 1 225 ? -2.002 -23.844 8.375 1 98.19 225 ALA B CA 1
ATOM 5165 C C . ALA B 1 225 ? -2.371 -22.359 8.289 1 98.19 225 ALA B C 1
ATOM 5167 O O . ALA B 1 225 ? -1.811 -21.531 9.008 1 98.19 225 ALA B O 1
ATOM 5168 N N . GLU B 1 226 ? -3.199 -22.016 7.328 1 97.19 226 GLU B N 1
ATOM 5169 C CA . GLU B 1 226 ? -3.596 -20.625 7.117 1 97.19 226 GLU B CA 1
ATOM 5170 C C . GLU B 1 226 ? -4.574 -20.172 8.195 1 97.19 226 GLU B C 1
ATOM 5172 O O . GLU B 1 226 ? -4.414 -19.078 8.758 1 97.19 226 GLU B O 1
ATOM 5177 N N . GLY B 1 227 ? -5.641 -20.938 8.391 1 95.06 227 GLY B N 1
ATOM 5178 C CA . GLY B 1 227 ? -6.582 -20.703 9.477 1 95.06 227 GLY B CA 1
ATOM 5179 C C . GLY B 1 227 ? -6.438 -21.719 10.609 1 95.06 227 GLY B C 1
ATOM 5180 O O . GLY B 1 227 ? -6.062 -22.859 10.383 1 95.06 227 GLY B O 1
ATOM 5181 N N . ILE B 1 228 ? -6.812 -21.328 11.797 1 94.38 228 ILE B N 1
ATOM 5182 C CA . ILE B 1 228 ? -6.672 -22.203 12.961 1 94.38 228 ILE B CA 1
ATOM 5183 C C . ILE B 1 228 ? -7.555 -23.438 12.797 1 94.38 228 ILE B C 1
ATOM 5185 O O . ILE B 1 228 ? -7.242 -24.5 13.336 1 94.38 228 ILE B O 1
ATOM 5189 N N . GLU B 1 229 ? -8.57 -23.297 12.016 1 93 229 GLU B N 1
ATOM 5190 C CA . GLU B 1 229 ? -9.5 -24.391 11.781 1 93 229 GLU B CA 1
ATOM 5191 C C . GLU B 1 229 ? -8.812 -25.547 11.07 1 93 229 GLU B C 1
ATOM 5193 O O . GLU B 1 229 ? -9.148 -26.719 11.289 1 93 229 GLU B O 1
ATOM 5198 N N . ASP B 1 230 ? -7.891 -25.219 10.219 1 94.38 230 ASP B N 1
ATOM 5199 C CA . ASP B 1 230 ? -7.113 -26.25 9.539 1 94.38 230 ASP B CA 1
ATOM 5200 C C . ASP B 1 230 ? -6.332 -27.094 10.539 1 94.38 230 ASP B C 1
ATOM 5202 O O . ASP B 1 230 ? -6.309 -28.328 10.438 1 94.38 230 ASP B O 1
ATOM 5206 N N . LEU B 1 231 ? -5.719 -26.469 11.492 1 96 231 LEU B N 1
ATOM 5207 C CA . LEU B 1 231 ? -4.957 -27.156 12.523 1 96 231 LEU B CA 1
ATOM 5208 C C . LEU B 1 231 ? -5.871 -28.031 13.375 1 96 231 LEU B C 1
ATOM 5210 O O . LEU B 1 231 ? -5.57 -29.203 13.609 1 96 231 LEU B O 1
ATOM 5214 N N . HIS B 1 232 ? -7.02 -27.469 13.797 1 96.56 232 HIS B N 1
ATOM 5215 C CA . HIS B 1 232 ? -7.961 -28.219 14.625 1 96.56 232 HIS B CA 1
ATOM 5216 C C . HIS B 1 232 ? -8.5 -29.438 13.883 1 96.56 232 HIS B C 1
ATOM 5218 O O . HIS B 1 232 ? -8.648 -30.516 14.469 1 96.56 232 HIS B O 1
ATOM 5224 N N . ASP B 1 233 ? -8.766 -29.219 12.648 1 96.69 233 ASP B N 1
ATOM 5225 C CA . ASP B 1 233 ? -9.289 -30.297 11.82 1 96.69 233 ASP B CA 1
ATOM 5226 C C . ASP B 1 233 ? -8.273 -31.438 11.711 1 96.69 233 ASP B C 1
ATOM 5228 O O . ASP B 1 233 ? -8.633 -32.625 11.844 1 96.69 233 ASP B O 1
ATOM 5232 N N . SER B 1 234 ? -7.043 -31.156 11.445 1 96.94 234 SER B N 1
ATOM 5233 C CA . SER B 1 234 ? -5.996 -32.156 11.297 1 96.94 234 SER B CA 1
ATOM 5234 C C . SER B 1 234 ? -5.801 -32.938 12.594 1 96.94 234 SER B C 1
ATOM 5236 O O . SER B 1 234 ? -5.695 -34.188 12.562 1 96.94 234 SER B O 1
ATOM 5238 N N . LEU B 1 235 ? -5.773 -32.25 13.719 1 97.19 235 LEU B N 1
ATOM 5239 C CA . LEU B 1 235 ? -5.613 -32.875 15.016 1 97.19 235 LEU B CA 1
ATOM 5240 C C . LEU B 1 235 ? -6.797 -33.812 15.32 1 97.19 235 LEU B C 1
ATOM 5242 O O . LEU B 1 235 ? -6.617 -34.906 15.797 1 97.19 235 LEU B O 1
ATOM 5246 N N . LYS B 1 236 ? -7.973 -33.312 15.047 1 97.75 236 LYS B N 1
ATOM 5247 C CA . LYS B 1 236 ? -9.195 -34.031 15.344 1 97.75 236 LYS B CA 1
ATOM 5248 C C . LYS B 1 236 ? -9.297 -35.312 14.484 1 97.75 236 LYS B C 1
ATOM 5250 O O . LYS B 1 236 ? -9.617 -36.375 15 1 97.75 236 LYS B O 1
ATOM 5255 N N . LYS B 1 237 ? -9.016 -35.219 13.203 1 96.81 237 LYS B N 1
ATOM 5256 C CA . LYS B 1 237 ? -9.273 -36.281 12.266 1 96.81 237 LYS B CA 1
ATOM 5257 C C . LYS B 1 237 ? -8.086 -37.25 12.18 1 96.81 237 LYS B C 1
ATOM 5259 O O . LYS B 1 237 ? -8.258 -38.438 11.938 1 96.81 237 LYS B O 1
ATOM 5264 N N . HIS B 1 238 ? -6.883 -36.688 12.453 1 96.06 238 HIS B N 1
ATOM 5265 C CA . HIS B 1 238 ? -5.715 -37.5 12.117 1 96.06 238 HIS B CA 1
ATOM 5266 C C . HIS B 1 238 ? -4.766 -37.625 13.297 1 96.06 238 HIS B C 1
ATOM 5268 O O . HIS B 1 238 ? -3.799 -38.375 13.25 1 96.06 238 HIS B O 1
ATOM 5274 N N . GLY B 1 239 ? -4.961 -36.906 14.352 1 96.06 239 GLY B N 1
ATOM 5275 C CA . GLY B 1 239 ? -4.105 -36.938 15.531 1 96.06 239 GLY B CA 1
ATOM 5276 C C . GLY B 1 239 ? -2.715 -36.375 15.281 1 96.06 239 GLY B C 1
ATOM 5277 O O . GLY B 1 239 ? -1.767 -36.719 15.984 1 96.06 239 GLY B O 1
ATOM 5278 N N . LYS B 1 240 ? -2.578 -35.656 14.164 1 96.19 240 LYS B N 1
ATOM 5279 C CA . LYS B 1 240 ? -1.304 -35.062 13.758 1 96.19 240 LYS B CA 1
ATOM 5280 C C . LYS B 1 240 ? -1.476 -33.594 13.352 1 96.19 240 LYS B C 1
ATOM 5282 O O . LYS B 1 240 ? -2.545 -33.188 12.883 1 96.19 240 LYS B O 1
ATOM 5287 N N . ARG B 1 241 ? -0.389 -32.844 13.523 1 97.69 241 ARG B N 1
ATOM 5288 C CA . ARG B 1 241 ? -0.405 -31.469 13.016 1 97.69 241 ARG B CA 1
ATOM 5289 C C . ARG B 1 241 ? -0.253 -31.438 11.5 1 97.69 241 ARG B C 1
ATOM 5291 O O . ARG B 1 241 ? 0.064 -32.469 10.891 1 97.69 241 ARG B O 1
ATOM 5298 N N . ILE B 1 242 ? -0.421 -30.328 10.914 1 98.12 242 ILE B N 1
ATOM 5299 C CA . ILE B 1 242 ? -0.667 -30.219 9.484 1 98.12 242 ILE B CA 1
ATOM 5300 C C . ILE B 1 242 ? 0.589 -30.609 8.703 1 98.12 242 ILE B C 1
ATOM 5302 O O . ILE B 1 242 ? 0.524 -31.406 7.773 1 98.12 242 ILE B O 1
ATOM 5306 N N . VAL B 1 243 ? 1.75 -30.047 9.055 1 98.69 243 VAL B N 1
ATOM 5307 C CA . VAL B 1 243 ? 2.982 -30.312 8.32 1 98.69 243 VAL B CA 1
ATOM 5308 C C . VAL B 1 243 ? 3.395 -31.781 8.516 1 98.69 243 VAL B C 1
ATOM 5310 O O . VAL B 1 243 ? 3.928 -32.406 7.598 1 98.69 243 VAL B O 1
ATOM 5313 N N . ASN B 1 244 ? 3.135 -32.312 9.734 1 98.38 244 ASN B N 1
ATOM 5314 C CA . ASN B 1 244 ? 3.381 -33.719 9.984 1 98.38 244 ASN B CA 1
ATOM 5315 C C . ASN B 1 244 ? 2.559 -34.594 9.047 1 98.38 244 ASN B C 1
ATOM 5317 O O . ASN B 1 244 ? 3.066 -35.594 8.508 1 98.38 244 ASN B O 1
ATOM 5321 N N . ARG B 1 245 ? 1.319 -34.25 8.93 1 98.12 245 ARG B N 1
ATOM 5322 C CA . ARG B 1 245 ? 0.466 -35.031 8.016 1 98.12 245 ARG B CA 1
ATOM 5323 C C . ARG B 1 245 ? 0.977 -34.938 6.586 1 98.12 245 ARG B C 1
ATOM 5325 O O . ARG B 1 245 ? 0.986 -35.938 5.863 1 98.12 245 ARG B O 1
ATOM 5332 N N . LEU B 1 246 ? 1.357 -33.75 6.16 1 98.62 246 LEU B N 1
ATOM 5333 C CA . LEU B 1 246 ? 1.882 -33.562 4.812 1 98.62 246 LEU B CA 1
ATOM 5334 C C . LEU B 1 246 ? 3.152 -34.406 4.605 1 98.62 246 LEU B C 1
ATOM 5336 O O . LEU B 1 246 ? 3.396 -34.906 3.51 1 98.62 246 LEU B O 1
ATOM 5340 N N . MET B 1 247 ? 3.99 -34.469 5.664 1 98.12 247 MET B N 1
ATOM 5341 C CA . MET B 1 247 ? 5.172 -35.312 5.613 1 98.12 247 MET B CA 1
ATOM 5342 C C . MET B 1 247 ? 4.781 -36.781 5.387 1 98.12 247 MET B C 1
ATOM 5344 O O . MET B 1 247 ? 5.332 -37.438 4.508 1 98.12 247 MET B O 1
ATOM 5348 N N . ASP B 1 248 ? 3.799 -37.281 6.172 1 97.69 248 ASP B N 1
ATOM 5349 C CA . ASP B 1 248 ? 3.326 -38.656 6.062 1 97.69 248 ASP B CA 1
ATOM 5350 C C . ASP B 1 248 ? 2.785 -38.938 4.664 1 97.69 248 ASP B C 1
ATOM 5352 O O . ASP B 1 248 ? 2.895 -40.062 4.164 1 97.69 248 ASP B O 1
ATOM 5356 N N . GLN B 1 249 ? 2.197 -37.938 4.094 1 97.88 249 GLN B N 1
ATOM 5357 C CA . GLN B 1 249 ? 1.545 -38.094 2.801 1 97.88 249 GLN B CA 1
ATOM 5358 C C . GLN B 1 249 ? 2.531 -37.906 1.655 1 97.88 249 GLN B C 1
ATOM 5360 O O . GLN B 1 249 ? 2.15 -37.938 0.484 1 97.88 249 GLN B O 1
ATOM 5365 N N . GLY B 1 250 ? 3.82 -37.594 1.93 1 97.56 250 GLY B N 1
ATOM 5366 C CA . GLY B 1 250 ? 4.84 -37.469 0.902 1 97.56 250 GLY B CA 1
ATOM 5367 C C . GLY B 1 250 ? 4.727 -36.188 0.094 1 97.56 250 GLY B C 1
ATOM 5368 O O . GLY B 1 250 ? 5.098 -36.156 -1.08 1 97.56 250 GLY B O 1
ATOM 5369 N N . ILE B 1 251 ? 4.211 -35.125 0.674 1 98.44 251 ILE B N 1
ATOM 5370 C CA . ILE B 1 251 ? 3.918 -33.906 -0.044 1 98.44 251 ILE B CA 1
ATOM 5371 C C . ILE B 1 251 ? 5.09 -32.938 0.092 1 98.44 251 ILE B C 1
ATOM 5373 O O . ILE B 1 251 ? 5.309 -32.094 -0.774 1 98.44 251 ILE B O 1
ATOM 5377 N N . LEU B 1 252 ? 5.887 -32.969 1.169 1 98.56 252 LEU B N 1
ATOM 5378 C CA . LEU B 1 252 ? 6.984 -32.062 1.413 1 98.56 252 LEU B CA 1
ATOM 5379 C C . LEU B 1 252 ? 8.164 -32.344 0.498 1 98.56 252 LEU B C 1
ATOM 5381 O O . LEU B 1 252 ? 8.336 -33.5 0.057 1 98.56 252 LEU B O 1
ATOM 5385 N N . GLY B 1 253 ? 8.984 -31.328 0.168 1 98.44 253 GLY B N 1
ATOM 5386 C CA . GLY B 1 253 ? 10.164 -31.469 -0.668 1 98.44 253 GLY B CA 1
ATOM 5387 C C . GLY B 1 253 ? 10.617 -30.156 -1.289 1 9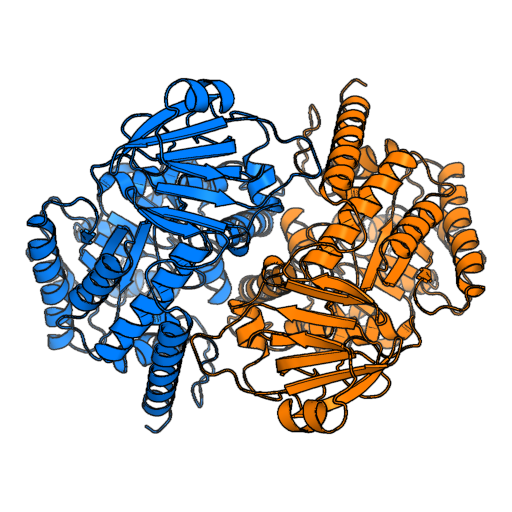8.44 253 GLY B C 1
ATOM 5388 O O . GLY B 1 253 ? 9.93 -29.141 -1.178 1 98.44 253 GLY B O 1
ATOM 5389 N N . PRO B 1 254 ? 11.727 -30.188 -1.934 1 98.44 254 PRO B N 1
ATOM 5390 C CA . PRO B 1 254 ? 12.383 -28.953 -2.398 1 98.44 254 PRO B CA 1
ATOM 5391 C C . PRO B 1 254 ? 11.578 -28.234 -3.477 1 98.44 254 PRO B C 1
ATOM 5393 O O . PRO B 1 254 ? 11.828 -27.062 -3.758 1 98.44 254 PRO B O 1
ATOM 5396 N N . LYS B 1 255 ? 10.625 -28.891 -4.082 1 98.38 255 LYS B N 1
ATOM 5397 C CA . LYS B 1 255 ? 9.852 -28.234 -5.141 1 98.38 255 LYS B CA 1
ATOM 5398 C C . LYS B 1 255 ? 8.438 -27.922 -4.676 1 98.38 255 LYS B C 1
ATOM 5400 O O . LYS B 1 255 ? 7.602 -27.484 -5.469 1 98.38 255 LYS B O 1
ATOM 5405 N N . THR B 1 256 ? 8.125 -28.141 -3.381 1 98.88 256 THR B N 1
ATOM 5406 C CA . THR B 1 256 ? 6.809 -27.859 -2.824 1 98.88 256 THR B CA 1
ATOM 5407 C C . THR B 1 256 ? 6.75 -26.469 -2.219 1 98.88 256 THR B C 1
ATOM 5409 O O . THR B 1 256 ? 7.641 -26.078 -1.463 1 98.88 256 THR B O 1
ATOM 5412 N N . ILE B 1 257 ? 5.758 -25.703 -2.617 1 98.94 257 ILE B N 1
ATOM 5413 C CA . ILE B 1 257 ? 5.457 -24.406 -2.016 1 98.94 257 ILE B CA 1
ATOM 5414 C C . ILE B 1 257 ? 4.359 -24.562 -0.968 1 98.94 257 ILE B C 1
ATOM 5416 O O . ILE B 1 257 ? 3.268 -25.062 -1.273 1 98.94 257 ILE B O 1
ATOM 5420 N N . THR B 1 258 ? 4.656 -24.266 0.257 1 98.94 258 THR B N 1
ATOM 5421 C CA . THR B 1 258 ? 3.658 -24.141 1.315 1 98.94 258 THR B CA 1
ATOM 5422 C C . THR B 1 258 ? 3.312 -22.672 1.568 1 98.94 258 THR B C 1
ATOM 5424 O O . THR B 1 258 ? 4.133 -21.922 2.09 1 98.94 258 THR B O 1
ATOM 5427 N N . ALA B 1 259 ? 2.135 -22.281 1.155 1 98.81 259 ALA B N 1
ATOM 5428 C CA . ALA B 1 259 ? 1.695 -20.891 1.312 1 98.81 259 ALA B CA 1
ATOM 5429 C C . ALA B 1 259 ? 1.155 -20.641 2.717 1 98.81 259 ALA B C 1
ATOM 5431 O O . ALA B 1 259 ? 0.43 -21.484 3.266 1 98.81 259 ALA B O 1
ATOM 5432 N N . HIS B 1 260 ? 1.49 -19.531 3.381 1 98.69 260 HIS B N 1
ATOM 5433 C CA . HIS B 1 260 ? 0.976 -18.953 4.617 1 98.69 260 HIS B CA 1
ATOM 5434 C C . HIS B 1 260 ? 1.731 -19.484 5.832 1 98.69 260 HIS B C 1
ATOM 5436 O O . HIS B 1 260 ? 2.578 -18.797 6.395 1 98.69 260 HIS B O 1
ATOM 5442 N N . CYS B 1 261 ? 1.453 -20.781 6.289 1 98.75 261 CYS B N 1
ATOM 5443 C CA . CYS B 1 261 ? 2.121 -21.422 7.418 1 98.75 261 CYS B CA 1
ATOM 5444 C C . CYS B 1 261 ? 1.957 -20.594 8.688 1 98.75 261 CYS B C 1
ATOM 5446 O O . CYS B 1 261 ? 2.916 -20.406 9.445 1 98.75 261 CYS B O 1
ATOM 5448 N N . ILE B 1 262 ? 0.772 -20.125 8.969 1 98.56 262 ILE B N 1
ATOM 5449 C CA . ILE B 1 262 ? 0.491 -19.234 10.094 1 98.56 262 ILE B CA 1
ATOM 5450 C C . ILE B 1 262 ? 0.579 -20 11.398 1 98.56 262 ILE B C 1
ATOM 5452 O O . ILE B 1 262 ? 1.201 -19.547 12.359 1 98.56 262 ILE B O 1
ATOM 5456 N N . TYR B 1 263 ? 0.045 -21.25 11.484 1 98.06 263 TYR B N 1
ATOM 5457 C CA . TYR B 1 263 ? -0.083 -21.953 12.75 1 98.06 263 TYR B CA 1
ATOM 5458 C C . TYR B 1 263 ? 0.879 -23.141 12.805 1 98.06 263 TYR B C 1
ATOM 5460 O O . TYR B 1 263 ? 0.571 -24.172 13.414 1 98.06 263 TYR B O 1
ATOM 5468 N N . VAL B 1 264 ? 1.994 -23.016 12.234 1 98.44 264 VAL B N 1
ATOM 5469 C CA . VAL B 1 264 ? 3.033 -24.031 12.344 1 98.44 264 VAL B CA 1
ATOM 5470 C C . VAL B 1 264 ? 3.834 -23.812 13.625 1 98.44 264 VAL B C 1
ATOM 5472 O O . VAL B 1 264 ? 4.012 -22.688 14.07 1 98.44 264 VAL B O 1
ATOM 5475 N N . ASN B 1 265 ? 4.305 -24.844 14.234 1 97.94 265 ASN B N 1
ATOM 5476 C CA . ASN B 1 265 ? 5.137 -24.766 15.43 1 97.94 265 ASN B CA 1
ATOM 5477 C C . ASN B 1 265 ? 6.598 -25.078 15.117 1 97.94 265 ASN B C 1
ATOM 5479 O O . ASN B 1 265 ? 6.949 -25.344 13.969 1 97.94 265 ASN B O 1
ATOM 5483 N N . PRO B 1 266 ? 7.508 -25.047 16.078 1 98.12 266 PRO B N 1
ATOM 5484 C CA . PRO B 1 266 ? 8.938 -25.219 15.82 1 98.12 266 PRO B CA 1
ATOM 5485 C C . PRO B 1 266 ? 9.266 -26.594 15.234 1 98.12 266 PRO B C 1
ATOM 5487 O O . PRO B 1 266 ? 10.148 -26.703 14.375 1 98.12 266 PRO B O 1
ATOM 5490 N N . GLN B 1 267 ? 8.609 -27.609 15.773 1 98.38 267 GLN B N 1
ATOM 5491 C CA . GLN B 1 267 ? 8.852 -28.938 15.234 1 98.38 267 GLN B CA 1
ATOM 5492 C C . GLN B 1 267 ? 8.477 -29.016 13.758 1 98.38 267 GLN B C 1
ATOM 5494 O O . GLN B 1 267 ? 9.195 -29.609 12.953 1 98.38 267 GLN B O 1
ATOM 5499 N N . GLU B 1 268 ? 7.348 -28.5 13.352 1 98.75 268 GLU B N 1
ATOM 5500 C CA . GLU B 1 268 ? 6.918 -28.438 11.961 1 98.75 268 GLU B CA 1
ATOM 5501 C C . GLU B 1 268 ? 7.895 -27.625 11.117 1 98.75 268 GLU B C 1
ATOM 5503 O O . GLU B 1 268 ? 8.172 -27.984 9.969 1 98.75 268 GLU B O 1
ATOM 5508 N N . MET B 1 269 ? 8.391 -26.547 11.641 1 98.81 269 MET B N 1
ATOM 5509 C CA . MET B 1 269 ? 9.391 -25.75 10.93 1 98.81 269 MET B CA 1
ATOM 5510 C C . MET B 1 269 ? 10.648 -26.562 10.672 1 98.81 269 MET B C 1
ATOM 5512 O O . MET B 1 269 ? 11.289 -26.406 9.625 1 98.81 269 MET B O 1
ATOM 5516 N N . ALA B 1 270 ? 11.008 -27.375 11.648 1 98.69 270 ALA B N 1
ATOM 5517 C CA . ALA B 1 270 ? 12.164 -28.25 11.461 1 98.69 270 ALA B CA 1
ATOM 5518 C C . ALA B 1 270 ? 11.945 -29.203 10.297 1 98.69 270 ALA B C 1
ATOM 5520 O O . ALA B 1 270 ? 12.867 -29.484 9.531 1 98.69 270 ALA B O 1
ATOM 5521 N N . LEU B 1 271 ? 10.727 -29.734 10.172 1 98.75 271 LEU B N 1
ATOM 5522 C CA . LEU B 1 271 ? 10.391 -30.625 9.07 1 98.75 271 LEU B CA 1
ATOM 5523 C C . LEU B 1 271 ? 10.5 -29.906 7.73 1 98.75 271 LEU B C 1
ATOM 5525 O O . LEU B 1 271 ? 11.008 -30.453 6.754 1 98.75 271 LEU B O 1
ATOM 5529 N N . LEU B 1 272 ? 9.969 -28.656 7.672 1 98.94 272 LEU B N 1
ATOM 5530 C CA . LEU B 1 272 ? 10.062 -27.859 6.457 1 98.94 272 LEU B CA 1
ATOM 5531 C C . LEU B 1 272 ? 11.516 -27.641 6.062 1 98.94 272 LEU B C 1
ATOM 5533 O O . LEU B 1 272 ? 11.867 -27.734 4.883 1 98.94 272 LEU B O 1
ATOM 5537 N N . LYS B 1 273 ? 12.359 -27.312 7.035 1 98.81 273 LYS B N 1
ATOM 5538 C CA . LYS B 1 273 ? 13.781 -27.109 6.789 1 98.81 273 LYS B CA 1
ATOM 5539 C C . LYS B 1 273 ? 14.445 -28.391 6.297 1 98.81 273 LYS B C 1
ATOM 5541 O O . LYS B 1 273 ? 15.164 -28.375 5.293 1 98.81 273 LYS B O 1
ATOM 5546 N N . GLU B 1 274 ? 14.188 -29.484 7.027 1 98.62 274 GLU B N 1
ATOM 5547 C CA . GLU B 1 274 ? 14.82 -30.766 6.738 1 98.62 274 GLU B CA 1
ATOM 5548 C C . GLU B 1 274 ? 14.477 -31.25 5.328 1 98.62 274 GLU B C 1
ATOM 5550 O O . GLU B 1 274 ? 15.297 -31.875 4.66 1 98.62 274 GLU B O 1
ATOM 5555 N N . THR B 1 275 ? 13.305 -31 4.898 1 98.75 275 THR B N 1
ATOM 5556 C CA . THR B 1 275 ? 12.844 -31.469 3.598 1 98.75 275 THR B CA 1
ATOM 5557 C C . THR B 1 275 ? 13.102 -30.422 2.521 1 98.75 275 THR B C 1
ATOM 5559 O O . THR B 1 275 ? 12.734 -30.609 1.359 1 98.75 275 THR B O 1
ATOM 5562 N N . ASP B 1 276 ? 13.625 -29.281 2.877 1 98.81 276 ASP B N 1
ATOM 5563 C CA . ASP B 1 276 ? 13.922 -28.172 1.976 1 98.81 276 ASP B CA 1
ATOM 5564 C C . ASP B 1 276 ? 12.648 -27.672 1.301 1 98.81 276 ASP B C 1
ATOM 5566 O O . ASP B 1 276 ? 12.656 -27.375 0.103 1 98.81 276 ASP B O 1
ATOM 5570 N N . THR B 1 277 ? 11.531 -27.75 2.033 1 98.88 277 THR B N 1
ATOM 5571 C CA . THR B 1 277 ? 10.242 -27.266 1.557 1 98.88 277 THR B CA 1
ATOM 5572 C C . THR B 1 277 ? 10.164 -25.734 1.641 1 98.88 277 THR B C 1
ATOM 5574 O O . THR B 1 277 ? 10.625 -25.141 2.617 1 98.88 277 THR B O 1
ATOM 5577 N N . MET B 1 278 ? 9.641 -25.094 0.608 1 98.94 278 MET B N 1
ATOM 5578 C CA . MET B 1 278 ? 9.602 -23.641 0.52 1 98.94 278 MET B CA 1
ATOM 5579 C C . MET B 1 278 ? 8.359 -23.078 1.21 1 98.94 278 MET B C 1
ATOM 5581 O O . MET B 1 278 ? 7.309 -23.719 1.213 1 98.94 278 MET B O 1
ATOM 5585 N N . VAL B 1 279 ? 8.469 -21.906 1.806 1 98.94 279 VAL B N 1
ATOM 5586 C CA . VAL B 1 279 ? 7.355 -21.219 2.455 1 98.94 279 VAL B CA 1
ATOM 5587 C C . VAL B 1 279 ? 7.125 -19.859 1.792 1 98.94 279 VAL B C 1
ATOM 5589 O O . VAL B 1 279 ? 8.078 -19.141 1.498 1 98.94 279 VAL B O 1
ATOM 5592 N N . VAL B 1 280 ? 5.902 -19.516 1.466 1 98.94 280 VAL B N 1
ATOM 5593 C CA . VAL B 1 280 ? 5.586 -18.219 0.879 1 98.94 280 VAL B CA 1
ATOM 5594 C C . VAL B 1 280 ? 4.656 -17.453 1.811 1 98.94 280 VAL B C 1
ATOM 5596 O O . VAL B 1 280 ? 3.557 -17.906 2.127 1 98.94 280 VAL B O 1
ATOM 5599 N N . HIS B 1 281 ? 5.117 -16.312 2.246 1 98.88 281 HIS B N 1
ATOM 5600 C CA . HIS B 1 281 ? 4.395 -15.391 3.121 1 98.88 281 HIS B CA 1
ATOM 5601 C C . HIS B 1 281 ? 3.453 -14.492 2.326 1 98.88 281 HIS B C 1
ATOM 5603 O O . HIS B 1 281 ? 3.82 -13.992 1.259 1 98.88 281 HIS B O 1
ATOM 5609 N N . ASN B 1 282 ? 2.219 -14.352 2.752 1 98.88 282 ASN B N 1
ATOM 5610 C CA . ASN B 1 282 ? 1.192 -13.531 2.121 1 98.88 282 ASN B CA 1
ATOM 5611 C C . ASN B 1 282 ? 0.556 -12.57 3.115 1 98.88 282 ASN B C 1
ATOM 5613 O O . ASN B 1 282 ? -0.577 -12.773 3.553 1 98.88 282 ASN B O 1
ATOM 5617 N N . PRO B 1 283 ? 1.168 -11.422 3.393 1 98.81 283 PRO B N 1
ATOM 5618 C CA . PRO B 1 283 ? 0.811 -10.594 4.547 1 98.81 283 PRO B CA 1
ATOM 5619 C C . PRO B 1 283 ? -0.595 -10.008 4.441 1 98.81 283 PRO B C 1
ATOM 5621 O O . PRO B 1 283 ? -1.392 -10.133 5.375 1 98.81 283 PRO B O 1
ATOM 5624 N N . GLU B 1 284 ? -0.962 -9.398 3.334 1 98.75 284 GLU B N 1
ATOM 5625 C CA . GLU B 1 284 ? -2.246 -8.711 3.23 1 98.75 284 GLU B CA 1
ATOM 5626 C C . GLU B 1 284 ? -3.404 -9.703 3.209 1 98.75 284 GLU B C 1
ATOM 5628 O O . GLU B 1 284 ? -4.457 -9.445 3.799 1 98.75 284 GLU B O 1
ATOM 5633 N N . SER B 1 285 ? -3.193 -10.781 2.479 1 98.44 285 SER B N 1
ATOM 5634 C CA . SER B 1 285 ? -4.234 -11.805 2.467 1 98.44 285 SER B CA 1
ATOM 5635 C C . SER B 1 285 ? -4.492 -12.344 3.869 1 98.44 285 SER B C 1
ATOM 5637 O O . SER B 1 285 ? -5.645 -12.469 4.289 1 98.44 285 SER B O 1
ATOM 5639 N N . ASN B 1 286 ? -3.42 -12.695 4.629 1 98.44 286 ASN B N 1
ATOM 5640 C CA . ASN B 1 286 ? -3.539 -13.188 5.996 1 98.44 286 ASN B CA 1
ATOM 5641 C C . ASN B 1 286 ? -4.242 -12.18 6.902 1 98.44 286 ASN B C 1
ATOM 5643 O O . ASN B 1 286 ? -5.129 -12.547 7.676 1 98.44 286 ASN B O 1
ATOM 5647 N N . MET B 1 287 ? -3.852 -10.914 6.75 1 98.62 287 MET B N 1
ATOM 5648 C CA . MET B 1 287 ? -4.461 -9.867 7.562 1 98.62 287 MET B CA 1
ATOM 5649 C C . MET B 1 287 ? -5.914 -9.641 7.156 1 98.62 287 MET B C 1
ATOM 5651 O O . MET B 1 287 ? -6.789 -9.5 8.016 1 98.62 287 MET B O 1
ATOM 5655 N N . GLY B 1 288 ? -6.152 -9.578 5.852 1 97.75 288 GLY B N 1
ATOM 5656 C CA . GLY B 1 288 ? -7.473 -9.305 5.312 1 97.75 288 GLY B CA 1
ATOM 5657 C C . GLY B 1 288 ? -8.516 -10.328 5.727 1 97.75 288 GLY B C 1
ATOM 5658 O O . GLY B 1 288 ? -9.68 -9.992 5.926 1 97.75 288 GLY B O 1
ATOM 5659 N N . ASN B 1 289 ? -8.055 -11.57 5.859 1 97.38 289 ASN B N 1
ATOM 5660 C CA . ASN B 1 289 ? -8.93 -12.656 6.281 1 97.38 289 ASN B CA 1
ATOM 5661 C C . ASN B 1 289 ? -8.906 -12.844 7.793 1 97.38 289 ASN B C 1
ATOM 5663 O O . ASN B 1 289 ? -9.586 -13.727 8.328 1 97.38 289 ASN B O 1
ATOM 5667 N N . ALA B 1 290 ? -8.133 -12.031 8.477 1 97.31 290 ALA B N 1
ATOM 5668 C CA . ALA B 1 290 ? -7.977 -12.086 9.922 1 97.31 290 ALA B CA 1
ATOM 5669 C C . ALA B 1 290 ? -7.504 -13.469 10.367 1 97.31 290 ALA B C 1
ATOM 5671 O O . ALA B 1 290 ? -7.992 -14.008 11.367 1 97.31 290 ALA B O 1
ATOM 5672 N N . CYS B 1 291 ? -6.578 -14.023 9.57 1 97.06 291 CYS B N 1
ATOM 5673 C CA . CYS B 1 291 ? -6.105 -15.367 9.852 1 97.06 291 CYS B CA 1
ATOM 5674 C C . CYS B 1 291 ? -4.93 -15.344 10.82 1 97.06 291 CYS B C 1
ATOM 5676 O O . CYS B 1 291 ? -4.59 -16.375 11.414 1 97.06 291 CYS B O 1
ATOM 5678 N N . GLY B 1 292 ? -4.328 -14.188 11 1 96 292 GLY B N 1
ATOM 5679 C CA . GLY B 1 292 ? -3.203 -14.078 11.914 1 96 292 GLY B CA 1
ATOM 5680 C C . GLY B 1 292 ? -1.898 -13.742 11.211 1 96 292 GLY B C 1
ATOM 5681 O O . GLY B 1 292 ? -1.863 -13.586 9.992 1 96 292 GLY B O 1
ATOM 5682 N N . CYS B 1 293 ? -0.873 -13.5 11.914 1 98.12 293 CYS B N 1
ATOM 5683 C CA . CYS B 1 293 ? 0.483 -13.273 11.43 1 98.12 293 CYS B CA 1
ATOM 5684 C C . CYS B 1 293 ? 1.339 -14.523 11.586 1 98.12 293 CYS B C 1
ATOM 5686 O O . CYS B 1 293 ? 1.496 -15.039 12.688 1 98.12 293 CYS B O 1
ATOM 5688 N N . PRO B 1 294 ? 1.842 -15.062 10.539 1 98.5 294 PRO B N 1
ATOM 5689 C CA . PRO B 1 294 ? 2.688 -16.25 10.648 1 98.5 294 PRO B CA 1
ATOM 5690 C C . PRO B 1 294 ? 4.023 -15.961 11.328 1 98.5 294 PRO B C 1
ATOM 5692 O O . PRO B 1 294 ? 4.5 -14.828 11.305 1 98.5 294 PRO B O 1
ATOM 5695 N N . PRO B 1 295 ? 4.621 -16.984 11.953 1 98.5 295 PRO B N 1
ATOM 5696 C CA . PRO B 1 295 ? 5.973 -16.797 12.5 1 98.5 295 PRO B CA 1
ATOM 5697 C C . PRO B 1 295 ? 7.043 -16.75 11.414 1 98.5 295 PRO B C 1
ATOM 5699 O O . PRO B 1 295 ? 8.07 -17.438 11.523 1 98.5 295 PRO B O 1
ATOM 5702 N N . THR B 1 296 ? 6.84 -15.945 10.438 1 98.62 296 THR B N 1
ATOM 5703 C CA . THR B 1 296 ? 7.645 -15.914 9.219 1 98.62 296 THR B CA 1
ATOM 5704 C C . THR B 1 296 ? 9.07 -15.469 9.523 1 98.62 296 THR B C 1
ATOM 5706 O O . THR B 1 296 ? 10.023 -15.945 8.898 1 98.62 296 THR B O 1
ATOM 5709 N N . MET B 1 297 ? 9.258 -14.492 10.492 1 98.44 297 MET B N 1
ATOM 5710 C CA . MET B 1 297 ? 10.609 -14.086 10.867 1 98.44 297 MET B CA 1
ATOM 5711 C C . MET B 1 297 ? 11.406 -15.281 11.391 1 98.44 297 MET B C 1
ATOM 5713 O O . MET B 1 297 ? 12.562 -15.461 11.016 1 98.44 297 MET B O 1
ATOM 5717 N N . GLU B 1 298 ? 10.742 -16.078 12.219 1 98.44 298 GLU B N 1
ATOM 5718 C CA . GLU B 1 298 ? 11.398 -17.266 12.75 1 98.44 298 GLU B CA 1
ATOM 5719 C C . GLU B 1 298 ? 11.664 -18.281 11.641 1 98.44 298 GLU B C 1
ATOM 5721 O O . GLU B 1 298 ? 12.75 -18.875 11.586 1 98.44 298 GLU B O 1
ATOM 5726 N N . ILE B 1 299 ? 10.672 -18.531 10.781 1 98.81 299 ILE B N 1
ATOM 5727 C CA . ILE B 1 299 ? 10.812 -19.453 9.664 1 98.81 299 ILE B CA 1
ATOM 5728 C C . ILE B 1 299 ? 12.016 -19.062 8.812 1 98.81 299 ILE B C 1
ATOM 5730 O O . ILE B 1 299 ? 12.859 -19.906 8.5 1 98.81 299 ILE B O 1
ATOM 5734 N N . PHE B 1 300 ? 12.133 -17.828 8.477 1 98.75 300 PHE B N 1
ATOM 5735 C CA . PHE B 1 300 ? 13.227 -17.297 7.672 1 98.75 300 PHE B CA 1
ATOM 5736 C C . PHE B 1 300 ? 14.562 -17.484 8.383 1 98.75 300 PHE B C 1
ATOM 5738 O O . PHE B 1 300 ? 15.531 -17.938 7.773 1 98.75 300 PHE B O 1
ATOM 5745 N N . ASN B 1 301 ? 14.609 -17.125 9.656 1 98.25 301 ASN B N 1
ATOM 5746 C CA . ASN B 1 301 ? 15.852 -17.141 10.414 1 98.25 301 ASN B CA 1
ATOM 5747 C C . ASN B 1 301 ? 16.359 -18.562 10.648 1 98.25 301 ASN B C 1
ATOM 5749 O O . ASN B 1 301 ? 17.531 -18.781 10.914 1 98.25 301 ASN B O 1
ATOM 5753 N N . ARG B 1 302 ? 15.484 -19.531 10.523 1 98.31 302 ARG B N 1
ATOM 5754 C CA . ARG B 1 302 ? 15.859 -20.938 10.625 1 98.31 302 ARG B CA 1
ATOM 5755 C C . ARG B 1 302 ? 16.531 -21.422 9.336 1 98.31 302 ARG B C 1
ATOM 5757 O O . ARG B 1 302 ? 17.031 -22.547 9.281 1 98.31 302 ARG B O 1
ATOM 5764 N N . GLY B 1 303 ? 16.516 -20.594 8.344 1 98.56 303 GLY B N 1
ATOM 5765 C CA . GLY B 1 303 ? 17.172 -20.938 7.098 1 98.56 303 GLY B CA 1
ATOM 5766 C C . GLY B 1 303 ? 16.25 -21.625 6.105 1 98.56 303 GLY B C 1
ATOM 5767 O O . GLY B 1 303 ? 16.719 -22.234 5.141 1 98.56 303 GLY B O 1
ATOM 5768 N N . ILE B 1 304 ? 14.945 -21.656 6.344 1 98.88 304 ILE B N 1
ATOM 5769 C CA . ILE B 1 304 ? 13.977 -22.172 5.391 1 98.88 304 ILE B CA 1
ATOM 5770 C C . ILE B 1 304 ? 13.812 -21.203 4.227 1 98.88 304 ILE B C 1
ATOM 5772 O O . ILE B 1 304 ? 13.695 -20 4.434 1 98.88 304 ILE B O 1
ATOM 5776 N N . LEU B 1 305 ? 13.875 -21.672 2.969 1 98.94 305 LEU B N 1
ATOM 5777 C CA . LEU B 1 305 ? 13.648 -20.797 1.819 1 98.94 305 LEU B CA 1
ATOM 5778 C C . LEU B 1 305 ? 12.25 -20.188 1.863 1 98.94 305 LEU B C 1
ATOM 5780 O O . LEU B 1 305 ? 11.25 -20.906 1.788 1 98.94 305 LEU B O 1
ATOM 5784 N N . THR B 1 306 ? 12.227 -18.922 2.049 1 98.94 306 THR B N 1
ATOM 5785 C CA . THR B 1 306 ? 10.977 -18.188 2.246 1 98.94 306 THR B CA 1
ATOM 5786 C C . THR B 1 306 ? 10.82 -17.109 1.186 1 98.94 306 THR B C 1
ATOM 5788 O O . THR B 1 306 ? 11.758 -16.375 0.893 1 98.94 306 THR B O 1
ATOM 5791 N N . GLY B 1 307 ? 9.664 -17.062 0.531 1 98.94 307 GLY B N 1
ATOM 5792 C CA . GLY B 1 307 ? 9.336 -16.031 -0.435 1 98.94 307 GLY B CA 1
ATOM 5793 C C . GLY B 1 307 ? 8.164 -15.172 -0.006 1 98.94 307 GLY B C 1
ATOM 5794 O O . GLY B 1 307 ? 7.68 -15.289 1.123 1 98.94 307 GLY B O 1
ATOM 5795 N N . LEU B 1 308 ? 7.809 -14.266 -0.827 1 98.88 308 LEU B N 1
ATOM 5796 C CA . LEU B 1 308 ? 6.684 -13.352 -0.647 1 98.88 308 LEU B CA 1
ATOM 5797 C C . LEU B 1 308 ? 5.684 -13.492 -1.789 1 98.88 308 LEU B C 1
ATOM 5799 O O . LEU B 1 308 ? 6.074 -13.586 -2.955 1 98.88 308 LEU B O 1
ATOM 5803 N N . GLY B 1 309 ? 4.434 -13.633 -1.486 1 98.88 309 GLY B N 1
ATOM 5804 C CA . GLY B 1 309 ? 3.346 -13.68 -2.447 1 98.88 309 GLY B CA 1
ATOM 5805 C C . GLY B 1 309 ? 2.24 -12.688 -2.15 1 98.88 309 GLY B C 1
ATOM 5806 O O . GLY B 1 309 ? 2.367 -11.859 -1.243 1 98.88 309 GLY B O 1
ATOM 5807 N N . THR B 1 310 ? 1.198 -12.734 -2.963 1 98.62 310 THR B N 1
ATOM 5808 C CA . THR B 1 310 ? 0.11 -11.781 -2.799 1 98.62 310 THR B CA 1
ATOM 5809 C C . THR B 1 310 ? -1.2 -12.5 -2.488 1 98.62 310 THR B C 1
ATOM 5811 O O . THR B 1 310 ? -2.156 -11.875 -2.018 1 98.62 310 THR B O 1
ATOM 5814 N N . ASP B 1 311 ? -1.288 -13.781 -2.861 1 98.69 311 ASP B N 1
ATOM 5815 C CA . ASP B 1 311 ? -2.48 -14.586 -2.627 1 98.69 311 ASP B CA 1
ATOM 5816 C C . ASP B 1 311 ? -3.715 -13.938 -3.254 1 98.69 311 ASP B C 1
ATOM 5818 O O . ASP B 1 311 ? -4.797 -13.961 -2.664 1 98.69 311 ASP B O 1
ATOM 5822 N N . GLY B 1 312 ? -3.521 -13.344 -4.355 1 98.06 312 GLY B N 1
ATOM 5823 C CA . GLY B 1 312 ? -4.625 -12.758 -5.098 1 98.06 312 GLY B CA 1
ATOM 5824 C C . GLY B 1 312 ? -5.082 -11.422 -4.535 1 98.06 312 GLY B C 1
ATOM 5825 O O . GLY B 1 312 ? -5.949 -10.766 -5.109 1 98.06 312 GLY B O 1
ATOM 5826 N N . TYR B 1 313 ? -4.508 -10.938 -3.441 1 98.12 313 TYR B N 1
ATOM 5827 C CA . TYR B 1 313 ? -4.926 -9.703 -2.785 1 98.12 313 TYR B CA 1
ATOM 5828 C C . TYR B 1 313 ? -4.574 -8.484 -3.635 1 98.12 313 TYR B C 1
ATOM 5830 O O . TYR B 1 313 ? -5.336 -7.52 -3.689 1 98.12 313 TYR B O 1
ATOM 5838 N N . THR B 1 314 ? -3.447 -8.453 -4.207 1 98.12 314 THR B N 1
ATOM 5839 C CA . THR B 1 314 ? -2.865 -7.441 -5.078 1 98.12 314 THR B CA 1
ATOM 5840 C C . THR B 1 314 ? -1.892 -8.07 -6.066 1 98.12 314 THR B C 1
ATOM 5842 O O . THR B 1 314 ? -1.57 -9.258 -5.961 1 98.12 314 THR B O 1
ATOM 5845 N N . ASN B 1 315 ? -1.581 -7.387 -7.129 1 98.31 315 ASN B N 1
ATOM 5846 C CA . ASN B 1 315 ? -0.528 -7.836 -8.031 1 98.31 315 ASN B CA 1
ATOM 5847 C C . ASN B 1 315 ? 0.695 -6.926 -7.965 1 98.31 315 ASN B C 1
ATOM 5849 O O . ASN B 1 315 ? 1.518 -6.914 -8.883 1 98.31 315 ASN B O 1
ATOM 5853 N N . ASP B 1 316 ? 0.716 -6.035 -6.941 1 98.69 316 ASP B N 1
ATOM 5854 C CA . ASP B 1 316 ? 1.838 -5.148 -6.652 1 98.69 316 ASP B CA 1
ATOM 5855 C C . ASP B 1 316 ? 2.721 -5.723 -5.547 1 98.69 316 ASP B C 1
ATOM 5857 O O . ASP B 1 316 ? 2.389 -5.621 -4.367 1 98.69 316 ASP B O 1
ATOM 5861 N N . MET B 1 317 ? 3.885 -6.242 -5.879 1 98.88 317 MET B N 1
ATOM 5862 C CA . MET B 1 317 ? 4.77 -6.891 -4.918 1 98.88 317 MET B CA 1
ATOM 5863 C C . MET B 1 317 ? 5.328 -5.883 -3.924 1 98.88 317 MET B C 1
ATOM 5865 O O . MET B 1 317 ? 5.629 -6.23 -2.779 1 98.88 317 MET B O 1
ATOM 5869 N N . PHE B 1 318 ? 5.469 -4.605 -4.34 1 98.81 318 PHE B N 1
ATOM 5870 C CA . PHE B 1 318 ? 5.945 -3.58 -3.42 1 98.81 318 PHE B CA 1
ATOM 5871 C C . PHE B 1 318 ? 4.922 -3.33 -2.316 1 98.81 318 PHE B C 1
ATOM 5873 O O . PHE B 1 318 ? 5.293 -3.045 -1.175 1 98.81 318 PHE B O 1
ATOM 5880 N N . GLU B 1 319 ? 3.648 -3.398 -2.672 1 98.62 319 GLU B N 1
ATOM 5881 C CA . GLU B 1 319 ? 2.613 -3.256 -1.654 1 98.62 319 GLU B CA 1
ATOM 5882 C C . GLU B 1 319 ? 2.734 -4.344 -0.589 1 98.62 319 GLU B C 1
ATOM 5884 O O . GLU B 1 319 ? 2.646 -4.059 0.607 1 98.62 319 GLU B O 1
ATOM 5889 N N . SER B 1 320 ? 2.963 -5.609 -1.02 1 98.81 320 SER B N 1
ATOM 5890 C CA . SER B 1 320 ? 3.135 -6.711 -0.078 1 98.81 320 SER B CA 1
ATOM 5891 C C . SER B 1 320 ? 4.402 -6.539 0.749 1 98.81 320 SER B C 1
ATOM 5893 O O . SER B 1 320 ? 4.43 -6.883 1.933 1 98.81 320 SER B O 1
ATOM 5895 N N . TYR B 1 321 ? 5.477 -6.031 0.121 1 98.88 321 TYR B N 1
ATOM 5896 C CA . TYR B 1 321 ? 6.719 -5.707 0.81 1 98.88 321 TYR B CA 1
ATOM 5897 C C . TYR B 1 321 ? 6.473 -4.719 1.944 1 98.88 321 TYR B C 1
ATOM 5899 O O . TYR B 1 321 ? 6.887 -4.953 3.082 1 98.88 321 TYR B O 1
ATOM 5907 N N . LYS B 1 322 ? 5.734 -3.676 1.643 1 98.81 322 LYS B N 1
ATOM 5908 C CA . LYS B 1 322 ? 5.441 -2.615 2.602 1 98.81 322 LYS B CA 1
ATOM 5909 C C . LYS B 1 322 ? 4.629 -3.146 3.777 1 98.81 322 LYS B C 1
ATOM 5911 O O . LYS B 1 322 ? 4.957 -2.879 4.938 1 98.81 322 LYS B O 1
ATOM 5916 N N . VAL B 1 323 ? 3.631 -3.932 3.5 1 98.88 323 VAL B N 1
ATOM 5917 C CA . VAL B 1 323 ? 2.725 -4.391 4.547 1 98.88 323 VAL B CA 1
ATOM 5918 C C . VAL B 1 323 ? 3.418 -5.449 5.402 1 98.88 323 VAL B C 1
ATOM 5920 O O . VAL B 1 323 ? 3.271 -5.461 6.625 1 98.88 323 VAL B O 1
ATOM 5923 N N . ALA B 1 324 ? 4.18 -6.344 4.719 1 98.94 324 ALA B N 1
ATOM 5924 C CA . ALA B 1 324 ? 4.914 -7.348 5.488 1 98.94 324 ALA B CA 1
ATOM 5925 C C . ALA B 1 324 ? 5.848 -6.691 6.5 1 98.94 324 ALA B C 1
ATOM 5927 O O . ALA B 1 324 ? 5.969 -7.156 7.633 1 98.94 324 ALA B O 1
ATOM 5928 N N . ASN B 1 325 ? 6.492 -5.613 6.09 1 98.81 325 ASN B N 1
ATOM 5929 C CA . ASN B 1 325 ? 7.434 -4.902 6.949 1 98.81 325 ASN B CA 1
ATOM 5930 C C . ASN B 1 325 ? 6.762 -4.41 8.227 1 98.81 325 ASN B C 1
ATOM 5932 O O . ASN B 1 325 ? 7.223 -4.711 9.328 1 98.81 325 ASN B O 1
ATOM 5936 N N . VAL B 1 326 ? 5.625 -3.723 8.109 1 98.75 326 VAL B N 1
ATOM 5937 C CA . VAL B 1 326 ? 5.008 -3.115 9.281 1 98.75 326 VAL B CA 1
ATOM 5938 C C . VAL B 1 326 ? 4.211 -4.168 10.055 1 98.75 326 VAL B C 1
ATOM 5940 O O . VAL B 1 326 ? 4.066 -4.078 11.273 1 98.75 326 VAL B O 1
ATOM 5943 N N . LEU B 1 327 ? 3.727 -5.25 9.367 1 98.88 327 LEU B N 1
ATOM 5944 C CA . LEU B 1 327 ? 2.992 -6.312 10.047 1 98.88 327 LEU B CA 1
ATOM 5945 C C . LEU B 1 327 ? 3.855 -6.973 11.117 1 98.88 327 LEU B C 1
ATOM 5947 O O . LEU B 1 327 ? 3.418 -7.137 12.258 1 98.88 327 LEU B O 1
ATOM 5951 N N . HIS B 1 328 ? 5.047 -7.34 10.742 1 98.81 328 HIS B N 1
ATOM 5952 C CA . HIS B 1 328 ? 5.887 -8.094 11.664 1 98.81 328 HIS B CA 1
ATOM 5953 C C . HIS B 1 328 ? 6.43 -7.191 12.773 1 98.81 328 HIS B C 1
ATOM 5955 O O . HIS B 1 328 ? 6.613 -7.637 13.906 1 98.81 328 HIS B O 1
ATOM 5961 N N . LYS B 1 329 ? 6.711 -5.887 12.516 1 98.31 329 LYS B N 1
ATOM 5962 C CA . LYS B 1 329 ? 7.055 -4.934 13.562 1 98.31 329 LYS B CA 1
ATOM 5963 C C . LYS B 1 329 ? 5.941 -4.836 14.602 1 98.31 329 LYS B C 1
ATOM 5965 O O . LYS B 1 329 ? 6.203 -4.879 15.805 1 98.31 329 LYS B O 1
ATOM 5970 N N . HIS B 1 330 ? 4.746 -4.723 14.094 1 98.25 330 HIS B N 1
ATOM 5971 C CA . HIS B 1 330 ? 3.568 -4.621 14.953 1 98.25 330 HIS B CA 1
ATOM 5972 C C . HIS B 1 330 ? 3.365 -5.895 15.766 1 98.25 330 HIS B C 1
ATOM 5974 O O . HIS B 1 330 ? 3.191 -5.836 16.984 1 98.25 330 HIS B O 1
ATOM 5980 N N . SER B 1 331 ? 3.41 -7.031 15.094 1 97.81 331 SER B N 1
ATOM 5981 C CA . SER B 1 331 ? 3.096 -8.312 15.711 1 97.81 331 SER B CA 1
ATOM 5982 C C . SER B 1 331 ? 4.141 -8.695 16.75 1 97.81 331 SER B C 1
ATOM 5984 O O . SER B 1 331 ? 3.814 -9.297 17.781 1 97.81 331 SER B O 1
ATOM 5986 N N . LEU B 1 332 ? 5.414 -8.391 16.531 1 97.19 332 LEU B N 1
ATOM 5987 C CA . LEU B 1 332 ? 6.504 -8.781 17.422 1 97.19 332 LEU B CA 1
ATOM 5988 C C . LEU B 1 332 ? 6.809 -7.688 18.438 1 97.19 332 LEU B C 1
ATOM 5990 O O . LEU B 1 332 ? 7.664 -7.863 19.297 1 97.19 332 LEU B O 1
ATOM 5994 N N . CYS B 1 333 ? 6.098 -6.504 18.328 1 96.31 333 CYS B N 1
ATOM 5995 C CA . CYS B 1 333 ? 6.387 -5.344 19.172 1 96.31 333 CYS B CA 1
ATOM 5996 C C . CYS B 1 333 ? 7.867 -4.992 19.125 1 96.31 333 CYS B C 1
ATOM 5998 O O . CYS B 1 333 ? 8.5 -4.82 20.172 1 96.31 333 CYS B O 1
ATOM 6000 N N . ASP B 1 334 ? 8.422 -5.039 17.922 1 96.75 334 ASP B N 1
ATOM 6001 C CA . ASP B 1 334 ? 9.836 -4.801 17.672 1 96.75 334 ASP B CA 1
ATOM 6002 C C . ASP B 1 334 ? 10.039 -3.992 16.391 1 96.75 334 ASP B C 1
ATOM 6004 O O . ASP B 1 334 ? 9.938 -4.531 15.281 1 96.75 334 ASP B O 1
ATOM 6008 N N . ALA B 1 335 ? 10.312 -2.73 16.516 1 96.06 335 ALA B N 1
ATOM 6009 C CA . ALA B 1 335 ? 10.461 -1.827 15.383 1 96.06 335 ALA B CA 1
ATOM 6010 C C . ALA B 1 335 ? 11.656 -2.219 14.523 1 96.06 335 ALA B C 1
ATOM 6012 O O . ALA B 1 335 ? 11.781 -1.771 13.375 1 96.06 335 ALA B O 1
ATOM 6013 N N . GLY B 1 336 ? 12.57 -2.988 15.016 1 95.12 336 GLY B N 1
ATOM 6014 C CA . GLY B 1 336 ? 13.758 -3.416 14.289 1 95.12 336 GLY B CA 1
ATOM 6015 C C . GLY B 1 336 ? 13.531 -4.668 13.469 1 95.12 336 GLY B C 1
ATOM 6016 O O . GLY B 1 336 ? 14.406 -5.082 12.703 1 95.12 336 GLY B O 1
ATOM 6017 N N . ALA B 1 337 ? 12.344 -5.242 13.531 1 96.44 337 ALA B N 1
ATOM 6018 C CA . ALA B 1 337 ? 12.039 -6.488 12.828 1 96.44 337 ALA B CA 1
ATOM 6019 C C . ALA B 1 337 ? 11.812 -6.238 11.344 1 96.44 337 ALA B C 1
ATOM 6021 O O . ALA B 1 337 ? 11.453 -5.129 10.938 1 96.44 337 ALA B O 1
ATOM 6022 N N . ALA B 1 338 ? 12.078 -7.25 10.438 1 97.69 338 ALA B N 1
ATOM 6023 C CA . ALA B 1 338 ? 11.602 -7.395 9.07 1 97.69 338 ALA B CA 1
ATOM 6024 C C . ALA B 1 338 ? 12.359 -6.465 8.125 1 97.69 338 ALA B C 1
ATOM 6026 O O . ALA B 1 338 ? 12.047 -6.387 6.934 1 97.69 338 ALA B O 1
ATOM 6027 N N . TRP B 1 339 ? 13.398 -5.734 8.602 1 95.69 339 TRP B N 1
ATOM 6028 C CA . TRP B 1 339 ? 14.195 -4.844 7.762 1 95.69 339 TRP B CA 1
ATOM 6029 C C . TRP B 1 339 ? 15.039 -5.641 6.77 1 95.69 339 TRP B C 1
ATOM 6031 O O . TRP B 1 339 ? 15.289 -5.188 5.652 1 95.69 339 TRP B O 1
ATOM 6041 N N . THR B 1 340 ? 15.492 -6.762 7.234 1 96.56 340 THR B N 1
ATOM 6042 C CA . THR B 1 340 ? 16.375 -7.574 6.406 1 96.56 340 THR B CA 1
ATOM 6043 C C . THR B 1 340 ? 15.617 -8.766 5.816 1 96.56 340 THR B C 1
ATOM 6045 O O . THR B 1 340 ? 15.781 -9.086 4.637 1 96.56 340 THR B O 1
ATOM 6048 N N . GLU B 1 341 ? 14.734 -9.391 6.602 1 98.5 341 GLU B N 1
ATOM 6049 C CA . GLU B 1 341 ? 14.078 -10.633 6.227 1 98.5 341 GLU B CA 1
ATOM 6050 C C . GLU B 1 341 ? 13.133 -10.43 5.043 1 98.5 341 GLU B C 1
ATOM 6052 O O . GLU B 1 341 ? 13.188 -11.172 4.062 1 98.5 341 GLU B O 1
ATOM 6057 N N . VAL B 1 342 ? 12.312 -9.367 5.113 1 98.81 342 VAL B N 1
ATOM 6058 C CA . VAL B 1 342 ? 11.234 -9.211 4.141 1 98.81 342 VAL B CA 1
ATOM 6059 C C . VAL B 1 342 ? 11.82 -8.867 2.77 1 98.81 342 VAL B C 1
ATOM 6061 O O . VAL B 1 342 ? 11.461 -9.484 1.764 1 98.81 342 VAL B O 1
ATOM 6064 N N . PRO B 1 343 ? 12.75 -7.91 2.662 1 98.62 343 PRO B N 1
ATOM 6065 C CA . PRO B 1 343 ? 13.328 -7.699 1.335 1 98.62 343 PRO B CA 1
ATOM 6066 C C . PRO B 1 343 ? 14.109 -8.914 0.833 1 98.62 343 PRO B C 1
ATOM 6068 O O . PRO B 1 343 ? 14.133 -9.18 -0.372 1 98.62 343 PRO B O 1
ATOM 6071 N N . ALA B 1 344 ? 14.75 -9.695 1.731 1 98.69 344 ALA B N 1
ATOM 6072 C CA . ALA B 1 344 ? 15.414 -10.93 1.315 1 98.69 344 ALA B CA 1
ATOM 6073 C C . ALA B 1 344 ? 14.414 -11.914 0.727 1 98.69 344 ALA B C 1
ATOM 6075 O O . ALA B 1 344 ? 14.711 -12.602 -0.252 1 98.69 344 ALA B O 1
ATOM 6076 N N . MET B 1 345 ? 13.242 -12.023 1.311 1 98.88 345 MET B N 1
ATOM 6077 C CA . MET B 1 345 ? 12.188 -12.883 0.774 1 98.88 345 MET B CA 1
ATOM 6078 C C . MET B 1 345 ? 11.812 -12.461 -0.642 1 98.88 345 MET B C 1
ATOM 6080 O O . MET B 1 345 ? 11.695 -13.305 -1.535 1 98.88 345 MET B O 1
ATOM 6084 N N . LEU B 1 346 ? 11.648 -11.156 -0.853 1 98.81 346 LEU B N 1
ATOM 6085 C CA . LEU B 1 346 ? 11.148 -10.625 -2.117 1 98.81 346 LEU B CA 1
ATOM 6086 C C . LEU B 1 346 ? 12.227 -10.703 -3.199 1 98.81 346 LEU B C 1
ATOM 6088 O O . LEU B 1 346 ? 11.953 -11.156 -4.312 1 98.81 346 LEU B O 1
ATOM 6092 N N . PHE B 1 347 ? 13.445 -10.266 -2.906 1 98.69 347 PHE B N 1
ATOM 6093 C CA . PHE B 1 347 ? 14.43 -10.023 -3.955 1 98.69 347 PHE B CA 1
ATOM 6094 C C . PHE B 1 347 ? 15.375 -11.203 -4.094 1 98.69 347 PHE B C 1
ATOM 6096 O O . PHE B 1 347 ? 16.078 -11.328 -5.094 1 98.69 347 PHE B O 1
ATOM 6103 N N . GLU B 1 348 ? 15.461 -12.109 -3.086 1 98.62 348 GLU B N 1
ATOM 6104 C CA . GLU B 1 348 ? 16.297 -13.297 -3.16 1 98.62 348 GLU B CA 1
ATOM 6105 C C . GLU B 1 348 ? 15.461 -14.57 -3.082 1 98.62 348 GLU B C 1
ATOM 6107 O O . GLU B 1 348 ? 15.617 -15.477 -3.9 1 98.62 348 GLU B O 1
ATOM 6112 N N . GLY B 1 349 ? 14.562 -14.641 -2.084 1 98.88 349 GLY B N 1
ATOM 6113 C CA . GLY B 1 349 ? 13.727 -15.812 -1.893 1 98.88 349 GLY B CA 1
ATOM 6114 C C . GLY B 1 349 ? 12.859 -16.125 -3.096 1 98.88 349 GLY B C 1
ATOM 6115 O O . GLY B 1 349 ? 12.852 -17.266 -3.584 1 98.88 349 GLY B O 1
ATOM 6116 N N . ASN B 1 350 ? 12.125 -15.109 -3.557 1 98.94 350 ASN B N 1
ATOM 6117 C CA . ASN B 1 350 ? 11.273 -15.312 -4.723 1 98.94 350 ASN B CA 1
ATOM 6118 C C . ASN B 1 350 ? 12.07 -15.773 -5.934 1 98.94 350 ASN B C 1
ATOM 6120 O O . ASN B 1 350 ? 11.594 -16.578 -6.727 1 98.94 350 ASN B O 1
ATOM 6124 N N . VAL B 1 351 ? 13.258 -15.234 -6.105 1 98.81 351 VAL B N 1
ATOM 6125 C CA . VAL B 1 351 ? 14.133 -15.594 -7.215 1 98.81 351 VAL B CA 1
ATOM 6126 C C . VAL B 1 351 ? 14.539 -17.062 -7.098 1 98.81 351 VAL B C 1
ATOM 6128 O O . VAL B 1 351 ? 14.453 -17.812 -8.07 1 98.81 351 VAL B O 1
ATOM 6131 N N . LYS B 1 352 ? 14.953 -17.469 -5.91 1 98.88 352 LYS B N 1
ATOM 6132 C CA . LYS B 1 352 ? 15.367 -18.859 -5.676 1 98.88 352 LYS B CA 1
ATOM 6133 C C . LYS B 1 352 ? 14.203 -19.812 -5.887 1 98.88 352 LYS B C 1
ATOM 6135 O O . LYS B 1 352 ? 14.375 -20.891 -6.473 1 98.88 352 LYS B O 1
ATOM 6140 N N . ILE B 1 353 ? 13.023 -19.438 -5.41 1 98.94 353 ILE B N 1
ATOM 6141 C CA . ILE B 1 353 ? 11.836 -20.266 -5.594 1 98.94 353 ILE B CA 1
ATOM 6142 C C . ILE B 1 353 ? 11.547 -20.438 -7.082 1 98.94 353 ILE B C 1
ATOM 6144 O O . ILE B 1 353 ? 11.344 -21.547 -7.559 1 98.94 353 ILE B O 1
ATOM 6148 N N . ALA B 1 354 ? 11.578 -19.359 -7.82 1 98.88 354 ALA B N 1
ATOM 6149 C CA . ALA B 1 354 ? 11.297 -19.406 -9.25 1 98.88 354 ALA B CA 1
ATOM 6150 C C . ALA B 1 354 ? 12.328 -20.266 -9.984 1 98.88 354 ALA B C 1
ATOM 6152 O O . ALA B 1 354 ? 11.977 -21.031 -10.883 1 98.88 354 ALA B O 1
ATOM 6153 N N . ASN B 1 355 ? 13.555 -20.188 -9.594 1 98.69 355 ASN B N 1
ATOM 6154 C CA . ASN B 1 355 ? 14.633 -20.859 -10.305 1 98.69 355 ASN B CA 1
ATOM 6155 C C . ASN B 1 355 ? 14.711 -22.344 -9.93 1 98.69 355 ASN B C 1
ATOM 6157 O O . ASN B 1 355 ? 15.555 -23.078 -10.445 1 98.69 355 ASN B O 1
ATOM 6161 N N . ARG B 1 356 ? 13.859 -22.797 -9.031 1 98.44 356 ARG B N 1
ATOM 6162 C CA . ARG B 1 356 ? 13.68 -24.234 -8.852 1 98.44 356 ARG B CA 1
ATOM 6163 C C . ARG B 1 356 ? 12.789 -24.812 -9.945 1 98.44 356 ARG B C 1
ATOM 6165 O O . ARG B 1 356 ? 12.719 -26.031 -10.117 1 98.44 356 ARG B O 1
ATOM 6172 N N . TYR B 1 357 ? 12.117 -23.938 -10.672 1 98.12 357 TYR B N 1
ATOM 6173 C CA . TYR B 1 357 ? 11.234 -24.375 -11.75 1 98.12 357 TYR B CA 1
ATOM 6174 C C . TYR B 1 357 ? 11.727 -23.875 -13.102 1 98.12 357 TYR B C 1
ATOM 6176 O O . TYR B 1 357 ? 11.867 -24.641 -14.047 1 98.12 357 TYR B O 1
ATOM 6184 N N . PHE B 1 358 ? 12.062 -22.656 -13.203 1 98.31 358 PHE B N 1
ATOM 6185 C CA . PHE B 1 358 ? 12.531 -22.094 -14.461 1 98.31 358 PHE B CA 1
ATOM 6186 C C . PHE B 1 358 ? 14.039 -22.25 -14.602 1 98.31 358 PHE B C 1
ATOM 6188 O O . PHE B 1 358 ? 14.781 -22.016 -13.641 1 98.31 358 PHE B O 1
ATOM 6195 N N . ASP B 1 359 ? 14.469 -22.578 -15.766 1 97 359 ASP B N 1
ATOM 6196 C CA . ASP B 1 359 ? 15.875 -22.875 -16 1 97 359 ASP B CA 1
ATOM 6197 C C . ASP B 1 359 ? 16.688 -21.594 -16.203 1 97 359 ASP B C 1
ATOM 6199 O O . ASP B 1 359 ? 17.859 -21.531 -15.812 1 97 359 ASP B O 1
ATOM 6203 N N . THR B 1 360 ? 16.078 -20.656 -16.812 1 96.38 360 THR B N 1
ATOM 6204 C CA . THR B 1 360 ? 16.75 -19.391 -17.047 1 96.38 360 THR B CA 1
ATOM 6205 C C . THR B 1 360 ? 16.891 -18.594 -15.734 1 96.38 360 THR B C 1
ATOM 6207 O O . THR B 1 360 ? 15.93 -18.469 -14.977 1 96.38 360 THR B O 1
ATOM 6210 N N . PRO B 1 361 ? 18.141 -18.047 -15.5 1 98.38 361 PRO B N 1
ATOM 6211 C CA . PRO B 1 361 ? 18.266 -17.219 -14.297 1 98.38 361 PRO B CA 1
ATOM 6212 C C . PRO B 1 361 ? 17.344 -16 -14.32 1 98.38 361 PRO B C 1
ATOM 6214 O O . PRO B 1 361 ? 17.297 -15.273 -15.32 1 98.38 361 PRO B O 1
ATOM 6217 N N . LEU B 1 362 ? 16.578 -15.812 -13.25 1 98.75 362 LEU B N 1
ATOM 6218 C CA . LEU B 1 362 ? 15.617 -14.727 -13.156 1 98.75 362 LEU B CA 1
ATOM 6219 C C . LEU B 1 362 ? 16 -13.75 -12.055 1 98.75 362 LEU B C 1
ATOM 6221 O O . LEU B 1 362 ? 16.859 -14.062 -11.211 1 98.75 362 LEU B O 1
ATOM 6225 N N . GLY B 1 363 ? 15.438 -12.57 -12.023 1 98.62 363 GLY B N 1
ATOM 6226 C CA . GLY B 1 363 ? 15.43 -11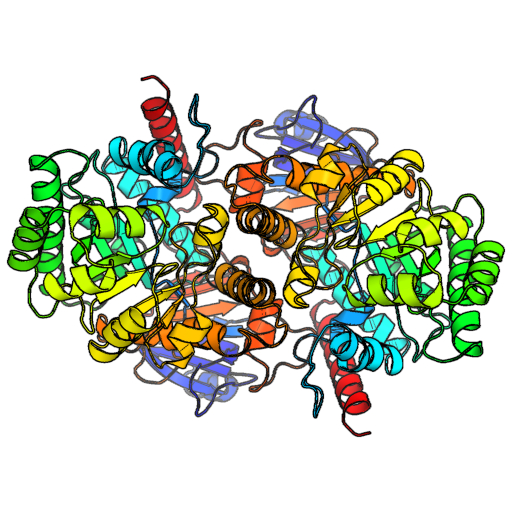.641 -10.906 1 98.62 363 GLY B CA 1
ATOM 6227 C C . GLY B 1 363 ? 16.781 -10.969 -10.68 1 98.62 363 GLY B C 1
ATOM 6228 O O . GLY B 1 363 ? 17.047 -10.477 -9.586 1 98.62 363 GLY B O 1
ATOM 6229 N N . VAL B 1 364 ? 17.656 -10.953 -11.68 1 98.75 364 VAL B N 1
ATOM 6230 C CA . VAL B 1 364 ? 18.969 -10.328 -11.57 1 98.75 364 VAL B CA 1
ATOM 6231 C C . VAL B 1 364 ? 19.375 -9.742 -12.922 1 98.75 364 VAL B C 1
ATOM 6233 O O . VAL B 1 364 ? 19.031 -10.289 -13.977 1 98.75 364 VAL B O 1
ATOM 6236 N N . LEU B 1 365 ? 20.016 -8.555 -12.914 1 98.81 365 LEU B N 1
ATOM 6237 C CA . LEU B 1 365 ? 20.594 -7.988 -14.133 1 98.81 365 LEU B CA 1
ATOM 6238 C C . LEU B 1 365 ? 22.062 -8.375 -14.273 1 98.81 365 LEU B C 1
ATOM 6240 O O . LEU B 1 365 ? 22.938 -7.652 -13.805 1 98.81 365 LEU B O 1
ATOM 6244 N N . LYS B 1 366 ? 22.234 -9.414 -14.914 1 98.06 366 LYS B N 1
ATOM 6245 C CA . LYS B 1 366 ? 23.562 -9.984 -15.156 1 98.06 366 LYS B CA 1
ATOM 6246 C C . LYS B 1 366 ? 23.594 -10.727 -16.484 1 98.06 366 LYS B C 1
ATOM 6248 O O . LYS B 1 366 ? 22.562 -11.188 -16.984 1 98.06 366 LYS B O 1
ATOM 6253 N N . ALA B 1 367 ? 24.844 -10.781 -17.062 1 98.19 367 ALA B N 1
ATOM 6254 C CA . ALA B 1 367 ? 25 -11.523 -18.312 1 98.19 367 ALA B CA 1
ATOM 6255 C C . ALA B 1 367 ? 24.484 -12.961 -18.172 1 98.19 367 ALA B C 1
ATOM 6257 O O . ALA B 1 367 ? 24.797 -13.633 -17.188 1 98.19 367 ALA B O 1
ATOM 6258 N N . GLY B 1 368 ? 23.656 -13.375 -19.109 1 98.06 368 GLY B N 1
ATOM 6259 C CA . GLY B 1 368 ? 23.141 -14.734 -19.094 1 98.06 368 GLY B CA 1
ATOM 6260 C C . GLY B 1 368 ? 21.75 -14.852 -18.484 1 98.06 368 GLY B C 1
ATOM 6261 O O . GLY B 1 368 ? 21.047 -15.844 -18.703 1 98.06 368 GLY B O 1
ATOM 6262 N N . ALA B 1 369 ? 21.281 -13.875 -17.719 1 98.69 369 ALA B N 1
ATOM 6263 C CA . ALA B 1 369 ? 19.969 -13.898 -17.094 1 98.69 369 ALA B CA 1
ATOM 6264 C C . ALA B 1 369 ? 18.875 -13.523 -18.094 1 98.69 369 ALA B C 1
ATOM 6266 O O . ALA B 1 369 ? 19.156 -12.977 -19.156 1 98.69 369 ALA B O 1
ATOM 6267 N N . ALA B 1 370 ? 17.656 -13.93 -17.75 1 98.75 370 ALA B N 1
ATOM 6268 C CA . ALA B 1 370 ? 16.516 -13.547 -18.562 1 98.75 370 ALA B CA 1
ATOM 6269 C C . ALA B 1 370 ? 16.391 -12.023 -18.672 1 98.75 370 ALA B C 1
ATOM 6271 O O . ALA B 1 370 ? 16.641 -11.312 -17.688 1 98.75 370 ALA B O 1
ATOM 6272 N N . ALA B 1 371 ? 16.031 -11.539 -19.859 1 98.81 371 ALA B N 1
ATOM 6273 C CA . ALA B 1 371 ? 15.766 -10.117 -20.047 1 98.81 371 ALA B CA 1
ATOM 6274 C C . ALA B 1 371 ? 14.391 -9.734 -19.516 1 98.81 371 ALA B C 1
ATOM 6276 O O . ALA B 1 371 ? 13.5 -9.352 -20.266 1 98.81 371 ALA B O 1
ATOM 6277 N N . ASP B 1 372 ? 14.188 -9.922 -18.25 1 98.94 372 ASP B N 1
ATOM 6278 C CA . ASP B 1 372 ? 13.07 -9.414 -17.469 1 98.94 372 ASP B CA 1
ATOM 6279 C C . ASP B 1 372 ? 13.453 -8.141 -16.719 1 98.94 372 ASP B C 1
ATOM 6281 O O . ASP B 1 372 ? 14.008 -8.211 -15.617 1 98.94 372 ASP B O 1
ATOM 6285 N N . ILE B 1 373 ? 13.156 -7 -17.281 1 98.94 373 ILE B N 1
ATOM 6286 C CA . ILE B 1 373 ? 13.664 -5.719 -16.812 1 98.94 373 ILE B CA 1
ATOM 6287 C C . ILE B 1 373 ? 12.516 -4.719 -16.703 1 98.94 373 ILE B C 1
ATOM 6289 O O . ILE B 1 373 ? 11.641 -4.664 -17.562 1 98.94 373 ILE B O 1
ATOM 6293 N N . VAL B 1 374 ? 12.477 -3.961 -15.617 1 98.94 374 VAL B N 1
ATOM 6294 C CA . VAL B 1 374 ? 11.477 -2.904 -15.484 1 98.94 374 VAL B CA 1
ATOM 6295 C C . VAL B 1 374 ? 12.172 -1.571 -15.211 1 98.94 374 VAL B C 1
ATOM 6297 O O . VAL B 1 374 ? 13.297 -1.542 -14.719 1 98.94 374 VAL B O 1
ATOM 6300 N N . VAL B 1 375 ? 11.562 -0.488 -15.617 1 98.94 375 VAL B N 1
ATOM 6301 C CA . VAL B 1 375 ? 11.977 0.872 -15.297 1 98.94 375 VAL B CA 1
ATOM 6302 C C . VAL B 1 375 ? 10.938 1.534 -14.398 1 98.94 375 VAL B C 1
ATOM 6304 O O . VAL B 1 375 ? 9.75 1.562 -14.727 1 98.94 375 VAL B O 1
ATOM 6307 N N . ALA B 1 376 ? 11.344 1.969 -13.273 1 98.81 376 ALA B N 1
ATOM 6308 C CA . ALA B 1 376 ? 10.477 2.705 -12.359 1 98.81 376 ALA B CA 1
ATOM 6309 C C . ALA B 1 376 ? 10.75 4.203 -12.43 1 98.81 376 ALA B C 1
ATOM 6311 O O . ALA B 1 376 ? 11.906 4.633 -12.445 1 98.81 376 ALA B O 1
ATOM 6312 N N . ASP B 1 377 ? 9.68 4.973 -12.516 1 98.19 377 ASP B N 1
ATOM 6313 C CA . ASP B 1 377 ? 9.773 6.426 -12.414 1 98.19 377 ASP B CA 1
ATOM 6314 C C . ASP B 1 377 ? 10 6.867 -10.977 1 98.19 377 ASP B C 1
ATOM 6316 O O . ASP B 1 377 ? 9.047 7.129 -10.242 1 98.19 377 ASP B O 1
ATOM 6320 N N . TYR B 1 378 ? 11.281 6.949 -10.625 1 97.94 378 TYR B N 1
ATOM 6321 C CA . TYR B 1 378 ? 11.656 7.293 -9.258 1 97.94 378 TYR B CA 1
ATOM 6322 C C . TYR B 1 378 ? 12.914 8.156 -9.234 1 97.94 378 TYR B C 1
ATOM 6324 O O . TYR B 1 378 ? 13.977 7.723 -9.688 1 97.94 378 TYR B O 1
ATOM 6332 N N . ASP B 1 379 ? 12.742 9.336 -8.859 1 97.5 379 ASP B N 1
ATOM 6333 C CA . ASP B 1 379 ? 13.828 10.266 -8.555 1 97.5 379 ASP B CA 1
ATOM 6334 C C . ASP B 1 379 ? 13.922 10.523 -7.055 1 97.5 379 ASP B C 1
ATOM 6336 O O . ASP B 1 379 ? 13.148 11.312 -6.508 1 97.5 379 ASP B O 1
ATOM 6340 N N . PRO B 1 380 ? 14.828 9.867 -6.383 1 97.25 380 PRO B N 1
ATOM 6341 C CA . PRO B 1 380 ? 14.875 9.914 -4.918 1 97.25 380 PRO B CA 1
ATOM 6342 C C . PRO B 1 380 ? 15.117 11.328 -4.387 1 97.25 380 PRO B C 1
ATOM 6344 O O . PRO B 1 380 ? 15.883 12.094 -4.977 1 97.25 380 PRO B O 1
ATOM 6347 N N . LEU B 1 381 ? 14.484 11.688 -3.262 1 97.38 381 LEU B N 1
ATOM 6348 C CA . LEU B 1 381 ? 14.648 13 -2.646 1 97.38 381 LEU B CA 1
ATOM 6349 C C . LEU B 1 381 ? 15.891 13.031 -1.762 1 97.38 381 LEU B C 1
ATOM 6351 O O . LEU B 1 381 ? 16.328 14.109 -1.347 1 97.38 381 LEU B O 1
ATOM 6355 N N . THR B 1 382 ? 16.422 11.859 -1.426 1 98.44 382 THR B N 1
ATOM 6356 C CA . THR B 1 382 ? 17.672 11.695 -0.689 1 98.44 382 THR B CA 1
ATOM 6357 C C . THR B 1 382 ? 18.656 10.844 -1.484 1 98.44 382 THR B C 1
ATOM 6359 O O . THR B 1 382 ? 18.281 10.203 -2.469 1 98.44 382 THR B O 1
ATOM 6362 N N . PRO B 1 383 ? 19.906 10.82 -1.093 1 97.81 383 PRO B N 1
ATOM 6363 C CA . PRO B 1 383 ? 20.875 10.016 -1.847 1 97.81 383 PRO B CA 1
ATOM 6364 C C . PRO B 1 383 ? 20.531 8.531 -1.845 1 97.81 383 PRO B C 1
ATOM 6366 O O . PRO B 1 383 ? 20.25 7.957 -0.788 1 97.81 383 PRO B O 1
ATOM 6369 N N . LEU B 1 384 ? 20.484 7.984 -3.012 1 98 384 LEU B N 1
ATOM 6370 C CA . LEU B 1 384 ? 20.359 6.543 -3.189 1 98 384 LEU B CA 1
ATOM 6371 C C . LEU B 1 384 ? 21.719 5.883 -3.34 1 98 384 LEU B C 1
ATOM 6373 O O . LEU B 1 384 ? 22.484 6.23 -4.242 1 98 384 LEU B O 1
ATOM 6377 N N . THR B 1 385 ? 22.062 5.02 -2.463 1 97.31 385 THR B N 1
ATOM 6378 C CA . THR B 1 385 ? 23.328 4.301 -2.469 1 97.31 385 THR B CA 1
ATOM 6379 C C . THR B 1 385 ? 23.094 2.791 -2.449 1 97.31 385 THR B C 1
ATOM 6381 O O . THR B 1 385 ? 21.969 2.334 -2.277 1 97.31 385 THR B O 1
ATOM 6384 N N . ALA B 1 386 ? 24.172 2.051 -2.662 1 97 386 ALA B N 1
ATOM 6385 C CA . ALA B 1 386 ? 24.094 0.593 -2.66 1 97 386 ALA B CA 1
ATOM 6386 C C . ALA B 1 386 ? 23.578 0.074 -1.316 1 97 386 ALA B C 1
ATOM 6388 O O . ALA B 1 386 ? 22.906 -0.956 -1.256 1 97 386 ALA B O 1
ATOM 6389 N N . ASP B 1 387 ? 23.812 0.88 -0.267 1 95.62 387 ASP B N 1
ATOM 6390 C CA . ASP B 1 387 ? 23.547 0.396 1.083 1 95.62 387 ASP B CA 1
ATOM 6391 C C . ASP B 1 387 ? 22.094 0.692 1.49 1 95.62 387 ASP B C 1
ATOM 6393 O O . ASP B 1 387 ? 21.594 0.135 2.469 1 95.62 387 ASP B O 1
ATOM 6397 N N . ASN B 1 388 ? 21.391 1.561 0.772 1 97.56 388 ASN B N 1
ATOM 6398 C CA . ASN B 1 388 ? 20.062 1.949 1.239 1 97.56 388 ASN B CA 1
ATOM 6399 C C . ASN B 1 388 ? 19 1.703 0.173 1 97.56 388 ASN B C 1
ATOM 6401 O O . ASN B 1 388 ? 17.922 2.295 0.22 1 97.56 388 ASN B O 1
ATOM 6405 N N . ILE B 1 389 ? 19.281 0.804 -0.822 1 98.25 389 ILE B N 1
ATOM 6406 C CA . ILE B 1 389 ? 18.406 0.482 -1.938 1 98.25 389 ILE B CA 1
ATOM 6407 C C . ILE B 1 389 ? 17.047 0.004 -1.408 1 98.25 389 ILE B C 1
ATOM 6409 O O . ILE B 1 389 ? 16 0.497 -1.828 1 98.25 389 ILE B O 1
ATOM 6413 N N . ASN B 1 390 ? 17.094 -0.937 -0.455 1 98.25 390 ASN B N 1
ATOM 6414 C CA . ASN B 1 390 ? 15.867 -1.553 0.021 1 98.25 390 ASN B CA 1
ATOM 6415 C C . ASN B 1 390 ? 14.977 -0.543 0.747 1 98.25 390 ASN B C 1
ATOM 6417 O O . ASN B 1 390 ? 13.75 -0.622 0.672 1 98.25 390 ASN B O 1
ATOM 6421 N N . SER B 1 391 ? 15.617 0.397 1.446 1 97.75 391 SER B N 1
ATOM 6422 C CA . SER B 1 391 ? 14.844 1.448 2.102 1 97.75 391 SER B CA 1
ATOM 6423 C C . SER B 1 391 ? 14.141 2.334 1.082 1 97.75 391 SER B C 1
ATOM 6425 O O . SER B 1 391 ? 12.969 2.682 1.258 1 97.75 391 SER B O 1
ATOM 6427 N N . HIS B 1 392 ? 14.836 2.707 0.011 1 98.19 392 HIS B N 1
ATOM 6428 C CA . HIS B 1 392 ? 14.227 3.502 -1.05 1 98.19 392 HIS B CA 1
ATOM 6429 C C . HIS B 1 392 ? 13.109 2.734 -1.741 1 98.19 392 HIS B C 1
ATOM 6431 O O . HIS B 1 392 ? 12.086 3.32 -2.117 1 98.19 392 HIS B O 1
ATOM 6437 N N . MET B 1 393 ? 13.305 1.425 -1.907 1 98.12 393 MET B N 1
ATOM 6438 C CA . MET B 1 393 ? 12.258 0.624 -2.523 1 98.12 393 MET B CA 1
ATOM 6439 C C . MET B 1 393 ? 11.031 0.533 -1.613 1 98.12 393 MET B C 1
ATOM 6441 O O . MET B 1 393 ? 9.898 0.64 -2.078 1 98.12 393 MET B O 1
ATOM 6445 N N . LEU B 1 394 ? 11.281 0.353 -0.361 1 98.25 394 LEU B N 1
ATOM 6446 C CA . LEU B 1 394 ? 10.227 0.199 0.63 1 98.25 394 LEU B CA 1
ATOM 6447 C C . LEU B 1 394 ? 9.359 1.451 0.698 1 98.25 394 LEU B C 1
ATOM 6449 O O . LEU B 1 394 ? 8.125 1.361 0.689 1 98.25 394 LEU B O 1
ATOM 6453 N N . PHE B 1 395 ? 9.953 2.635 0.691 1 97.69 395 PHE B N 1
ATOM 6454 C CA . PHE B 1 395 ? 9.211 3.854 0.99 1 97.69 395 PHE B CA 1
ATOM 6455 C C . PHE B 1 395 ? 8.898 4.621 -0.288 1 97.69 395 PHE B C 1
ATOM 6457 O O . PHE B 1 395 ? 7.957 5.414 -0.325 1 97.69 395 PHE B O 1
ATOM 6464 N N . GLY B 1 396 ? 9.672 4.359 -1.313 1 97.38 396 GLY B N 1
ATOM 6465 C CA . GLY B 1 396 ? 9.594 5.262 -2.453 1 97.38 396 GLY B CA 1
ATOM 6466 C C . GLY B 1 396 ? 8.93 4.637 -3.664 1 97.38 396 GLY B C 1
ATOM 6467 O O . GLY B 1 396 ? 8.547 5.344 -4.602 1 97.38 396 GLY B O 1
ATOM 6468 N N . LEU B 1 397 ? 8.797 3.297 -3.629 1 97.88 397 LEU B N 1
ATOM 6469 C CA . LEU B 1 397 ? 8.281 2.652 -4.832 1 97.88 397 LEU B CA 1
ATOM 6470 C C . LEU B 1 397 ? 6.949 1.961 -4.547 1 97.88 397 LEU B C 1
ATOM 6472 O O . LEU B 1 397 ? 6.641 1.649 -3.395 1 97.88 397 LEU B O 1
ATOM 6476 N N . ASN B 1 398 ? 6.129 1.847 -5.5 1 98.25 398 ASN B N 1
ATOM 6477 C CA . ASN B 1 398 ? 4.992 0.949 -5.664 1 98.25 398 ASN B CA 1
ATOM 6478 C C . ASN B 1 398 ? 4.809 0.54 -7.121 1 98.25 398 ASN B C 1
ATOM 6480 O O . ASN B 1 398 ? 5.535 1.011 -8 1 98.25 398 ASN B O 1
ATOM 6484 N N . GLY B 1 399 ? 3.934 -0.394 -7.355 1 98.44 399 GLY B N 1
ATOM 6485 C CA . GLY B 1 399 ? 3.775 -0.946 -8.688 1 98.44 399 GLY B CA 1
ATOM 6486 C C . GLY B 1 399 ? 3.41 0.099 -9.727 1 98.44 399 GLY B C 1
ATOM 6487 O O . GLY B 1 399 ? 3.818 -0.001 -10.891 1 98.44 399 GLY B O 1
ATOM 6488 N N . SER B 1 400 ? 2.721 1.133 -9.359 1 98.19 400 SER B N 1
ATOM 6489 C CA . SER B 1 400 ? 2.219 2.135 -10.297 1 98.19 400 SER B CA 1
ATOM 6490 C C . SER B 1 400 ? 3.334 3.066 -10.758 1 98.19 400 SER B C 1
ATOM 6492 O O . SER B 1 400 ? 3.16 3.826 -11.711 1 98.19 400 SER B O 1
ATOM 6494 N N . LYS B 1 401 ? 4.477 2.951 -10.164 1 98.38 401 LYS B N 1
ATOM 6495 C CA . LYS B 1 401 ? 5.625 3.75 -10.578 1 98.38 401 LYS B CA 1
ATOM 6496 C C . LYS B 1 401 ? 6.387 3.07 -11.711 1 98.38 401 LYS B C 1
ATOM 6498 O O . LYS B 1 401 ? 7.234 3.689 -12.359 1 98.38 401 LYS B O 1
ATOM 6503 N N . ILE B 1 402 ? 6.074 1.815 -11.984 1 98.81 402 ILE B N 1
ATOM 6504 C CA . ILE B 1 402 ? 6.68 1.13 -13.117 1 98.81 402 ILE B CA 1
ATOM 6505 C C . ILE B 1 402 ? 6.145 1.717 -14.422 1 98.81 402 ILE B C 1
ATOM 6507 O O . ILE B 1 402 ? 4.93 1.782 -14.625 1 98.81 402 ILE B O 1
ATOM 6511 N N . VAL B 1 403 ? 7.062 2.078 -15.312 1 98.62 403 VAL B N 1
ATOM 6512 C CA . VAL B 1 403 ? 6.609 2.762 -16.516 1 98.62 403 VAL B CA 1
ATOM 6513 C C . VAL B 1 403 ? 7.012 1.953 -17.75 1 98.62 403 VAL B C 1
ATOM 6515 O O . VAL B 1 403 ? 6.469 2.158 -18.844 1 98.62 403 VAL B O 1
ATOM 6518 N N . THR B 1 404 ? 7.996 1.066 -17.625 1 98.88 404 THR B N 1
ATOM 6519 C CA . THR B 1 404 ? 8.43 0.162 -18.688 1 98.88 404 THR B CA 1
ATOM 6520 C C . THR B 1 404 ? 8.609 -1.255 -18.141 1 98.88 404 THR B C 1
ATOM 6522 O O . THR B 1 404 ? 9.141 -1.445 -17.062 1 98.88 404 THR B O 1
ATOM 6525 N N . THR B 1 405 ? 8.109 -2.207 -18.844 1 98.94 405 THR B N 1
ATOM 6526 C CA . THR B 1 405 ? 8.266 -3.611 -18.484 1 98.94 405 THR B CA 1
ATOM 6527 C C . THR B 1 405 ? 8.688 -4.438 -19.703 1 98.94 405 THR B C 1
ATOM 6529 O O . THR B 1 405 ? 8.016 -4.426 -20.734 1 98.94 405 THR B O 1
ATOM 6532 N N . MET B 1 406 ? 9.797 -5.016 -19.625 1 98.88 406 MET B N 1
ATOM 6533 C CA . MET B 1 406 ? 10.305 -6 -20.578 1 98.88 406 MET B CA 1
ATOM 6534 C C . MET B 1 406 ? 10.273 -7.402 -19.969 1 98.88 406 MET B C 1
ATOM 6536 O O . MET B 1 406 ? 10.734 -7.609 -18.844 1 98.88 406 MET B O 1
ATOM 6540 N N . ILE B 1 407 ? 9.664 -8.336 -20.656 1 98.88 407 ILE B N 1
ATOM 6541 C CA . ILE B 1 407 ? 9.68 -9.734 -20.234 1 98.88 407 ILE B CA 1
ATOM 6542 C C . ILE B 1 407 ? 10.234 -10.609 -21.359 1 98.88 407 ILE B C 1
ATOM 6544 O O . ILE B 1 407 ? 9.75 -10.555 -22.484 1 98.88 407 ILE B O 1
ATOM 6548 N N . ASN B 1 408 ? 11.281 -11.391 -20.984 1 98.5 408 ASN B N 1
ATOM 6549 C CA . ASN B 1 408 ? 11.867 -12.32 -21.953 1 98.5 408 ASN B CA 1
ATOM 6550 C C . ASN B 1 408 ? 12.305 -11.602 -23.219 1 98.5 408 ASN B C 1
ATOM 6552 O O . ASN B 1 408 ? 12.094 -12.109 -24.328 1 98.5 408 ASN B O 1
ATOM 6556 N N . GLY B 1 409 ? 12.781 -10.367 -23.125 1 98.5 409 GLY B N 1
ATOM 6557 C CA . GLY B 1 409 ? 13.375 -9.609 -24.203 1 98.5 409 GLY B CA 1
ATOM 6558 C C . GLY B 1 409 ? 12.352 -8.789 -24.984 1 98.5 409 GLY B C 1
ATOM 6559 O O . GLY B 1 409 ? 12.719 -8.008 -25.859 1 98.5 409 GLY B O 1
ATOM 6560 N N . LYS B 1 410 ? 11.125 -8.93 -24.688 1 98.38 410 LYS B N 1
ATOM 6561 C CA . LYS B 1 410 ? 10.062 -8.195 -25.375 1 98.38 410 LYS B CA 1
ATOM 6562 C C . LYS B 1 410 ? 9.547 -7.047 -24.5 1 98.38 410 LYS B C 1
ATOM 6564 O O . LYS B 1 410 ? 9.148 -7.262 -23.359 1 98.38 410 LYS B O 1
ATOM 6569 N N . VAL B 1 411 ? 9.586 -5.773 -25.031 1 98.62 411 VAL B N 1
ATOM 6570 C CA . VAL B 1 411 ? 9 -4.637 -24.328 1 98.62 411 VAL B CA 1
ATOM 6571 C C . VAL B 1 411 ? 7.477 -4.707 -24.406 1 98.62 411 VAL B C 1
ATOM 6573 O O . VAL B 1 411 ? 6.895 -4.531 -25.484 1 98.62 411 VAL B O 1
ATOM 6576 N N . LEU B 1 412 ? 6.867 -4.98 -23.266 1 98.75 412 LEU B N 1
ATOM 6577 C CA . LEU B 1 412 ? 5.422 -5.16 -23.234 1 98.75 412 LEU B CA 1
ATOM 6578 C C . LEU B 1 412 ? 4.723 -3.863 -22.844 1 98.75 412 LEU B C 1
ATOM 6580 O O . LEU B 1 412 ? 3.572 -3.629 -23.219 1 98.75 412 LEU B O 1
ATOM 6584 N N . MET B 1 413 ? 5.328 -3.055 -22.047 1 98.75 413 MET B N 1
ATOM 6585 C CA . MET B 1 413 ? 4.824 -1.753 -21.625 1 98.75 413 MET B CA 1
ATOM 6586 C C . MET B 1 413 ? 5.914 -0.69 -21.703 1 98.75 413 MET B C 1
ATOM 6588 O O . MET B 1 413 ? 7.055 -0.934 -21.312 1 98.75 413 MET B O 1
ATOM 6592 N N . LYS B 1 414 ? 5.633 0.438 -22.281 1 98.5 414 LYS B N 1
ATOM 6593 C CA . LYS B 1 414 ? 6.504 1.609 -22.375 1 98.5 414 LYS B CA 1
ATOM 6594 C C . LYS B 1 414 ? 5.734 2.887 -22.047 1 98.5 414 LYS B C 1
ATOM 6596 O O . LYS B 1 414 ? 4.684 3.154 -22.625 1 98.5 414 LYS B O 1
ATOM 6601 N N . ASP B 1 415 ? 6.23 3.693 -21.078 1 97 415 ASP B N 1
ATOM 6602 C CA . ASP B 1 415 ? 5.582 4.914 -20.625 1 97 415 ASP B CA 1
ATOM 6603 C C . ASP B 1 415 ? 4.145 4.637 -20.188 1 97 415 ASP B C 1
ATOM 6605 O O . ASP B 1 415 ? 3.227 5.371 -20.547 1 97 415 ASP B O 1
ATOM 6609 N N . ARG B 1 416 ? 3.875 3.453 -19.609 1 96.94 416 ARG B N 1
ATOM 6610 C CA . ARG B 1 416 ? 2.637 2.982 -19 1 96.94 416 ARG B CA 1
ATOM 6611 C C . ARG B 1 416 ? 1.595 2.646 -20.062 1 96.94 416 ARG B C 1
ATOM 6613 O O . ARG B 1 416 ? 0.41 2.508 -19.75 1 96.94 416 ARG B O 1
ATOM 6620 N N . GLU B 1 417 ? 2.082 2.521 -21.297 1 97.31 417 GLU B N 1
ATOM 6621 C CA . GLU B 1 417 ? 1.213 2.057 -22.375 1 97.31 417 GLU B CA 1
ATOM 6622 C C . GLU B 1 417 ? 1.565 0.633 -22.797 1 97.31 417 GLU B C 1
ATOM 6624 O O . GLU B 1 417 ? 2.727 0.333 -23.078 1 97.31 417 GLU B O 1
ATOM 6629 N N . LEU B 1 418 ? 0.568 -0.196 -22.781 1 97.88 418 LEU B N 1
ATOM 6630 C CA . LEU B 1 418 ? 0.768 -1.559 -23.266 1 97.88 418 LEU B CA 1
ATOM 6631 C C . LEU B 1 418 ? 0.903 -1.584 -24.781 1 97.88 418 LEU B C 1
ATOM 6633 O O . LEU B 1 418 ? 0.145 -0.916 -25.484 1 97.88 418 LEU B O 1
ATOM 6637 N N . LEU B 1 419 ? 1.815 -2.303 -25.312 1 96.75 419 LEU B N 1
ATOM 6638 C CA . LEU B 1 419 ? 2.176 -2.184 -26.719 1 96.75 419 LEU B CA 1
ATOM 6639 C C . LEU B 1 419 ? 1.531 -3.295 -27.547 1 96.75 419 LEU B C 1
ATOM 6641 O O . LEU B 1 419 ? 1.476 -3.211 -28.781 1 96.75 419 LEU B O 1
ATOM 6645 N N . PHE B 1 420 ? 0.93 -4.293 -27 1 92.31 420 PHE B N 1
ATOM 6646 C CA . PHE B 1 420 ? 0.553 -5.453 -27.797 1 92.31 420 PHE B CA 1
ATOM 6647 C C . PHE B 1 420 ? -0.881 -5.871 -27.5 1 92.31 420 PHE B C 1
ATOM 6649 O O . PHE B 1 420 ? -1.381 -6.84 -28.078 1 92.31 420 PHE B O 1
ATOM 6656 N N . VAL B 1 421 ? -1.455 -5.258 -26.578 1 95.38 421 VAL B N 1
ATOM 6657 C CA . VAL B 1 421 ? -2.822 -5.59 -26.188 1 95.38 421 VAL B CA 1
ATOM 6658 C C . VAL B 1 421 ? -3.66 -4.316 -26.109 1 95.38 421 VAL B C 1
ATOM 6660 O O . VAL B 1 421 ? -3.16 -3.264 -25.703 1 95.38 421 VAL B O 1
ATOM 6663 N N . ASP B 1 422 ? -4.887 -4.375 -26.578 1 96.62 422 ASP B N 1
ATOM 6664 C CA . ASP B 1 422 ? -5.855 -3.303 -26.375 1 96.62 422 ASP B CA 1
ATOM 6665 C C . ASP B 1 422 ? -6.391 -3.322 -24.938 1 96.62 422 ASP B C 1
ATOM 6667 O O . ASP B 1 422 ? -7.375 -4.004 -24.641 1 96.62 422 ASP B O 1
ATOM 6671 N N . GLU B 1 423 ? -5.777 -2.562 -24.078 1 96.94 423 GLU B N 1
ATOM 6672 C CA . GLU B 1 423 ? -6.082 -2.557 -22.656 1 96.94 423 GLU B CA 1
ATOM 6673 C C . GLU B 1 423 ? -7.547 -2.211 -22.406 1 96.94 423 GLU B C 1
ATOM 6675 O O . GLU B 1 423 ? -8.203 -2.832 -21.562 1 96.94 423 GLU B O 1
ATOM 6680 N N . ALA B 1 424 ? -8.07 -1.207 -23.078 1 96.75 424 ALA B N 1
ATOM 6681 C CA . ALA B 1 424 ? -9.445 -0.771 -22.875 1 96.75 424 ALA B CA 1
ATOM 6682 C C . ALA B 1 424 ? -10.43 -1.896 -23.203 1 96.75 424 ALA B C 1
ATOM 6684 O O . ALA B 1 424 ? -11.398 -2.107 -22.469 1 96.75 424 ALA B O 1
ATOM 6685 N N . LYS B 1 425 ? -10.172 -2.578 -24.312 1 97.88 425 LYS B N 1
ATOM 6686 C CA . LYS B 1 425 ? -11.031 -3.695 -24.688 1 97.88 425 LYS B CA 1
ATOM 6687 C C . LYS B 1 425 ? -10.938 -4.828 -23.672 1 97.88 425 LYS B C 1
ATOM 6689 O O . LYS B 1 425 ? -11.953 -5.434 -23.312 1 97.88 425 LYS B O 1
ATOM 6694 N N . ALA B 1 426 ? -9.703 -5.137 -23.281 1 98.12 426 ALA B N 1
ATOM 6695 C CA . ALA B 1 426 ? -9.508 -6.199 -22.297 1 98.12 426 ALA B CA 1
ATOM 6696 C C . ALA B 1 426 ? -10.281 -5.918 -21.016 1 98.12 426 ALA B C 1
ATOM 6698 O O . ALA B 1 426 ? -10.945 -6.805 -20.484 1 98.12 426 ALA B O 1
ATOM 6699 N N . MET B 1 427 ? -10.219 -4.684 -20.531 1 97.81 427 MET B N 1
ATOM 6700 C CA . MET B 1 427 ? -10.922 -4.309 -19.312 1 97.81 427 MET B CA 1
ATOM 6701 C C . MET B 1 427 ? -12.438 -4.375 -19.516 1 97.81 427 MET B C 1
ATOM 6703 O O . MET B 1 427 ? -13.164 -4.84 -18.641 1 97.81 427 MET B O 1
ATOM 6707 N N . ALA B 1 428 ? -12.898 -3.902 -20.641 1 98.06 428 ALA B N 1
ATOM 6708 C CA . ALA B 1 428 ? -14.328 -3.941 -20.953 1 98.06 428 ALA B CA 1
ATOM 6709 C C . ALA B 1 428 ? -14.844 -5.375 -20.984 1 98.06 428 ALA B C 1
ATOM 6711 O O . ALA B 1 428 ? -15.922 -5.664 -20.453 1 98.06 428 ALA B O 1
ATOM 6712 N N . ASP B 1 429 ? -14.07 -6.254 -21.641 1 98.56 429 ASP B N 1
ATOM 6713 C CA . ASP B 1 429 ? -14.445 -7.664 -21.719 1 98.56 429 ASP B CA 1
ATOM 6714 C C . ASP B 1 429 ? -14.5 -8.289 -20.328 1 98.56 429 ASP B C 1
ATOM 6716 O O . ASP B 1 429 ? -15.422 -9.039 -20 1 98.56 429 ASP B O 1
ATOM 6720 N N . CYS B 1 430 ? -13.508 -7.992 -19.531 1 98.56 430 CYS B N 1
ATOM 6721 C CA . CYS B 1 430 ? -13.484 -8.523 -18.172 1 98.56 430 CYS B CA 1
ATOM 6722 C C . CYS B 1 430 ? -14.68 -8.008 -17.375 1 98.56 430 CYS B C 1
ATOM 6724 O O . CYS B 1 430 ? -15.312 -8.773 -16.641 1 98.56 430 CYS B O 1
ATOM 6726 N N . ARG B 1 431 ? -14.961 -6.73 -17.469 1 98.44 431 ARG B N 1
ATOM 6727 C CA . ARG B 1 431 ? -16.062 -6.105 -16.734 1 98.44 431 ARG B CA 1
ATOM 6728 C C . ARG B 1 431 ? -17.391 -6.738 -17.109 1 98.44 431 ARG B C 1
ATOM 6730 O O . ARG B 1 431 ? -18.266 -6.902 -16.266 1 98.44 431 ARG B O 1
ATOM 6737 N N . GLN B 1 432 ? -17.562 -7.047 -18.391 1 98.44 432 GLN B N 1
ATOM 6738 C CA . GLN B 1 432 ? -18.766 -7.711 -18.859 1 98.44 432 GLN B CA 1
ATOM 6739 C C . GLN B 1 432 ? -18.922 -9.094 -18.219 1 98.44 432 GLN B C 1
ATOM 6741 O O . GLN B 1 432 ? -20 -9.445 -17.75 1 98.44 432 GLN B O 1
ATOM 6746 N N . GLN B 1 433 ? -17.844 -9.844 -18.203 1 98.62 433 GLN B N 1
ATOM 6747 C CA . GLN B 1 433 ? -17.875 -11.18 -17.625 1 98.62 433 GLN B CA 1
ATOM 6748 C C . GLN B 1 433 ? -18.047 -11.125 -16.109 1 98.62 433 GLN B C 1
ATOM 6750 O O . GLN B 1 433 ? -18.703 -11.992 -15.523 1 98.62 433 GLN B O 1
ATOM 6755 N N . ALA B 1 434 ? -17.438 -10.125 -15.508 1 98.56 434 ALA B N 1
ATOM 6756 C CA . ALA B 1 434 ? -17.594 -9.938 -14.07 1 98.56 434 ALA B CA 1
ATOM 6757 C C . ALA B 1 434 ? -19.062 -9.68 -13.719 1 98.56 434 ALA B C 1
ATOM 6759 O O . ALA B 1 434 ? -19.547 -10.172 -12.695 1 98.56 434 ALA B O 1
ATOM 6760 N N . ASP B 1 435 ? -19.75 -8.891 -14.516 1 98 435 ASP B N 1
ATOM 6761 C CA . ASP B 1 435 ? -21.156 -8.617 -14.297 1 98 435 ASP B CA 1
ATOM 6762 C C . ASP B 1 435 ? -21.984 -9.898 -14.422 1 98 435 ASP B C 1
ATOM 6764 O O . ASP B 1 435 ? -22.906 -10.125 -13.625 1 98 435 ASP B O 1
ATOM 6768 N N . LEU B 1 436 ? -21.672 -10.688 -15.43 1 98.31 436 LEU B N 1
ATOM 6769 C CA . LEU B 1 436 ? -22.375 -11.953 -15.609 1 98.31 436 LEU B CA 1
ATOM 6770 C C . LEU B 1 436 ? -22.125 -12.891 -14.43 1 98.31 436 LEU B C 1
ATOM 6772 O O . LEU B 1 436 ? -23.031 -13.609 -14 1 98.31 436 LEU B O 1
ATOM 6776 N N . LEU B 1 437 ? -20.891 -12.906 -13.914 1 98.25 437 LEU B N 1
ATOM 6777 C CA . LEU B 1 437 ? -20.562 -13.711 -12.734 1 98.25 437 LEU B CA 1
ATOM 6778 C C . LEU B 1 437 ? -21.391 -13.273 -11.531 1 98.25 437 LEU B C 1
ATOM 6780 O O . LEU B 1 437 ? -21.938 -14.109 -10.812 1 98.25 437 LEU B O 1
ATOM 6784 N N . ARG B 1 438 ? -21.391 -11.938 -11.32 1 97.5 438 ARG B N 1
ATOM 6785 C CA . ARG B 1 438 ? -22.172 -11.391 -10.219 1 97.5 438 ARG B CA 1
ATOM 6786 C C . ARG B 1 438 ? -23.625 -11.852 -10.289 1 97.5 438 ARG B C 1
ATOM 6788 O O . ARG B 1 438 ? -24.203 -12.242 -9.273 1 97.5 438 ARG B O 1
ATOM 6795 N N . ILE B 1 439 ? -24.234 -11.812 -11.492 1 97.44 439 ILE B N 1
ATOM 6796 C CA . ILE B 1 439 ? -25.609 -12.219 -11.703 1 97.44 439 ILE B CA 1
ATOM 6797 C C . ILE B 1 439 ? -25.766 -13.703 -11.398 1 97.44 439 ILE B C 1
ATOM 6799 O O . ILE B 1 439 ? -26.719 -14.109 -10.734 1 97.44 439 ILE B O 1
ATOM 6803 N N . SER B 1 440 ? -24.797 -14.477 -11.836 1 97.5 440 SER B N 1
ATOM 6804 C CA . SER B 1 440 ? -24.844 -15.922 -11.625 1 97.5 440 SER B CA 1
ATOM 6805 C C . SER B 1 440 ? -24.766 -16.266 -10.141 1 97.5 440 SER B C 1
ATOM 6807 O O . SER B 1 440 ? -25.438 -17.188 -9.672 1 97.5 440 SER B O 1
ATOM 6809 N N . ILE B 1 441 ? -24.016 -15.555 -9.336 1 97.25 441 ILE B N 1
ATOM 6810 C CA . ILE B 1 441 ? -23.812 -15.805 -7.914 1 97.25 441 ILE B CA 1
ATOM 6811 C C . ILE B 1 441 ? -25.047 -15.367 -7.129 1 97.25 441 ILE B C 1
ATOM 6813 O O . ILE B 1 441 ? -25.484 -16.062 -6.203 1 97.25 441 ILE B O 1
ATOM 6817 N N . ASN B 1 442 ? -25.625 -14.234 -7.547 1 95.75 442 ASN B N 1
ATOM 6818 C CA . ASN B 1 442 ? -26.688 -13.633 -6.746 1 95.75 442 ASN B CA 1
ATOM 6819 C C . ASN B 1 442 ? -28.062 -14.086 -7.215 1 95.75 442 ASN B C 1
ATOM 6821 O O . ASN B 1 442 ? -29.047 -13.945 -6.488 1 95.75 442 ASN B O 1
ATOM 6825 N N . LYS B 1 443 ? -28.562 -14.172 -8.469 1 83.06 443 LYS B N 1
ATOM 6826 C CA . LYS B 1 443 ? -29.891 -14.539 -8.953 1 83.06 443 LYS B CA 1
ATOM 6827 C C . LYS B 1 443 ? -30.125 -16.047 -8.836 1 83.06 443 LYS B C 1
ATOM 6829 O O . LYS B 1 443 ? -31.141 -16.547 -9.305 1 83.06 443 LYS B O 1
ATOM 6834 N N . ARG B 1 444 ? -29.312 -16.734 -7.91 1 52.59 444 ARG B N 1
ATOM 6835 C CA . ARG B 1 444 ? -29.781 -18.078 -7.645 1 52.59 444 ARG B CA 1
ATOM 6836 C C . ARG B 1 444 ? -30.953 -18.078 -6.676 1 52.59 444 ARG B C 1
ATOM 6838 O O . ARG B 1 444 ? -31.031 -17.234 -5.785 1 52.59 444 ARG B O 1
#

Secondary structure (DSSP, 8-state):
-EEEEEEEEE---TTS-EEEEEEEEEETTEEEEEEEHHHHHHH-TTSEEEE-TT-EEEEPEEEEEE-GGGGGGTT---TT----SHHHHIIIIIHHHHHH--HHHHHHHHHHHHHHHHHTTEEEEEEEE--TTS-TTHHHHHHHHHHHHT-EEEEEE-B-STT-HHHHHHHHHHHHHHHHHHHT-SSSSEEE-EEEEEGGG--HHHHHHHHHTS-TT--EEEEES-SHHHHHHHHHHHSS-HHHHHHHTT--STT-EEEE-TT--HHHHHHHHHTT-EEEE-HHHHHHTT-----HHHHHHTT--EEE--TTS-S-HHHHHHHHHHHHHHHHT-TTTTTTHHHHIIIIIHHHHHTTT-SS--SS-STTSB--EEEE----SS---GGGHHHHHHHH--GGGEEEEEETTEEEEETTEESSS-HHHHHHHHHHHHHHHHHHHH--/-EEEEEEEEE---TTS-EEEEEEEEEETTEEEEEEEHHHHHHH-TTSEEEE-TT-EEEEPEEEEEE-GGGGGGTT---TT----SHHHHIIIIIHHHHHH--HHHHHHHHHHHHHHHHHTTEEEEEEEE--TTS-TTHHHHHHHHHHHHT-EEEEEE-B-STT-HHHHHHHHHHHHHHHHHHHT-SSSSEEE-EEEEEGGG--HHHHHHHHHTS-TT--EEEEES-SHHHHHHHHHHHSS-HHHHHHHTT--STT-EEEE-TT--HHHHHHHHHTT-EEEE-HHHHHHTT-----HHHHHHTT--EEE--TTS-S-HHHHHHHHHHHHHHHHT-TTTTTTHHHHIIIIIHHHHHTTT-SS--SS-STTSB--EEEE----SS---GGGHHHHHHHH--GGGEEEEEETTEEEEETTEESSS-HHHHHHHHHHHHHHHHHHHH--

Radius of gyration: 27.21 Å; Cα contacts (8 Å, |Δi|>4): 2147; chains: 2; bounding box: 60×80×72 Å

Solvent-accessible surface area (backbone atoms only — not comparable to full-atom values): 43168 Å² total; per-residue (Å²): 86,38,32,42,25,50,12,29,26,42,17,75,33,89,90,53,38,57,34,75,56,7,26,42,33,29,50,70,41,24,23,64,43,63,48,52,23,71,59,51,48,66,76,42,69,84,34,49,75,43,80,42,81,56,10,33,35,30,40,23,37,48,35,64,30,31,27,42,62,48,53,57,54,56,48,62,78,58,80,89,68,74,59,78,57,57,70,39,40,41,54,66,44,56,52,46,49,20,48,62,29,42,59,67,44,44,32,32,20,28,44,52,45,52,52,46,16,45,50,23,26,32,39,32,40,26,34,56,30,54,28,76,46,32,50,78,59,36,68,58,41,36,49,51,38,28,61,73,71,52,44,31,35,32,41,24,32,44,26,39,46,85,76,38,68,68,51,24,50,45,27,45,47,40,22,35,53,46,38,56,52,37,71,68,49,85,64,81,43,54,45,49,31,43,23,35,44,38,71,72,40,48,51,71,70,53,48,52,54,48,54,74,54,46,59,91,90,46,26,32,39,30,47,30,38,48,41,70,64,40,41,52,44,27,36,72,78,65,73,34,52,59,59,56,47,36,50,76,66,66,52,66,22,70,60,13,40,33,33,47,43,31,72,62,51,71,71,43,51,48,50,33,43,74,41,44,22,30,36,31,40,29,47,60,40,29,18,44,47,24,44,49,76,39,58,51,72,58,47,43,74,72,67,28,56,33,24,35,21,29,60,41,66,52,58,31,65,44,54,38,52,42,47,40,29,29,48,48,4,35,75,66,59,31,52,74,42,41,72,62,59,49,55,42,14,47,65,46,24,18,33,55,59,47,48,75,72,34,82,60,47,59,49,29,56,41,62,69,13,38,23,31,36,20,28,29,71,50,75,64,52,28,72,83,46,75,89,28,46,66,48,43,45,55,74,69,46,45,21,64,34,28,27,29,21,25,34,61,46,41,73,46,27,54,83,69,36,60,70,84,54,65,60,69,58,52,27,51,52,21,19,53,44,27,49,53,45,50,46,61,70,51,76,107,87,38,31,43,24,49,12,29,26,41,17,74,32,90,91,53,38,56,35,76,56,7,26,40,34,30,50,70,41,24,23,64,42,63,47,50,23,72,60,50,48,66,76,42,70,83,35,48,74,42,80,42,80,56,10,34,34,31,38,24,38,50,36,66,30,30,25,42,64,50,54,56,54,55,48,62,78,59,80,89,68,74,59,79,55,57,70,39,39,40,54,64,44,53,52,46,48,20,48,62,30,43,60,67,45,43,34,32,20,30,44,52,44,51,51,48,16,45,48,23,25,31,38,33,39,27,34,58,30,55,27,76,46,33,50,77,58,38,68,57,41,37,48,51,38,28,63,74,72,52,44,31,36,34,42,23,31,44,26,40,45,84,75,38,68,67,52,24,52,44,26,46,46,42,20,36,53,46,37,57,53,36,71,68,49,86,64,81,44,54,45,49,31,43,24,34,44,39,70,73,40,47,52,71,70,53,47,52,54,46,54,75,54,46,58,90,89,46,27,32,40,30,46,31,37,47,42,70,62,39,42,52,43,28,37,72,77,65,73,34,52,59,59,55,47,36,50,76,66,67,52,65,22,70,60,13,39,34,32,48,42,31,72,61,51,72,71,43,50,49,51,34,43,74,42,46,21,30,36,31,41,29,47,60,39,29,17,44,48,24,44,49,76,40,60,52,70,59,46,44,72,72,66,28,57,31,24,35,22,27,60,41,65,53,59,32,65,44,55,40,52,41,49,39,29,28,49,48,3,35,75,66,60,31,52,74,43,40,71,62,58,48,56,41,15,48,65,47,25,19,33,55,60,47,50,75,73,34,81,59,47,59,48,29,55,40,63,70,13,39,22,30,36,22,28,29,70,50,76,64,51,28,71,83,46,74,88,28,48,66,50,44,45,54,74,70,46,46,22,64,33,29,27,29,22,26,33,61,46,41,74,45,25,53,84,70,36,61,71,85,54,64,61,68,59,52,29,52,54,22,19,54,43,29,50,52,45,49,48,61,71,52,77,105

pLDDT: mean 97.73, std 2.73, range [52.53, 98.94]

Sequence (888 aa):
MKLIGNGKVITRDNDQPLIEEGAVLVKENTIVKVGDYKQLKGEYPDAEFIDAKGGVIMPGLINTHNHIYSAMARGLAIDGYNPNGFLEILDGLWWNIDRHLTLEQTKQSAIATYIDCIKNGVTTVFDHHASFGSIEGSLFTIADAAKELGVRTCLCYEVSDRDGEDKMKASVKENADFIKYTAGLKDDMTKAMMGLHACFTISDKSFELIRENTPDNVGYHIHVAEGIEDLHDSLKKHGKRIVNRLMDQGILGPKTITAHCIYVNPQEMALLKETDTMVVHNPESNMGNACGCPPTMEIFNRGILTGLGTDGYTNDMFESYKVANVLHKHSLCDAGAAWTEVPAMLFEGNVKIANRYFDTPLGVLKAGAAADIVVADYDPLTPLTADNINSHMLFGLNGSKIVTTMINGKVLMKDRELLFVDEAKAMADCRQQADLLRISINKRMKLIGNGKVITRDNDQPLIEEGAVLVKENTIVKVGDYKQLKGEYPDAEFIDAKGGVIMPGLINTHNHIYSAMARGLAIDGYNPNGFLEILDGLWWNIDRHLTLEQTKQSAIATYIDCIKNGVTTVFDHHASFGSIEGSLFTIADAAKELGVRTCLCYEVSDRDGEDKMKASVKENADFIKYTAGLKDDMTKAMMGLHACFTISDKSFELIRENTPDNVGYHIHVAEGIEDLHDSLKKHGKRIVNRLMDQGILGPKTITAHCIYVNPQEMALLKETDTMVVHNPESNMGNACGCPPTMEIFNRGILTGLGTDGYTNDMFESYKVANVLHKHSLCDAGAAWTEVPAMLFEGNVKIANRYFDTPLGVLKAGAAADIVVADYDPLTPLTADNINSHMLFGLNGSKIVTTMINGKVLMKDRELLFVDEAKAMADCRQQADLLRISINKR

Organism: NCBI:txid2716538

Nearest PDB structures (foldseek):
  4gbd-assembly1_B  TM=8.820E-01  e=8.829E-33  Pseudomonas aeruginosa PAO1
  4f0r-assembly1_A  TM=8.706E-01  e=6.573E-33  Chromobacterium violaceum ATCC 12472
  3lnp-assembly1_A-2  TM=8.640E-01  e=6.972E-33  Oleispira antarctica
  7ww2-assembly1_B  TM=8.496E-01  e=8.829E-33  Obesumbacterium proteus
  4rdw-assembly1_A  TM=8.404E-01  e=4.607E-27  Pseudomonas aeruginosa PAO1

InterPro domains:
  IPR006680 Amidohydrolase-related [PF01979] (56-411)
  IPR011059 Metal-dependent hydrolase, composite domain superfamily [G3DSA:2.30.40.10] (3-429)
  IPR011059 Metal-dependent hydrolase, composite domain superfamily [SSF51338] (2-436)
  IPR017700 Putative aminohydrolase SsnA [TIGR03314] (3-435)
  IPR032466 Metal-dependent hydrolase [SSF51556] (59-349)
  IPR050287 5-Methylthioadenosine/S-adenosylhomocysteine deaminase [PTHR43794] (4-432)